Protein AF-A0A1H0ZJT0-F1 (afdb_monomer)

Solvent-accessible surface area (backbone atoms only — not comparable to full-atom values): 44057 Å² total; per-residue (Å²): 131,85,58,68,65,57,56,58,67,65,26,48,79,51,50,25,25,49,69,49,36,31,26,34,44,51,33,70,74,4,26,44,43,38,44,50,39,47,42,41,76,61,59,42,46,64,43,80,76,43,78,49,68,46,90,67,46,36,38,41,36,31,32,44,36,44,49,90,90,50,42,33,25,39,40,36,43,32,38,57,81,60,65,65,43,35,45,71,48,72,53,36,80,45,59,27,29,41,34,41,34,28,63,33,82,70,51,71,67,50,52,54,46,38,69,67,18,58,86,51,45,88,81,17,56,44,41,91,54,20,43,34,41,36,33,27,35,66,26,78,85,40,38,64,59,44,22,54,25,16,21,71,49,42,80,49,54,28,50,58,46,47,71,71,22,28,40,31,28,51,50,46,77,44,34,50,6,41,45,41,16,44,19,59,92,50,45,51,91,87,45,96,52,42,40,65,58,28,57,55,40,53,53,49,52,49,48,36,53,47,38,52,55,50,38,40,51,48,11,33,62,76,25,74,91,42,37,40,77,78,53,69,82,53,51,30,34,42,10,24,30,39,62,50,30,47,54,42,40,41,46,48,63,70,34,30,53,62,43,15,49,57,46,49,50,53,51,50,38,35,47,49,49,31,65,44,96,60,57,71,84,42,68,62,57,59,51,45,51,52,52,47,52,41,39,30,51,20,29,56,73,53,82,66,60,46,75,94,51,86,36,32,58,60,37,22,52,34,42,51,52,47,52,50,36,47,54,33,21,47,74,59,74,49,86,65,61,93,92,53,30,41,57,38,39,22,48,62,65,43,59,91,74,45,53,63,46,34,52,32,44,48,38,36,54,40,31,66,73,45,54,65,62,42,52,49,51,46,70,70,52,39,56,75,81,76,82,65,59,68,71,31,61,44,32,26,48,59,52,49,50,26,31,47,72,51,45,46,68,40,76,74,48,84,76,70,57,84,92,78,50,47,31,40,39,30,37,23,23,38,52,62,39,45,30,46,43,54,39,86,82,45,77,89,54,50,66,67,49,77,60,59,51,63,45,49,52,55,44,51,57,55,42,73,72,47,61,52,74,42,27,38,8,49,56,26,30,76,40,44,48,42,39,48,51,55,18,48,19,54,53,34,48,91,34,72,46,22,61,63,68,68,60,80,38,42,73,85,50,64,50,28,26,46,31,34,23,47,42,14,27,48,47,28,26,45,72,63,29,53,40,90,56,22,20,39,35,30,27,39,57,53,37,42,76,54,71,93,37,34,87,77,54,59,80,82,63,34,62,64,55,68,74,84,54,74,70,68,95,80,85,88,84,80,91,82,83,88,63,82,83,76,74,58,62,64,59,55,49,67,53,78,92,56,57,90,86,38,68,39,63,42,17,59,49,46,53,44,54,34,36,36,28,32,28,44,22,43,47,39,48,69,40,25,25,64,45,16,21,53,37,43,53,42,10,36,59,58,35,49,68,18,44,51,28,48,20,53,46,48,66,70,47,37,47,99,88,34,51,45,58,89,58,70,78,52,49,73,48,80,53,98,86,25,42,38,33,40,30,84,63,36,46,34,51,73,44,40,38,43,49,43,23,37,50,50,37,63,39,50,100,52,75,29,45,35,34,57,36,56,62,34,52,45,61,26,59,55,12,51,44,45,58,28,16,48,75,24,29,42,69,44,77,43,87,96,42,91,52,32,32,39,32,24,60,38,96,52,33,66,68,37,20,46,57,43,52,52,39,51,53,43,28,38,61,77,29,47,71,35,47,38,43,39,53,35,43,34,44,18,42,10,41,38,33,30,32,76,77,42,80,68,56,54,54,22,35,43,60,85,76,84,77,86,55,93,93,51,80,73,48,101,86,49,60,61,70,59,62,73,72,53,82,62,92,56,55,63,63,51,40,65,75,80,87,79,90,83,79,91,69,92,129

Secondary structure (DSSP, 8-state):
---HHHHHHT-HHHHSSHHHHHHPPP-TTSHHHHHHHHHHHTT-EEEEEEEEE-TTS-EEEEEEEEETTEEEEEEEEE-----TT--SSTT----SEEEEEEESS--HHHHHHHHHHGGGGGG--PPTTEEEEEEEEE-TTTHHHHHHHHHTT----HHHHHHH-EEEEEEEEEESSGGGPPPGGGSPTT-TT-STTHHHHHHHHHHHHHHHHHHHHHHHHH-TTT--PPPHHHHTT-EEEEEE-THHHHHHHH-HHHHHHHHHHHHHHHHHHHHS---TT-HHHHHHHHHHHHHHHHHHH-----SSSPPHHHHHHHHHHHHHHHHHHHHT-S---TT--HHHHHHHHHTTTS-HHHHHHHHHHHHTTSHHHHHHHHHHHSS--------TTSBHHHHHHHHHHHHHHHHHSPPPPTTT--EEEEEBTBTT-EEEEEGGGSTTPPP-S--HHHHHHHHHHHHHTS-TTSBHHHHHHH-GGGHHHHHHHHHTTT-TTSS-SS-TT-TT--THHHHHIIIIIII--EEEEEETTTEEEEEESTTPPPTTTTTT--TTTSSS-----PPP-PPPPPPPP-PPPP-PPBPPSSPPP--TT-EEEE-HHHHHHHHHHHHHHTTPPTTTHHHHHHHHHHHHHH-TTHHHHHHHHHHHH--TTSPPPPP-PPEEEEETTEEEEE-TT-BHHHHHHHHHHHHHHH--SS-EEEEEES-B-TT-HHHHHHHHHHTTEEEEEPTT-TTEEEEEE-SSHHHHHHHHHHHHHHHHHT-EEEEHHHHHHHHHHHGGGSBP--HHHHHTSSS--S-PPTT----TT--HHHHHH---TTGGGSSPPPS--------

Foldseek 3Di:
DDDVVLCVCLPLQNCLALQLLLLFFAFCLALLLLLLQLCLVQVKFKAWPDDDADLQGFDKTKIWIDGPVAIKIKIKTADRDDQAQDALELLRLTFRMKMWIFGHDDDPVQVVLCVVFLSVFQRGARDPRTAWIWTKHFDLQPLVQQLVQQLQLHAGQLVSCLVVQAGIATNDIDGQQGRHHFHLLQQDQVRSQNFPCSSVSVVQQVVLVVSQVSSQVSSCNNHVPRGDHHDQLSSLSHFHKYKDFLVLVLVLQLQLLQQLLLSVLLSVLLVCLQLPQDALPRCLLVQLLVLLVQLLVLLCPDDQDADPFDHSNLLSVLSVVLNVLSNCLSVVVFDDDVSGHSSNSSLVVSVVVGGSSSSSSSSSSSSVSCVVVSSVSSSVRRNDDRDLDDQQQDFLLVLLVLLCLQVVLLQVDDDDDPVPFFKAWAFFLLSRATFIAGCVLFPLGAHSGDQQSVLSVVSNVLSVVDDRNQGNLQSCLVPVLSQLNSSCSVRCSVRSSRHRSDGPGGLPDQSSSSQSSCQGHHNNWPSWHDDPSTMTMTGRSNQHDRSVCSNPDDSPARPSGDSDRDDDDDDDDDDDDDDDDNDRDRQFLDFDDDDQPAKDFGFPVRLLVLQLLLLLLQQQDNNNSNLLSVLLVLLCLLPVQLLQLSLVLLVVAQDPLSHGPHADRWDWDQDPQAIETERPLDECSNHLSSVLSNLSSVADQDKHKYAYHNYDDSSSVSSSQLSNLLSQKHWAADPPDPRIIIIYGHPCSPVSNVSSVVSNSCSSRPGGMHRPRSVSSRRSSSCSSHGYDDPLRCLSHSDDDPDDDPPDDNGPSDDSVVVVPDDDPRPSVSHDDDPDDDDDDDD

Mean predicted aligned error: 6.95 Å

pLDDT: mean 89.2, std 14.64, range [26.78, 98.75]

Nearest PDB structures (foldseek):
  1x0a-assembly1_A  TM=6.944E-01  e=2.827E-01  Thermus thermophilus HB8
  1v9n-assembly1_A-2  TM=6.026E-01  e=3.858E-01  Pyrococcus horikoshii OT3
  3uoe-assembly1_B  TM=5.741E-01  e=6.013E-01  Sinorhizobium meliloti 1021
  5h6i-assembly2_B  TM=2.343E-01  e=2.084E+00  Streptococcus agalactiae

Organism: NCBI:txid1079994

Radius of gyration: 28.24 Å; Cα contacts (8 Å, |Δi|>4): 1659; chains: 1; bounding box: 82×60×87 Å

Sequence (843 aa):
MRNPYLDEAFSPERVMDPRSLGALQPTRLSASRSFLARMLREGWRIRRDLLELDARGNGAARYTIETPSGSITYAAWLSEPRGVNRTGRIIGSSWDMIGTLIDGVASDDQIAASAAELPKLYEGRAPEGTLIWMRSNQSLRLFKHVRDSLAAGQQPDAAEVKRVGYLMRNTGLDGNGTFGSVSFPAIPAGHPLALSYHAQMLSAYLMRELSVDVVEELARLDAPGTAVGLAPEVRRHIGVGNGSALGLVMFVYNRPALIHTYMSLTVEAARHALELPIEAGDPRFARLEALLDRTIQYRALEDTQYRVFTNGKQLAADLRRIRAAVRAARRGDIERASGETPLAAAHRFVNGRVSPEALSTFHTLLIELDPDFADALVQDRLNFDETLDLDPQLPASEVREALLDTFGWAFRMPLNDAEHRDRVWYQSRAAEEPRSGPAEEVPGAHEVIPNYPTRARELLAALDAVDPLTPIGSVIAARPALEHMARSAVALREMPYAVPHADPHDIDFVPVWLVRLMNSCIHGLDRTEDFLNRSVLGLIYDGAPFRDELATAHADEWWWNYRPAVTEDPAAATPGSAAPALSPKVSAIVAPRHDPAERITMKFRELRLAGGRAMQALEVPEGSWHGARDFFVTALIADPAAITGFAGALARELDEAGRAREWRAPAAELADGALVIDCHGASLHTVGHVLVHRIAAAVADSARDVRLVDLRPDGAEPGLALALARIGVDWEPVRAEEGRYRARRSADPEAARARFDDGFAALLREGIEVPAQQWWDVYYPGNAGLYPDTPLSRQHTGTVKDVYVPGQQLTRLFDPAEVANSSDPNRDTDHYIPLTTAHHASV

Structure (mmCIF, N/CA/C/O backbone):
data_AF-A0A1H0ZJT0-F1
#
_entry.id   AF-A0A1H0ZJT0-F1
#
loop_
_atom_site.group_PDB
_atom_site.id
_atom_site.type_symbol
_atom_site.label_atom_id
_atom_site.label_alt_id
_atom_site.label_comp_id
_atom_site.label_asym_id
_atom_site.label_entity_id
_atom_site.label_seq_id
_atom_site.pdbx_PDB_ins_code
_atom_site.Cartn_x
_atom_site.Cartn_y
_atom_site.Cartn_z
_atom_site.occupancy
_atom_site.B_iso_or_equiv
_atom_site.auth_seq_id
_atom_site.auth_comp_id
_atom_site.auth_asym_id
_atom_site.auth_atom_id
_atom_site.pdbx_PDB_model_num
ATOM 1 N N . MET A 1 1 ? 23.551 19.153 19.457 1.00 49.53 1 MET A N 1
ATOM 2 C CA . MET A 1 1 ? 24.468 18.039 19.120 1.00 49.53 1 MET A CA 1
ATOM 3 C C . MET A 1 1 ? 23.603 16.809 18.912 1.00 49.53 1 MET A C 1
ATOM 5 O O . MET A 1 1 ? 22.698 16.630 19.716 1.00 49.53 1 MET A O 1
ATOM 9 N N . ARG A 1 2 ? 23.798 16.033 17.834 1.00 68.69 2 ARG A N 1
ATOM 10 C CA . ARG A 1 2 ? 23.022 14.797 17.611 1.00 68.69 2 ARG A CA 1
ATOM 11 C C . ARG A 1 2 ? 23.320 13.798 18.732 1.00 68.69 2 ARG A C 1
ATOM 13 O O . ARG A 1 2 ? 24.473 13.685 19.143 1.00 68.69 2 ARG A O 1
ATOM 20 N N . ASN A 1 3 ? 22.289 13.135 19.251 1.00 85.00 3 ASN A N 1
ATOM 21 C CA . ASN A 1 3 ? 22.439 12.116 20.284 1.00 85.00 3 ASN A CA 1
ATOM 22 C C . ASN A 1 3 ? 22.929 10.798 19.638 1.00 85.00 3 ASN A C 1
ATOM 24 O O . ASN A 1 3 ? 22.138 10.161 18.939 1.00 85.00 3 ASN A O 1
ATOM 28 N N . PRO A 1 4 ? 24.186 10.363 19.873 1.00 90.19 4 PRO A N 1
ATOM 29 C CA . PRO A 1 4 ? 24.766 9.203 19.188 1.00 90.19 4 PRO A CA 1
ATOM 30 C C . PRO A 1 4 ? 24.040 7.895 19.519 1.00 90.19 4 PRO A C 1
ATOM 32 O O . PRO A 1 4 ? 23.979 6.995 18.687 1.00 90.19 4 PRO A O 1
ATOM 35 N N . TYR A 1 5 ? 23.438 7.797 20.709 1.00 93.44 5 TYR A N 1
ATOM 36 C CA . TYR A 1 5 ? 22.612 6.649 21.061 1.00 93.44 5 TYR A CA 1
ATOM 37 C C . TYR A 1 5 ? 21.357 6.570 20.181 1.00 93.44 5 TYR A C 1
ATOM 39 O O . TYR A 1 5 ? 21.004 5.486 19.726 1.00 93.44 5 TYR A O 1
ATOM 47 N N . LEU A 1 6 ? 20.691 7.701 19.921 1.00 94.62 6 LEU A N 1
ATOM 48 C CA . LEU A 1 6 ? 19.495 7.722 19.073 1.00 94.62 6 LEU A CA 1
ATOM 49 C C . LEU A 1 6 ? 19.842 7.466 17.603 1.00 94.62 6 LEU A C 1
ATOM 51 O O . LEU A 1 6 ? 19.068 6.805 16.919 1.00 94.62 6 LEU A O 1
ATOM 55 N N . ASP A 1 7 ? 21.010 7.920 17.140 1.00 94.25 7 ASP A N 1
ATOM 56 C CA . ASP A 1 7 ? 21.520 7.587 15.802 1.00 94.25 7 ASP A CA 1
ATOM 57 C C . ASP A 1 7 ? 21.692 6.065 15.636 1.00 94.25 7 ASP A C 1
ATOM 59 O O . ASP A 1 7 ? 21.301 5.502 14.618 1.00 94.25 7 ASP A O 1
ATOM 63 N N . GLU A 1 8 ? 22.202 5.377 16.661 1.00 94.81 8 GLU A N 1
ATOM 64 C CA . GLU A 1 8 ? 22.341 3.917 16.661 1.00 94.81 8 GLU A CA 1
ATOM 65 C C . GLU A 1 8 ? 21.000 3.192 16.876 1.00 94.81 8 GLU A C 1
ATOM 67 O O . GLU A 1 8 ? 20.746 2.149 16.280 1.00 94.81 8 GLU A O 1
ATOM 72 N N . ALA A 1 9 ? 20.133 3.690 17.762 1.00 95.00 9 ALA A N 1
ATOM 73 C CA . ALA A 1 9 ? 18.851 3.063 18.092 1.00 95.00 9 ALA A CA 1
ATOM 74 C C . ALA A 1 9 ? 17.859 3.107 16.925 1.00 95.00 9 ALA A C 1
ATOM 76 O O . ALA A 1 9 ? 17.075 2.173 16.762 1.00 95.00 9 ALA A O 1
ATOM 77 N N . PHE A 1 10 ? 17.922 4.168 16.123 1.00 97.19 10 PHE A N 1
ATOM 78 C CA . PHE A 1 10 ? 17.108 4.352 14.930 1.00 97.19 10 PHE A CA 1
ATOM 79 C C . PHE A 1 10 ? 17.891 4.104 13.638 1.00 97.19 10 PHE A C 1
ATOM 81 O O . PHE A 1 10 ? 17.457 4.546 12.582 1.00 97.19 10 PHE A O 1
ATOM 88 N N . SER A 1 11 ? 19.032 3.409 13.685 1.00 96.81 11 SER A N 1
ATOM 89 C CA . SER A 1 11 ? 19.758 3.096 12.455 1.00 96.81 11 SER A CA 1
ATOM 90 C C . SER A 1 11 ? 18.899 2.217 11.528 1.00 96.81 11 SER A C 1
ATOM 92 O O . SER A 1 11 ? 18.115 1.389 12.019 1.00 96.81 11 SER A O 1
ATOM 94 N N . PRO A 1 12 ? 19.046 2.339 10.197 1.00 96.44 12 PRO A N 1
ATOM 95 C CA . PRO A 1 12 ? 18.331 1.500 9.237 1.00 96.44 12 PRO A CA 1
ATOM 96 C C . PRO A 1 12 ? 18.471 0.005 9.519 1.00 96.44 12 PRO A C 1
ATOM 98 O O . PRO A 1 12 ? 17.492 -0.730 9.455 1.00 96.44 12 PRO A O 1
ATOM 101 N N . GLU A 1 13 ? 19.659 -0.446 9.927 1.00 94.12 13 GLU A N 1
ATOM 102 C CA . GLU A 1 13 ? 19.920 -1.843 10.284 1.00 94.12 13 GLU A CA 1
ATOM 103 C C . GLU A 1 13 ? 19.038 -2.353 11.420 1.00 94.12 13 GLU A C 1
ATOM 105 O O . GLU A 1 13 ? 18.660 -3.521 11.409 1.00 94.12 13 GLU A O 1
ATOM 110 N N . ARG A 1 14 ? 18.712 -1.502 12.398 1.00 94.94 14 ARG A N 1
ATOM 111 C CA . ARG A 1 14 ? 17.843 -1.883 13.515 1.00 94.94 14 ARG A CA 1
ATOM 112 C C . ARG A 1 14 ? 16.372 -1.756 13.176 1.00 94.94 14 ARG A C 1
ATOM 114 O O . ARG A 1 14 ? 15.595 -2.634 13.548 1.00 94.94 14 ARG A O 1
ATOM 121 N N . VAL A 1 15 ? 15.993 -0.662 12.518 1.00 98.00 15 VAL A N 1
ATOM 122 C CA . VAL A 1 15 ? 14.591 -0.362 12.200 1.00 98.00 15 VAL A CA 1
ATOM 123 C C . VAL A 1 15 ? 14.055 -1.346 11.166 1.00 98.00 15 VAL A C 1
ATOM 125 O O . VAL A 1 15 ? 12.954 -1.857 11.344 1.00 98.00 15 VAL A O 1
ATOM 128 N N . MET A 1 16 ? 14.845 -1.652 10.133 1.00 97.81 16 MET A N 1
ATOM 129 C CA . MET A 1 16 ? 14.423 -2.483 9.003 1.00 97.81 16 MET A CA 1
ATOM 130 C C . MET A 1 16 ? 14.624 -3.985 9.222 1.00 97.81 16 MET A C 1
ATOM 132 O O . MET A 1 16 ? 14.300 -4.767 8.327 1.00 97.81 16 MET A O 1
ATOM 136 N N . ASP A 1 17 ? 15.102 -4.422 10.394 1.00 95.75 17 ASP A N 1
ATOM 137 C CA . ASP A 1 17 ? 15.014 -5.835 10.781 1.00 95.75 17 ASP A CA 1
ATOM 138 C C . ASP A 1 17 ? 13.525 -6.242 10.843 1.00 95.75 17 ASP A C 1
ATOM 140 O O . ASP A 1 17 ? 12.736 -5.581 11.528 1.00 95.75 17 ASP A O 1
ATOM 144 N N . PRO A 1 18 ? 13.095 -7.321 10.159 1.00 95.19 18 PRO A N 1
ATOM 145 C CA . PRO A 1 18 ? 11.691 -7.720 10.149 1.00 95.19 18 PRO A CA 1
ATOM 146 C C . PRO A 1 18 ? 11.078 -7.911 11.539 1.00 95.19 18 PRO A C 1
ATOM 148 O O . PRO A 1 18 ? 9.907 -7.594 11.730 1.00 95.19 18 PRO A O 1
ATOM 151 N N . ARG A 1 19 ? 11.837 -8.381 12.536 1.00 94.94 19 ARG A N 1
ATOM 152 C CA . ARG A 1 19 ? 11.335 -8.567 13.906 1.00 94.94 19 ARG A CA 1
ATOM 153 C C . ARG A 1 19 ? 11.062 -7.221 14.571 1.00 94.94 19 ARG A C 1
ATOM 155 O O . ARG A 1 19 ? 10.058 -7.095 15.270 1.00 94.94 19 ARG A O 1
ATOM 162 N N . SER A 1 20 ? 11.905 -6.217 14.319 1.00 96.88 20 SER A N 1
ATOM 163 C CA . SER A 1 20 ? 11.657 -4.830 14.734 1.00 96.88 20 SER A CA 1
ATOM 164 C C . SER A 1 20 ? 10.405 -4.270 14.058 1.00 96.88 20 SER A C 1
ATOM 166 O O . SER A 1 20 ? 9.522 -3.758 14.746 1.00 96.88 20 SER A O 1
ATOM 168 N N . LEU A 1 21 ? 10.280 -4.434 12.736 1.00 98.25 21 LEU A N 1
ATOM 169 C CA . LEU A 1 21 ? 9.115 -3.990 11.959 1.00 98.25 21 LEU A CA 1
ATOM 170 C C . LEU A 1 21 ? 7.809 -4.642 12.445 1.00 98.25 21 LEU A C 1
ATOM 172 O O . LEU A 1 21 ? 6.804 -3.961 12.644 1.00 98.25 21 LEU A O 1
ATOM 176 N N . GLY A 1 22 ? 7.821 -5.955 12.687 1.00 96.56 22 GLY A N 1
ATOM 177 C CA . GLY A 1 22 ? 6.664 -6.711 13.173 1.00 96.56 22 GLY A CA 1
ATOM 178 C C . GLY A 1 22 ? 6.288 -6.432 14.630 1.00 96.56 22 GLY A C 1
ATOM 179 O O . GLY A 1 22 ? 5.179 -6.773 15.054 1.00 96.56 22 GLY A O 1
ATOM 180 N N . ALA A 1 23 ? 7.181 -5.805 15.398 1.00 97.00 23 ALA A N 1
ATOM 181 C CA . ALA A 1 23 ? 6.912 -5.364 16.760 1.00 97.00 23 ALA A CA 1
ATOM 182 C C . ALA A 1 23 ? 6.230 -3.988 16.828 1.00 97.00 23 ALA A C 1
ATOM 184 O O . ALA A 1 23 ? 5.713 -3.622 17.893 1.00 97.00 23 ALA A O 1
ATOM 185 N N . LEU A 1 24 ? 6.209 -3.239 15.716 1.00 97.88 24 LEU A N 1
ATOM 186 C CA . LEU A 1 24 ? 5.649 -1.894 15.675 1.00 97.88 24 LEU A CA 1
ATOM 187 C C . LEU A 1 24 ? 4.152 -1.883 16.012 1.00 97.88 24 LEU A C 1
ATOM 189 O O . LEU A 1 24 ? 3.348 -2.624 15.446 1.00 97.88 24 LEU A O 1
ATOM 193 N N . GLN A 1 25 ? 3.787 -1.019 16.955 1.00 96.38 25 GLN A N 1
ATOM 194 C CA . GLN A 1 25 ? 2.419 -0.843 17.436 1.00 96.38 25 GLN A CA 1
ATOM 195 C C . GLN A 1 25 ? 1.682 0.276 16.675 1.00 96.38 25 GLN A C 1
ATOM 197 O O . GLN A 1 25 ? 2.333 1.130 16.070 1.00 96.38 25 GLN A O 1
ATOM 202 N N . PRO A 1 26 ? 0.335 0.311 16.711 1.00 96.00 26 PRO A N 1
ATOM 203 C CA . PRO A 1 26 ? -0.435 1.453 16.217 1.00 96.00 26 PRO A CA 1
ATOM 204 C C . PRO A 1 26 ? -0.025 2.768 16.888 1.00 96.00 26 PRO A C 1
ATOM 206 O O . PRO A 1 26 ? -0.028 2.866 18.114 1.00 96.00 26 PRO A O 1
ATOM 209 N N . THR A 1 27 ? 0.245 3.808 16.100 1.00 96.12 27 THR A N 1
ATOM 210 C CA . THR A 1 27 ? 0.631 5.147 16.581 1.00 96.12 27 THR A CA 1
ATOM 211 C C . THR A 1 27 ? -0.329 6.216 16.064 1.00 96.12 27 THR A C 1
ATOM 213 O O . THR A 1 27 ? -1.191 5.939 15.230 1.00 96.12 27 THR A O 1
ATOM 216 N N . ARG A 1 28 ? -0.184 7.465 16.523 1.00 95.12 28 ARG A N 1
ATOM 217 C CA . ARG A 1 28 ? -0.944 8.607 15.987 1.00 95.12 28 ARG A CA 1
ATOM 218 C C . ARG A 1 28 ? -0.781 8.779 14.466 1.00 95.12 28 ARG A C 1
ATOM 220 O O . ARG A 1 28 ? -1.679 9.302 13.817 1.00 95.12 28 ARG A O 1
ATOM 227 N N . LEU A 1 29 ? 0.322 8.275 13.910 1.00 96.94 29 LEU A N 1
ATOM 228 C CA . LEU A 1 29 ? 0.664 8.319 12.487 1.00 96.94 29 LEU A CA 1
ATOM 229 C C . LEU A 1 29 ? -0.052 7.237 11.662 1.00 96.94 29 LEU A C 1
ATOM 231 O O . LEU A 1 29 ? -0.144 7.354 10.441 1.00 96.94 29 LEU A O 1
ATOM 235 N N . SER A 1 30 ? -0.559 6.179 12.308 1.00 97.69 30 SER A N 1
ATOM 236 C CA . SER A 1 30 ? -1.295 5.108 11.632 1.00 97.69 30 SER A CA 1
ATOM 237 C C . SER A 1 30 ? -2.529 5.661 10.920 1.00 97.69 30 SER A C 1
ATOM 239 O O . SER A 1 30 ? -3.176 6.591 11.407 1.00 97.69 30 SER A O 1
ATOM 241 N N . ALA A 1 31 ? -2.905 5.071 9.788 1.00 97.62 31 ALA A N 1
ATOM 242 C CA . ALA A 1 31 ? -4.007 5.540 8.954 1.00 97.62 31 ALA A CA 1
ATOM 243 C C . ALA A 1 31 ? -5.321 5.682 9.739 1.00 97.62 31 ALA A C 1
ATOM 245 O O . ALA A 1 31 ? -5.951 6.735 9.682 1.00 97.62 31 ALA A O 1
ATOM 246 N N . SER A 1 32 ? -5.717 4.669 10.522 1.00 96.75 32 SER A N 1
ATOM 247 C CA . SER A 1 32 ? -6.958 4.720 11.307 1.00 96.75 32 SER A CA 1
ATOM 248 C C . SER A 1 32 ? -6.941 5.841 12.353 1.00 96.75 32 SER A C 1
ATOM 250 O O . SER A 1 32 ? -7.927 6.568 12.501 1.00 96.75 32 SER A O 1
ATOM 252 N N . ARG A 1 33 ? -5.812 6.011 13.057 1.00 95.38 33 ARG A N 1
ATOM 253 C CA . ARG A 1 33 ? -5.646 6.992 14.138 1.00 95.38 33 ARG A CA 1
ATOM 254 C C . ARG A 1 33 ? -5.549 8.417 13.601 1.00 95.38 33 ARG A C 1
ATOM 256 O O . ARG A 1 33 ? -6.273 9.280 14.091 1.00 95.38 33 ARG A O 1
ATOM 263 N N . SER A 1 34 ? -4.728 8.644 12.578 1.00 95.81 34 SER A N 1
ATOM 264 C CA . SER A 1 34 ? -4.582 9.954 11.938 1.00 95.81 34 SER A CA 1
ATOM 265 C C . SER A 1 34 ? -5.869 10.410 11.249 1.00 95.81 34 SER A C 1
ATOM 267 O O . SER A 1 34 ? -6.247 11.576 11.364 1.00 95.81 34 SER A O 1
ATOM 269 N N . PHE A 1 35 ? -6.590 9.497 10.588 1.00 96.75 35 PHE A N 1
ATOM 270 C CA . PHE A 1 35 ? -7.860 9.821 9.947 1.00 96.75 35 PHE A CA 1
ATOM 271 C C . PHE A 1 35 ? -8.942 10.199 10.968 1.00 96.75 35 PHE A C 1
ATOM 273 O O . PHE A 1 35 ? -9.602 11.226 10.825 1.00 96.75 35 PHE A O 1
ATOM 280 N N . LEU A 1 36 ? -9.092 9.427 12.049 1.00 95.81 36 LEU A N 1
ATOM 281 C CA . LEU A 1 36 ? -10.068 9.762 13.086 1.00 95.81 36 LEU A CA 1
ATOM 282 C C . LEU A 1 36 ? -9.704 11.061 13.823 1.00 95.81 36 LEU A C 1
ATOM 284 O O . LEU A 1 36 ? -10.586 11.873 14.095 1.00 95.81 36 LEU A O 1
ATOM 288 N N . ALA A 1 37 ? -8.419 11.293 14.114 1.00 93.94 37 ALA A N 1
ATOM 289 C CA . ALA A 1 37 ? -7.963 12.559 14.689 1.00 93.94 37 ALA A CA 1
ATOM 290 C C . ALA A 1 37 ? -8.328 13.749 13.787 1.00 93.94 37 ALA A C 1
ATOM 292 O O . ALA A 1 37 ? -8.789 14.777 14.285 1.00 93.94 37 ALA A O 1
ATOM 293 N N . ARG A 1 38 ? -8.202 13.586 12.462 1.00 93.94 38 ARG A N 1
ATOM 294 C CA . ARG A 1 38 ? -8.653 14.576 11.479 1.00 93.94 38 ARG A CA 1
ATOM 295 C C . ARG A 1 38 ? -10.156 14.830 11.572 1.00 93.94 38 ARG A C 1
ATOM 297 O O . ARG A 1 38 ? -10.537 15.983 11.742 1.00 93.94 38 ARG A O 1
ATOM 304 N N . MET A 1 39 ? -10.988 13.787 11.500 1.00 95.88 39 MET A N 1
ATOM 305 C CA . MET A 1 39 ? -12.451 13.928 11.567 1.00 95.88 39 MET A CA 1
ATOM 306 C C . MET A 1 39 ? -12.906 14.697 12.813 1.00 95.88 39 MET A C 1
ATOM 308 O O . MET A 1 39 ? -13.768 15.569 12.718 1.00 95.88 39 MET A O 1
ATOM 312 N N . LEU A 1 40 ? -12.309 14.391 13.971 1.00 94.69 40 LEU A N 1
ATOM 313 C CA . LEU A 1 40 ? -12.614 15.052 15.242 1.00 94.69 40 LEU A CA 1
ATOM 314 C C . LEU A 1 40 ? -12.168 16.519 15.241 1.00 94.69 40 LEU A C 1
ATOM 316 O O . LEU A 1 40 ? -12.955 17.400 15.577 1.00 94.69 40 LEU A O 1
ATOM 320 N N . ARG A 1 41 ? -10.925 16.798 14.822 1.00 92.75 41 ARG A N 1
ATOM 321 C CA . ARG A 1 41 ? -10.372 18.163 14.760 1.00 92.75 41 ARG A CA 1
ATOM 322 C C . ARG A 1 41 ? -11.164 19.066 13.816 1.00 92.75 41 ARG A C 1
ATOM 324 O O . ARG A 1 41 ? -11.356 20.242 14.101 1.00 92.75 41 ARG A O 1
ATOM 331 N N . GLU A 1 42 ? -11.598 18.518 12.689 1.00 94.44 42 GLU A N 1
ATOM 332 C CA . GLU A 1 42 ? -12.334 19.240 11.652 1.00 94.44 42 GLU A CA 1
ATOM 333 C C . GLU A 1 42 ? -13.857 19.244 11.880 1.00 94.44 42 GLU A C 1
ATOM 335 O O . GLU A 1 42 ? -14.582 19.872 11.111 1.00 94.44 42 GLU A O 1
ATOM 340 N N . GLY A 1 43 ? -14.354 18.569 12.922 1.00 94.75 43 GLY A N 1
ATOM 341 C CA . GLY A 1 43 ? -15.771 18.575 13.293 1.00 94.75 43 GLY A CA 1
ATOM 342 C C . GLY A 1 43 ? -16.696 17.965 12.236 1.00 94.75 43 GLY A C 1
ATOM 343 O O . GLY A 1 43 ? -17.777 18.504 11.986 1.00 94.75 43 GLY A O 1
ATOM 344 N N . TRP A 1 44 ? -16.271 16.869 11.600 1.00 97.19 44 TRP A N 1
ATOM 345 C CA . TRP A 1 44 ? -17.041 16.211 10.540 1.00 97.19 44 TRP A CA 1
ATOM 346 C C . TRP A 1 44 ? -18.386 15.695 11.052 1.00 97.19 44 TRP A C 1
ATOM 348 O O . TRP A 1 44 ? -18.521 15.295 12.212 1.00 97.19 44 TRP A O 1
ATOM 358 N N . ARG A 1 45 ? -19.383 15.654 10.165 1.00 97.44 45 ARG A N 1
ATOM 359 C CA . ARG A 1 45 ? -20.723 15.139 10.478 1.00 97.44 45 ARG A CA 1
ATOM 360 C C . ARG A 1 45 ? -21.104 14.034 9.516 1.00 97.44 45 ARG A C 1
ATOM 362 O O . ARG A 1 45 ? -20.873 14.141 8.319 1.00 97.44 45 ARG A O 1
ATOM 369 N N . ILE A 1 46 ? -21.714 12.977 10.038 1.00 98.25 46 ILE A N 1
ATOM 370 C CA . ILE A 1 46 ? -22.185 11.847 9.237 1.00 98.25 46 ILE A CA 1
ATOM 371 C C . ILE A 1 46 ? -23.689 11.726 9.441 1.00 98.25 46 ILE A C 1
ATOM 373 O O . ILE A 1 46 ? -24.159 11.498 10.558 1.00 98.25 46 ILE A O 1
ATOM 377 N N . ARG A 1 47 ? -24.443 11.877 8.355 1.00 97.00 47 ARG A N 1
ATOM 378 C CA . ARG A 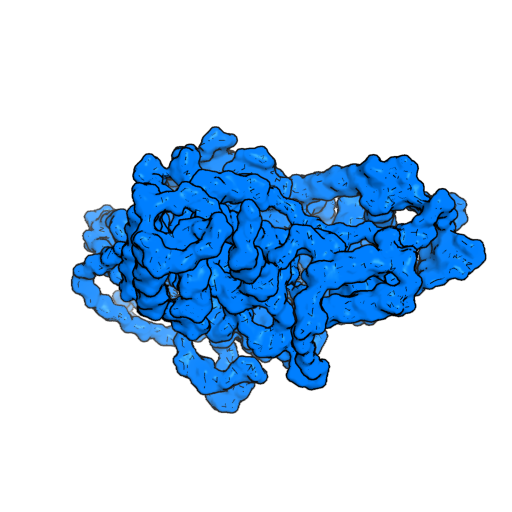1 47 ? -25.902 11.786 8.334 1.00 97.00 47 ARG A CA 1
ATOM 379 C C . ARG A 1 47 ? -26.315 10.514 7.609 1.00 97.00 47 ARG A C 1
ATOM 381 O O . ARG A 1 47 ? -25.887 10.280 6.485 1.00 97.00 47 ARG A O 1
ATOM 388 N N . ARG A 1 48 ? -27.157 9.699 8.249 1.00 97.38 48 ARG A N 1
ATOM 389 C CA . ARG A 1 48 ? -27.806 8.545 7.615 1.00 97.38 48 ARG A CA 1
ATOM 390 C C . ARG A 1 48 ? -29.005 9.047 6.813 1.00 97.38 48 ARG A C 1
ATOM 392 O O . ARG A 1 48 ? -29.990 9.488 7.399 1.00 97.38 48 ARG A O 1
ATOM 399 N N . ASP A 1 49 ? -28.894 9.009 5.493 1.00 96.88 49 ASP A N 1
ATOM 400 C CA . ASP A 1 49 ? -29.913 9.498 4.557 1.00 96.88 49 ASP A CA 1
ATOM 401 C C . ASP A 1 49 ? -30.993 8.458 4.293 1.00 96.88 49 ASP A C 1
ATOM 403 O O . ASP A 1 49 ? -32.160 8.802 4.126 1.00 96.88 49 ASP A O 1
ATOM 407 N N . LEU A 1 50 ? -30.579 7.194 4.222 1.00 97.69 50 LEU A N 1
ATOM 408 C CA . LEU A 1 50 ? -31.418 6.062 3.865 1.00 97.69 50 LEU A CA 1
ATOM 409 C C . LEU A 1 50 ? -30.954 4.827 4.632 1.00 97.69 50 LEU A C 1
ATOM 411 O O . LEU A 1 50 ? -29.753 4.565 4.721 1.00 97.69 50 LEU A O 1
ATOM 415 N N . LEU A 1 51 ? -31.916 4.061 5.130 1.00 98.12 51 LEU A N 1
ATOM 416 C CA . LEU A 1 51 ? -31.739 2.675 5.538 1.00 98.12 51 LEU A CA 1
ATOM 417 C C . LEU A 1 51 ? -33.063 1.959 5.282 1.00 98.12 51 LEU A C 1
ATOM 419 O O . LEU A 1 51 ? -34.033 2.181 6.002 1.00 98.12 51 LEU A O 1
ATOM 423 N N . GLU A 1 52 ? -33.100 1.137 4.242 1.00 97.31 52 GLU A N 1
ATOM 424 C CA . GLU A 1 52 ? -34.269 0.344 3.868 1.00 97.31 52 GLU A CA 1
ATOM 425 C C . GLU A 1 52 ? -33.855 -1.117 3.797 1.00 97.31 52 GLU A C 1
ATOM 427 O O . GLU A 1 52 ? -32.972 -1.463 3.014 1.00 97.31 52 GLU A O 1
ATOM 432 N N . LEU A 1 53 ? -34.477 -1.965 4.616 1.00 97.62 53 LEU A N 1
ATOM 433 C CA . LEU A 1 53 ? -34.197 -3.397 4.692 1.00 97.62 53 LEU A CA 1
ATOM 434 C C . LEU A 1 53 ? -35.507 -4.193 4.711 1.00 97.62 53 LEU A C 1
ATOM 436 O O . LEU A 1 53 ? -36.482 -3.787 5.344 1.00 97.62 53 LEU A O 1
ATOM 440 N N . ASP A 1 54 ? -35.521 -5.350 4.048 1.00 96.88 54 ASP A N 1
ATOM 441 C CA . ASP A 1 54 ? -36.530 -6.385 4.284 1.00 96.88 54 ASP A CA 1
ATOM 442 C C . ASP A 1 54 ? -36.177 -7.228 5.529 1.00 96.88 54 ASP A C 1
ATOM 444 O O . ASP A 1 54 ? -35.072 -7.153 6.070 1.00 96.88 54 ASP A O 1
ATOM 448 N N . ALA A 1 55 ? -37.103 -8.076 5.990 1.00 90.44 55 ALA A N 1
ATOM 449 C CA . ALA A 1 55 ? -36.890 -8.927 7.172 1.00 90.44 55 ALA A CA 1
ATOM 450 C C . ALA A 1 55 ? -35.722 -9.934 7.024 1.00 90.44 55 ALA A C 1
ATOM 452 O O . ALA A 1 55 ? -35.221 -10.473 8.017 1.00 90.44 55 ALA A O 1
ATOM 453 N N . ARG A 1 56 ? -35.272 -10.189 5.788 1.00 88.44 56 ARG A N 1
ATOM 454 C CA . ARG A 1 56 ? -34.120 -11.048 5.474 1.00 88.44 56 ARG A CA 1
ATOM 455 C C . ARG A 1 56 ? -32.806 -10.261 5.408 1.00 88.44 56 ARG A C 1
ATOM 457 O O . ARG A 1 56 ? -31.747 -10.875 5.311 1.00 88.44 56 ARG A O 1
ATOM 464 N N . GLY A 1 57 ? -32.855 -8.932 5.492 1.00 91.75 57 GLY A N 1
ATOM 465 C CA . GLY A 1 57 ? -31.696 -8.045 5.404 1.00 91.75 57 GLY A CA 1
ATOM 466 C C . GLY A 1 57 ? -31.282 -7.670 3.988 1.00 91.75 57 GLY A C 1
ATOM 467 O O . GLY A 1 57 ? -30.180 -7.159 3.811 1.00 91.75 57 GLY A O 1
ATOM 468 N N . ASN A 1 58 ? -32.141 -7.888 2.989 1.00 96.56 58 ASN A N 1
ATOM 469 C CA . ASN A 1 58 ? -31.918 -7.338 1.655 1.00 96.56 58 ASN A CA 1
ATOM 470 C C . ASN A 1 58 ? -32.327 -5.867 1.631 1.00 96.56 58 ASN A C 1
ATOM 472 O O . ASN A 1 58 ? -33.410 -5.527 2.110 1.00 96.56 58 ASN A O 1
ATOM 476 N N . GLY A 1 59 ? -31.511 -5.010 1.025 1.00 97.19 59 GLY A N 1
ATOM 477 C CA . GLY A 1 59 ? -31.865 -3.604 0.877 1.00 97.19 59 GLY A CA 1
ATOM 478 C C . GLY A 1 59 ? -30.674 -2.690 0.645 1.00 97.19 59 GLY A C 1
ATOM 479 O O . GLY A 1 59 ? -29.655 -3.119 0.102 1.00 97.19 59 GLY A O 1
ATOM 480 N N . ALA A 1 60 ? -30.809 -1.424 1.029 1.00 97.94 60 ALA A N 1
ATOM 481 C CA . ALA A 1 60 ? -29.805 -0.403 0.767 1.00 97.94 60 ALA A CA 1
ATOM 482 C C . ALA A 1 60 ? -29.675 0.609 1.910 1.00 97.94 60 ALA A C 1
ATOM 484 O O . ALA A 1 60 ? -30.615 0.872 2.662 1.00 97.94 60 ALA A O 1
ATOM 485 N N . ALA A 1 61 ? -28.493 1.212 2.004 1.00 98.38 61 ALA A N 1
ATOM 486 C CA . ALA A 1 61 ? -28.198 2.298 2.923 1.00 98.38 61 ALA A CA 1
ATOM 487 C C . ALA A 1 61 ? -27.442 3.420 2.207 1.00 98.38 61 ALA A C 1
ATOM 489 O O . ALA A 1 61 ? -26.638 3.162 1.309 1.00 98.38 61 ALA A O 1
ATOM 490 N N . ARG A 1 62 ? -27.674 4.668 2.625 1.00 98.44 62 ARG A N 1
ATOM 491 C CA . ARG A 1 62 ? -26.964 5.849 2.118 1.00 98.44 62 ARG A CA 1
ATOM 492 C C . ARG A 1 62 ? -26.625 6.800 3.257 1.00 98.44 62 ARG A C 1
ATOM 494 O O . ARG A 1 62 ? -27.468 7.056 4.117 1.00 98.44 62 ARG A O 1
ATOM 501 N N . TYR A 1 63 ? -25.409 7.334 3.235 1.00 98.62 63 TYR A N 1
ATOM 502 C CA . TYR A 1 63 ? -24.923 8.330 4.180 1.00 98.62 63 TYR A CA 1
ATOM 503 C C . TYR A 1 63 ? -24.275 9.495 3.436 1.00 98.62 63 TYR A C 1
ATOM 505 O O . TYR A 1 63 ? -23.542 9.291 2.466 1.00 98.62 63 TYR A O 1
ATOM 513 N N . THR A 1 64 ? -24.484 10.698 3.962 1.00 98.50 64 THR A N 1
ATOM 514 C CA . THR A 1 64 ? -23.756 11.906 3.579 1.00 98.50 64 THR A CA 1
ATOM 515 C C . THR A 1 64 ? -22.751 12.234 4.676 1.00 98.50 64 THR A C 1
ATOM 517 O O . THR A 1 64 ? -23.110 12.320 5.854 1.00 98.50 64 THR A O 1
ATOM 520 N N . ILE A 1 65 ? -21.496 12.433 4.290 1.00 98.44 65 ILE A N 1
ATOM 521 C CA . ILE A 1 65 ? -20.402 12.833 5.169 1.00 98.44 65 ILE A CA 1
ATOM 522 C C . ILE A 1 65 ? -20.063 14.284 4.848 1.00 98.44 65 ILE A C 1
ATOM 524 O O . ILE A 1 65 ? -19.589 14.589 3.758 1.00 98.44 65 ILE A O 1
ATOM 528 N N . GLU A 1 66 ? -20.330 15.181 5.788 1.00 98.00 66 GLU A N 1
ATOM 529 C CA . GLU A 1 66 ? -20.042 16.609 5.685 1.00 98.00 66 GLU A CA 1
ATOM 530 C C . GLU A 1 66 ? -18.651 16.891 6.263 1.00 98.00 66 GLU A C 1
ATOM 532 O O . GLU A 1 66 ? -18.370 16.600 7.431 1.00 98.00 66 GLU A O 1
ATOM 537 N N . THR A 1 67 ? -17.791 17.474 5.432 1.00 96.50 67 THR A N 1
ATOM 538 C CA . THR A 1 67 ? -16.421 17.890 5.760 1.00 96.50 67 THR A CA 1
ATOM 539 C C . THR A 1 67 ? -16.301 19.416 5.621 1.00 96.50 67 THR A C 1
ATOM 541 O O . THR A 1 67 ? -17.178 20.042 5.019 1.00 96.50 67 THR A O 1
ATOM 544 N N . PRO A 1 68 ? -15.214 20.052 6.098 1.00 93.75 68 PRO A N 1
ATOM 545 C CA . PRO A 1 68 ? -15.021 21.492 5.912 1.00 93.75 68 PRO A CA 1
ATOM 546 C C . PRO A 1 68 ? -14.938 21.950 4.450 1.00 93.75 68 PRO A C 1
ATOM 548 O O . PRO A 1 68 ? -15.219 23.111 4.163 1.00 93.75 68 PRO A O 1
ATOM 551 N N . SER A 1 69 ? -14.525 21.071 3.533 1.00 91.19 69 SER A N 1
ATOM 552 C CA . SER A 1 69 ? -14.250 21.408 2.130 1.00 91.19 69 SER A CA 1
ATOM 553 C C . SER A 1 69 ? -15.239 20.798 1.135 1.00 91.19 69 SER A C 1
ATOM 555 O O . SER A 1 69 ? -15.104 21.027 -0.065 1.00 91.19 69 SER A O 1
ATOM 557 N N . GLY A 1 70 ? -16.252 20.066 1.603 1.00 93.31 70 GLY A N 1
ATOM 558 C CA . GLY A 1 70 ? -17.239 19.431 0.734 1.00 93.31 70 GLY A CA 1
ATOM 559 C C . GLY A 1 70 ? -17.992 18.286 1.400 1.00 93.31 70 GLY A C 1
ATOM 560 O O . GLY A 1 70 ? -17.916 18.079 2.614 1.00 93.31 70 GLY A O 1
ATOM 561 N N . SER A 1 71 ? -18.732 17.535 0.593 1.00 96.75 71 SER A N 1
ATOM 562 C CA . SER A 1 71 ? -19.478 16.354 1.031 1.00 96.75 71 SER A CA 1
ATOM 563 C C . SER A 1 71 ? -18.963 15.108 0.333 1.00 96.75 71 SER A C 1
ATOM 565 O O . SER A 1 71 ? -18.437 15.199 -0.766 1.00 96.75 71 SER A O 1
ATOM 567 N N . ILE A 1 72 ? -19.136 13.955 0.967 1.00 98.31 72 ILE A N 1
ATOM 568 C CA . ILE A 1 72 ? -18.793 12.644 0.413 1.00 98.31 72 ILE A CA 1
ATOM 569 C C . ILE A 1 72 ? -20.009 11.744 0.607 1.00 98.31 72 ILE A C 1
ATOM 571 O O . ILE A 1 72 ? -20.649 11.787 1.661 1.00 98.31 72 ILE A O 1
ATOM 575 N N . THR A 1 73 ? -20.332 10.928 -0.391 1.00 98.69 73 THR A N 1
ATOM 576 C CA . THR A 1 73 ? -21.454 9.990 -0.329 1.00 98.69 73 THR A CA 1
ATOM 577 C C . THR A 1 73 ? -20.956 8.575 -0.105 1.00 98.69 73 THR A C 1
ATOM 579 O O . THR A 1 73 ? -20.059 8.095 -0.795 1.00 98.69 73 THR A O 1
ATOM 582 N N . TYR A 1 74 ? -21.590 7.881 0.831 1.00 98.69 74 TYR A N 1
ATOM 583 C CA . TYR A 1 74 ? -21.434 6.448 1.021 1.00 98.69 74 TYR A CA 1
ATOM 584 C C . TYR A 1 74 ? -22.750 5.754 0.715 1.00 98.69 74 TYR A C 1
ATOM 586 O O . TYR A 1 74 ? -23.782 6.115 1.282 1.00 98.69 74 TYR A O 1
ATOM 594 N N . ALA A 1 75 ? -22.717 4.742 -0.143 1.00 98.50 75 ALA A N 1
ATOM 595 C CA . ALA A 1 75 ? -23.878 3.917 -0.441 1.00 98.50 75 ALA A CA 1
ATOM 596 C C . ALA A 1 75 ? -23.522 2.439 -0.336 1.00 98.50 75 ALA A C 1
ATOM 598 O O . ALA A 1 75 ? -22.431 2.030 -0.730 1.00 98.50 75 ALA A O 1
ATOM 599 N N . ALA A 1 76 ? -24.445 1.644 0.195 1.00 98.25 76 ALA A N 1
ATOM 600 C CA . ALA A 1 76 ? -24.262 0.212 0.353 1.00 98.25 76 ALA A CA 1
ATOM 601 C C . ALA A 1 76 ? -25.530 -0.547 -0.025 1.00 98.25 76 ALA A C 1
ATOM 603 O O . ALA A 1 76 ? -26.641 -0.077 0.221 1.00 98.25 76 ALA A O 1
ATOM 604 N N . TRP A 1 77 ? -25.341 -1.749 -0.556 1.00 98.12 77 TRP A N 1
ATOM 605 C CA . TRP A 1 77 ? -26.392 -2.711 -0.849 1.00 98.12 77 TRP A CA 1
ATOM 606 C C . TRP A 1 77 ? -26.136 -3.969 -0.042 1.00 98.12 77 TRP A C 1
ATOM 608 O O . TRP A 1 77 ? -25.025 -4.506 -0.027 1.00 98.12 77 TRP A O 1
ATOM 618 N N . LEU A 1 78 ? -27.178 -4.414 0.645 1.00 96.38 78 LEU A N 1
ATOM 619 C CA . LEU A 1 78 ? -27.147 -5.555 1.537 1.00 96.38 78 LEU A CA 1
ATOM 620 C C . LEU A 1 78 ? -27.928 -6.701 0.920 1.00 96.38 78 LEU A C 1
ATOM 622 O O . LEU A 1 78 ? -28.960 -6.503 0.276 1.00 96.38 78 LEU A O 1
ATOM 626 N N . SER A 1 79 ? -27.403 -7.902 1.107 1.00 92.12 79 SER A N 1
ATOM 627 C CA . SER A 1 79 ? -28.007 -9.142 0.647 1.00 92.12 79 SER A CA 1
ATOM 628 C C . SER A 1 79 ? -28.119 -10.120 1.803 1.00 92.12 79 SER A C 1
ATOM 630 O O . SER A 1 79 ? -27.276 -10.150 2.701 1.00 92.12 79 SER A O 1
ATOM 632 N N . GLU A 1 80 ? -29.153 -10.953 1.750 1.00 87.12 80 GLU A N 1
ATOM 633 C CA . GLU A 1 80 ? -29.334 -12.060 2.679 1.00 87.12 80 GLU A CA 1
ATOM 634 C C . GLU A 1 80 ? -28.053 -12.918 2.747 1.00 87.12 80 GLU A C 1
ATOM 636 O O . GLU A 1 80 ? -27.574 -13.382 1.703 1.00 87.12 80 GLU A O 1
ATOM 641 N N . PRO A 1 81 ? -27.501 -13.162 3.950 1.00 81.25 81 PRO A N 1
ATOM 642 C CA . PRO A 1 81 ? -26.271 -13.923 4.108 1.00 81.25 81 PRO A CA 1
ATOM 643 C C . PRO A 1 81 ? -26.362 -15.358 3.573 1.00 81.25 81 PRO A C 1
ATOM 645 O O . PRO A 1 81 ? -27.094 -16.198 4.105 1.00 81.25 81 PRO A O 1
ATOM 648 N N . ARG A 1 82 ? -25.548 -15.686 2.560 1.00 72.25 82 ARG A N 1
ATOM 649 C CA . ARG A 1 82 ? -25.456 -17.041 1.978 1.00 72.25 82 ARG A CA 1
ATOM 650 C C . ARG A 1 82 ? -24.181 -17.758 2.423 1.00 72.25 82 ARG A C 1
ATOM 652 O O . ARG A 1 82 ? -23.127 -17.146 2.578 1.00 72.25 82 ARG A O 1
ATOM 659 N N . GLY A 1 83 ? -24.273 -19.077 2.605 1.00 61.19 83 GLY A N 1
ATOM 660 C CA . GLY A 1 83 ? -23.144 -19.923 3.017 1.00 61.19 83 GLY A CA 1
ATOM 661 C C . GLY A 1 83 ? -22.229 -20.409 1.897 1.00 61.19 83 GLY A C 1
ATOM 662 O O . GLY A 1 83 ? -21.152 -20.931 2.166 1.00 61.19 83 GLY A O 1
ATOM 663 N N . VAL A 1 84 ? -22.646 -20.265 0.640 1.00 58.00 84 VAL A N 1
ATOM 664 C CA . VAL A 1 84 ? -21.902 -20.771 -0.522 1.00 58.00 84 VAL A CA 1
ATOM 665 C C . VAL A 1 84 ? -20.768 -19.807 -0.867 1.00 58.00 84 VAL A C 1
ATOM 667 O O . VAL A 1 84 ? -21.015 -18.621 -1.045 1.00 58.00 84 VAL A O 1
ATOM 670 N N . ASN A 1 85 ? -19.531 -20.307 -0.988 1.00 53.97 85 ASN A N 1
ATOM 671 C CA . ASN A 1 85 ? -18.338 -19.513 -1.335 1.00 53.97 85 ASN A CA 1
ATOM 672 C C . ASN A 1 85 ? -18.118 -18.260 -0.461 1.00 53.97 85 ASN A C 1
ATOM 674 O O . ASN A 1 85 ? -17.583 -17.246 -0.923 1.00 53.97 85 ASN A O 1
ATOM 678 N N . ARG A 1 86 ? -18.523 -18.336 0.810 1.00 64.06 86 ARG A N 1
ATOM 679 C CA . ARG A 1 86 ? -18.298 -17.303 1.821 1.00 64.06 86 ARG A CA 1
ATOM 680 C C . ARG A 1 86 ? -16.983 -17.569 2.544 1.00 64.06 86 ARG A C 1
ATOM 682 O O . ARG A 1 86 ? -16.796 -18.634 3.120 1.00 64.06 86 ARG A O 1
ATOM 689 N N . THR A 1 87 ? -16.091 -16.588 2.545 1.00 62.25 87 THR A N 1
ATOM 690 C CA . THR A 1 87 ? -14.850 -16.632 3.323 1.00 62.25 87 THR A CA 1
ATOM 691 C C . THR A 1 87 ? -14.347 -15.217 3.595 1.00 62.25 87 THR A C 1
ATOM 693 O O . THR A 1 87 ? -14.703 -14.274 2.890 1.00 62.25 87 THR A O 1
ATOM 696 N N . GLY A 1 88 ? -13.504 -15.057 4.618 1.00 56.44 88 GLY A N 1
ATOM 697 C CA . GLY A 1 88 ? -12.759 -13.817 4.859 1.00 56.44 88 GLY A CA 1
ATOM 698 C C . GLY A 1 88 ? -11.609 -13.561 3.871 1.00 56.44 88 GLY A C 1
ATOM 699 O O . GLY A 1 88 ? -10.850 -12.619 4.081 1.00 56.44 88 GLY A O 1
ATOM 700 N N . ARG A 1 89 ? -11.436 -14.409 2.848 1.00 66.75 89 ARG A N 1
ATOM 701 C CA . ARG A 1 89 ? -10.372 -14.336 1.832 1.00 66.75 89 ARG A CA 1
ATOM 702 C C . ARG A 1 89 ? -10.860 -13.715 0.524 1.00 66.75 89 ARG A C 1
ATOM 704 O O . ARG A 1 89 ? -12.047 -13.740 0.213 1.00 66.75 89 ARG A O 1
ATOM 711 N N . ILE A 1 90 ? -9.903 -13.273 -0.292 1.00 62.69 90 ILE A N 1
ATOM 712 C CA . ILE A 1 90 ? -10.158 -12.663 -1.606 1.00 62.69 90 ILE A CA 1
ATOM 713 C C . ILE A 1 90 ? -10.860 -13.605 -2.605 1.00 62.69 90 ILE A C 1
ATOM 715 O O . ILE A 1 90 ? -11.529 -13.138 -3.518 1.00 62.69 90 ILE A O 1
ATOM 719 N N . ILE A 1 91 ? -10.768 -14.925 -2.400 1.00 56.25 91 ILE A N 1
ATOM 720 C CA . ILE A 1 91 ? -11.430 -15.947 -3.231 1.00 56.25 91 ILE A CA 1
ATOM 721 C C . ILE A 1 91 ? -12.949 -16.052 -2.995 1.00 56.25 91 ILE A C 1
ATOM 723 O O . ILE A 1 91 ? -13.637 -16.761 -3.733 1.00 56.25 91 ILE A O 1
ATOM 727 N N . GLY A 1 92 ? -13.474 -15.403 -1.950 1.00 62.88 92 GLY A N 1
ATOM 728 C CA . GLY A 1 92 ? -14.903 -15.389 -1.657 1.00 62.88 92 GLY A CA 1
ATOM 729 C C . GLY A 1 92 ? -15.689 -14.650 -2.739 1.00 62.88 92 GLY A C 1
ATOM 730 O O . GLY A 1 92 ? -15.270 -13.595 -3.204 1.00 62.88 92 GLY A O 1
ATOM 731 N N . SER A 1 93 ? -16.839 -15.202 -3.127 1.00 67.88 93 SER A N 1
ATOM 732 C CA . SER A 1 93 ? -17.744 -14.605 -4.131 1.00 67.88 93 SER A CA 1
ATOM 733 C C . SER A 1 93 ? -19.146 -14.317 -3.593 1.00 67.88 93 SER A C 1
ATOM 735 O O . SER A 1 93 ? -19.992 -13.809 -4.323 1.00 67.88 93 SER A O 1
ATOM 737 N N . SER A 1 94 ? -19.392 -14.622 -2.317 1.00 77.44 94 SER A N 1
ATOM 738 C CA . SER A 1 94 ? -20.612 -14.242 -1.609 1.00 77.44 94 SER A CA 1
ATOM 739 C C . SER A 1 94 ? -20.272 -13.181 -0.566 1.00 77.44 94 SER A C 1
ATOM 741 O O . SER A 1 94 ? -19.530 -13.461 0.382 1.00 77.44 94 SER A O 1
ATOM 743 N N . TRP A 1 95 ? -20.808 -11.975 -0.764 1.00 87.50 95 TRP A N 1
ATOM 744 C CA . TRP A 1 95 ? -20.675 -10.837 0.146 1.00 87.50 95 TRP A CA 1
ATOM 745 C C . TRP A 1 95 ? -22.053 -10.437 0.670 1.00 87.50 95 TRP A C 1
ATOM 747 O O . TRP A 1 95 ? -22.985 -10.276 -0.115 1.00 87.50 95 TRP A O 1
ATOM 757 N N . ASP A 1 96 ? -22.177 -10.271 1.985 1.00 90.88 96 ASP A N 1
ATOM 758 C CA . ASP A 1 96 ? -23.428 -9.823 2.614 1.00 90.88 96 ASP A CA 1
ATOM 759 C C . ASP A 1 96 ? -23.671 -8.323 2.393 1.00 90.88 96 ASP A C 1
ATOM 761 O O . ASP A 1 96 ? -24.809 -7.856 2.446 1.00 90.88 96 ASP A O 1
ATOM 765 N N . MET A 1 97 ? -22.600 -7.560 2.161 1.00 94.44 97 MET A N 1
ATOM 766 C CA . MET A 1 97 ? -22.665 -6.147 1.817 1.00 94.44 97 MET A CA 1
ATOM 767 C C . MET A 1 97 ? -21.619 -5.794 0.761 1.00 94.44 97 MET A C 1
ATOM 769 O O . MET A 1 97 ? -20.454 -6.201 0.833 1.00 94.44 97 MET A O 1
ATOM 773 N N . ILE A 1 98 ? -22.058 -4.987 -0.196 1.00 96.50 98 ILE A N 1
ATOM 774 C CA . ILE A 1 98 ? -21.211 -4.266 -1.139 1.00 96.50 98 ILE A CA 1
ATOM 775 C C . ILE A 1 98 ? -21.482 -2.768 -1.014 1.00 96.50 98 ILE A C 1
ATOM 777 O O . ILE A 1 98 ? -22.603 -2.371 -0.701 1.00 96.50 98 ILE A O 1
ATOM 781 N N . GLY A 1 99 ? -20.491 -1.920 -1.266 1.00 97.50 99 GLY A N 1
ATOM 782 C CA . GLY A 1 99 ? -20.681 -0.478 -1.157 1.00 97.50 99 GLY A CA 1
ATOM 783 C C . GLY A 1 99 ? -19.677 0.358 -1.931 1.00 97.50 99 GLY A C 1
ATOM 784 O O . GLY A 1 99 ? -18.651 -0.130 -2.398 1.00 97.50 99 GLY A O 1
ATOM 785 N N . THR A 1 100 ? -19.982 1.641 -2.051 1.00 98.50 100 THR A N 1
ATOM 786 C CA . THR A 1 100 ? -19.176 2.628 -2.763 1.00 98.50 100 THR A CA 1
ATOM 787 C C . THR A 1 100 ? -19.014 3.897 -1.930 1.00 98.50 100 THR A C 1
ATOM 789 O O . THR A 1 100 ? -19.928 4.299 -1.205 1.00 98.50 100 THR A O 1
ATOM 792 N N . LEU A 1 101 ? -17.841 4.516 -2.034 1.00 98.56 101 LEU A N 1
ATOM 793 C CA . LEU A 1 101 ? -17.536 5.850 -1.533 1.00 98.56 101 LEU A CA 1
ATOM 794 C C . LEU A 1 101 ? -17.316 6.763 -2.741 1.00 98.56 101 LEU A C 1
ATOM 796 O O . LEU A 1 101 ? -16.393 6.525 -3.520 1.00 98.56 101 LEU A O 1
ATOM 800 N N . ILE A 1 102 ? -18.142 7.792 -2.888 1.00 98.25 102 ILE A N 1
ATOM 801 C CA . ILE A 1 102 ? -18.142 8.718 -4.027 1.00 98.25 102 ILE A CA 1
ATOM 802 C C . ILE A 1 102 ? -17.845 10.124 -3.508 1.00 98.25 102 ILE A C 1
ATOM 804 O O . ILE A 1 102 ? -18.450 10.560 -2.527 1.00 98.25 102 ILE A O 1
ATOM 808 N N . ASP A 1 103 ? -16.911 10.817 -4.154 1.00 97.06 103 ASP A N 1
ATOM 809 C CA . ASP A 1 103 ? -16.622 12.221 -3.867 1.00 97.06 103 ASP A CA 1
ATOM 810 C C . ASP A 1 103 ? -17.809 13.112 -4.273 1.00 97.06 103 ASP A C 1
ATOM 812 O O . ASP A 1 103 ? -18.370 12.969 -5.361 1.00 97.06 103 ASP A O 1
ATOM 816 N N . GLY A 1 104 ? -18.219 14.019 -3.389 1.00 96.31 104 GLY A N 1
ATOM 817 C CA . GLY A 1 104 ? -19.412 14.843 -3.563 1.00 96.31 104 GLY A CA 1
ATOM 818 C C . GLY A 1 104 ? -20.722 14.201 -3.088 1.00 96.31 104 GLY A C 1
ATOM 819 O O . GLY A 1 104 ? -20.776 13.142 -2.454 1.00 96.31 104 GLY A O 1
ATOM 820 N N . VAL A 1 105 ? -21.825 14.889 -3.398 1.00 96.19 105 VAL A N 1
ATOM 821 C CA . VAL A 1 105 ? -23.190 14.360 -3.257 1.00 96.19 105 VAL A CA 1
ATOM 822 C C . VAL A 1 105 ? -23.515 13.564 -4.520 1.00 96.19 105 VAL A C 1
ATOM 824 O O . VAL A 1 105 ? -23.636 14.153 -5.592 1.00 96.19 105 VAL A O 1
ATOM 827 N N . ALA A 1 106 ? -23.642 12.242 -4.403 1.00 96.69 106 ALA A N 1
ATOM 828 C CA . ALA A 1 106 ? -23.853 11.374 -5.557 1.00 96.69 106 ALA A CA 1
ATOM 829 C C . ALA A 1 106 ? -25.257 11.550 -6.154 1.00 96.69 106 ALA A C 1
ATOM 831 O O . ALA A 1 106 ? -26.250 11.625 -5.423 1.00 96.69 106 ALA A O 1
ATOM 832 N N . SER A 1 107 ? -25.342 11.561 -7.485 1.00 96.31 107 SER A N 1
ATOM 833 C CA . SER A 1 107 ? -26.613 11.517 -8.208 1.00 96.31 107 SER A CA 1
ATOM 834 C C . SER A 1 107 ? -27.255 10.129 -8.128 1.00 96.31 107 SER A C 1
ATOM 836 O O . SER A 1 107 ? -26.573 9.120 -7.933 1.00 96.31 107 SER A O 1
ATOM 838 N N . ASP A 1 108 ? -28.571 10.054 -8.336 1.00 95.25 108 ASP A N 1
ATOM 839 C CA . ASP A 1 108 ? -29.276 8.767 -8.375 1.00 95.25 108 ASP A CA 1
ATOM 840 C C . ASP A 1 108 ? -28.738 7.852 -9.494 1.00 95.25 108 ASP A C 1
ATOM 842 O O . ASP A 1 108 ? -28.651 6.639 -9.300 1.00 95.25 108 ASP A O 1
ATOM 846 N N . ASP A 1 109 ? -28.272 8.425 -10.611 1.00 96.38 109 ASP A N 1
ATOM 847 C CA . ASP A 1 109 ? -27.626 7.684 -11.701 1.00 96.38 109 ASP A CA 1
ATOM 848 C C . ASP A 1 109 ? -26.290 7.063 -11.263 1.00 96.38 109 ASP A C 1
ATOM 850 O O . ASP A 1 109 ? -26.030 5.895 -11.556 1.00 96.38 109 ASP A O 1
ATOM 854 N N . GLN A 1 110 ? -25.453 7.794 -10.512 1.00 97.00 110 GLN A N 1
ATOM 855 C CA . GLN A 1 110 ? -24.196 7.253 -9.971 1.00 97.00 110 GLN A CA 1
ATOM 856 C C . GLN A 1 110 ? -24.455 6.106 -8.984 1.00 97.00 110 GLN A C 1
ATOM 858 O O . GLN A 1 110 ? -23.728 5.107 -8.982 1.00 97.00 110 GLN A O 1
ATOM 863 N N . ILE A 1 111 ? -25.499 6.227 -8.158 1.00 97.06 111 ILE A N 1
ATOM 864 C CA . ILE A 1 111 ? -25.919 5.177 -7.223 1.00 97.06 111 ILE A CA 1
ATOM 865 C C . ILE A 1 111 ? -26.418 3.945 -7.988 1.00 97.06 111 ILE A C 1
ATOM 867 O O . ILE A 1 111 ? -25.950 2.836 -7.726 1.00 97.06 111 ILE A O 1
ATOM 871 N N . ALA A 1 112 ? -27.314 4.123 -8.961 1.00 96.38 112 ALA A N 1
ATOM 872 C CA . ALA A 1 112 ? -27.848 3.029 -9.769 1.00 96.38 112 ALA A CA 1
ATOM 873 C C . ALA A 1 112 ? -26.750 2.310 -10.571 1.00 96.38 112 ALA A C 1
ATOM 875 O O . ALA A 1 112 ? -26.702 1.079 -10.588 1.00 96.38 112 ALA A O 1
ATOM 876 N N . ALA A 1 113 ? -25.828 3.065 -11.176 1.00 96.75 113 ALA A N 1
ATOM 877 C CA . ALA A 1 113 ? -24.686 2.508 -11.891 1.00 96.75 113 ALA A CA 1
ATOM 878 C C . ALA A 1 113 ? -23.760 1.725 -10.950 1.00 96.75 113 ALA A C 1
ATOM 880 O O . ALA A 1 113 ? -23.388 0.595 -11.252 1.00 96.75 113 ALA A O 1
ATOM 881 N N . SER A 1 114 ? -23.457 2.261 -9.764 1.00 96.94 114 SER A N 1
ATOM 882 C CA . SER A 1 114 ? -22.639 1.554 -8.768 1.00 96.94 114 SER A CA 1
ATOM 883 C C . SER A 1 114 ? -23.264 0.218 -8.346 1.00 96.94 114 SER A C 1
ATOM 885 O O . SER A 1 114 ? -22.554 -0.782 -8.256 1.00 96.94 114 SER A O 1
ATOM 887 N N . ALA A 1 115 ? -24.587 0.174 -8.149 1.00 95.75 115 ALA A N 1
ATOM 888 C CA . ALA A 1 115 ? -25.308 -1.052 -7.805 1.00 95.75 115 ALA A CA 1
ATOM 889 C C . ALA A 1 115 ? -25.188 -2.135 -8.892 1.00 95.75 115 ALA A C 1
ATOM 891 O O . ALA A 1 115 ? -25.099 -3.324 -8.584 1.00 95.75 115 ALA A O 1
ATOM 892 N N . ALA A 1 116 ? -25.199 -1.723 -10.163 1.00 96.06 116 ALA A N 1
ATOM 893 C CA . ALA A 1 116 ? -25.118 -2.621 -11.310 1.00 96.06 116 ALA A CA 1
ATOM 894 C C . ALA A 1 116 ? -23.682 -3.088 -11.601 1.00 96.06 116 ALA A C 1
ATOM 896 O O . ALA A 1 116 ? -23.477 -4.236 -12.000 1.00 96.06 116 ALA A O 1
ATOM 897 N N . GLU A 1 117 ? -22.696 -2.210 -11.415 1.00 96.12 117 GLU A N 1
ATOM 898 C CA . GLU A 1 117 ? -21.308 -2.444 -11.822 1.00 96.12 117 GLU A CA 1
ATOM 899 C C . GLU A 1 117 ? -20.470 -3.148 -10.752 1.00 96.12 117 GLU A C 1
ATOM 901 O O . GLU A 1 117 ? -19.706 -4.056 -11.076 1.00 96.12 117 GLU A O 1
ATOM 906 N N . LEU A 1 118 ? -20.639 -2.801 -9.472 1.00 94.00 118 LEU A N 1
ATOM 907 C CA . LEU A 1 118 ? -19.815 -3.342 -8.385 1.00 94.00 118 LEU A CA 1
ATOM 908 C C . LEU A 1 118 ? -19.829 -4.886 -8.317 1.00 94.00 118 LEU A C 1
ATOM 910 O O . LEU A 1 118 ? -18.747 -5.478 -8.239 1.00 94.00 118 LEU A O 1
ATOM 914 N N . PRO A 1 119 ? -20.982 -5.585 -8.430 1.00 90.88 119 PRO A N 1
ATOM 915 C CA . PRO A 1 119 ? -21.013 -7.051 -8.392 1.00 90.88 119 PRO A CA 1
ATOM 916 C C . PRO A 1 119 ? -20.177 -7.744 -9.481 1.00 90.88 119 PRO A C 1
ATOM 918 O O . PRO A 1 119 ? -19.815 -8.910 -9.317 1.00 90.88 119 PRO A O 1
ATOM 921 N N . LYS A 1 120 ? -19.870 -7.054 -10.588 1.00 90.56 120 LYS A N 1
ATOM 922 C CA . LYS A 1 120 ? -19.094 -7.594 -11.716 1.00 90.56 120 LYS A CA 1
ATOM 923 C C . LYS A 1 120 ? -17.579 -7.616 -11.443 1.00 90.56 120 LYS A C 1
ATOM 925 O O . LYS A 1 120 ? -16.841 -8.296 -12.157 1.00 90.56 120 LYS A O 1
ATOM 930 N N . LEU A 1 121 ? -17.103 -6.916 -10.403 1.00 87.75 121 LEU A N 1
ATOM 931 C CA . LEU A 1 121 ? -15.685 -6.778 -10.036 1.00 87.75 121 LEU A CA 1
ATOM 932 C C . LEU A 1 121 ? -14.803 -6.334 -11.211 1.00 87.75 121 LEU A C 1
ATOM 934 O O . LEU A 1 121 ? -14.959 -5.225 -11.703 1.00 87.75 121 LEU A O 1
ATOM 938 N N . TYR A 1 122 ? -13.881 -7.191 -11.664 1.00 86.62 122 TYR A N 1
ATOM 939 C CA . TYR A 1 122 ? -12.925 -6.883 -12.722 1.00 86.62 122 TYR A CA 1
ATOM 940 C C . TYR A 1 122 ? -13.614 -6.477 -14.026 1.00 86.62 122 TYR A C 1
ATOM 942 O O . TYR A 1 122 ? -13.077 -5.631 -14.736 1.00 86.62 122 TYR A O 1
ATOM 950 N N . GLU A 1 123 ? -14.796 -7.030 -14.316 1.00 89.38 123 GLU A N 1
ATOM 951 C CA . GLU A 1 123 ? -15.624 -6.679 -15.479 1.00 89.38 123 GLU A CA 1
ATOM 952 C C . GLU A 1 123 ? -16.478 -5.419 -15.253 1.00 89.38 123 GLU A C 1
ATOM 954 O O . GLU A 1 123 ? -16.984 -4.848 -16.213 1.00 89.38 123 GLU A O 1
ATOM 959 N N . GLY A 1 124 ? -16.631 -4.971 -14.005 1.00 93.44 124 GLY A N 1
ATOM 960 C CA . GLY A 1 124 ? -17.416 -3.792 -13.643 1.00 93.44 124 GLY A CA 1
ATOM 961 C C . GLY A 1 124 ? -16.621 -2.498 -13.723 1.00 93.44 124 GLY A C 1
ATOM 962 O O . GLY A 1 124 ? -15.396 -2.499 -13.578 1.00 93.44 124 GLY A O 1
ATOM 963 N N . ARG A 1 125 ? -17.307 -1.372 -13.931 1.00 94.56 125 ARG A N 1
ATOM 964 C CA . ARG A 1 125 ? -16.670 -0.047 -13.940 1.00 94.56 125 ARG A CA 1
ATOM 965 C C . ARG A 1 125 ? -17.292 0.917 -12.937 1.00 94.56 125 ARG A C 1
ATOM 967 O O . ARG A 1 125 ? -18.491 1.171 -12.940 1.00 94.56 125 ARG A O 1
ATOM 974 N N . ALA A 1 126 ? -16.445 1.457 -12.070 1.00 95.75 126 ALA A N 1
ATOM 975 C CA . ALA A 1 126 ? -16.801 2.452 -11.081 1.00 95.75 126 ALA A CA 1
ATOM 976 C C . ALA A 1 126 ? -17.258 3.744 -11.771 1.00 95.75 126 ALA A C 1
ATOM 978 O O . ALA A 1 126 ? -16.532 4.259 -12.626 1.00 95.75 126 ALA A O 1
ATOM 979 N N . PRO A 1 127 ? -18.434 4.287 -11.408 1.00 94.00 127 PRO A N 1
ATOM 980 C CA . PRO A 1 127 ? -18.867 5.584 -11.908 1.00 94.00 127 PRO A CA 1
ATOM 981 C C . PRO A 1 127 ? -17.872 6.693 -11.559 1.00 94.00 127 PRO A C 1
ATOM 983 O O . PRO A 1 127 ? -17.126 6.596 -10.578 1.00 94.00 127 PRO A O 1
ATOM 986 N N . GLU A 1 128 ? -17.895 7.774 -12.337 1.00 91.94 128 GLU A N 1
ATOM 987 C CA . GLU A 1 128 ? -17.058 8.953 -12.106 1.00 91.94 128 GLU A CA 1
ATOM 988 C C . GLU A 1 128 ? -17.169 9.459 -10.657 1.00 91.94 128 GLU A C 1
ATOM 990 O O . GLU A 1 128 ? -18.243 9.424 -10.049 1.00 91.94 128 GLU A O 1
ATOM 995 N N . GLY A 1 129 ? -16.041 9.898 -10.091 1.00 94.06 129 GLY A N 1
ATOM 996 C CA . GLY A 1 129 ? -15.951 10.367 -8.704 1.00 94.06 129 GLY A CA 1
ATOM 997 C C . GLY A 1 129 ? -15.881 9.254 -7.652 1.00 94.06 129 GLY A C 1
ATOM 998 O O . GLY A 1 129 ? -15.710 9.546 -6.470 1.00 94.06 129 GLY A O 1
ATOM 999 N N . THR A 1 130 ? -15.968 7.976 -8.037 1.00 97.50 130 THR A N 1
ATOM 1000 C CA . THR A 1 130 ? -15.831 6.863 -7.084 1.00 97.50 130 THR A CA 1
ATOM 1001 C C . THR A 1 130 ? -14.404 6.767 -6.543 1.00 97.50 130 THR A C 1
ATOM 1003 O O . THR A 1 130 ? -13.452 6.518 -7.286 1.00 97.50 130 THR A O 1
ATOM 1006 N N . LEU A 1 131 ? -14.259 6.897 -5.227 1.00 97.75 131 LEU A N 1
ATOM 1007 C CA . LEU A 1 131 ? -12.997 6.774 -4.504 1.00 97.75 131 LEU A CA 1
ATOM 1008 C C . LEU A 1 131 ? -12.701 5.322 -4.117 1.00 97.75 131 LEU A C 1
ATOM 1010 O O . LEU A 1 131 ? -11.570 4.867 -4.291 1.00 97.75 131 LEU A O 1
ATOM 1014 N N . ILE A 1 132 ? -13.702 4.612 -3.579 1.00 98.12 132 ILE A N 1
ATOM 1015 C CA . ILE A 1 132 ? -13.554 3.254 -3.036 1.00 98.12 132 ILE A CA 1
ATOM 1016 C C . ILE A 1 132 ? -14.769 2.399 -3.392 1.00 98.12 132 ILE A C 1
ATOM 1018 O O . ILE A 1 132 ? -15.901 2.814 -3.160 1.00 98.12 132 ILE A O 1
ATOM 1022 N N . TRP A 1 133 ? -14.537 1.173 -3.852 1.00 97.62 133 TRP A N 1
ATOM 1023 C CA . TRP A 1 133 ? -15.497 0.074 -3.757 1.00 97.62 133 TRP A CA 1
ATOM 1024 C C . TRP A 1 133 ? -15.144 -0.814 -2.571 1.00 97.62 133 TRP A C 1
ATOM 1026 O O . TRP A 1 133 ? -13.975 -1.065 -2.285 1.00 97.62 133 TRP A O 1
ATOM 1036 N N . MET A 1 134 ? -16.151 -1.299 -1.859 1.00 95.81 134 MET A N 1
ATOM 1037 C CA . MET A 1 134 ? -15.943 -2.085 -0.651 1.00 95.81 134 MET A CA 1
ATOM 1038 C C . MET A 1 134 ? -16.877 -3.273 -0.554 1.00 95.81 134 MET A C 1
ATOM 1040 O O . MET A 1 134 ? -17.977 -3.276 -1.106 1.00 95.81 134 MET A O 1
ATOM 1044 N N . ARG A 1 135 ? -16.409 -4.294 0.161 1.00 94.50 135 ARG A N 1
ATOM 1045 C CA . ARG A 1 135 ? -17.104 -5.568 0.332 1.00 94.50 135 ARG A CA 1
ATOM 1046 C C . ARG A 1 135 ? -16.928 -6.065 1.754 1.00 94.50 135 ARG A C 1
ATOM 1048 O O . ARG A 1 135 ? -15.808 -6.067 2.281 1.00 94.50 135 ARG A O 1
ATOM 1055 N N . SER A 1 136 ? -17.998 -6.545 2.372 1.00 92.75 136 SER A N 1
ATOM 1056 C CA . SER A 1 136 ? -17.940 -7.089 3.726 1.00 92.75 136 SER A CA 1
ATOM 1057 C C . SER A 1 136 ? -18.919 -8.233 3.950 1.00 92.75 136 SER A C 1
ATOM 1059 O O . SER A 1 136 ? -19.833 -8.487 3.166 1.00 92.75 136 SER A O 1
ATOM 1061 N N . ASN A 1 137 ? -18.685 -8.952 5.045 1.00 90.94 137 ASN A N 1
ATOM 1062 C CA . ASN A 1 137 ? -19.518 -10.057 5.492 1.00 90.94 137 ASN A CA 1
ATOM 1063 C C . ASN A 1 137 ? -19.903 -9.871 6.956 1.00 90.94 137 ASN A C 1
ATOM 1065 O O . ASN A 1 137 ? -19.085 -9.439 7.772 1.00 90.94 137 ASN A O 1
ATOM 1069 N N . GLN A 1 138 ? -21.131 -10.242 7.306 1.00 89.88 138 GLN A N 1
ATOM 1070 C CA . GLN A 1 138 ? -21.594 -10.271 8.687 1.00 89.88 138 GLN A CA 1
ATOM 1071 C C . GLN A 1 138 ? -20.774 -11.268 9.520 1.00 89.88 138 GLN A C 1
ATOM 1073 O O . GLN A 1 138 ? -20.256 -12.283 9.037 1.00 89.88 138 GLN A O 1
ATOM 1078 N N . SER A 1 139 ? -20.654 -10.982 10.811 1.00 86.62 139 SER A N 1
ATOM 1079 C CA . SER A 1 139 ? -20.002 -11.862 11.770 1.00 86.62 139 SER A CA 1
ATOM 1080 C C . SER A 1 139 ? -20.886 -13.068 12.060 1.00 86.62 139 SER A C 1
ATOM 1082 O O . SER A 1 139 ? -21.882 -12.955 12.773 1.00 86.62 139 SER A O 1
ATOM 1084 N N . LEU A 1 140 ? -20.474 -14.248 11.594 1.00 80.69 140 LEU A N 1
ATOM 1085 C CA . LEU A 1 140 ? -21.146 -15.510 11.934 1.00 80.69 140 LEU A CA 1
ATOM 1086 C C . LEU A 1 140 ? -21.090 -15.828 13.439 1.00 80.69 140 LEU A C 1
ATOM 1088 O O . LEU A 1 140 ? -21.884 -16.621 13.929 1.00 80.69 140 LEU A O 1
ATOM 1092 N N . ARG A 1 141 ? -20.165 -15.195 14.172 1.00 78.94 141 ARG A N 1
ATOM 1093 C CA . ARG A 1 141 ? -19.925 -15.438 15.600 1.00 78.94 141 ARG A CA 1
ATOM 1094 C C . ARG A 1 141 ? -20.762 -14.559 16.527 1.00 78.94 141 ARG A C 1
ATOM 1096 O O . ARG A 1 141 ? -20.887 -14.897 17.691 1.00 78.94 141 ARG A O 1
ATOM 1103 N N . LEU A 1 142 ? -21.253 -13.413 16.045 1.00 87.25 142 LEU A N 1
ATOM 1104 C CA . LEU A 1 142 ? -21.830 -12.380 16.919 1.00 87.25 142 LEU A CA 1
ATOM 1105 C C . LEU A 1 142 ? -23.124 -11.761 16.384 1.00 87.25 142 LEU A C 1
ATOM 1107 O O . LEU A 1 142 ? -23.976 -11.371 17.175 1.00 87.25 142 LEU A O 1
ATOM 1111 N N . PHE A 1 143 ? -23.304 -11.674 15.062 1.00 91.62 143 PHE A N 1
ATOM 1112 C CA . PHE A 1 143 ? -24.387 -10.878 14.479 1.00 91.62 143 PHE A CA 1
ATOM 1113 C C . PHE A 1 143 ? -25.777 -11.362 14.914 1.00 91.62 143 PHE A C 1
ATOM 1115 O O . PHE A 1 143 ? -26.612 -10.559 15.325 1.00 91.62 143 PHE A O 1
ATOM 1122 N N . LYS A 1 144 ? -25.999 -12.683 14.890 1.00 89.88 144 LYS A N 1
ATOM 1123 C CA . LYS A 1 144 ? -27.268 -13.289 15.315 1.00 89.88 144 LYS A CA 1
ATOM 1124 C C . LYS A 1 144 ? -27.566 -13.021 16.794 1.00 89.88 144 LYS A C 1
ATOM 1126 O O . LYS A 1 144 ? -28.670 -12.606 17.111 1.00 89.88 144 LYS A O 1
ATOM 1131 N N . HIS A 1 145 ? -26.581 -13.219 17.671 1.00 90.19 145 HIS A N 1
ATOM 1132 C CA . HIS A 1 145 ? -26.726 -12.995 19.116 1.00 90.19 145 HIS A CA 1
ATOM 1133 C C . HIS A 1 145 ? -27.173 -11.566 19.432 1.00 90.19 145 HIS A C 1
ATOM 1135 O O . HIS A 1 145 ? -28.107 -11.354 20.204 1.00 90.19 145 HIS A O 1
ATOM 1141 N N . VAL A 1 146 ? -26.545 -10.584 18.781 1.00 96.06 146 VAL A N 1
ATOM 1142 C CA . VAL A 1 146 ? -26.905 -9.174 18.950 1.00 96.06 146 VAL A CA 1
ATOM 1143 C C . VAL A 1 146 ? -28.312 -8.899 18.419 1.00 96.06 146 VAL A C 1
ATOM 1145 O O . VAL A 1 146 ? -29.112 -8.317 19.145 1.00 96.06 146 VAL A O 1
ATOM 1148 N N . ARG A 1 147 ? -28.655 -9.371 17.211 1.00 96.19 147 ARG A N 1
ATOM 1149 C CA . ARG A 1 147 ? -30.008 -9.226 16.640 1.00 96.19 147 ARG A CA 1
ATOM 1150 C C . ARG A 1 147 ? -31.087 -9.808 17.560 1.00 96.19 147 ARG A C 1
ATOM 1152 O O . ARG A 1 147 ? -32.048 -9.111 17.872 1.00 96.19 147 ARG A O 1
ATOM 1159 N N . ASP A 1 148 ? -30.909 -11.051 18.012 1.00 96.06 148 ASP A N 1
ATOM 1160 C CA . ASP A 1 148 ? -31.879 -11.756 18.858 1.00 96.06 148 ASP A CA 1
ATOM 1161 C C . ASP A 1 148 ? -32.078 -11.038 20.204 1.00 96.06 148 ASP A C 1
ATOM 1163 O O . ASP A 1 148 ? -33.211 -10.859 20.654 1.00 96.06 148 ASP A O 1
ATOM 1167 N N . SER A 1 149 ? -30.979 -10.605 20.834 1.00 96.81 149 SER A N 1
ATOM 1168 C CA . SER A 1 149 ? -31.002 -9.924 22.135 1.00 96.81 149 SER A CA 1
ATOM 1169 C C . SER A 1 149 ? -31.749 -8.592 22.042 1.00 96.81 149 SER A C 1
ATOM 1171 O O . SER A 1 149 ? -32.667 -8.338 22.825 1.00 96.81 149 SER A O 1
ATOM 1173 N N . LEU A 1 150 ? -31.418 -7.776 21.034 1.00 98.12 150 LEU A N 1
ATOM 1174 C CA . LEU A 1 150 ? -32.070 -6.488 20.805 1.00 98.12 150 LEU A CA 1
ATOM 1175 C C . LEU A 1 150 ? -33.558 -6.660 20.488 1.00 98.12 150 LEU A C 1
ATOM 1177 O O . LEU A 1 150 ? -34.368 -5.925 21.046 1.00 98.12 150 LEU A O 1
ATOM 1181 N N . ALA A 1 151 ? -33.938 -7.649 19.668 1.00 97.38 151 ALA A N 1
ATOM 1182 C CA . ALA A 1 151 ? -35.339 -7.942 19.346 1.00 97.38 151 ALA A CA 1
ATOM 1183 C C . ALA A 1 151 ? -36.146 -8.356 20.591 1.00 97.38 151 ALA A C 1
ATOM 1185 O O . ALA A 1 151 ? -37.307 -7.969 20.742 1.00 97.38 151 ALA A O 1
ATOM 1186 N N . ALA A 1 152 ? -35.520 -9.078 21.525 1.00 97.19 152 ALA A N 1
ATOM 1187 C CA . ALA A 1 152 ? -36.108 -9.446 22.813 1.00 97.19 152 ALA A CA 1
ATOM 1188 C C . ALA A 1 152 ? -36.222 -8.271 23.810 1.00 97.19 152 ALA A C 1
ATOM 1190 O O . ALA A 1 152 ? -36.743 -8.455 24.911 1.00 97.19 152 ALA A O 1
ATOM 1191 N N . GLY A 1 153 ? -35.757 -7.071 23.448 1.00 96.88 153 GLY A N 1
ATOM 1192 C CA . GLY A 1 153 ? -35.737 -5.901 24.327 1.00 96.88 153 GLY A CA 1
ATOM 1193 C C . GLY A 1 153 ? -34.602 -5.917 25.353 1.00 96.88 153 GLY A C 1
ATOM 1194 O O . GLY A 1 153 ? -34.683 -5.226 26.368 1.00 96.88 153 GLY A O 1
ATOM 1195 N N . GLN A 1 154 ? -33.556 -6.712 25.111 1.00 96.25 154 GLN A N 1
ATOM 1196 C CA . GLN A 1 154 ? -32.406 -6.898 25.997 1.00 96.25 154 GLN A CA 1
ATOM 1197 C C . GLN A 1 154 ? -31.109 -6.413 25.333 1.00 96.25 154 GLN A C 1
ATOM 1199 O O . GLN A 1 154 ? -31.018 -6.292 24.113 1.00 96.25 154 GLN A O 1
ATOM 1204 N N . GLN A 1 155 ? -30.079 -6.140 26.134 1.00 95.69 155 GLN A N 1
ATOM 1205 C CA . GLN A 1 155 ? -28.729 -5.911 25.610 1.00 95.69 155 GLN A CA 1
ATOM 1206 C C . GLN A 1 155 ? -28.005 -7.253 25.423 1.00 95.69 155 GLN A C 1
ATOM 1208 O O . GLN A 1 155 ? -28.197 -8.155 26.240 1.00 95.69 155 GLN A O 1
ATOM 1213 N N . PRO A 1 156 ? -27.175 -7.414 24.376 1.00 93.56 156 PRO A N 1
ATOM 1214 C CA . PRO A 1 156 ? -26.359 -8.614 24.224 1.00 93.56 156 PRO A CA 1
ATOM 1215 C C . PRO A 1 156 ? -25.267 -8.674 25.296 1.00 93.56 156 PRO A C 1
ATOM 1217 O O . PRO A 1 156 ? -24.835 -7.643 25.814 1.00 93.56 156 PRO A O 1
ATOM 1220 N N . ASP A 1 157 ? -24.761 -9.879 25.571 1.00 90.38 157 ASP A N 1
ATOM 1221 C CA . ASP A 1 157 ? -23.612 -10.067 26.464 1.00 90.38 157 ASP A CA 1
ATOM 1222 C C . ASP A 1 157 ? -22.400 -9.239 25.991 1.00 90.38 157 ASP A C 1
ATOM 1224 O O . ASP A 1 157 ? -21.751 -9.539 24.982 1.00 90.38 157 ASP A O 1
ATOM 1228 N N . ALA A 1 158 ? -22.077 -8.194 26.757 1.00 90.06 158 ALA A N 1
ATOM 1229 C CA . ALA A 1 158 ? -20.977 -7.286 26.476 1.00 90.06 158 ALA A CA 1
ATOM 1230 C C . ALA A 1 158 ? -19.615 -8.001 26.449 1.00 90.06 158 ALA A C 1
ATOM 1232 O O . ALA A 1 158 ? -18.713 -7.571 25.725 1.00 90.06 158 ALA A O 1
ATOM 1233 N N . ALA A 1 159 ? -19.444 -9.086 27.212 1.00 88.25 159 ALA A N 1
ATOM 1234 C CA . ALA A 1 159 ? -18.198 -9.845 27.237 1.00 88.25 159 ALA A CA 1
ATOM 1235 C C . ALA A 1 159 ? -18.003 -10.595 25.919 1.00 88.25 159 ALA A C 1
ATOM 1237 O O . ALA A 1 159 ? -16.902 -10.591 25.363 1.00 88.25 159 ALA A O 1
ATOM 1238 N N . GLU A 1 160 ? -19.074 -11.160 25.366 1.00 88.50 160 GLU A N 1
ATOM 1239 C CA . GLU A 1 160 ? -19.047 -11.788 24.051 1.00 88.50 160 GLU A CA 1
ATOM 1240 C C . GLU A 1 160 ? -18.849 -10.770 22.919 1.00 88.50 160 GLU A C 1
ATOM 1242 O O . GLU A 1 160 ? -18.000 -10.989 22.045 1.00 88.50 160 GLU A O 1
ATOM 1247 N N . VAL A 1 161 ? -19.552 -9.630 22.964 1.00 91.50 161 VAL A N 1
ATOM 1248 C CA . VAL A 1 161 ? -19.360 -8.533 21.998 1.00 91.50 161 VAL A CA 1
ATOM 1249 C C . VAL A 1 161 ? -17.905 -8.073 22.005 1.00 91.50 161 VAL A C 1
ATOM 1251 O O . VAL A 1 161 ? -17.295 -7.972 20.943 1.00 91.50 161 VAL A O 1
ATOM 1254 N N . LYS A 1 162 ? -17.313 -7.867 23.186 1.00 89.88 162 LYS A N 1
ATOM 1255 C CA . LYS A 1 162 ? -15.900 -7.505 23.332 1.00 89.88 162 LYS A CA 1
ATOM 1256 C C . LYS A 1 162 ? -14.969 -8.595 22.814 1.00 89.88 162 LYS A C 1
ATOM 1258 O O . LYS A 1 162 ? -14.025 -8.286 22.089 1.00 89.88 162 LYS A O 1
ATOM 1263 N N . ARG A 1 163 ? -15.213 -9.861 23.156 1.00 87.38 163 ARG A N 1
ATOM 1264 C CA . ARG A 1 163 ? -14.383 -10.992 22.722 1.00 87.38 163 ARG A CA 1
ATOM 1265 C C . ARG A 1 163 ? -14.314 -11.076 21.196 1.00 87.38 163 ARG A C 1
ATOM 1267 O O . ARG A 1 163 ? -13.215 -11.168 20.657 1.00 87.38 163 ARG A O 1
ATOM 1274 N N . VAL A 1 164 ? -15.450 -10.992 20.497 1.00 88.31 164 VAL A N 1
ATOM 1275 C CA . VAL A 1 164 ? -15.496 -11.066 19.022 1.00 88.31 164 VAL A CA 1
ATOM 1276 C C . VAL A 1 164 ? -15.099 -9.744 18.355 1.00 88.31 164 VAL A C 1
ATOM 1278 O O . VAL A 1 164 ? -14.360 -9.761 17.370 1.00 88.31 164 VAL A O 1
ATOM 1281 N N . GLY A 1 165 ? -15.582 -8.615 18.871 1.00 91.81 165 GLY A N 1
ATOM 1282 C CA . GLY A 1 165 ? -15.149 -7.263 18.515 1.00 91.81 165 GLY A CA 1
ATOM 1283 C C . GLY A 1 165 ? -15.650 -6.706 17.181 1.00 91.81 165 GLY A C 1
ATOM 1284 O O . GLY A 1 165 ? -15.261 -5.602 16.818 1.00 91.81 165 GLY A O 1
ATOM 1285 N N . TYR A 1 166 ? -16.486 -7.421 16.419 1.00 94.56 166 TYR A N 1
ATOM 1286 C CA . TYR A 1 166 ? -17.063 -6.896 15.174 1.00 94.56 166 TYR A CA 1
ATOM 1287 C C . TYR A 1 166 ? -18.397 -7.548 14.792 1.00 94.56 166 TYR A C 1
ATOM 1289 O O . TYR A 1 166 ? -18.613 -8.745 15.008 1.00 94.56 166 TYR A O 1
ATOM 1297 N N . LEU A 1 167 ? -19.257 -6.762 14.136 1.00 95.19 167 LEU A N 1
ATOM 1298 C CA . LEU A 1 167 ? -20.488 -7.223 13.481 1.00 95.19 167 LEU A CA 1
ATOM 1299 C C . LEU A 1 167 ? -20.317 -7.417 11.973 1.00 95.19 167 LEU A C 1
ATOM 1301 O O . LEU A 1 167 ? -20.959 -8.293 11.402 1.00 95.19 167 LEU A O 1
ATOM 1305 N N . MET A 1 168 ? -19.418 -6.661 11.342 1.00 93.50 168 MET A N 1
ATOM 1306 C CA . MET A 1 168 ? -19.003 -6.855 9.954 1.00 93.50 168 MET A CA 1
ATOM 1307 C C . MET A 1 168 ? -17.488 -7.015 9.859 1.00 93.50 168 MET A C 1
ATOM 1309 O O . MET A 1 168 ? -16.719 -6.373 10.578 1.00 93.50 168 MET A O 1
ATOM 1313 N N . ARG A 1 169 ? -17.063 -7.892 8.954 1.00 91.69 169 ARG A N 1
ATOM 1314 C CA . ARG A 1 169 ? -15.669 -8.110 8.590 1.00 91.69 169 ARG A CA 1
ATOM 1315 C C . ARG A 1 169 ? -15.437 -7.585 7.184 1.00 91.69 169 ARG A C 1
ATOM 1317 O O . ARG A 1 169 ? -16.103 -8.022 6.246 1.00 91.69 169 ARG A O 1
ATOM 1324 N N . ASN A 1 170 ? -14.468 -6.692 7.049 1.00 92.94 170 ASN A N 1
ATOM 1325 C CA . ASN A 1 170 ? -13.992 -6.229 5.757 1.00 92.94 170 ASN A CA 1
ATOM 1326 C C . ASN A 1 170 ? -13.393 -7.397 4.955 1.00 92.94 170 ASN A C 1
ATOM 1328 O O . ASN A 1 170 ? -12.633 -8.205 5.494 1.00 92.94 170 ASN A O 1
ATOM 1332 N N . THR A 1 171 ? -13.715 -7.451 3.664 1.00 87.75 171 THR A N 1
ATOM 1333 C CA . THR A 1 171 ? -13.162 -8.425 2.707 1.00 87.75 171 THR A CA 1
ATOM 1334 C C . THR A 1 171 ? -12.514 -7.772 1.484 1.00 87.75 171 THR A C 1
ATOM 1336 O O . THR A 1 171 ? -11.845 -8.459 0.718 1.00 87.75 171 THR A O 1
ATOM 1339 N N . GLY A 1 172 ? -12.657 -6.454 1.317 1.00 89.50 172 GLY A N 1
ATOM 1340 C CA . GLY A 1 172 ? -12.036 -5.698 0.234 1.00 89.50 172 GLY A CA 1
ATOM 1341 C C . GLY A 1 172 ? -12.344 -4.207 0.345 1.00 89.50 172 GLY A C 1
ATOM 1342 O O . GLY A 1 172 ? -13.493 -3.834 0.571 1.00 89.50 172 GLY A O 1
ATOM 1343 N N . LEU A 1 173 ? -11.307 -3.380 0.183 1.00 94.50 173 LEU A N 1
ATOM 1344 C CA . LEU A 1 173 ? -11.372 -1.918 0.077 1.00 94.50 173 LEU A CA 1
ATOM 1345 C C . LEU A 1 173 ? -10.575 -1.517 -1.168 1.00 94.50 173 LEU A C 1
ATOM 1347 O O . LEU A 1 173 ? -9.376 -1.239 -1.098 1.00 94.50 173 LEU A O 1
ATOM 1351 N N . ASP A 1 174 ? -11.234 -1.573 -2.315 1.00 94.56 174 ASP A N 1
ATOM 1352 C CA . ASP A 1 174 ? -10.627 -1.407 -3.627 1.00 94.56 174 ASP A CA 1
ATOM 1353 C C . ASP A 1 174 ? -10.681 0.065 -4.047 1.00 94.56 174 ASP A C 1
ATOM 1355 O O . ASP A 1 174 ? -11.738 0.689 -4.039 1.00 94.56 174 ASP A O 1
ATOM 1359 N N . GLY A 1 175 ? -9.533 0.634 -4.406 1.00 94.38 175 GLY A N 1
ATOM 1360 C CA . GLY A 1 175 ? -9.411 2.033 -4.817 1.00 94.38 175 GLY A CA 1
ATOM 1361 C C . GLY A 1 175 ? -8.125 2.283 -5.595 1.00 94.38 175 GLY A C 1
ATOM 1362 O O . GLY A 1 175 ? -7.503 1.337 -6.087 1.00 94.38 175 GLY A O 1
ATOM 1363 N N . ASN A 1 176 ? -7.690 3.545 -5.662 1.00 94.56 176 ASN A N 1
ATOM 1364 C CA . ASN A 1 176 ? -6.447 3.950 -6.331 1.00 94.56 176 ASN A CA 1
ATOM 1365 C C . ASN A 1 176 ? -6.366 3.451 -7.790 1.00 94.56 176 ASN A C 1
ATOM 1367 O O . ASN A 1 176 ? -5.418 2.767 -8.179 1.00 94.56 176 ASN A O 1
ATOM 1371 N N . GLY A 1 177 ? -7.390 3.752 -8.587 1.00 93.81 177 GLY A N 1
ATOM 1372 C CA . GLY A 1 177 ? -7.461 3.337 -9.986 1.00 93.81 177 GLY A CA 1
ATOM 1373 C C . GLY A 1 177 ? -7.876 1.883 -10.204 1.00 93.81 177 GLY A C 1
ATOM 1374 O O . GLY A 1 177 ? -7.635 1.364 -11.284 1.00 93.81 177 GLY A O 1
ATOM 1375 N N . THR A 1 178 ? -8.432 1.190 -9.207 1.00 93.69 178 THR A N 1
ATOM 1376 C CA . THR A 1 178 ? -8.969 -0.170 -9.411 1.00 93.69 178 THR A CA 1
ATOM 1377 C C . THR A 1 178 ? -10.406 -0.066 -9.927 1.00 93.69 178 THR A C 1
ATOM 1379 O O . THR A 1 178 ? -11.167 0.754 -9.417 1.00 93.69 178 THR A O 1
ATOM 1382 N N . PHE A 1 179 ? -10.786 -0.879 -10.916 1.00 93.38 179 PHE A N 1
ATOM 1383 C CA . PHE A 1 179 ? -12.127 -0.898 -11.523 1.00 93.38 179 PHE A CA 1
ATOM 1384 C C . PHE A 1 179 ? -12.581 0.455 -12.094 1.00 93.38 179 PHE A C 1
ATOM 1386 O O . PHE A 1 179 ? -13.774 0.734 -12.142 1.00 93.38 179 PHE A O 1
ATOM 1393 N N . GLY A 1 180 ? -11.660 1.333 -12.496 1.00 93.12 180 GLY A N 1
ATOM 1394 C CA . GLY A 1 180 ? -12.000 2.696 -12.920 1.00 93.12 180 GLY A CA 1
ATOM 1395 C C . GLY A 1 180 ? -12.121 3.744 -11.804 1.00 93.12 180 GLY A C 1
ATOM 1396 O O . GLY A 1 180 ? -12.396 4.903 -12.116 1.00 93.12 180 GLY A O 1
ATOM 1397 N N . SER A 1 181 ? -11.881 3.394 -10.531 1.00 96.12 181 SER A N 1
ATOM 1398 C CA . SER A 1 181 ? -11.917 4.358 -9.419 1.00 96.12 181 SER A CA 1
ATOM 1399 C C . SER A 1 181 ? -10.915 5.507 -9.614 1.00 96.12 181 SER A C 1
ATOM 1401 O O . SER A 1 181 ? -9.970 5.419 -10.402 1.00 96.12 181 SER A O 1
ATOM 1403 N N . VAL A 1 182 ? -11.057 6.586 -8.846 1.00 96.00 182 VAL A N 1
ATOM 1404 C CA . VAL A 1 182 ? -10.074 7.679 -8.834 1.00 96.00 182 VAL A CA 1
ATOM 1405 C C . VAL A 1 182 ? -8.695 7.137 -8.419 1.00 96.00 182 VAL A C 1
ATOM 1407 O O . VAL A 1 182 ? -8.571 6.363 -7.460 1.00 96.00 182 VAL A O 1
ATOM 1410 N N . SER A 1 183 ? -7.652 7.506 -9.170 1.00 94.69 183 SER A N 1
ATOM 1411 C CA . SER A 1 183 ? -6.257 7.208 -8.819 1.00 94.69 183 SER A CA 1
ATOM 1412 C C . SER A 1 183 ? -5.846 8.053 -7.616 1.00 94.69 183 SER A C 1
ATOM 1414 O O . SER A 1 183 ? -6.174 9.233 -7.563 1.00 94.69 183 SER A O 1
ATOM 1416 N N . PHE A 1 184 ? -5.088 7.499 -6.670 1.00 93.44 184 PHE A N 1
ATOM 1417 C CA . PHE A 1 184 ? -4.688 8.225 -5.460 1.00 93.44 184 PHE A CA 1
ATOM 1418 C C . PHE A 1 184 ? -3.963 9.554 -5.763 1.00 93.44 184 PHE A C 1
ATOM 1420 O O . PHE A 1 184 ? -4.400 10.571 -5.229 1.00 93.44 184 PHE A O 1
ATOM 1427 N N . PRO A 1 185 ? -2.979 9.618 -6.688 1.00 91.81 185 PRO A N 1
ATOM 1428 C CA . PRO A 1 185 ? -2.328 10.887 -7.036 1.00 91.81 185 PRO A CA 1
ATOM 1429 C C . PRO A 1 185 ? -3.239 11.890 -7.764 1.00 91.81 185 PRO A C 1
ATOM 1431 O O . PRO A 1 185 ? -2.868 13.047 -7.929 1.00 91.81 185 PRO A O 1
ATOM 1434 N N . ALA A 1 186 ? -4.411 11.453 -8.242 1.00 93.31 186 ALA A N 1
ATOM 1435 C CA . ALA A 1 186 ? -5.395 12.319 -8.888 1.00 93.31 186 ALA A CA 1
ATOM 1436 C C . ALA A 1 186 ? -6.390 12.938 -7.893 1.00 93.31 186 ALA A C 1
ATOM 1438 O O . ALA A 1 186 ? -7.159 13.815 -8.284 1.00 93.31 186 ALA A O 1
ATOM 1439 N N . ILE A 1 187 ? -6.382 12.513 -6.623 1.00 93.44 187 ILE A N 1
ATOM 1440 C CA . ILE A 1 187 ? -7.158 13.171 -5.571 1.00 93.44 187 ILE A CA 1
ATOM 1441 C C . ILE A 1 187 ? -6.533 14.558 -5.332 1.00 93.44 187 ILE A C 1
ATOM 1443 O O . ILE A 1 187 ? -5.344 14.630 -5.011 1.00 93.44 187 ILE A O 1
ATOM 1447 N N . PRO A 1 188 ? -7.286 15.667 -5.483 1.00 91.00 188 PRO A N 1
ATOM 1448 C CA . PRO A 1 188 ? -6.715 17.007 -5.403 1.00 91.00 188 PRO A CA 1
ATOM 1449 C C . PRO A 1 188 ? -6.016 17.284 -4.070 1.00 91.00 188 PRO A C 1
ATOM 1451 O O . PRO A 1 188 ? -6.501 16.906 -3.001 1.00 91.00 188 PRO A O 1
ATOM 1454 N N . ALA A 1 189 ? -4.910 18.029 -4.119 1.00 87.44 189 ALA A N 1
ATOM 1455 C CA . ALA A 1 189 ? -4.283 18.549 -2.911 1.00 87.44 189 ALA A CA 1
ATOM 1456 C C . ALA A 1 189 ? -5.302 19.379 -2.102 1.00 87.44 189 ALA A C 1
ATOM 1458 O O . ALA A 1 189 ? -6.016 20.214 -2.653 1.00 87.44 189 ALA A O 1
ATOM 1459 N N . GLY A 1 190 ? -5.389 19.129 -0.794 1.00 87.94 190 GLY A N 1
ATOM 1460 C CA . GLY A 1 190 ? -6.380 19.759 0.089 1.00 87.94 190 GLY A CA 1
ATOM 1461 C C . GLY A 1 190 ? -7.735 19.043 0.163 1.00 87.94 190 GLY A C 1
ATOM 1462 O O . GLY A 1 190 ? -8.524 19.355 1.056 1.00 87.94 190 GLY A O 1
ATOM 1463 N N . HIS A 1 191 ? -8.000 18.049 -0.695 1.00 94.38 191 HIS A N 1
ATOM 1464 C CA . HIS A 1 191 ? -9.143 17.157 -0.509 1.00 94.38 191 HIS A CA 1
ATOM 1465 C C . HIS A 1 191 ? -9.003 16.411 0.839 1.00 94.38 191 HIS A C 1
ATOM 1467 O O . HIS A 1 191 ? -7.903 15.964 1.185 1.00 94.38 191 HIS A O 1
ATOM 1473 N N . PRO A 1 192 ? -10.090 16.232 1.615 1.00 93.75 192 PRO A N 1
ATOM 1474 C CA . PRO A 1 192 ? -10.027 15.675 2.969 1.00 93.75 192 PRO A CA 1
ATOM 1475 C C . PRO A 1 192 ? -9.481 14.239 3.034 1.00 93.75 192 PRO A C 1
ATOM 1477 O O . PRO A 1 192 ? -9.012 13.804 4.084 1.00 93.75 192 PRO A O 1
ATOM 1480 N N . LEU A 1 193 ? -9.518 13.517 1.909 1.00 95.94 193 LEU A N 1
ATOM 1481 C CA . LEU A 1 193 ? -9.014 12.148 1.750 1.00 95.94 193 LEU A CA 1
ATOM 1482 C C . LEU A 1 193 ? -7.747 12.040 0.879 1.00 95.94 193 LEU A C 1
ATOM 1484 O O . LEU A 1 193 ? -7.437 10.952 0.404 1.00 95.94 193 LEU A O 1
ATOM 1488 N N . ALA A 1 194 ? -7.023 13.141 0.643 1.00 94.44 194 ALA A N 1
ATOM 1489 C CA . ALA A 1 194 ? -5.812 13.154 -0.194 1.00 94.44 194 ALA A CA 1
ATOM 1490 C C . ALA A 1 194 ? -4.591 12.447 0.429 1.00 94.44 194 ALA A C 1
ATOM 1492 O O . ALA A 1 194 ? -3.541 12.365 -0.202 1.00 94.44 194 ALA A O 1
ATOM 1493 N N . LEU A 1 195 ? -4.695 11.963 1.670 1.00 95.75 195 LEU A N 1
ATOM 1494 C CA . LEU A 1 195 ? -3.604 11.274 2.359 1.00 95.75 195 LEU A CA 1
ATOM 1495 C C . LEU A 1 195 ? -3.738 9.758 2.244 1.00 95.75 195 LEU A C 1
ATOM 1497 O O . LEU A 1 195 ? -4.845 9.209 2.237 1.00 95.75 195 LEU A O 1
ATOM 1501 N N . SER A 1 196 ? -2.590 9.081 2.191 1.00 95.25 196 SER A N 1
ATOM 1502 C CA . SER A 1 196 ? -2.496 7.625 2.081 1.00 95.25 196 SER A CA 1
ATOM 1503 C C . SER A 1 196 ? -3.435 6.916 3.071 1.00 95.25 196 SER A C 1
ATOM 1505 O O . SER A 1 196 ? -3.435 7.189 4.273 1.00 95.25 196 SER A O 1
ATOM 1507 N N . TYR A 1 197 ? -4.246 5.997 2.540 1.00 96.56 197 TYR A N 1
ATOM 1508 C CA . TYR A 1 197 ? -5.270 5.199 3.229 1.00 96.56 197 TYR A CA 1
ATOM 1509 C C . TYR A 1 197 ? -6.479 5.942 3.832 1.00 96.56 197 TYR A C 1
ATOM 1511 O O . TYR A 1 197 ? -7.377 5.271 4.341 1.00 96.56 197 TYR A O 1
ATOM 1519 N N . HIS A 1 198 ? -6.587 7.277 3.777 1.00 97.19 198 HIS A N 1
ATOM 1520 C CA . HIS A 1 198 ? -7.712 7.992 4.417 1.00 97.19 198 HIS A CA 1
ATOM 1521 C C . HIS A 1 198 ? -9.078 7.612 3.821 1.00 97.19 198 HIS A C 1
ATOM 1523 O O . HIS A 1 198 ? -10.032 7.405 4.568 1.00 97.19 198 HIS A O 1
ATOM 1529 N N . ALA A 1 199 ? -9.177 7.412 2.503 1.00 97.62 199 ALA A N 1
ATOM 1530 C CA . ALA A 1 199 ? -10.420 6.964 1.864 1.00 97.62 199 ALA A CA 1
ATOM 1531 C C . ALA A 1 199 ? -10.836 5.539 2.288 1.00 97.62 199 ALA A C 1
ATOM 1533 O O . ALA A 1 199 ? -12.010 5.272 2.567 1.00 97.62 199 ALA A O 1
ATOM 1534 N N . GLN A 1 200 ? -9.870 4.622 2.401 1.00 97.88 200 GLN A N 1
ATOM 1535 C CA . GLN A 1 200 ? -10.084 3.266 2.914 1.00 97.88 200 GLN A CA 1
ATOM 1536 C C . GLN A 1 200 ? -10.524 3.300 4.383 1.00 97.88 200 GLN A C 1
ATOM 1538 O O . GLN A 1 200 ? -11.423 2.563 4.784 1.00 97.88 200 GLN A O 1
ATOM 1543 N N . MET A 1 201 ? -9.919 4.179 5.181 1.00 98.12 201 MET A N 1
ATOM 1544 C CA . MET A 1 201 ? -10.242 4.358 6.593 1.00 98.12 201 MET A CA 1
ATOM 1545 C C . MET A 1 201 ? -11.649 4.938 6.803 1.00 98.12 201 MET A C 1
ATOM 1547 O O . MET A 1 201 ? -12.389 4.412 7.633 1.00 98.12 201 MET A O 1
ATOM 1551 N N . LEU A 1 202 ? -12.087 5.909 5.990 1.00 98.50 202 LEU A N 1
ATOM 1552 C CA . LEU A 1 202 ? -13.484 6.366 5.993 1.00 98.50 202 LEU A CA 1
ATOM 1553 C C . LEU A 1 202 ? -14.454 5.231 5.649 1.00 98.50 202 LEU A C 1
ATOM 1555 O O . LEU A 1 202 ? -15.469 5.049 6.318 1.00 98.50 202 LEU A O 1
ATOM 1559 N N . SER A 1 203 ? -14.113 4.430 4.640 1.00 98.44 203 SER A N 1
ATOM 1560 C CA . SER A 1 203 ? -14.928 3.285 4.219 1.00 98.44 203 SER A CA 1
ATOM 1561 C C . SER A 1 203 ? -15.077 2.247 5.338 1.00 98.44 203 SER A C 1
ATOM 1563 O O . SER A 1 203 ? -16.181 1.773 5.603 1.00 98.44 203 SER A O 1
ATOM 1565 N N . ALA A 1 204 ? -13.989 1.935 6.052 1.00 98.19 204 ALA A N 1
ATOM 1566 C CA . ALA A 1 204 ? -14.022 1.047 7.213 1.00 98.19 204 ALA A CA 1
ATOM 1567 C C . ALA A 1 204 ? -14.817 1.651 8.385 1.00 98.19 204 ALA A C 1
ATOM 1569 O O . ALA A 1 204 ? -15.594 0.948 9.027 1.00 98.19 204 ALA A O 1
ATOM 1570 N N . TYR A 1 205 ? -14.681 2.953 8.649 1.00 98.38 205 TYR A N 1
ATOM 1571 C CA . TYR A 1 205 ? -15.467 3.627 9.684 1.00 98.38 205 TYR A CA 1
ATOM 1572 C C . TYR A 1 205 ? -16.973 3.549 9.388 1.00 98.38 205 TYR A C 1
ATOM 1574 O O . TYR A 1 205 ? -17.759 3.180 10.252 1.00 98.38 205 TYR A O 1
ATOM 1582 N N . LEU A 1 206 ? -17.388 3.808 8.148 1.00 98.50 206 LEU A N 1
ATOM 1583 C CA . LEU A 1 206 ? -18.799 3.751 7.752 1.00 98.50 206 LEU A CA 1
ATOM 1584 C C . LEU A 1 206 ? -19.341 2.318 7.684 1.00 98.50 206 LEU A C 1
ATOM 1586 O O . LEU A 1 206 ? -20.503 2.087 7.999 1.00 98.50 206 LEU A O 1
ATOM 1590 N N . MET A 1 207 ? -18.497 1.333 7.368 1.00 98.12 207 MET A N 1
ATOM 1591 C CA . MET A 1 207 ? -18.854 -0.083 7.490 1.00 98.12 207 MET A CA 1
ATOM 1592 C C . MET A 1 207 ? -19.178 -0.461 8.943 1.00 98.12 207 MET A C 1
ATOM 1594 O O . MET A 1 207 ? -20.117 -1.217 9.193 1.00 98.12 207 MET A O 1
ATOM 1598 N N . ARG A 1 208 ? -18.429 0.080 9.910 1.00 97.44 208 ARG A N 1
ATOM 1599 C CA . ARG A 1 208 ? -18.705 -0.088 11.343 1.00 97.44 208 ARG A CA 1
ATOM 1600 C C . ARG A 1 208 ? -20.050 0.526 11.727 1.00 97.44 208 ARG A C 1
ATOM 1602 O O . ARG A 1 208 ? -20.849 -0.150 12.369 1.00 97.44 208 ARG A O 1
ATOM 1609 N N . GLU A 1 209 ? -20.295 1.768 11.311 1.00 98.12 209 GLU A N 1
ATOM 1610 C CA . GLU A 1 209 ? -21.563 2.480 11.522 1.00 98.12 209 GLU A CA 1
ATOM 1611 C C . GLU A 1 209 ? -22.748 1.679 10.971 1.00 98.12 209 GLU A C 1
ATOM 1613 O O . GLU A 1 209 ? -23.688 1.362 11.702 1.00 98.12 209 GLU A O 1
ATOM 1618 N N . LEU A 1 210 ? -22.651 1.267 9.704 1.00 98.25 210 LEU A N 1
ATOM 1619 C CA . LEU A 1 210 ? -23.686 0.493 9.033 1.00 98.25 210 LEU A CA 1
ATOM 1620 C C . LEU A 1 210 ? -23.926 -0.856 9.716 1.00 98.25 210 LEU A C 1
ATOM 1622 O O . LEU A 1 210 ? -25.066 -1.297 9.812 1.00 98.25 210 LEU A O 1
ATOM 1626 N N . SER A 1 211 ? -22.884 -1.515 10.227 1.00 97.62 211 SER A N 1
ATOM 1627 C CA . SER A 1 211 ? -23.045 -2.812 10.893 1.00 97.62 211 SER A CA 1
ATOM 1628 C C . SER A 1 211 ? -23.969 -2.757 12.116 1.00 97.62 211 SER A C 1
ATOM 1630 O O . SER A 1 211 ? -24.719 -3.706 12.349 1.00 97.62 211 SER A O 1
ATOM 1632 N N . VAL A 1 212 ? -23.949 -1.642 12.857 1.00 98.06 212 VAL A N 1
ATOM 1633 C CA . VAL A 1 212 ? -24.836 -1.407 14.005 1.00 98.06 212 VAL A CA 1
ATOM 1634 C C . VAL A 1 212 ? -26.231 -1.008 13.531 1.00 98.06 212 VAL A C 1
ATOM 1636 O O . VAL A 1 212 ? -27.216 -1.586 13.979 1.00 98.06 212 VAL A O 1
ATOM 1639 N N . ASP A 1 213 ? -26.319 -0.090 12.566 1.00 98.19 213 ASP A N 1
ATOM 1640 C CA . ASP A 1 213 ? -27.602 0.329 11.992 1.00 98.19 213 ASP A CA 1
ATOM 1641 C C . ASP A 1 213 ? -28.415 -0.858 11.451 1.00 98.19 213 ASP A C 1
ATOM 1643 O O . ASP A 1 213 ? -29.623 -0.945 11.660 1.00 98.19 213 ASP A O 1
ATOM 1647 N N . VAL A 1 214 ? -27.745 -1.795 10.777 1.00 97.94 214 VAL A N 1
ATOM 1648 C CA . VAL A 1 214 ? -28.380 -2.977 10.184 1.00 97.94 214 VAL A CA 1
ATOM 1649 C C . VAL A 1 214 ? -28.855 -3.950 11.258 1.00 97.94 214 VAL A C 1
ATOM 1651 O O . VAL A 1 214 ? -29.958 -4.474 11.138 1.00 97.94 214 VAL A O 1
ATOM 1654 N N . VAL A 1 215 ? -28.058 -4.218 12.301 1.00 97.75 215 VAL A N 1
ATOM 1655 C CA . VAL A 1 215 ? -28.473 -5.180 13.338 1.00 97.75 215 VAL A CA 1
ATOM 1656 C C . VAL A 1 215 ? -29.655 -4.653 14.157 1.00 97.75 215 VAL A C 1
ATOM 1658 O O . VAL A 1 215 ? -30.563 -5.423 14.467 1.00 97.75 215 VAL A O 1
ATOM 1661 N N . GLU A 1 216 ? -29.685 -3.348 14.444 1.00 98.12 216 GLU A N 1
ATOM 1662 C CA . GLU A 1 216 ? -30.800 -2.693 15.138 1.00 98.12 216 GLU A CA 1
ATOM 1663 C C . GLU A 1 216 ? -32.071 -2.676 14.285 1.00 98.12 216 GLU A C 1
ATOM 1665 O O . GLU A 1 216 ? -33.150 -3.006 14.776 1.00 98.12 216 GLU A O 1
ATOM 1670 N N . GLU A 1 217 ? -31.960 -2.341 12.996 1.00 98.12 217 GLU A N 1
ATOM 1671 C CA . GLU A 1 217 ? -33.118 -2.310 12.101 1.00 98.12 217 GLU A CA 1
ATOM 1672 C C . GLU A 1 217 ? -33.701 -3.709 11.879 1.00 98.12 217 GLU A C 1
ATOM 1674 O O . GLU A 1 217 ? -34.918 -3.884 11.901 1.00 98.12 217 GLU A O 1
ATOM 1679 N N . LEU A 1 218 ? -32.855 -4.731 11.748 1.00 97.44 218 LEU A N 1
ATOM 1680 C CA . LEU A 1 218 ? -33.310 -6.117 11.663 1.00 97.44 218 LEU A CA 1
ATOM 1681 C C . LEU A 1 218 ? -34.002 -6.584 12.948 1.00 97.44 218 LEU A C 1
ATOM 1683 O O . LEU A 1 218 ? -35.047 -7.225 12.867 1.00 97.44 218 LEU A O 1
ATOM 1687 N N . ALA A 1 219 ? -33.478 -6.222 14.122 1.00 97.81 219 ALA A N 1
ATOM 1688 C CA . ALA A 1 219 ? -34.143 -6.495 15.394 1.00 97.81 219 ALA A CA 1
ATOM 1689 C C . ALA A 1 219 ? -35.511 -5.793 15.488 1.00 97.81 219 ALA A C 1
ATOM 1691 O O . ALA A 1 219 ? -36.496 -6.390 15.930 1.00 97.81 219 ALA A O 1
ATOM 1692 N N . ARG A 1 220 ? -35.602 -4.542 15.014 1.00 98.19 220 ARG A N 1
ATOM 1693 C CA . ARG A 1 220 ? -36.857 -3.783 14.929 1.00 98.19 220 ARG A CA 1
ATOM 1694 C C . ARG A 1 220 ? -37.857 -4.420 13.966 1.00 98.19 220 ARG A C 1
ATOM 1696 O O . ARG A 1 220 ? -39.048 -4.414 14.264 1.00 98.19 220 ARG A O 1
ATOM 1703 N N . LEU A 1 221 ? -37.406 -4.948 12.829 1.00 97.44 221 LEU A N 1
ATOM 1704 C CA . LEU A 1 221 ? -38.257 -5.659 11.869 1.00 97.44 221 LEU A CA 1
ATOM 1705 C C . LEU A 1 221 ? -38.757 -6.999 12.425 1.00 97.44 221 LEU A C 1
ATOM 1707 O O . LEU A 1 221 ? -39.909 -7.353 12.173 1.00 97.44 221 LEU A O 1
ATOM 1711 N N . ASP A 1 222 ? -37.938 -7.702 13.211 1.00 96.50 222 ASP A N 1
ATOM 1712 C CA . ASP A 1 222 ? -38.332 -8.951 13.874 1.00 96.50 222 ASP A CA 1
ATOM 1713 C C . ASP A 1 222 ? -39.381 -8.721 14.964 1.00 96.50 222 ASP A C 1
ATOM 1715 O O . ASP A 1 222 ? -40.352 -9.475 15.066 1.00 96.50 222 ASP A O 1
ATOM 1719 N N . ALA A 1 223 ? -39.197 -7.683 15.786 1.00 97.06 223 ALA A N 1
ATOM 1720 C CA . ALA A 1 223 ? -40.058 -7.419 16.932 1.00 97.06 223 ALA A CA 1
ATOM 1721 C C . ALA A 1 223 ? -40.289 -5.911 17.175 1.00 97.06 223 ALA A C 1
ATOM 1723 O O . ALA A 1 223 ? -39.782 -5.349 18.150 1.00 97.06 223 ALA A O 1
ATOM 1724 N N . PRO A 1 224 ? -41.128 -5.237 16.359 1.00 96.56 224 PRO A N 1
ATOM 1725 C CA . PRO A 1 224 ? -41.327 -3.784 16.439 1.00 96.56 224 PRO A CA 1
ATOM 1726 C C . PRO A 1 224 ? -41.823 -3.269 17.798 1.00 96.56 224 PRO A C 1
ATOM 1728 O O . PRO A 1 224 ? -41.666 -2.091 18.102 1.00 96.56 224 PRO A O 1
ATOM 1731 N N . GLY A 1 225 ? -42.470 -4.132 18.589 1.00 96.94 225 GLY A N 1
ATOM 1732 C CA . GLY A 1 225 ? -43.028 -3.782 19.897 1.00 96.94 225 GLY A CA 1
ATOM 1733 C C . GLY A 1 225 ? -42.054 -3.901 21.072 1.00 96.94 225 GLY A C 1
ATOM 1734 O O . GLY A 1 225 ? -42.355 -3.363 22.134 1.00 96.94 225 GLY A O 1
ATOM 1735 N N . THR A 1 226 ? -40.927 -4.601 20.911 1.00 96.69 226 THR A N 1
ATOM 1736 C CA . THR A 1 226 ? -39.967 -4.879 22.000 1.00 96.69 226 THR A CA 1
ATOM 1737 C C . THR A 1 226 ? -38.539 -4.480 21.671 1.00 96.69 226 THR A C 1
ATOM 1739 O O . THR A 1 226 ? -37.759 -4.291 22.598 1.00 96.69 226 THR A O 1
ATOM 1742 N N . ALA A 1 227 ? -38.192 -4.343 20.389 1.00 97.56 227 ALA A N 1
ATOM 1743 C CA . ALA A 1 227 ? -36.824 -4.090 19.974 1.00 97.56 227 ALA A CA 1
ATOM 1744 C C . ALA A 1 227 ? -36.227 -2.821 20.605 1.00 97.56 227 ALA A C 1
ATOM 1746 O O . ALA A 1 227 ? -36.864 -1.765 20.631 1.00 97.56 227 ALA A O 1
ATOM 1747 N N . VAL A 1 228 ? -34.981 -2.924 21.070 1.00 98.06 228 VAL A N 1
ATOM 1748 C CA . VAL A 1 228 ? -34.200 -1.811 21.636 1.00 98.06 228 VAL A CA 1
ATOM 1749 C C . VAL A 1 228 ? -32.950 -1.530 20.802 1.00 98.06 228 VAL A C 1
ATOM 1751 O O . VAL A 1 228 ? -32.467 -2.398 20.080 1.00 98.06 228 VAL A O 1
ATOM 1754 N N . GLY A 1 229 ? -32.418 -0.309 20.904 1.00 96.19 229 GLY A N 1
ATOM 1755 C CA . GLY A 1 229 ? -31.107 0.035 20.348 1.00 96.19 229 GLY A CA 1
ATOM 1756 C C . GLY A 1 229 ? -29.964 -0.512 21.205 1.00 96.19 229 GLY A C 1
ATOM 1757 O O . GLY A 1 229 ? -30.138 -0.797 22.395 1.00 96.19 229 GLY A O 1
ATOM 1758 N N . LEU A 1 230 ? -28.784 -0.644 20.609 1.00 96.00 230 LEU A N 1
ATOM 1759 C CA . LEU A 1 230 ? -27.583 -1.082 21.299 1.00 96.00 230 LEU A CA 1
ATOM 1760 C C . LEU A 1 230 ? -27.075 0.034 22.219 1.00 96.00 230 LEU A C 1
ATOM 1762 O O . LEU A 1 230 ? -26.883 1.177 21.801 1.00 96.00 230 LEU A O 1
ATOM 1766 N N . ALA A 1 231 ? -26.826 -0.301 23.482 1.00 94.31 231 ALA A N 1
ATOM 1767 C CA . ALA A 1 231 ? -26.337 0.657 24.459 1.00 94.31 231 ALA A CA 1
ATOM 1768 C C . ALA A 1 231 ? -24.937 1.173 24.058 1.00 94.31 231 ALA A C 1
ATOM 1770 O O . ALA A 1 231 ? -24.094 0.367 23.634 1.00 94.31 231 ALA A O 1
ATOM 1771 N N . PRO A 1 232 ? -24.647 2.486 24.178 1.00 91.19 232 PRO A N 1
ATOM 1772 C CA . PRO A 1 232 ? -23.381 3.069 23.727 1.00 91.19 232 PRO A CA 1
ATOM 1773 C C . PRO A 1 232 ? -22.134 2.361 24.276 1.00 91.19 232 PRO A C 1
ATOM 1775 O O . PRO A 1 232 ? -21.172 2.137 23.539 1.00 91.19 232 PRO A O 1
ATOM 1778 N N . GLU A 1 233 ? -22.152 1.949 25.542 1.00 88.06 233 GLU A N 1
ATOM 1779 C CA . GLU A 1 233 ? -21.061 1.234 26.206 1.00 88.06 233 GLU A CA 1
ATOM 1780 C C . GLU A 1 233 ? -20.770 -0.138 25.584 1.00 88.06 233 GLU A C 1
ATOM 1782 O O . GLU A 1 233 ? -19.603 -0.517 25.471 1.00 88.06 233 GLU A O 1
ATOM 1787 N N . VAL A 1 234 ? -21.799 -0.845 25.105 1.00 91.94 234 VAL A N 1
ATOM 1788 C CA . VAL A 1 234 ? -21.652 -2.120 24.388 1.00 91.94 234 VAL A CA 1
ATOM 1789 C C . VAL A 1 234 ? -21.214 -1.859 22.951 1.00 91.94 234 VAL A C 1
ATOM 1791 O O . VAL A 1 234 ? -20.277 -2.482 22.450 1.00 91.94 234 VAL A O 1
ATOM 1794 N N . ARG A 1 235 ? -21.839 -0.871 22.302 1.00 93.88 235 ARG A N 1
ATOM 1795 C CA . ARG A 1 235 ? -21.562 -0.466 20.920 1.00 93.88 235 ARG A CA 1
ATOM 1796 C C . ARG A 1 235 ? -20.088 -0.104 20.710 1.00 93.88 235 ARG A C 1
ATOM 1798 O O . ARG A 1 235 ? -19.500 -0.472 19.696 1.00 93.88 235 ARG A O 1
ATOM 1805 N N . ARG A 1 236 ? -19.442 0.543 21.690 1.00 92.38 236 ARG A N 1
ATOM 1806 C CA . ARG A 1 236 ? -18.011 0.911 21.650 1.00 92.38 236 ARG A CA 1
ATOM 1807 C C . ARG A 1 236 ? -17.041 -0.272 21.552 1.00 92.38 236 ARG A C 1
ATOM 1809 O O . ARG A 1 236 ? -15.899 -0.045 21.158 1.00 92.38 236 ARG A O 1
ATOM 1816 N N . HIS A 1 237 ? -17.466 -1.496 21.862 1.00 92.44 237 HIS A N 1
ATOM 1817 C CA . HIS A 1 237 ? -16.662 -2.712 21.677 1.00 92.44 237 HIS A CA 1
ATOM 1818 C C . HIS A 1 237 ? -16.652 -3.241 20.237 1.00 92.44 237 HIS A C 1
ATOM 1820 O O . HIS A 1 237 ? -15.902 -4.163 19.925 1.00 92.44 237 HIS A O 1
ATOM 1826 N N . ILE A 1 238 ? -17.491 -2.688 19.362 1.00 95.38 238 ILE A N 1
ATOM 1827 C CA . ILE A 1 238 ? -17.573 -3.087 17.961 1.00 95.38 238 ILE A CA 1
ATOM 1828 C C . ILE A 1 238 ? -16.583 -2.234 17.176 1.00 95.38 238 ILE A C 1
ATOM 1830 O O . ILE A 1 238 ? -16.665 -1.009 17.207 1.00 95.38 238 ILE A O 1
ATOM 1834 N N . GLY A 1 239 ? -15.661 -2.871 16.466 1.00 96.12 239 GLY A N 1
ATOM 1835 C CA . GLY A 1 239 ? -14.874 -2.311 15.372 1.00 96.12 239 GLY A CA 1
ATOM 1836 C C . GLY A 1 239 ? -15.246 -2.984 14.047 1.00 96.12 239 GLY A C 1
ATOM 1837 O O . GLY A 1 239 ? -16.337 -3.538 13.894 1.00 96.12 239 GLY A O 1
ATOM 1838 N N . VAL A 1 240 ? -14.318 -2.975 13.092 1.00 96.38 240 VAL A N 1
ATOM 1839 C CA . VAL A 1 240 ? -14.409 -3.774 11.860 1.00 96.38 240 VAL A CA 1
ATOM 1840 C C . VAL A 1 240 ? -13.381 -4.887 11.908 1.00 96.38 240 VAL A C 1
ATOM 1842 O O . VAL A 1 240 ? -12.191 -4.632 12.098 1.00 96.38 240 VAL A O 1
ATOM 1845 N N . GLY A 1 241 ? -13.833 -6.123 11.708 1.00 94.19 241 GLY A N 1
ATOM 1846 C CA . GLY A 1 241 ? -12.930 -7.260 11.593 1.00 94.19 241 GLY A CA 1
ATOM 1847 C C . GLY A 1 241 ? -12.106 -7.161 10.312 1.00 94.19 241 GLY A C 1
ATOM 1848 O O . GLY A 1 241 ? -12.646 -6.860 9.248 1.00 94.19 241 GLY A O 1
ATOM 1849 N N . ASN A 1 242 ? -10.815 -7.462 10.387 1.00 92.81 242 ASN A N 1
ATOM 1850 C CA . ASN A 1 242 ? -9.942 -7.526 9.221 1.00 92.81 242 ASN A CA 1
ATOM 1851 C C . ASN A 1 242 ? -9.004 -8.731 9.328 1.00 92.81 242 ASN A C 1
ATOM 1853 O O . ASN A 1 242 ? -8.510 -9.042 10.410 1.00 92.81 242 ASN A O 1
ATOM 1857 N N . GLY A 1 243 ? -8.747 -9.401 8.205 1.00 88.19 243 GLY A N 1
ATOM 1858 C CA . GLY A 1 243 ? -7.742 -10.456 8.129 1.00 88.19 243 GLY A CA 1
ATOM 1859 C C . GLY A 1 243 ? -6.824 -10.247 6.942 1.00 88.19 243 GLY A C 1
ATOM 1860 O O . GLY A 1 243 ? -7.294 -9.976 5.841 1.00 88.19 243 GLY A O 1
ATOM 1861 N N . SER A 1 244 ? -5.528 -10.401 7.178 1.00 91.00 244 SER A N 1
ATOM 1862 C CA . SER A 1 244 ? -4.496 -10.207 6.166 1.00 91.00 244 SER A CA 1
ATOM 1863 C C . SER A 1 244 ? -3.507 -11.366 6.182 1.00 91.00 244 SER A C 1
ATOM 1865 O O . SER A 1 244 ? -3.297 -12.004 7.213 1.00 91.00 244 SER A O 1
ATOM 1867 N N . ALA A 1 245 ? -2.883 -11.631 5.038 1.00 89.38 245 ALA A N 1
ATOM 1868 C CA . ALA A 1 245 ? -1.931 -12.724 4.868 1.00 89.38 245 ALA A CA 1
ATOM 1869 C C . ALA A 1 245 ? -0.780 -12.310 3.932 1.00 89.38 245 ALA A C 1
ATOM 1871 O O . ALA A 1 245 ? -0.430 -11.132 3.853 1.00 89.38 245 ALA A O 1
ATOM 1872 N N . LEU A 1 246 ? -0.221 -13.276 3.198 1.00 91.31 246 LEU A N 1
ATOM 1873 C CA . LEU A 1 246 ? 0.980 -13.158 2.362 1.00 91.31 246 LEU A CA 1
ATOM 1874 C C . LEU A 1 246 ? 0.963 -11.996 1.354 1.00 91.31 246 LEU A C 1
ATOM 1876 O O . LEU A 1 246 ? 2.023 -11.467 1.032 1.00 91.31 246 LEU A O 1
ATOM 1880 N N . GLY A 1 247 ? -0.213 -11.543 0.906 1.00 92.81 247 GLY A N 1
ATOM 1881 C CA . GLY A 1 247 ? -0.326 -10.379 0.020 1.00 92.81 247 GLY A CA 1
ATOM 1882 C C . GLY A 1 247 ? 0.288 -9.100 0.596 1.00 92.81 247 GLY A C 1
ATOM 1883 O O . GLY A 1 247 ? 0.815 -8.290 -0.159 1.00 92.81 247 GLY A O 1
ATOM 1884 N N . LEU A 1 248 ? 0.298 -8.931 1.925 1.00 95.25 248 LEU A N 1
ATOM 1885 C CA . LEU A 1 248 ? 0.947 -7.776 2.555 1.00 95.25 248 LEU A CA 1
ATOM 1886 C C . LEU A 1 248 ? 2.476 -7.871 2.540 1.00 95.25 248 LEU A C 1
ATOM 1888 O O . LEU A 1 248 ? 3.130 -6.837 2.505 1.00 95.25 248 LEU A O 1
ATOM 1892 N N . VAL A 1 249 ? 3.053 -9.076 2.489 1.00 95.44 249 VAL A N 1
ATOM 1893 C CA . VAL A 1 249 ? 4.500 -9.229 2.262 1.00 95.44 249 VAL A CA 1
ATOM 1894 C C . VAL A 1 249 ? 4.855 -8.783 0.850 1.00 95.44 249 VAL A C 1
ATOM 1896 O O . VAL A 1 249 ? 5.758 -7.968 0.675 1.00 95.44 249 VAL A O 1
ATOM 1899 N N . MET A 1 250 ? 4.091 -9.250 -0.143 1.00 94.31 250 MET A N 1
ATOM 1900 C CA . MET A 1 250 ? 4.268 -8.825 -1.534 1.00 94.31 250 MET A CA 1
ATOM 1901 C C . MET A 1 250 ? 4.117 -7.312 -1.678 1.00 94.31 250 MET A C 1
ATOM 1903 O O . MET A 1 250 ? 4.895 -6.678 -2.384 1.00 94.31 250 MET A O 1
ATOM 1907 N N . PHE A 1 251 ? 3.148 -6.722 -0.976 1.00 94.94 251 PHE A N 1
ATOM 1908 C CA . PHE A 1 251 ? 2.938 -5.281 -0.973 1.00 94.94 251 PHE A CA 1
ATOM 1909 C C . PHE A 1 251 ? 4.146 -4.515 -0.418 1.00 94.94 251 PHE A C 1
ATOM 1911 O O . PHE A 1 251 ? 4.592 -3.570 -1.059 1.00 94.94 251 PHE A O 1
ATOM 1918 N N . VAL A 1 252 ? 4.700 -4.936 0.727 1.00 97.38 252 VAL A N 1
ATOM 1919 C CA . VAL A 1 252 ? 5.854 -4.277 1.367 1.00 97.38 252 VAL A CA 1
ATOM 1920 C C . VAL A 1 252 ? 7.061 -4.230 0.428 1.00 97.38 252 VAL A C 1
ATOM 1922 O O . VAL A 1 252 ? 7.626 -3.160 0.225 1.00 97.38 252 VAL A O 1
ATOM 1925 N N . TYR A 1 253 ? 7.420 -5.352 -0.203 1.00 95.38 253 TYR A N 1
ATOM 1926 C CA . TYR A 1 253 ? 8.580 -5.400 -1.103 1.00 95.38 253 TYR A CA 1
ATOM 1927 C C . TYR A 1 253 ? 8.361 -4.675 -2.440 1.00 95.38 253 TYR A C 1
ATOM 1929 O O . TYR A 1 253 ? 9.324 -4.235 -3.055 1.00 95.38 253 TYR A O 1
ATOM 1937 N N . ASN A 1 254 ? 7.113 -4.507 -2.887 1.00 94.06 254 ASN A N 1
ATOM 1938 C CA . ASN A 1 254 ? 6.797 -3.796 -4.130 1.00 94.06 254 ASN A CA 1
ATOM 1939 C C . ASN A 1 254 ? 6.517 -2.294 -3.938 1.00 94.06 254 ASN A C 1
ATOM 1941 O O . ASN A 1 254 ? 6.280 -1.596 -4.927 1.00 94.06 254 ASN A O 1
ATOM 1945 N N . ARG A 1 255 ? 6.492 -1.785 -2.696 1.00 95.50 255 ARG A N 1
ATOM 1946 C CA . ARG A 1 255 ? 6.137 -0.385 -2.377 1.00 95.50 255 ARG A CA 1
ATOM 1947 C C . ARG A 1 255 ? 7.173 0.298 -1.471 1.00 95.50 255 ARG A C 1
ATOM 1949 O O . ARG A 1 255 ? 6.807 0.835 -0.425 1.00 95.50 255 ARG A O 1
ATOM 1956 N N . PRO A 1 256 ? 8.461 0.313 -1.862 1.00 96.69 256 PRO A N 1
ATOM 1957 C CA . PRO A 1 256 ? 9.547 0.797 -1.012 1.00 96.69 256 PRO A CA 1
ATOM 1958 C C . PRO A 1 256 ? 9.394 2.259 -0.565 1.00 96.69 256 PRO A C 1
ATOM 1960 O O . PRO A 1 256 ? 9.669 2.574 0.589 1.00 96.69 256 PRO A O 1
ATOM 1963 N N . ALA A 1 257 ? 8.896 3.147 -1.434 1.00 96.62 257 ALA A N 1
ATOM 1964 C CA . ALA A 1 257 ? 8.664 4.553 -1.091 1.00 96.62 257 ALA A CA 1
ATOM 1965 C C . ALA A 1 257 ? 7.600 4.715 0.011 1.00 96.62 257 ALA A C 1
ATOM 1967 O O . ALA A 1 257 ? 7.815 5.442 0.978 1.00 96.62 257 ALA A O 1
ATOM 1968 N N . LEU A 1 258 ? 6.487 3.972 -0.074 1.00 97.31 258 LEU A N 1
ATOM 1969 C CA . LEU A 1 258 ? 5.464 3.948 0.976 1.00 97.31 258 LEU A CA 1
ATOM 1970 C C . LEU A 1 258 ? 6.043 3.462 2.308 1.00 97.31 258 LEU A C 1
ATOM 1972 O O . LEU A 1 258 ? 5.802 4.081 3.346 1.00 97.31 258 LEU A O 1
ATOM 1976 N N . ILE A 1 259 ? 6.804 2.366 2.286 1.00 98.31 259 ILE A N 1
ATOM 1977 C CA . ILE A 1 259 ? 7.411 1.804 3.498 1.00 98.31 259 ILE A CA 1
ATOM 1978 C C . ILE A 1 259 ? 8.394 2.798 4.109 1.00 98.31 259 ILE A C 1
ATOM 1980 O O . ILE A 1 259 ? 8.287 3.088 5.303 1.00 98.31 259 ILE A O 1
ATOM 1984 N N . HIS A 1 260 ? 9.261 3.398 3.291 1.00 98.31 260 HIS A N 1
ATOM 1985 C CA . HIS A 1 260 ? 10.162 4.450 3.738 1.00 98.31 260 HIS A CA 1
ATOM 1986 C C . HIS A 1 260 ? 9.404 5.592 4.409 1.00 98.31 260 HIS A C 1
ATOM 1988 O O . HIS A 1 260 ? 9.747 5.934 5.536 1.00 98.31 260 HIS A O 1
ATOM 1994 N N . THR A 1 261 ? 8.363 6.135 3.771 1.00 97.94 261 THR A N 1
ATOM 1995 C CA . THR A 1 261 ? 7.605 7.270 4.308 1.00 97.94 261 THR A CA 1
ATOM 1996 C C . THR A 1 261 ? 7.002 6.946 5.678 1.00 97.94 261 THR A C 1
ATOM 1998 O O . THR A 1 261 ? 7.177 7.713 6.624 1.00 97.94 261 THR A O 1
ATOM 2001 N N . TYR A 1 262 ? 6.336 5.799 5.853 1.00 98.31 262 TYR A N 1
ATOM 2002 C CA . TYR A 1 262 ? 5.759 5.449 7.162 1.00 98.31 262 TYR A CA 1
ATOM 2003 C C . TYR A 1 262 ? 6.829 5.195 8.235 1.00 98.31 262 TYR A C 1
ATOM 2005 O O . TYR A 1 262 ? 6.655 5.595 9.393 1.00 98.31 262 TYR A O 1
ATOM 2013 N N . MET A 1 263 ? 7.942 4.550 7.875 1.00 98.44 263 MET A N 1
ATOM 2014 C CA . MET A 1 263 ? 9.034 4.280 8.814 1.00 98.44 263 MET A CA 1
ATOM 2015 C C . MET A 1 263 ? 9.787 5.555 9.191 1.00 98.44 263 MET A C 1
ATOM 2017 O O . MET A 1 263 ? 10.037 5.776 10.376 1.00 98.44 263 MET A O 1
ATOM 2021 N N . SER A 1 264 ? 10.068 6.438 8.230 1.00 98.25 264 SER A N 1
ATOM 2022 C CA . SER A 1 264 ? 10.720 7.720 8.490 1.00 98.25 264 SER A CA 1
ATOM 2023 C C . SER A 1 264 ? 9.876 8.584 9.417 1.00 98.25 264 SER A C 1
ATOM 2025 O O . SER A 1 264 ? 10.412 9.112 10.383 1.00 98.25 264 SER A O 1
ATOM 2027 N N . LEU A 1 265 ? 8.556 8.658 9.194 1.00 97.31 265 LEU A N 1
ATOM 2028 C CA . LEU A 1 265 ? 7.645 9.402 10.069 1.00 97.31 265 LEU A CA 1
ATOM 2029 C C . LEU A 1 265 ? 7.631 8.839 11.493 1.00 97.31 265 LEU A C 1
ATOM 2031 O O . LEU A 1 265 ? 7.671 9.592 12.465 1.00 97.31 265 LEU A O 1
ATOM 2035 N N . THR A 1 266 ? 7.599 7.510 11.622 1.00 97.88 266 THR A N 1
ATOM 2036 C CA . THR A 1 266 ? 7.597 6.831 12.926 1.00 97.88 266 THR A CA 1
ATOM 2037 C C . THR A 1 266 ? 8.886 7.106 13.697 1.00 97.88 266 THR A C 1
ATOM 2039 O O . THR A 1 266 ? 8.838 7.444 14.882 1.00 97.88 266 THR A O 1
ATOM 2042 N N . VAL A 1 267 ? 10.032 7.002 13.021 1.00 98.12 267 VAL A N 1
ATOM 2043 C CA . VAL A 1 267 ? 11.349 7.299 13.596 1.00 98.12 267 VAL A CA 1
ATOM 2044 C C . VAL A 1 267 ? 11.462 8.774 13.973 1.00 98.12 267 VAL A C 1
ATOM 2046 O O . VAL A 1 267 ? 11.879 9.081 15.087 1.00 98.12 267 VAL A O 1
ATOM 2049 N N . GLU A 1 268 ? 11.068 9.683 13.083 1.00 98.25 268 GLU A N 1
ATOM 2050 C CA . GLU A 1 268 ? 11.159 11.129 13.289 1.00 98.25 268 GLU A CA 1
ATOM 2051 C C . GLU A 1 268 ? 10.299 11.585 14.473 1.00 98.25 268 GLU A C 1
ATOM 2053 O O . GLU A 1 268 ? 10.802 12.271 15.362 1.00 98.25 268 GLU A O 1
ATOM 2058 N N . ALA A 1 269 ? 9.048 11.126 14.564 1.00 98.25 269 ALA A N 1
ATOM 2059 C CA . ALA A 1 269 ? 8.160 11.453 15.677 1.00 98.25 269 ALA A CA 1
ATOM 2060 C C . ALA A 1 269 ? 8.657 10.887 17.018 1.00 98.25 269 ALA A C 1
ATOM 2062 O O . ALA A 1 269 ? 8.654 11.587 18.034 1.00 98.25 269 ALA A O 1
ATOM 2063 N N . ALA A 1 270 ? 9.125 9.634 17.036 1.00 98.00 270 ALA A N 1
ATOM 2064 C CA . ALA A 1 270 ? 9.677 9.030 18.247 1.00 98.00 270 ALA A CA 1
ATOM 2065 C C . ALA A 1 270 ? 10.965 9.736 18.695 1.00 98.00 270 ALA A C 1
ATOM 2067 O O . ALA A 1 270 ? 11.159 9.982 19.887 1.00 98.00 270 ALA A O 1
ATOM 2068 N N . ARG A 1 271 ? 11.838 10.085 17.745 1.00 97.31 271 ARG A N 1
ATOM 2069 C CA . ARG A 1 271 ? 13.083 10.804 18.013 1.00 97.31 271 ARG A CA 1
ATOM 2070 C C . ARG A 1 271 ? 12.819 12.215 18.524 1.00 97.31 271 ARG A C 1
ATOM 2072 O O . ARG A 1 271 ? 13.407 12.583 19.537 1.00 97.31 271 ARG A O 1
ATOM 2079 N N . HIS A 1 272 ? 11.910 12.952 17.887 1.00 97.25 272 HIS A N 1
ATOM 2080 C CA . HIS A 1 272 ? 11.474 14.276 18.336 1.00 97.25 272 HIS A CA 1
ATOM 2081 C C . HIS A 1 272 ? 11.045 14.236 19.801 1.00 97.25 272 HIS A C 1
ATOM 2083 O O . HIS A 1 272 ? 11.602 14.956 20.626 1.00 97.25 272 HIS A O 1
ATOM 2089 N N . ALA A 1 273 ? 10.156 13.305 20.159 1.00 96.94 273 ALA A N 1
ATOM 2090 C CA . ALA A 1 273 ? 9.685 13.149 21.533 1.00 96.94 273 ALA A CA 1
ATOM 2091 C C . ALA A 1 273 ? 10.810 12.831 22.540 1.00 96.94 273 ALA A C 1
ATOM 2093 O O . ALA A 1 273 ? 10.771 13.288 23.684 1.00 96.94 273 ALA A O 1
ATOM 2094 N N . LEU A 1 274 ? 11.827 12.066 22.127 1.00 96.69 274 LEU A N 1
ATOM 2095 C CA . LEU A 1 274 ? 13.003 11.754 22.947 1.00 96.69 274 LEU A CA 1
ATOM 2096 C C . LEU A 1 274 ? 13.983 12.928 23.059 1.00 96.69 274 LEU A C 1
ATOM 2098 O O . LEU A 1 274 ? 14.732 12.989 24.030 1.00 96.69 274 LEU A O 1
ATOM 2102 N N . GLU A 1 275 ? 13.996 13.854 22.107 1.00 94.94 275 GLU A N 1
ATOM 2103 C CA . GLU A 1 275 ? 14.877 15.029 22.094 1.00 94.94 275 GLU A CA 1
ATOM 2104 C C . GLU A 1 275 ? 14.194 16.295 22.653 1.00 94.94 275 GLU A C 1
ATOM 2106 O O . GLU A 1 275 ? 14.858 17.319 22.830 1.00 94.94 275 GLU A O 1
ATOM 2111 N N . LEU A 1 276 ? 12.906 16.220 23.020 1.00 92.88 276 LEU A N 1
ATOM 2112 C CA . LEU A 1 276 ? 12.179 17.317 23.662 1.00 92.88 276 LEU A CA 1
ATOM 2113 C C . LEU A 1 276 ? 12.921 17.830 24.916 1.00 92.88 276 LEU A C 1
ATOM 2115 O O . LEU A 1 276 ? 13.296 17.032 25.785 1.00 92.88 276 LEU A O 1
ATOM 2119 N N . PRO A 1 277 ? 13.073 19.160 25.080 1.00 89.38 277 PRO A N 1
ATOM 2120 C CA . PRO A 1 277 ? 13.713 19.756 26.250 1.00 89.38 277 PRO A CA 1
ATOM 2121 C C . PRO A 1 277 ? 12.762 19.703 27.456 1.00 89.38 277 PRO A C 1
ATOM 2123 O O . PRO A 1 277 ? 12.086 20.675 27.789 1.00 89.38 277 PRO A O 1
ATOM 2126 N N . ILE A 1 278 ? 12.657 18.523 28.068 1.00 86.12 278 ILE A N 1
ATOM 2127 C CA . ILE A 1 278 ? 11.787 18.228 29.210 1.00 86.12 278 ILE A CA 1
ATOM 2128 C C . ILE A 1 278 ? 12.634 18.184 30.481 1.00 86.12 278 ILE A C 1
ATOM 2130 O O . ILE A 1 278 ? 13.511 17.330 30.633 1.00 86.12 278 ILE A O 1
ATOM 2134 N N . GLU A 1 279 ? 12.319 19.068 31.424 1.00 83.88 279 GLU A N 1
ATOM 2135 C CA . GLU A 1 279 ? 12.906 19.082 32.767 1.00 83.88 279 GLU A CA 1
ATOM 2136 C C . GLU A 1 279 ? 12.088 18.226 33.753 1.00 83.88 279 GLU A C 1
ATOM 2138 O O . GLU A 1 279 ? 10.928 17.895 33.515 1.00 83.88 279 GLU A O 1
ATOM 2143 N N . ALA A 1 280 ? 12.663 17.880 34.909 1.00 76.94 280 ALA A N 1
ATOM 2144 C CA . ALA A 1 280 ? 12.050 16.969 35.892 1.00 76.94 280 ALA A CA 1
ATOM 2145 C C . ALA A 1 280 ? 10.639 17.382 36.391 1.00 76.94 280 ALA A C 1
ATOM 2147 O O . ALA A 1 280 ? 9.841 16.530 36.806 1.00 76.94 280 ALA A O 1
ATOM 2148 N N . GLY A 1 281 ? 10.336 18.686 36.368 1.00 82.56 281 GLY A N 1
ATOM 2149 C CA . GLY A 1 281 ? 9.054 19.269 36.782 1.00 82.56 281 GLY A CA 1
ATOM 2150 C C . GLY A 1 281 ? 8.014 19.421 35.666 1.00 82.56 281 GLY A C 1
ATOM 2151 O O . GLY A 1 281 ? 6.916 19.900 35.937 1.00 82.56 281 GLY A O 1
ATOM 2152 N N . ASP A 1 282 ? 8.339 19.041 34.431 1.00 93.00 282 ASP A N 1
ATOM 2153 C CA . ASP A 1 282 ? 7.470 19.236 33.271 1.00 93.00 282 ASP A CA 1
ATOM 2154 C C . ASP A 1 282 ? 6.190 18.367 33.355 1.00 93.00 282 ASP A C 1
ATOM 2156 O O . ASP A 1 282 ? 6.271 17.168 33.664 1.00 93.00 282 ASP A O 1
ATOM 2160 N N . PRO A 1 283 ? 4.995 18.926 33.072 1.00 93.75 283 PRO A N 1
ATOM 2161 C CA . PRO A 1 283 ? 3.729 18.191 33.134 1.00 93.75 283 PRO A CA 1
ATOM 2162 C C . PRO A 1 283 ? 3.658 16.996 32.171 1.00 93.75 283 PRO A C 1
ATOM 2164 O O . PRO A 1 283 ? 2.896 16.056 32.423 1.00 93.75 283 PRO A O 1
ATOM 2167 N N . ARG A 1 284 ? 4.475 16.967 31.109 1.00 94.62 284 ARG A N 1
ATOM 2168 C CA . ARG A 1 284 ? 4.539 15.846 30.157 1.00 94.62 284 ARG A CA 1
ATOM 2169 C C . ARG A 1 284 ? 4.963 14.533 30.810 1.00 94.62 284 ARG A C 1
ATOM 2171 O O . ARG A 1 284 ? 4.507 13.479 30.377 1.00 94.62 284 ARG A O 1
ATOM 2178 N N . PHE A 1 285 ? 5.730 14.561 31.904 1.00 95.50 285 PHE A N 1
ATOM 2179 C CA . PHE A 1 285 ? 6.002 13.346 32.681 1.00 95.50 285 PHE A CA 1
ATOM 2180 C C . PHE A 1 285 ? 4.736 12.757 33.302 1.00 95.50 285 PHE A C 1
ATOM 2182 O O . PHE A 1 285 ? 4.517 11.552 33.218 1.00 95.50 285 PHE A O 1
ATOM 2189 N N . ALA A 1 286 ? 3.890 13.597 33.906 1.00 94.44 286 ALA A N 1
ATOM 2190 C CA . ALA A 1 286 ? 2.633 13.142 34.492 1.00 94.44 286 ALA A CA 1
ATOM 2191 C C . ALA A 1 286 ? 1.687 12.599 33.410 1.00 94.44 286 ALA A C 1
ATOM 2193 O O . ALA A 1 286 ? 1.048 11.567 33.613 1.00 94.44 286 ALA A O 1
ATOM 2194 N N . ARG A 1 287 ? 1.659 13.242 32.233 1.00 95.44 287 ARG A N 1
ATOM 2195 C CA . ARG A 1 287 ? 0.932 12.745 31.058 1.00 95.44 287 ARG A CA 1
ATOM 2196 C C . ARG A 1 287 ? 1.444 11.374 30.610 1.00 95.44 287 ARG A C 1
ATOM 2198 O O . ARG A 1 287 ? 0.637 10.461 30.465 1.00 95.44 287 ARG A O 1
ATOM 2205 N N . LEU A 1 288 ? 2.756 11.209 30.437 1.00 97.19 288 LEU A N 1
ATOM 2206 C CA . LEU A 1 288 ? 3.372 9.939 30.044 1.00 97.19 288 LEU A CA 1
ATOM 2207 C C . LEU A 1 288 ? 3.087 8.824 31.059 1.00 97.19 288 LEU A C 1
ATOM 2209 O O . LEU A 1 288 ? 2.757 7.706 30.670 1.00 97.19 288 LEU A O 1
ATOM 2213 N N . GLU A 1 289 ? 3.180 9.119 32.358 1.00 96.56 289 GLU A N 1
ATOM 2214 C CA . GLU A 1 289 ? 2.841 8.161 33.415 1.00 96.56 289 GLU A CA 1
ATOM 2215 C C . GLU A 1 289 ? 1.363 7.745 33.357 1.00 96.56 289 GLU A C 1
ATOM 2217 O O . GLU A 1 289 ? 1.074 6.553 33.436 1.00 96.56 289 GLU A O 1
ATOM 2222 N N . ALA A 1 290 ? 0.433 8.682 33.140 1.00 96.38 290 ALA A N 1
ATOM 2223 C CA . ALA A 1 290 ? -0.989 8.366 32.986 1.00 96.38 290 ALA A CA 1
ATOM 2224 C C . ALA A 1 290 ? -1.265 7.495 31.744 1.00 96.38 290 ALA A C 1
ATOM 2226 O O . ALA A 1 290 ? -2.038 6.537 31.808 1.00 96.38 290 ALA A O 1
ATOM 2227 N N . LEU A 1 291 ? -0.598 7.791 30.623 1.00 97.00 291 LEU A N 1
ATOM 2228 C CA . LEU A 1 291 ? -0.666 6.986 29.401 1.00 97.00 291 LEU A CA 1
ATOM 2229 C C . LEU A 1 291 ? -0.119 5.566 29.623 1.00 97.00 291 LEU A C 1
ATOM 2231 O O . LEU A 1 291 ? -0.727 4.590 29.173 1.00 97.00 291 LEU A O 1
ATOM 2235 N N . LEU A 1 292 ? 0.998 5.439 30.346 1.00 98.06 292 LEU A N 1
ATOM 2236 C CA . LEU A 1 292 ? 1.577 4.151 30.732 1.00 98.06 292 LEU A CA 1
ATOM 2237 C C . LEU A 1 292 ? 0.623 3.361 31.627 1.00 98.06 292 LEU A C 1
ATOM 2239 O O . LEU A 1 292 ? 0.396 2.186 31.363 1.00 98.06 292 LEU A O 1
ATOM 2243 N N . ASP A 1 293 ? 0.038 3.985 32.648 1.00 97.44 293 ASP A N 1
ATOM 2244 C CA . ASP A 1 293 ? -0.878 3.323 33.581 1.00 97.44 293 ASP A CA 1
ATOM 2245 C C . ASP A 1 293 ? -2.116 2.776 32.864 1.00 97.44 293 ASP A C 1
ATOM 2247 O O . ASP A 1 293 ? -2.459 1.600 33.030 1.00 97.44 293 ASP A O 1
ATOM 2251 N N . ARG A 1 294 ? -2.716 3.591 31.989 1.00 96.06 294 ARG A N 1
ATOM 2252 C CA . ARG A 1 294 ? -3.837 3.188 31.133 1.00 96.06 294 ARG A CA 1
ATOM 2253 C C . ARG A 1 294 ? -3.467 2.005 30.233 1.00 96.06 294 ARG A C 1
ATOM 2255 O O . ARG A 1 294 ? -4.190 1.012 30.179 1.00 96.06 294 ARG A O 1
ATOM 2262 N N . THR A 1 295 ? -2.309 2.074 29.577 1.00 96.81 295 THR A N 1
ATOM 2263 C CA . THR A 1 295 ? -1.854 1.029 28.645 1.00 96.81 295 THR A CA 1
ATOM 2264 C C . THR A 1 295 ? -1.478 -0.265 29.372 1.00 96.81 295 THR A C 1
ATOM 2266 O O . THR A 1 295 ? -1.783 -1.355 28.891 1.00 96.81 295 THR A O 1
ATOM 2269 N N . ILE A 1 296 ? -0.868 -0.173 30.560 1.00 97.94 296 ILE A N 1
ATOM 2270 C CA . ILE A 1 296 ? -0.586 -1.325 31.430 1.00 97.94 296 ILE A CA 1
ATOM 2271 C C . ILE A 1 296 ? -1.892 -2.021 31.809 1.00 97.94 296 ILE A C 1
ATOM 2273 O O . ILE A 1 296 ? -1.953 -3.249 31.757 1.00 97.94 296 ILE A O 1
ATOM 2277 N N . GLN A 1 297 ? -2.925 -1.262 32.190 1.00 96.50 297 GLN A N 1
ATOM 2278 C CA . GLN A 1 297 ? -4.233 -1.824 32.522 1.00 96.50 297 GLN A CA 1
ATOM 2279 C C . GLN A 1 297 ? -4.860 -2.519 31.312 1.00 96.50 297 GLN A C 1
ATOM 2281 O O . GLN A 1 297 ? -5.297 -3.660 31.440 1.00 96.50 297 GLN A O 1
ATOM 2286 N N . TYR A 1 298 ? -4.854 -1.864 30.148 1.00 94.56 298 TYR A N 1
ATOM 2287 C CA . TYR A 1 298 ? -5.334 -2.448 28.899 1.00 94.56 298 TYR A CA 1
ATOM 2288 C C . TYR A 1 298 ? -4.638 -3.776 28.595 1.00 94.56 298 TYR A C 1
ATOM 2290 O O . TYR A 1 298 ? -5.296 -4.810 28.599 1.00 94.56 298 TYR A O 1
ATOM 2298 N N . ARG A 1 299 ? -3.307 -3.789 28.457 1.00 95.00 299 ARG A N 1
ATOM 2299 C CA . ARG A 1 299 ? -2.551 -5.004 28.100 1.00 95.00 299 ARG A CA 1
ATOM 2300 C C . ARG A 1 299 ? -2.629 -6.114 29.152 1.00 95.00 299 ARG A C 1
ATOM 2302 O O . ARG A 1 299 ? -2.500 -7.282 28.810 1.00 95.00 299 ARG A O 1
ATOM 2309 N N . ALA A 1 300 ? -2.842 -5.779 30.426 1.00 94.94 300 ALA A N 1
ATOM 2310 C CA . ALA A 1 300 ? -2.984 -6.779 31.485 1.00 94.94 300 ALA A CA 1
ATOM 2311 C C . ALA A 1 300 ? -4.336 -7.513 31.468 1.00 94.94 300 ALA A C 1
ATOM 2313 O O . ALA A 1 300 ? -4.416 -8.618 32.006 1.00 94.94 300 ALA A O 1
ATOM 2314 N N . LEU A 1 301 ? -5.380 -6.886 30.921 1.00 90.62 301 LEU A N 1
ATOM 2315 C CA . LEU A 1 301 ? -6.763 -7.376 30.959 1.00 90.62 301 LEU A CA 1
ATOM 2316 C C . LEU A 1 301 ? -7.304 -7.787 29.580 1.00 90.62 301 LEU A C 1
ATOM 2318 O O . LEU A 1 301 ? -8.425 -8.273 29.469 1.00 90.62 301 LEU A O 1
ATOM 2322 N N . GLU A 1 302 ? -6.531 -7.532 28.538 1.00 85.62 302 GLU A N 1
ATOM 2323 C CA . GLU A 1 302 ? -6.781 -7.919 27.158 1.00 85.62 302 GLU A CA 1
ATOM 2324 C C . GLU A 1 302 ? -6.405 -9.405 26.962 1.00 85.62 302 GLU A C 1
ATOM 2326 O O . GLU A 1 302 ? -5.478 -9.907 27.605 1.00 85.62 302 GLU A O 1
ATOM 2331 N N . ASP A 1 303 ? -7.178 -10.133 26.152 1.00 83.69 303 ASP A N 1
ATOM 2332 C CA . ASP A 1 303 ? -7.164 -11.601 26.066 1.00 83.69 303 ASP A CA 1
ATOM 2333 C C . ASP A 1 303 ? -6.852 -12.154 24.662 1.00 83.69 303 ASP A C 1
ATOM 2335 O O . ASP A 1 303 ? -6.953 -13.363 24.439 1.00 83.69 303 ASP A O 1
ATOM 2339 N N . THR A 1 304 ? -6.421 -11.301 23.727 1.00 86.50 304 THR A N 1
ATOM 2340 C CA . THR A 1 304 ? -5.946 -11.708 22.399 1.00 86.50 304 THR A CA 1
ATOM 2341 C C . THR A 1 304 ? -4.758 -12.644 22.536 1.00 86.50 304 THR A C 1
ATOM 2343 O O . THR A 1 304 ? -3.827 -12.440 23.324 1.00 86.50 304 THR A O 1
ATOM 2346 N N . GLN A 1 305 ? -4.790 -13.695 21.727 1.00 84.88 305 GLN A N 1
ATOM 2347 C CA . GLN A 1 305 ? -3.733 -14.684 21.675 1.00 84.88 305 GLN A CA 1
ATOM 2348 C C . GLN A 1 305 ? -2.641 -14.217 20.717 1.00 84.88 305 GLN A C 1
ATOM 2350 O O . GLN A 1 305 ? -2.900 -13.916 19.556 1.00 84.88 305 GLN A O 1
ATOM 2355 N N . TYR A 1 306 ? -1.411 -14.189 21.219 1.00 87.31 306 TYR A N 1
ATOM 2356 C CA . TYR A 1 306 ? -0.215 -13.910 20.437 1.00 87.31 306 TYR A CA 1
ATOM 2357 C C . TYR A 1 306 ? 0.687 -15.140 20.496 1.00 87.31 306 TYR A C 1
ATOM 2359 O O . TYR A 1 306 ? 0.964 -15.636 21.593 1.00 87.31 306 TYR A O 1
ATOM 2367 N N . ARG A 1 307 ? 1.106 -15.653 19.334 1.00 85.88 307 ARG A N 1
ATOM 2368 C CA . ARG A 1 307 ? 1.937 -16.866 19.229 1.00 85.88 307 ARG A CA 1
ATOM 2369 C C . ARG A 1 307 ? 3.392 -16.494 18.959 1.00 85.88 307 ARG A C 1
ATOM 2371 O O . ARG A 1 307 ? 4.267 -16.876 19.730 1.00 85.88 307 ARG A O 1
ATOM 2378 N N . VAL A 1 308 ? 3.641 -15.699 17.917 1.00 88.00 308 VAL A N 1
ATOM 2379 C CA . VAL A 1 308 ? 4.979 -15.177 17.573 1.00 88.00 308 VAL A CA 1
ATOM 2380 C C . VAL A 1 308 ? 5.353 -13.952 18.403 1.00 88.00 308 VAL A C 1
ATOM 2382 O O . VAL A 1 308 ? 6.530 -13.710 18.667 1.00 88.00 308 VAL A O 1
ATOM 2385 N N . PHE A 1 309 ? 4.357 -13.165 18.800 1.00 92.62 309 PHE A N 1
ATOM 2386 C CA . PHE A 1 309 ? 4.556 -11.854 19.410 1.00 92.62 309 PHE A CA 1
ATOM 2387 C C . PHE A 1 309 ? 4.447 -11.888 20.933 1.00 92.62 309 PHE A C 1
ATOM 2389 O O . PHE A 1 309 ? 3.864 -12.799 21.527 1.00 92.62 309 PHE A O 1
ATOM 2396 N N . THR A 1 310 ? 4.979 -10.854 21.584 1.00 93.94 310 THR A N 1
ATOM 2397 C CA . THR A 1 310 ? 4.895 -10.729 23.044 1.00 93.94 310 THR A CA 1
ATOM 2398 C C . THR A 1 310 ? 3.436 -10.639 23.507 1.00 93.94 310 THR A C 1
ATOM 2400 O O . THR A 1 310 ? 2.716 -9.710 23.146 1.00 93.94 310 THR A O 1
ATOM 2403 N N . ASN A 1 311 ? 3.003 -11.578 24.357 1.00 93.38 311 ASN A N 1
ATOM 2404 C CA . ASN A 1 311 ? 1.640 -11.589 24.897 1.00 93.38 311 ASN A CA 1
ATOM 2405 C C . ASN A 1 311 ? 1.353 -10.409 25.849 1.00 93.38 311 ASN A C 1
ATOM 2407 O O . ASN A 1 311 ? 2.261 -9.853 26.474 1.00 93.38 311 ASN A O 1
ATOM 2411 N N . GLY A 1 312 ? 0.067 -10.083 26.032 1.00 92.00 312 GLY A N 1
ATOM 2412 C CA . GLY A 1 312 ? -0.384 -8.927 26.818 1.00 92.00 312 GLY A CA 1
ATOM 2413 C C . GLY A 1 312 ? 0.125 -8.883 28.266 1.00 92.00 312 GLY A C 1
ATOM 2414 O O . GLY A 1 312 ? 0.542 -7.827 28.747 1.00 92.00 312 GLY A O 1
ATOM 2415 N N . LYS A 1 313 ? 0.198 -10.027 28.962 1.00 94.06 313 LYS A N 1
ATOM 2416 C CA . LYS A 1 313 ? 0.681 -10.084 30.357 1.00 94.06 313 LYS A CA 1
ATOM 2417 C C . LYS A 1 313 ? 2.167 -9.746 30.461 1.00 94.06 313 LYS A C 1
ATOM 2419 O O . LYS A 1 313 ? 2.552 -8.972 31.344 1.00 94.06 313 LYS A O 1
ATOM 2424 N N . GLN A 1 314 ? 2.987 -10.301 29.567 1.00 95.94 314 GLN A N 1
ATOM 2425 C CA . GLN A 1 314 ? 4.413 -9.983 29.495 1.00 95.94 314 GLN A CA 1
ATOM 2426 C C . GLN A 1 314 ? 4.624 -8.525 29.070 1.00 95.94 314 GLN A C 1
ATOM 2428 O O . GLN A 1 314 ? 5.401 -7.813 29.706 1.00 95.94 314 GLN A O 1
ATOM 2433 N N . LEU A 1 315 ? 3.864 -8.045 28.083 1.00 96.62 315 LEU A N 1
ATOM 2434 C CA . LEU A 1 315 ? 3.895 -6.651 27.644 1.00 96.62 315 LEU A CA 1
ATOM 2435 C C . LEU A 1 315 ? 3.557 -5.690 28.797 1.00 96.62 315 LEU A C 1
ATOM 2437 O O . LEU A 1 315 ? 4.285 -4.733 29.044 1.00 96.62 315 LEU A O 1
ATOM 2441 N N . ALA A 1 316 ? 2.522 -5.978 29.589 1.00 98.00 316 ALA A N 1
ATOM 2442 C CA . ALA A 1 316 ? 2.183 -5.193 30.775 1.00 98.00 316 ALA A CA 1
ATOM 2443 C C . ALA A 1 316 ? 3.293 -5.218 31.844 1.00 98.00 316 ALA A C 1
ATOM 2445 O O . ALA A 1 316 ? 3.519 -4.219 32.530 1.00 98.00 316 ALA A O 1
ATOM 2446 N N . ALA A 1 317 ? 3.990 -6.345 32.025 1.00 98.38 317 ALA A N 1
ATOM 2447 C CA . ALA A 1 317 ? 5.137 -6.429 32.930 1.00 98.38 317 ALA A CA 1
ATOM 2448 C C . ALA A 1 317 ? 6.310 -5.562 32.449 1.00 98.38 317 ALA A C 1
ATOM 2450 O O . ALA A 1 317 ? 6.880 -4.813 33.245 1.00 98.38 317 ALA A O 1
ATOM 2451 N N . ASP A 1 318 ? 6.619 -5.598 31.156 1.00 98.62 318 ASP A N 1
ATOM 2452 C CA . ASP A 1 318 ? 7.658 -4.768 30.551 1.00 98.62 318 ASP A CA 1
ATOM 2453 C C . ASP A 1 318 ? 7.312 -3.276 30.619 1.00 98.62 318 ASP A C 1
ATOM 2455 O O . ASP A 1 318 ? 8.144 -2.471 31.035 1.00 98.62 318 ASP A O 1
ATOM 2459 N N . LEU A 1 319 ? 6.061 -2.893 30.352 1.00 98.75 319 LEU A N 1
ATOM 2460 C CA . LEU A 1 319 ? 5.597 -1.509 30.500 1.00 98.75 319 LEU A CA 1
ATOM 2461 C C . LEU A 1 319 ? 5.723 -0.995 31.944 1.00 98.75 319 LEU A C 1
ATOM 2463 O O . LEU A 1 319 ? 6.050 0.173 32.158 1.00 98.75 319 LEU A O 1
ATOM 2467 N N . ARG A 1 320 ? 5.548 -1.854 32.961 1.00 98.69 320 ARG A N 1
ATOM 2468 C CA . ARG A 1 320 ? 5.833 -1.477 34.360 1.00 98.69 320 ARG A CA 1
ATOM 2469 C C . ARG A 1 320 ? 7.321 -1.189 34.585 1.00 98.69 320 ARG A C 1
ATOM 2471 O O . ARG A 1 320 ? 7.627 -0.279 35.358 1.00 98.69 320 ARG A O 1
ATOM 2478 N N . ARG A 1 321 ? 8.231 -1.914 33.916 1.00 98.62 321 ARG A N 1
ATOM 2479 C CA . ARG A 1 321 ? 9.681 -1.626 33.946 1.00 98.62 321 ARG A CA 1
ATOM 2480 C C . ARG A 1 321 ? 9.985 -0.294 33.264 1.00 98.62 321 ARG A C 1
ATOM 2482 O O . ARG A 1 321 ? 10.728 0.504 33.826 1.00 98.62 321 ARG A O 1
ATOM 2489 N N . ILE A 1 322 ? 9.349 -0.016 32.125 1.00 98.75 322 ILE A N 1
ATOM 2490 C CA . ILE A 1 322 ? 9.475 1.272 31.426 1.00 98.75 322 ILE A CA 1
ATOM 2491 C C . ILE A 1 322 ? 9.001 2.419 32.316 1.00 98.75 322 ILE A C 1
ATOM 2493 O O . ILE A 1 322 ? 9.736 3.380 32.523 1.00 98.75 322 ILE A O 1
ATOM 2497 N N . ARG A 1 323 ? 7.830 2.290 32.945 1.00 98.62 323 ARG A N 1
ATOM 2498 C CA . ARG A 1 323 ? 7.326 3.275 33.912 1.00 98.62 323 ARG A CA 1
ATOM 2499 C C . ARG A 1 323 ? 8.301 3.510 35.068 1.00 98.62 323 ARG A C 1
ATOM 2501 O O . ARG A 1 323 ? 8.504 4.651 35.475 1.00 98.62 323 ARG A O 1
ATOM 2508 N N . ALA A 1 324 ? 8.924 2.455 35.596 1.00 98.31 324 ALA A N 1
ATOM 2509 C CA . ALA A 1 324 ? 9.941 2.593 36.637 1.00 98.31 324 ALA A CA 1
ATOM 2510 C C . ALA A 1 324 ? 11.181 3.361 36.139 1.00 98.31 324 ALA A C 1
ATOM 2512 O O . ALA A 1 324 ? 11.665 4.239 36.853 1.00 98.31 324 ALA A O 1
ATOM 2513 N N . ALA A 1 325 ? 11.645 3.089 34.915 1.00 97.88 325 ALA A N 1
ATOM 2514 C CA . ALA A 1 325 ? 12.758 3.805 34.289 1.00 97.88 325 ALA A CA 1
ATOM 2515 C C . ALA A 1 325 ? 12.428 5.283 34.023 1.00 97.88 325 ALA A C 1
ATOM 2517 O O . ALA A 1 325 ? 13.235 6.150 34.342 1.00 97.88 325 ALA A O 1
ATOM 2518 N N . VAL A 1 326 ? 11.222 5.595 33.536 1.00 97.00 326 VAL A N 1
ATOM 2519 C CA . VAL A 1 326 ? 10.742 6.979 33.355 1.00 97.00 326 VAL A CA 1
ATOM 2520 C C . VAL A 1 326 ? 10.738 7.730 34.689 1.00 97.00 326 VAL A C 1
ATOM 2522 O O . VAL A 1 326 ? 11.245 8.847 34.774 1.00 97.00 326 VAL A O 1
ATOM 2525 N N . ARG A 1 327 ? 10.240 7.104 35.764 1.00 96.88 327 ARG A N 1
ATOM 2526 C CA . ARG A 1 327 ? 10.263 7.688 37.116 1.00 96.88 327 ARG A CA 1
ATOM 2527 C C . ARG A 1 327 ? 11.683 7.911 37.638 1.00 96.88 327 ARG A C 1
ATOM 2529 O O . ARG A 1 327 ? 11.930 8.920 38.291 1.00 96.88 327 ARG A O 1
ATOM 2536 N N . ALA A 1 328 ? 12.596 6.979 37.378 1.00 96.06 328 ALA A N 1
ATOM 2537 C CA . ALA A 1 328 ? 14.002 7.097 37.753 1.00 96.06 328 ALA A CA 1
ATOM 2538 C C . ALA A 1 328 ? 14.693 8.236 36.986 1.00 96.06 328 ALA A C 1
ATOM 2540 O O . ALA A 1 328 ? 15.320 9.093 37.603 1.00 96.06 328 ALA A O 1
ATOM 2541 N N . ALA A 1 329 ? 14.497 8.322 35.667 1.00 93.69 329 ALA A N 1
ATOM 2542 C CA . ALA A 1 329 ? 15.003 9.424 34.851 1.00 93.69 329 ALA A CA 1
ATOM 2543 C C . ALA A 1 329 ? 14.471 10.784 35.318 1.00 93.69 329 ALA A C 1
ATOM 2545 O O . ALA A 1 329 ? 15.240 11.734 35.442 1.00 93.69 329 ALA A O 1
ATOM 2546 N N . ARG A 1 330 ? 13.175 10.864 35.650 1.00 94.31 330 ARG A N 1
ATOM 2547 C CA . ARG A 1 330 ? 12.549 12.074 36.199 1.00 94.31 330 ARG A CA 1
ATOM 2548 C C . ARG A 1 330 ? 13.194 12.529 37.512 1.00 94.31 330 ARG A C 1
ATOM 2550 O O . ARG A 1 330 ? 13.328 13.726 37.732 1.00 94.31 330 ARG A O 1
ATOM 2557 N N . ARG A 1 331 ? 13.593 11.595 38.383 1.00 94.38 331 ARG A N 1
ATOM 2558 C CA . ARG A 1 331 ? 14.297 11.899 39.644 1.00 94.38 331 ARG A CA 1
ATOM 2559 C C . ARG A 1 331 ? 15.791 12.189 39.467 1.00 94.38 331 ARG A C 1
ATOM 2561 O O . ARG A 1 331 ? 16.413 12.675 40.403 1.00 94.38 331 ARG A O 1
ATOM 2568 N N . GLY A 1 332 ? 16.352 11.919 38.287 1.00 91.69 332 GLY A N 1
ATOM 2569 C CA . GLY A 1 332 ? 17.791 12.013 38.036 1.00 91.69 332 GLY A CA 1
ATOM 2570 C C . GLY A 1 332 ? 18.586 10.784 38.489 1.00 91.69 332 GLY A C 1
ATOM 2571 O O . GLY A 1 332 ? 19.804 10.865 38.588 1.00 91.69 332 GLY A O 1
ATOM 2572 N N . ASP A 1 333 ? 17.922 9.649 38.733 1.00 94.44 333 ASP A N 1
ATOM 2573 C CA . ASP A 1 333 ? 18.562 8.403 39.186 1.00 94.44 333 ASP A CA 1
ATOM 2574 C C . ASP A 1 333 ? 19.272 7.646 38.040 1.00 94.44 333 ASP A C 1
ATOM 2576 O O . ASP A 1 333 ? 19.993 6.680 38.285 1.00 94.44 333 ASP A O 1
ATOM 2580 N N . ILE A 1 334 ? 19.037 8.042 36.782 1.00 92.81 334 ILE A N 1
ATOM 2581 C CA . ILE A 1 334 ? 19.684 7.467 35.594 1.00 92.81 334 ILE A CA 1
ATOM 2582 C C . ILE A 1 334 ? 20.781 8.424 35.127 1.00 92.81 334 ILE A C 1
ATOM 2584 O O . ILE A 1 334 ? 20.508 9.589 34.838 1.00 92.81 334 ILE A O 1
ATOM 2588 N N . GLU A 1 335 ? 22.013 7.919 35.029 1.00 91.50 335 GLU A N 1
ATOM 2589 C CA . GLU A 1 335 ? 23.150 8.664 34.483 1.00 91.50 335 GLU A CA 1
ATOM 2590 C C . GLU A 1 335 ? 22.876 9.092 33.035 1.00 91.50 335 GLU A C 1
ATOM 2592 O O . GLU A 1 335 ? 22.401 8.287 32.227 1.00 91.50 335 GLU A O 1
ATOM 2597 N N . ARG A 1 336 ? 23.189 10.352 32.714 1.00 89.12 336 ARG A N 1
ATOM 2598 C CA . ARG A 1 336 ? 22.934 10.976 31.410 1.00 89.12 336 ARG A CA 1
ATOM 2599 C C . ARG A 1 336 ? 24.235 11.398 30.743 1.00 89.12 336 ARG A C 1
ATOM 2601 O O . ARG A 1 336 ? 25.094 11.992 31.395 1.00 89.12 336 ARG A O 1
ATOM 2608 N N . ALA A 1 337 ? 24.345 11.164 29.439 1.00 85.50 337 ALA A N 1
ATOM 2609 C CA . ALA A 1 337 ? 25.389 11.796 28.638 1.00 85.50 337 ALA A CA 1
ATOM 2610 C C . ALA A 1 337 ? 25.138 13.314 28.501 1.00 85.50 337 ALA A C 1
ATOM 2612 O O . ALA A 1 337 ? 24.020 13.801 28.687 1.00 85.50 337 ALA A O 1
ATOM 2613 N N . SER A 1 338 ? 26.176 14.085 28.160 1.00 81.56 338 SER A N 1
ATOM 2614 C CA . SER A 1 338 ? 26.037 15.533 27.945 1.00 81.56 338 SER A CA 1
ATOM 2615 C C . SER A 1 338 ? 25.040 15.826 26.817 1.00 81.56 338 SER A C 1
ATOM 2617 O O . SER A 1 338 ? 25.206 15.341 25.700 1.00 81.56 338 SER A O 1
ATOM 2619 N N . GLY A 1 339 ? 24.002 16.613 27.113 1.00 80.62 339 GLY A N 1
ATOM 2620 C CA . GLY A 1 339 ? 22.930 16.935 26.165 1.00 80.62 339 GLY A CA 1
ATOM 2621 C C . GLY A 1 339 ? 21.874 15.837 25.971 1.00 80.62 339 GLY A C 1
ATOM 2622 O O . GLY A 1 339 ? 20.968 16.027 25.166 1.00 80.62 339 GLY A O 1
ATOM 2623 N N . GLU A 1 340 ? 21.952 14.713 26.694 1.00 90.88 340 GLU A N 1
ATOM 2624 C CA . GLU A 1 340 ? 20.917 13.671 26.689 1.00 90.88 340 GLU A CA 1
ATOM 2625 C C . GLU A 1 340 ? 19.723 14.093 27.564 1.00 90.88 340 GLU A C 1
ATOM 2627 O O . GLU A 1 340 ? 19.875 14.451 28.738 1.00 90.88 340 GLU A O 1
ATOM 2632 N N . THR A 1 341 ? 18.512 14.035 27.006 1.00 93.00 341 THR A N 1
ATOM 2633 C CA . THR A 1 341 ? 17.286 14.322 27.764 1.00 93.00 341 THR A CA 1
ATOM 2634 C C . THR A 1 341 ? 16.993 13.190 28.764 1.00 93.00 341 THR A C 1
ATOM 2636 O O . THR A 1 341 ? 17.426 12.048 28.571 1.00 93.00 341 THR A O 1
ATOM 2639 N N . PRO A 1 342 ? 16.211 13.441 29.829 1.00 94.06 342 PRO A N 1
ATOM 2640 C CA . PRO A 1 342 ? 15.748 12.373 30.714 1.00 94.06 342 PRO A CA 1
ATOM 2641 C C . PRO A 1 342 ? 15.014 11.233 29.987 1.00 94.06 342 PRO A C 1
ATOM 2643 O O . PRO A 1 342 ? 15.196 10.066 30.333 1.00 94.06 342 PRO A O 1
ATOM 2646 N N . LEU A 1 343 ? 14.195 11.545 28.976 1.00 95.50 343 LEU A N 1
ATOM 2647 C CA . LEU A 1 343 ? 13.447 10.528 28.231 1.00 95.50 343 LEU A CA 1
ATOM 2648 C C . LEU A 1 343 ? 14.363 9.687 27.338 1.00 95.50 343 LEU A C 1
ATOM 2650 O O . LEU A 1 343 ? 14.204 8.467 27.309 1.00 95.50 343 LEU A O 1
ATOM 2654 N N . ALA A 1 344 ? 15.360 10.299 26.690 1.00 95.81 344 ALA A N 1
ATOM 2655 C CA . ALA A 1 344 ? 16.390 9.574 25.947 1.00 95.81 344 ALA A CA 1
ATOM 2656 C C . ALA A 1 344 ? 17.190 8.633 26.863 1.00 95.81 344 ALA A C 1
ATOM 2658 O O . ALA A 1 344 ? 17.398 7.472 26.517 1.00 95.81 344 ALA A O 1
ATOM 2659 N N . ALA A 1 345 ? 17.539 9.077 28.075 1.00 95.38 345 ALA A N 1
ATOM 2660 C CA . ALA A 1 345 ? 18.218 8.231 29.054 1.00 95.38 345 ALA A CA 1
ATOM 2661 C C . ALA A 1 345 ? 17.339 7.064 29.545 1.00 95.38 345 ALA A C 1
ATOM 2663 O O . ALA A 1 345 ? 17.824 5.939 29.683 1.00 95.38 345 ALA A O 1
ATOM 2664 N N . ALA A 1 346 ? 16.038 7.296 29.769 1.00 96.69 346 ALA A N 1
ATOM 2665 C CA . ALA A 1 346 ? 15.088 6.231 30.098 1.00 96.69 346 ALA A CA 1
ATOM 2666 C C . ALA A 1 346 ? 14.959 5.217 28.952 1.00 96.69 346 ALA A C 1
ATOM 2668 O O . ALA A 1 346 ? 14.992 4.012 29.197 1.00 96.69 346 ALA A O 1
ATOM 2669 N N . HIS A 1 347 ? 14.854 5.700 27.710 1.00 97.69 347 HIS A N 1
ATOM 2670 C CA . HIS A 1 347 ? 14.794 4.878 26.500 1.00 97.69 347 HIS A CA 1
ATOM 2671 C C . HIS A 1 347 ? 16.053 4.016 26.341 1.00 97.69 347 HIS A C 1
ATOM 2673 O O . HIS A 1 347 ? 15.944 2.791 26.267 1.00 97.69 347 HIS A O 1
ATOM 2679 N N . ARG A 1 348 ? 17.243 4.618 26.461 1.00 97.00 348 ARG A N 1
ATOM 2680 C CA . ARG A 1 348 ? 18.531 3.908 26.480 1.00 97.00 348 ARG A CA 1
ATOM 2681 C C . ARG A 1 348 ? 18.605 2.848 27.565 1.00 97.00 348 ARG A C 1
ATOM 2683 O O . ARG A 1 348 ? 19.119 1.754 27.331 1.00 97.00 348 ARG A O 1
ATOM 2690 N N . PHE A 1 349 ? 18.100 3.158 28.756 1.00 97.44 349 PHE A N 1
ATOM 2691 C CA . PHE A 1 349 ? 18.093 2.213 29.862 1.00 97.44 349 PHE A CA 1
ATOM 2692 C C . PHE A 1 349 ? 17.201 1.002 29.570 1.00 97.44 349 PHE A C 1
ATOM 2694 O O . PHE A 1 349 ? 17.595 -0.121 29.868 1.00 97.44 349 PHE A O 1
ATOM 2701 N N . VAL A 1 350 ? 16.018 1.182 28.980 1.00 98.12 350 VAL A N 1
ATOM 2702 C CA . VAL A 1 350 ? 15.097 0.058 28.728 1.00 98.12 350 VAL A CA 1
ATOM 2703 C C . VAL A 1 350 ? 15.414 -0.710 27.448 1.00 98.12 350 VAL A C 1
ATOM 2705 O O . VAL A 1 350 ? 15.056 -1.882 27.352 1.00 98.12 350 VAL A O 1
ATOM 2708 N N . ASN A 1 351 ? 16.106 -0.096 26.488 1.00 96.31 351 ASN A N 1
ATOM 2709 C CA . ASN A 1 351 ? 16.479 -0.738 25.233 1.00 96.31 351 ASN A CA 1
ATOM 2710 C C . ASN A 1 351 ? 17.278 -2.033 25.475 1.00 96.31 351 ASN A C 1
ATOM 2712 O O . ASN A 1 351 ? 18.247 -2.049 26.237 1.00 96.31 351 ASN A O 1
ATOM 2716 N N . GLY A 1 352 ? 16.832 -3.135 24.866 1.00 94.38 352 GLY A N 1
ATOM 2717 C CA . GLY A 1 352 ? 17.383 -4.480 25.083 1.00 94.38 352 GLY A CA 1
ATOM 2718 C C . GLY A 1 352 ? 17.048 -5.136 26.436 1.00 94.38 352 GLY A C 1
ATOM 2719 O O . GLY A 1 352 ? 17.512 -6.243 26.694 1.00 94.38 352 GLY A O 1
ATOM 2720 N N . ARG A 1 353 ? 16.257 -4.492 27.311 1.00 97.50 353 ARG A N 1
ATOM 2721 C CA . ARG A 1 353 ? 15.815 -5.032 28.624 1.00 97.50 353 ARG A CA 1
ATOM 2722 C C . ARG A 1 353 ? 14.312 -5.315 28.705 1.00 97.50 353 ARG A C 1
ATOM 2724 O O . ARG A 1 353 ? 13.822 -5.829 29.715 1.00 97.50 353 ARG A O 1
ATOM 2731 N N . VAL A 1 354 ? 13.583 -4.951 27.661 1.00 98.44 354 VAL A N 1
ATOM 2732 C CA . VAL A 1 354 ? 12.149 -5.185 27.481 1.00 98.44 354 VAL A CA 1
ATOM 2733 C C . VAL A 1 354 ? 11.915 -5.775 26.097 1.00 98.44 354 VAL A C 1
ATOM 2735 O O . VAL A 1 354 ? 12.782 -5.667 25.228 1.00 98.44 354 VAL A O 1
ATOM 2738 N N . SER A 1 355 ? 10.757 -6.397 25.891 1.00 97.94 355 SER A N 1
ATOM 2739 C CA . SER A 1 355 ? 10.351 -6.870 24.566 1.00 97.94 355 SER A CA 1
ATOM 2740 C C . SER A 1 355 ? 10.339 -5.743 23.515 1.00 97.94 355 SER A C 1
ATOM 2742 O O . SER A 1 355 ? 10.054 -4.586 23.854 1.00 97.94 355 SER A O 1
ATOM 2744 N N . PRO A 1 356 ? 10.595 -6.059 22.231 1.00 97.12 356 PRO A N 1
ATOM 2745 C CA . PRO A 1 356 ? 10.461 -5.102 21.133 1.00 97.12 356 PRO A CA 1
ATOM 2746 C C . PRO A 1 356 ? 9.083 -4.428 21.086 1.00 97.12 356 PRO A C 1
ATOM 2748 O O . PRO A 1 356 ? 8.997 -3.214 20.900 1.00 97.12 356 PRO A O 1
ATOM 2751 N N . GLU A 1 357 ? 8.000 -5.171 21.343 1.00 97.69 357 GLU A N 1
ATOM 2752 C CA . GLU A 1 357 ? 6.646 -4.608 21.388 1.00 97.69 357 GLU A CA 1
ATOM 2753 C C . GLU A 1 357 ? 6.463 -3.620 22.544 1.00 97.69 357 GLU A C 1
ATOM 2755 O O . GLU A 1 357 ? 5.763 -2.619 22.383 1.00 97.69 357 GLU A O 1
ATOM 2760 N N . ALA A 1 358 ? 7.099 -3.847 23.699 1.00 98.44 358 ALA A N 1
ATOM 2761 C CA . ALA A 1 358 ? 7.070 -2.895 24.808 1.00 98.44 358 ALA A CA 1
ATOM 2762 C C . ALA A 1 358 ? 7.839 -1.613 24.479 1.00 98.44 358 ALA A C 1
ATOM 2764 O O . ALA A 1 358 ? 7.374 -0.523 24.816 1.00 98.44 358 ALA A O 1
ATOM 2765 N N . LEU A 1 359 ? 8.980 -1.728 23.792 1.00 98.44 359 LEU A N 1
ATOM 2766 C CA . LEU A 1 359 ? 9.746 -0.569 23.338 1.00 98.44 359 LEU A CA 1
ATOM 2767 C C . LEU A 1 359 ? 8.969 0.242 22.290 1.00 98.44 359 LEU A C 1
ATOM 2769 O O . LEU A 1 359 ? 8.879 1.461 22.417 1.00 98.44 359 LEU A O 1
ATOM 2773 N N . SER A 1 360 ? 8.330 -0.420 21.321 1.00 97.94 360 SER A N 1
ATOM 2774 C CA . SER A 1 360 ? 7.470 0.252 20.338 1.00 97.94 360 SER A CA 1
ATOM 2775 C C . SER A 1 360 ? 6.206 0.852 20.967 1.00 97.94 360 SER A C 1
ATOM 2777 O O . SER A 1 360 ? 5.790 1.960 20.618 1.00 97.94 360 SER A O 1
ATOM 2779 N N . THR A 1 361 ? 5.614 0.176 21.957 1.00 98.38 361 THR A N 1
ATOM 2780 C CA . THR A 1 361 ? 4.526 0.756 22.756 1.00 98.38 361 THR A CA 1
ATOM 2781 C C . THR A 1 361 ? 5.016 2.030 23.440 1.00 98.38 361 THR A C 1
ATOM 2783 O O . THR A 1 361 ? 4.327 3.042 23.407 1.00 98.38 361 THR A O 1
ATOM 2786 N N . PHE A 1 362 ? 6.228 2.034 24.002 1.00 98.69 362 PHE A N 1
ATOM 2787 C CA . PHE A 1 362 ? 6.799 3.236 24.602 1.00 98.69 362 PHE A CA 1
ATOM 2788 C C . PHE A 1 362 ? 7.002 4.364 23.583 1.00 98.69 362 PHE A C 1
ATOM 2790 O O . PHE A 1 362 ? 6.622 5.493 23.879 1.00 98.69 362 PHE A O 1
ATOM 2797 N N . HIS A 1 363 ? 7.488 4.070 22.370 1.00 98.50 363 HIS A N 1
ATOM 2798 C CA . HIS A 1 363 ? 7.529 5.049 21.271 1.00 98.50 363 HIS A CA 1
ATOM 2799 C C . HIS A 1 363 ? 6.150 5.631 20.966 1.00 98.50 363 HIS A C 1
ATOM 2801 O O . HIS A 1 363 ? 6.019 6.845 20.854 1.00 98.50 363 HIS A O 1
ATOM 2807 N N . THR A 1 364 ? 5.113 4.791 20.917 1.00 97.69 364 THR A N 1
ATOM 2808 C CA . THR A 1 364 ? 3.730 5.250 20.721 1.00 97.69 364 THR A CA 1
ATOM 2809 C C . THR A 1 364 ? 3.329 6.262 21.789 1.00 97.69 364 THR A C 1
ATOM 2811 O O . THR A 1 364 ? 2.828 7.327 21.454 1.00 97.69 364 THR A O 1
ATOM 2814 N N . LEU A 1 365 ? 3.579 5.964 23.069 1.00 98.06 365 LEU A N 1
ATOM 2815 C CA . LEU A 1 365 ? 3.208 6.859 24.171 1.00 98.06 365 LEU A CA 1
ATOM 2816 C C . LEU A 1 365 ? 4.040 8.151 24.196 1.00 98.06 365 LEU A C 1
ATOM 2818 O O . LEU A 1 365 ? 3.544 9.178 24.649 1.00 98.06 365 LEU A O 1
ATOM 2822 N N . LEU A 1 366 ? 5.288 8.102 23.722 1.00 97.88 366 LEU A N 1
ATOM 2823 C CA . LEU A 1 366 ? 6.152 9.274 23.577 1.00 97.88 366 LEU A CA 1
ATOM 2824 C C . LEU A 1 366 ? 5.641 10.224 22.488 1.00 97.88 366 LEU A C 1
ATOM 2826 O O . LEU A 1 366 ? 5.628 11.431 22.708 1.00 97.88 366 LEU A O 1
ATOM 2830 N N . ILE A 1 367 ? 5.168 9.694 21.355 1.00 97.25 367 ILE A N 1
ATOM 2831 C CA . ILE A 1 367 ? 4.592 10.494 20.259 1.00 97.25 367 ILE A CA 1
ATOM 2832 C C . ILE A 1 367 ? 3.387 11.322 20.746 1.00 97.25 367 ILE A C 1
ATOM 2834 O O . ILE A 1 367 ? 3.203 12.459 20.326 1.00 97.25 367 ILE A O 1
ATOM 2838 N N . GLU A 1 368 ? 2.606 10.810 21.701 1.00 95.88 368 GLU A N 1
ATOM 2839 C CA . GLU A 1 368 ? 1.458 11.526 22.289 1.00 95.88 368 GLU A CA 1
ATOM 2840 C C . GLU A 1 368 ? 1.846 12.715 23.190 1.00 95.88 368 GLU A C 1
ATOM 2842 O O . GLU A 1 368 ? 0.966 13.394 23.723 1.00 95.88 368 GLU A O 1
ATOM 2847 N N . LEU A 1 369 ? 3.142 12.961 23.419 1.00 95.94 369 LEU A N 1
ATOM 2848 C CA . LEU A 1 369 ? 3.610 14.134 24.165 1.00 95.94 369 LEU A CA 1
ATOM 2849 C C . LEU A 1 369 ? 3.657 15.406 23.313 1.00 95.94 369 LEU A C 1
ATOM 2851 O O . LEU A 1 369 ? 3.713 16.494 23.887 1.00 95.94 369 LEU A O 1
ATOM 2855 N N . ASP A 1 370 ? 3.630 15.266 21.986 1.00 95.75 370 ASP A N 1
ATOM 2856 C CA . ASP A 1 370 ? 3.557 16.369 21.026 1.00 95.75 370 ASP A CA 1
ATOM 2857 C C . ASP A 1 370 ? 2.680 15.971 19.816 1.00 95.75 370 ASP A C 1
ATOM 2859 O O . ASP A 1 370 ? 3.185 15.650 18.734 1.00 95.75 370 ASP A O 1
ATOM 2863 N N . PRO A 1 371 ? 1.348 15.908 20.007 1.00 93.69 371 PRO A N 1
ATOM 2864 C CA . PRO A 1 371 ? 0.419 15.469 18.969 1.00 93.69 371 PRO A CA 1
ATOM 2865 C C . PRO A 1 371 ? 0.385 16.396 17.748 1.00 93.69 371 PRO A C 1
ATOM 2867 O O . PRO A 1 371 ? 0.127 15.913 16.647 1.00 93.69 371 PRO A O 1
ATOM 2870 N N . ASP A 1 372 ? 0.663 17.691 17.923 1.00 95.00 372 ASP A N 1
ATOM 2871 C CA . ASP A 1 372 ? 0.659 18.673 16.834 1.00 95.00 372 ASP A CA 1
ATOM 2872 C C . ASP A 1 372 ? 1.826 18.424 15.871 1.00 95.00 372 ASP A C 1
ATOM 2874 O O . ASP A 1 372 ? 1.632 18.441 14.654 1.00 95.00 372 ASP A O 1
ATOM 2878 N N . PHE A 1 373 ? 3.017 18.107 16.397 1.00 97.12 373 PHE A N 1
ATOM 2879 C CA . PHE A 1 373 ? 4.160 17.706 15.574 1.00 97.12 373 PHE A CA 1
ATOM 2880 C C . PHE A 1 373 ? 3.857 16.442 14.757 1.00 97.12 373 PHE A C 1
ATOM 2882 O O . PHE A 1 373 ? 4.093 16.396 13.550 1.00 97.12 373 PHE A O 1
ATOM 2889 N N . ALA A 1 374 ? 3.288 15.420 15.401 1.00 96.44 374 ALA A N 1
ATOM 2890 C CA . ALA A 1 374 ? 2.930 14.172 14.733 1.00 96.44 374 ALA A CA 1
ATOM 2891 C C . ALA A 1 374 ? 1.837 14.364 13.662 1.00 96.44 374 ALA A C 1
ATOM 2893 O O . ALA A 1 374 ? 1.918 13.773 12.584 1.00 96.44 374 ALA A O 1
ATOM 2894 N N . ASP A 1 375 ? 0.829 15.198 13.932 1.00 95.50 375 ASP A N 1
ATOM 2895 C CA . ASP A 1 375 ? -0.229 15.510 12.968 1.00 95.50 375 ASP A CA 1
ATOM 2896 C C . ASP A 1 375 ? 0.310 16.290 11.762 1.00 95.50 375 ASP A C 1
ATOM 2898 O O . ASP A 1 375 ? -0.077 15.986 10.631 1.00 95.50 375 ASP A O 1
ATOM 2902 N N . ALA A 1 376 ? 1.213 17.253 11.984 1.00 96.44 376 ALA A N 1
ATOM 2903 C CA . ALA A 1 376 ? 1.867 18.009 10.916 1.00 96.44 376 ALA A CA 1
ATOM 2904 C C . ALA A 1 376 ? 2.682 17.087 9.998 1.00 96.44 376 ALA A C 1
ATOM 2906 O O . ALA A 1 376 ? 2.493 17.107 8.784 1.00 96.44 376 ALA A O 1
ATOM 2907 N N . LEU A 1 377 ? 3.481 16.186 10.579 1.00 96.88 377 LEU A N 1
ATOM 2908 C CA . LEU A 1 377 ? 4.221 15.166 9.833 1.00 96.88 377 LEU A CA 1
ATOM 2909 C C . LEU A 1 377 ? 3.319 14.338 8.906 1.00 96.88 377 LEU A C 1
ATOM 2911 O O . LEU A 1 377 ? 3.657 14.106 7.745 1.00 96.88 377 LEU A O 1
ATOM 2915 N N . VAL A 1 378 ? 2.157 13.905 9.402 1.00 96.12 378 VAL A N 1
ATOM 2916 C CA . VAL A 1 378 ? 1.182 13.161 8.595 1.00 96.12 378 VAL A CA 1
ATOM 2917 C C . VAL A 1 378 ? 0.666 13.995 7.421 1.00 96.12 378 VAL A C 1
ATOM 2919 O O . VAL A 1 378 ? 0.592 13.470 6.308 1.00 96.12 378 VAL A O 1
ATOM 2922 N N . GLN A 1 379 ? 0.307 15.264 7.650 1.00 93.75 379 GLN A N 1
ATOM 2923 C CA . GLN A 1 379 ? -0.189 16.138 6.580 1.00 93.75 379 GLN A CA 1
ATOM 2924 C C . GLN A 1 379 ? 0.870 16.379 5.501 1.00 93.75 379 GLN A C 1
ATOM 2926 O O . GLN A 1 379 ? 0.544 16.344 4.316 1.00 93.75 379 GLN A O 1
ATOM 2931 N N . ASP A 1 380 ? 2.123 16.568 5.907 1.00 93.75 380 ASP A N 1
ATOM 2932 C CA . ASP A 1 380 ? 3.198 16.972 5.003 1.00 93.75 380 ASP A CA 1
ATOM 2933 C C . ASP A 1 380 ? 3.754 15.811 4.169 1.00 93.75 380 ASP A C 1
ATOM 2935 O O . ASP A 1 380 ? 4.307 16.033 3.093 1.00 93.75 380 ASP A O 1
ATOM 2939 N N . ARG A 1 381 ? 3.659 14.567 4.663 1.00 94.00 381 ARG A N 1
ATOM 2940 C CA . ARG A 1 381 ? 4.432 13.440 4.110 1.00 94.00 381 ARG A CA 1
ATOM 2941 C C . ARG A 1 381 ? 3.599 12.271 3.594 1.00 94.00 381 ARG A C 1
ATOM 2943 O O . ARG A 1 381 ? 4.132 11.483 2.822 1.00 94.00 381 ARG A O 1
ATOM 2950 N N . LEU A 1 382 ? 2.317 12.134 3.962 1.00 94.75 382 LEU A N 1
ATOM 2951 C CA . LEU A 1 382 ? 1.463 11.028 3.480 1.00 94.75 382 LEU A CA 1
ATOM 2952 C C . LEU A 1 382 ? 0.783 11.287 2.123 1.00 94.75 382 LEU A C 1
ATOM 2954 O O . LEU A 1 382 ? -0.074 10.500 1.712 1.00 94.75 382 LEU A O 1
ATOM 2958 N N . ASN A 1 383 ? 1.188 12.343 1.420 1.00 92.06 383 ASN A N 1
ATOM 2959 C CA . ASN A 1 383 ? 0.979 12.524 -0.013 1.00 92.06 383 ASN A CA 1
ATOM 2960 C C . ASN A 1 383 ? 2.359 12.516 -0.691 1.00 92.06 383 ASN A C 1
ATOM 2962 O O . ASN A 1 383 ? 3.124 13.467 -0.543 1.00 92.06 383 ASN A O 1
ATOM 2966 N N . PHE A 1 384 ? 2.711 11.411 -1.348 1.00 90.94 384 PHE A N 1
ATOM 2967 C CA . PHE A 1 384 ? 4.058 11.158 -1.861 1.00 90.94 384 PHE A CA 1
ATOM 2968 C C . PHE A 1 384 ? 4.023 10.464 -3.226 1.00 90.94 384 PHE A C 1
ATOM 2970 O O . PHE A 1 384 ? 3.048 9.797 -3.574 1.00 90.94 384 PHE A O 1
ATOM 2977 N N . ASP A 1 385 ? 5.115 10.618 -3.976 1.00 88.44 385 ASP A N 1
ATOM 2978 C CA . ASP A 1 385 ? 5.361 9.922 -5.238 1.00 88.44 385 ASP A CA 1
ATOM 2979 C C . ASP A 1 385 ? 6.077 8.586 -4.984 1.00 88.44 385 ASP A C 1
ATOM 2981 O O . ASP A 1 385 ? 6.910 8.459 -4.086 1.00 88.44 385 ASP A O 1
ATOM 2985 N N . GLU A 1 386 ? 5.739 7.582 -5.784 1.00 90.81 386 GLU A N 1
ATOM 2986 C CA . GLU A 1 386 ? 6.299 6.229 -5.719 1.00 90.81 386 GLU A CA 1
ATOM 2987 C C . GLU A 1 386 ? 7.063 5.840 -6.990 1.00 90.81 386 GLU A C 1
ATOM 2989 O O . GLU A 1 386 ? 7.378 4.666 -7.202 1.00 90.81 386 GLU A O 1
ATOM 2994 N N . THR A 1 387 ? 7.339 6.807 -7.862 1.00 88.12 387 THR A N 1
ATOM 2995 C CA . THR A 1 387 ? 8.065 6.592 -9.112 1.00 88.12 387 THR A CA 1
ATOM 2996 C C . THR A 1 387 ? 9.525 6.197 -8.848 1.00 88.12 387 THR A C 1
ATOM 2998 O O . THR A 1 387 ? 10.226 6.833 -8.066 1.00 88.12 387 THR A O 1
ATOM 3001 N N . LEU A 1 388 ? 9.995 5.136 -9.523 1.00 90.38 388 LEU A N 1
ATOM 3002 C CA . LEU A 1 388 ? 11.373 4.627 -9.445 1.00 90.38 388 LEU A CA 1
ATOM 3003 C C . LEU A 1 388 ? 12.077 4.798 -10.798 1.00 90.38 388 LEU A C 1
ATOM 3005 O O . LEU A 1 388 ? 12.098 3.888 -11.641 1.00 90.38 388 LEU A O 1
ATOM 3009 N N . ASP A 1 389 ? 12.628 5.988 -11.010 1.00 88.12 389 ASP A N 1
ATOM 3010 C CA . ASP A 1 389 ? 13.282 6.360 -12.262 1.00 88.12 389 ASP A CA 1
ATOM 3011 C C . ASP A 1 389 ? 14.793 6.125 -12.246 1.00 88.12 389 ASP A C 1
ATOM 3013 O O . ASP A 1 389 ? 15.449 6.128 -11.207 1.00 88.12 389 ASP A O 1
ATOM 3017 N N . LEU A 1 390 ? 15.331 5.896 -13.442 1.00 93.12 390 LEU A N 1
ATOM 3018 C CA . LEU A 1 390 ? 16.752 5.727 -13.707 1.00 93.12 390 LEU A CA 1
ATOM 3019 C C . LEU A 1 390 ? 17.072 6.451 -15.008 1.00 93.12 390 LEU A C 1
ATOM 3021 O O . LEU A 1 390 ? 16.465 6.138 -16.034 1.00 93.12 390 LEU A O 1
ATOM 3025 N N . ASP A 1 391 ? 18.034 7.368 -14.973 1.00 93.88 391 ASP A N 1
ATOM 3026 C CA . ASP A 1 391 ? 18.624 7.907 -16.194 1.00 93.88 391 ASP A CA 1
ATOM 3027 C C . ASP A 1 391 ? 19.591 6.857 -16.784 1.00 93.88 391 ASP A C 1
ATOM 3029 O O . ASP A 1 391 ? 20.593 6.517 -16.143 1.00 93.88 391 ASP A O 1
ATOM 3033 N N . PRO A 1 392 ? 19.328 6.317 -17.993 1.00 95.19 392 PRO A N 1
ATOM 3034 C CA . PRO A 1 392 ? 20.187 5.305 -18.608 1.00 95.19 392 PRO A CA 1
ATOM 3035 C C . PRO A 1 392 ? 21.600 5.805 -18.939 1.00 95.19 392 PRO A C 1
ATOM 3037 O O . PRO A 1 392 ? 22.472 4.998 -19.275 1.00 95.19 392 PRO A O 1
ATOM 3040 N N . GLN A 1 393 ? 21.831 7.119 -18.882 1.00 93.81 393 GLN A N 1
ATOM 3041 C CA . GLN A 1 393 ? 23.119 7.744 -19.168 1.00 93.81 393 GLN A CA 1
ATOM 3042 C C . GLN A 1 393 ? 24.039 7.833 -17.945 1.00 93.81 393 GLN A C 1
ATOM 3044 O O . GLN A 1 393 ? 25.212 8.168 -18.118 1.00 93.81 393 GLN A O 1
ATOM 3049 N N . LEU A 1 394 ? 23.554 7.508 -16.738 1.00 96.38 394 LEU A N 1
ATOM 3050 C CA . LEU A 1 394 ? 24.393 7.508 -15.538 1.00 96.38 394 LEU A CA 1
ATOM 3051 C C . LEU A 1 394 ? 25.600 6.571 -15.706 1.00 96.38 394 LEU A C 1
ATOM 3053 O O . LEU A 1 394 ? 25.430 5.445 -16.191 1.00 96.38 394 LEU A O 1
ATOM 3057 N N . PRO A 1 395 ? 26.808 6.984 -15.284 1.00 98.00 395 PRO A N 1
ATOM 3058 C CA . PRO A 1 395 ? 27.973 6.109 -15.267 1.00 98.00 395 PRO A CA 1
ATOM 3059 C C . PRO A 1 395 ? 27.759 4.887 -14.367 1.00 98.00 395 PRO A C 1
ATOM 3061 O O . PRO A 1 395 ? 27.185 4.989 -13.279 1.00 98.00 395 PRO A O 1
ATOM 3064 N N . ALA A 1 396 ? 28.294 3.735 -14.772 1.00 98.44 396 ALA A N 1
ATOM 3065 C CA . ALA A 1 396 ? 28.275 2.511 -13.976 1.00 98.44 396 ALA A CA 1
ATOM 3066 C C . ALA A 1 396 ? 28.853 2.720 -12.563 1.00 98.44 396 ALA A C 1
ATOM 3068 O O . ALA A 1 396 ? 28.346 2.133 -11.607 1.00 98.44 396 ALA A O 1
ATOM 3069 N N . SER A 1 397 ? 29.860 3.588 -12.402 1.00 98.50 397 SER A N 1
ATOM 3070 C CA . SER A 1 397 ? 30.418 3.943 -11.091 1.00 98.50 397 SER A CA 1
ATOM 3071 C C . SER A 1 397 ? 29.411 4.604 -10.153 1.00 98.50 397 SER A C 1
ATOM 3073 O O . SER A 1 397 ? 29.393 4.289 -8.969 1.00 98.50 397 SER A O 1
ATOM 3075 N N . GLU A 1 398 ? 28.554 5.488 -10.665 1.00 98.50 398 GLU A N 1
ATOM 3076 C CA . GLU A 1 398 ? 27.562 6.191 -9.847 1.00 98.50 398 GLU A CA 1
ATOM 3077 C C . GLU A 1 398 ? 26.459 5.235 -9.386 1.00 98.50 398 GLU A C 1
ATOM 3079 O O . GLU A 1 398 ? 26.084 5.215 -8.214 1.00 98.50 398 GLU A O 1
ATOM 3084 N N . VAL A 1 399 ? 26.001 4.356 -10.283 1.00 98.50 399 VAL A N 1
ATOM 3085 C CA . VAL A 1 399 ? 25.034 3.306 -9.932 1.00 98.50 399 VAL A CA 1
ATOM 3086 C C . VAL A 1 399 ? 25.642 2.313 -8.942 1.00 98.50 399 VAL A C 1
ATOM 3088 O O . VAL A 1 399 ? 24.954 1.847 -8.035 1.00 98.50 399 VAL A O 1
ATOM 3091 N N . ARG A 1 400 ? 26.940 2.013 -9.067 1.00 98.62 400 ARG A N 1
ATOM 3092 C CA . ARG A 1 400 ? 27.674 1.174 -8.113 1.00 98.62 400 ARG A CA 1
ATOM 3093 C C . ARG A 1 400 ? 27.714 1.799 -6.721 1.00 98.62 400 ARG A C 1
ATOM 3095 O O . ARG A 1 400 ? 27.483 1.090 -5.746 1.00 98.62 400 ARG A O 1
ATOM 3102 N N . GLU A 1 401 ? 27.997 3.094 -6.617 1.00 98.31 401 GLU A N 1
ATOM 3103 C CA . GLU A 1 401 ? 27.958 3.821 -5.342 1.00 98.31 401 GLU A CA 1
ATOM 3104 C C . GLU A 1 401 ? 26.551 3.802 -4.739 1.00 98.31 401 GLU A C 1
ATOM 3106 O O . GLU A 1 401 ? 26.383 3.363 -3.604 1.00 98.31 401 GLU A O 1
ATOM 3111 N N . ALA A 1 402 ? 25.529 4.155 -5.525 1.00 98.12 402 ALA A N 1
ATOM 3112 C CA . ALA A 1 402 ? 24.139 4.137 -5.076 1.00 98.12 402 ALA A CA 1
ATOM 3113 C C . ALA A 1 402 ? 23.687 2.737 -4.611 1.00 98.12 402 ALA A C 1
ATOM 3115 O O . ALA A 1 402 ? 22.979 2.602 -3.611 1.00 98.12 402 ALA A O 1
ATOM 3116 N N . LEU A 1 403 ? 24.137 1.676 -5.288 1.00 98.38 403 LEU A N 1
ATOM 3117 C CA . LEU A 1 403 ? 23.872 0.289 -4.905 1.00 98.38 403 LEU A CA 1
ATOM 3118 C C . LEU A 1 403 ? 24.498 -0.072 -3.553 1.00 98.38 403 LEU A C 1
ATOM 3120 O O . LEU A 1 403 ? 23.851 -0.735 -2.742 1.00 98.38 403 LEU A O 1
ATOM 3124 N N . LEU A 1 404 ? 25.742 0.345 -3.305 1.00 97.44 404 LEU A N 1
ATOM 3125 C CA . LEU A 1 404 ? 26.434 0.082 -2.042 1.00 97.44 404 LEU A CA 1
ATOM 3126 C C . LEU A 1 404 ? 25.847 0.897 -0.884 1.00 97.44 404 LEU A C 1
ATOM 3128 O O . LEU A 1 404 ? 25.725 0.357 0.216 1.00 97.44 404 LEU A O 1
ATOM 3132 N N . ASP A 1 405 ? 25.440 2.140 -1.139 1.00 95.38 405 ASP A N 1
ATOM 3133 C CA . ASP A 1 405 ? 24.781 3.004 -0.155 1.00 95.38 405 ASP A CA 1
ATOM 3134 C C . ASP A 1 405 ? 23.412 2.426 0.246 1.00 95.38 405 ASP A C 1
ATOM 3136 O O . ASP A 1 405 ? 23.116 2.255 1.428 1.00 95.38 405 ASP A O 1
ATOM 3140 N N . THR A 1 406 ? 22.598 2.050 -0.744 1.00 95.75 406 THR A N 1
ATOM 3141 C CA . THR A 1 406 ? 21.201 1.630 -0.538 1.00 95.75 406 THR A CA 1
ATOM 3142 C C . THR A 1 406 ? 21.081 0.179 -0.070 1.00 95.75 406 THR A C 1
ATOM 3144 O O . THR A 1 406 ? 20.309 -0.142 0.834 1.00 95.75 406 THR A O 1
ATOM 3147 N N . PHE A 1 407 ? 21.848 -0.729 -0.681 1.00 96.75 407 PHE A N 1
ATOM 3148 C CA . PHE A 1 407 ? 21.749 -2.178 -0.467 1.00 96.75 407 PHE A CA 1
ATOM 3149 C C . PHE A 1 407 ? 23.003 -2.771 0.180 1.00 96.75 407 PHE A C 1
ATOM 3151 O O . PHE A 1 407 ? 23.185 -3.989 0.194 1.00 96.75 407 PHE A O 1
ATOM 3158 N N . GLY A 1 408 ? 23.846 -1.934 0.796 1.00 95.00 408 GLY A N 1
ATOM 3159 C CA . GLY A 1 408 ? 25.032 -2.345 1.553 1.00 95.00 408 GLY A CA 1
ATOM 3160 C C . GLY A 1 408 ? 24.764 -3.468 2.562 1.00 95.00 408 GLY A C 1
ATOM 3161 O O . GLY A 1 408 ? 25.604 -4.347 2.774 1.00 95.00 408 GLY A O 1
ATOM 3162 N N . TRP A 1 409 ? 23.576 -3.459 3.174 1.00 94.06 409 TRP A N 1
ATOM 3163 C CA . TRP A 1 409 ? 23.106 -4.491 4.100 1.00 94.06 409 TRP A CA 1
ATOM 3164 C C . TRP A 1 409 ? 23.010 -5.873 3.449 1.00 94.06 409 TRP A C 1
ATOM 3166 O O . TRP A 1 409 ? 23.392 -6.867 4.066 1.00 94.06 409 TRP A O 1
ATOM 3176 N N . ALA A 1 410 ? 22.579 -5.939 2.191 1.00 93.94 410 ALA A N 1
ATOM 3177 C CA . ALA A 1 410 ? 22.289 -7.187 1.507 1.00 93.94 410 ALA A CA 1
ATOM 3178 C C . ALA A 1 410 ? 23.562 -7.993 1.213 1.00 93.94 410 ALA A C 1
ATOM 3180 O O . ALA A 1 410 ? 23.536 -9.223 1.258 1.00 93.94 410 ALA A O 1
ATOM 3181 N N . PHE A 1 411 ? 24.696 -7.313 1.002 1.00 93.69 411 PHE A N 1
ATOM 3182 C CA . PHE A 1 411 ? 26.009 -7.943 0.813 1.00 93.69 411 PHE A CA 1
ATOM 3183 C C . PHE A 1 411 ? 26.575 -8.566 2.095 1.00 93.69 411 PHE A C 1
ATOM 318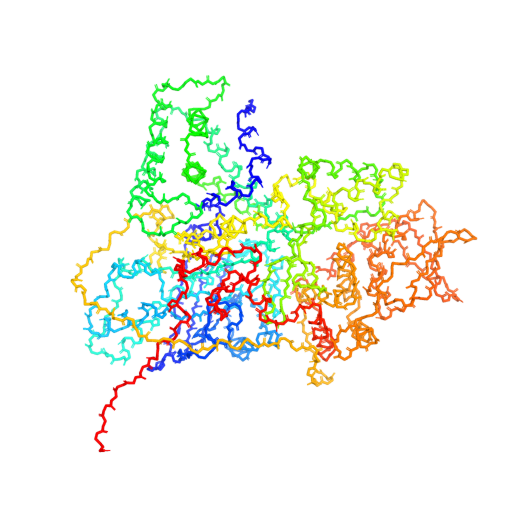5 O O . PHE A 1 411 ? 27.373 -9.499 2.017 1.00 93.69 411 PHE A O 1
ATOM 3192 N N . ARG A 1 412 ? 26.172 -8.066 3.272 1.00 89.88 412 ARG A N 1
ATOM 3193 C CA . ARG A 1 412 ? 26.614 -8.585 4.581 1.00 89.88 412 ARG A CA 1
ATOM 3194 C C . ARG A 1 412 ? 25.821 -9.809 5.030 1.00 89.88 412 ARG A C 1
ATOM 3196 O O . ARG A 1 412 ? 26.268 -10.527 5.921 1.00 89.88 412 ARG A O 1
ATOM 3203 N N . MET A 1 413 ? 24.651 -10.031 4.439 1.00 85.00 413 MET A N 1
ATOM 3204 C CA . MET A 1 413 ? 23.818 -11.189 4.736 1.00 85.00 413 MET A CA 1
ATOM 3205 C C . MET A 1 413 ? 24.364 -12.441 4.046 1.00 85.00 413 MET A C 1
ATOM 3207 O O . MET A 1 413 ? 24.715 -12.364 2.867 1.00 85.00 413 MET A O 1
ATOM 3211 N N . PRO A 1 414 ? 24.426 -13.598 4.724 1.00 81.81 414 PRO A N 1
ATOM 3212 C CA . PRO A 1 414 ? 24.644 -14.856 4.027 1.00 81.81 414 PRO A CA 1
ATOM 3213 C C . PRO A 1 414 ? 23.453 -15.116 3.097 1.00 81.81 414 PRO A C 1
ATOM 3215 O O . PRO A 1 414 ? 22.307 -14.947 3.507 1.00 81.81 414 PRO A O 1
ATOM 3218 N N . LEU A 1 415 ? 23.732 -15.511 1.855 1.00 78.25 415 LEU A N 1
ATOM 3219 C CA . LEU A 1 415 ? 22.721 -16.164 1.032 1.00 78.25 415 LEU A CA 1
ATOM 3220 C C . LEU A 1 415 ? 22.703 -17.643 1.378 1.00 78.25 415 LEU A C 1
ATOM 3222 O O . LEU A 1 415 ? 23.721 -18.221 1.769 1.00 78.25 415 LEU A O 1
ATOM 3226 N N . ASN A 1 416 ? 21.535 -18.238 1.227 1.00 68.44 416 ASN A N 1
ATOM 3227 C CA . ASN A 1 416 ? 21.389 -19.667 1.357 1.00 68.44 416 ASN A CA 1
ATOM 3228 C C . ASN A 1 416 ? 22.076 -20.426 0.213 1.00 68.44 416 ASN A C 1
ATOM 3230 O O . ASN A 1 416 ? 22.386 -19.862 -0.835 1.00 68.44 416 ASN A O 1
ATOM 3234 N N . ASP A 1 417 ? 22.320 -21.719 0.435 1.00 65.56 417 ASP A N 1
ATOM 3235 C CA . ASP A 1 417 ? 22.794 -22.624 -0.610 1.00 65.56 417 ASP A CA 1
ATOM 3236 C C . ASP A 1 417 ? 21.756 -22.718 -1.741 1.00 65.56 417 ASP A C 1
ATOM 3238 O O . ASP A 1 417 ? 20.601 -23.082 -1.495 1.00 65.56 417 ASP A O 1
ATOM 3242 N N . ALA A 1 418 ? 22.200 -22.421 -2.965 1.00 59.94 418 ALA A N 1
ATOM 3243 C CA . ALA A 1 418 ? 21.396 -22.449 -4.183 1.00 59.94 418 ALA A CA 1
ATOM 3244 C C . ALA A 1 418 ? 20.774 -23.831 -4.467 1.00 59.94 418 ALA A C 1
ATOM 3246 O O . ALA A 1 418 ? 19.762 -23.910 -5.156 1.00 59.94 418 ALA A O 1
ATOM 3247 N N . GLU A 1 419 ? 21.345 -24.924 -3.942 1.00 52.94 419 GLU A N 1
ATOM 3248 C CA . GLU A 1 419 ? 20.795 -26.278 -4.117 1.00 52.94 419 GLU A CA 1
ATOM 3249 C C . GLU A 1 419 ? 19.636 -26.611 -3.159 1.00 52.94 419 GLU A C 1
ATOM 3251 O O . GLU A 1 419 ? 18.899 -27.568 -3.402 1.00 52.94 419 GLU A O 1
ATOM 3256 N N . HIS A 1 420 ? 19.460 -25.861 -2.065 1.00 52.44 420 HIS A N 1
ATOM 3257 C CA . HIS A 1 420 ? 18.604 -26.293 -0.952 1.00 52.44 420 HIS A CA 1
ATOM 3258 C C . HIS A 1 420 ? 17.507 -25.315 -0.541 1.00 52.44 420 HIS A C 1
ATOM 3260 O O . HIS A 1 420 ? 16.706 -25.661 0.334 1.00 52.44 420 HIS A O 1
ATOM 3266 N N . ARG A 1 421 ? 17.467 -24.096 -1.078 1.00 62.38 421 ARG A N 1
ATOM 3267 C CA . ARG A 1 421 ? 16.609 -23.051 -0.518 1.00 62.38 421 ARG A CA 1
ATOM 3268 C C . ARG A 1 421 ? 16.313 -21.984 -1.557 1.00 62.38 421 ARG A C 1
ATOM 3270 O O . ARG A 1 421 ? 17.153 -21.130 -1.768 1.00 62.38 421 ARG A O 1
ATOM 3277 N N . ASP A 1 422 ? 15.101 -22.000 -2.098 1.00 73.00 422 ASP A N 1
ATOM 3278 C CA . ASP A 1 422 ? 14.459 -20.782 -2.580 1.00 73.00 422 ASP A CA 1
ATOM 3279 C C . ASP A 1 422 ? 12.947 -20.918 -2.431 1.00 73.00 422 ASP A C 1
ATOM 3281 O O . ASP A 1 422 ? 12.294 -21.813 -2.974 1.00 73.00 422 ASP A O 1
ATOM 3285 N N . ARG A 1 423 ? 12.385 -20.026 -1.627 1.00 85.62 423 ARG A N 1
ATOM 3286 C CA . ARG A 1 423 ? 10.954 -19.780 -1.561 1.00 85.62 423 ARG A CA 1
ATOM 3287 C C . ARG A 1 423 ? 10.597 -18.862 -2.723 1.00 85.62 423 ARG A C 1
ATOM 3289 O O . ARG A 1 423 ? 11.154 -17.779 -2.817 1.00 85.62 423 ARG A O 1
ATOM 3296 N N . VAL A 1 424 ? 9.615 -19.245 -3.528 1.00 89.94 424 VAL A N 1
ATOM 3297 C CA . VAL A 1 424 ? 9.032 -18.367 -4.551 1.00 89.94 424 VAL A CA 1
ATOM 3298 C C . VAL A 1 424 ? 7.762 -17.717 -4.021 1.00 89.94 424 VAL A C 1
ATOM 3300 O O . VAL A 1 424 ? 6.960 -18.359 -3.324 1.00 89.94 424 VAL A O 1
ATOM 3303 N N . TRP A 1 425 ? 7.554 -16.448 -4.355 1.00 93.56 425 TRP A N 1
ATOM 3304 C CA . TRP A 1 425 ? 6.299 -15.746 -4.109 1.00 93.56 425 TRP A CA 1
ATOM 3305 C C . TRP A 1 425 ? 5.560 -15.587 -5.426 1.00 93.56 425 TRP A C 1
ATOM 3307 O O . TRP A 1 425 ? 6.106 -15.122 -6.416 1.00 93.56 425 TRP A O 1
ATOM 3317 N N . TYR A 1 426 ? 4.296 -15.998 -5.458 1.00 93.88 426 TYR A N 1
ATOM 3318 C CA . TYR A 1 426 ? 3.539 -16.046 -6.705 1.00 93.88 426 TYR A CA 1
ATOM 3319 C C . TYR A 1 426 ? 2.047 -15.843 -6.467 1.00 93.88 426 TYR A C 1
ATOM 3321 O O . TYR A 1 426 ? 1.549 -15.954 -5.344 1.00 93.88 426 TYR A O 1
ATOM 3329 N N . GLN A 1 427 ? 1.309 -15.559 -7.535 1.00 93.75 427 GLN A N 1
ATOM 3330 C CA . GLN A 1 427 ? -0.147 -15.442 -7.500 1.00 93.75 427 GLN A CA 1
ATOM 3331 C C . GLN A 1 427 ? -0.803 -16.617 -8.223 1.00 93.75 427 GLN A C 1
ATOM 3333 O O . GLN A 1 427 ? -0.308 -17.093 -9.245 1.00 93.75 427 GLN A O 1
ATOM 3338 N N . SER A 1 428 ? -1.933 -17.087 -7.696 1.00 92.00 428 SER A N 1
ATOM 3339 C CA . SER A 1 428 ? -2.696 -18.179 -8.304 1.00 92.00 428 SER A CA 1
ATOM 3340 C C . SER A 1 428 ? -3.791 -17.703 -9.253 1.00 92.00 428 SER A C 1
ATOM 3342 O O . SER A 1 428 ? -4.405 -16.662 -9.039 1.00 92.00 428 SER A O 1
ATOM 3344 N N . ARG A 1 429 ? -4.157 -18.547 -10.224 1.00 90.06 429 ARG A N 1
ATOM 3345 C CA . ARG A 1 429 ? -5.408 -18.423 -10.991 1.00 90.06 429 ARG A CA 1
ATOM 3346 C C . ARG A 1 429 ? -6.666 -18.549 -10.120 1.00 90.06 429 ARG A C 1
ATOM 3348 O O . ARG A 1 429 ? -7.745 -18.220 -10.592 1.00 90.06 429 ARG A O 1
ATOM 3355 N N . ALA A 1 430 ? -6.578 -18.996 -8.867 1.00 84.62 430 ALA A N 1
ATOM 3356 C CA . ALA A 1 430 ? -7.682 -18.895 -7.912 1.00 84.62 430 ALA A CA 1
ATOM 3357 C C . ALA A 1 430 ? -7.799 -17.453 -7.383 1.00 84.62 430 ALA A C 1
ATOM 3359 O O . ALA A 1 430 ? -7.261 -17.138 -6.326 1.00 84.62 430 ALA A O 1
ATOM 3360 N N . ALA A 1 431 ? -8.479 -16.586 -8.139 1.00 81.19 431 ALA A N 1
ATOM 3361 C CA . ALA A 1 431 ? -8.718 -15.174 -7.808 1.00 81.19 431 ALA A CA 1
ATOM 3362 C C . ALA A 1 431 ? -7.457 -14.390 -7.385 1.00 81.19 431 ALA A C 1
ATOM 3364 O O . ALA A 1 431 ? -7.476 -13.659 -6.396 1.00 81.19 431 ALA A O 1
ATOM 3365 N N . GLU A 1 432 ? -6.357 -14.567 -8.126 1.00 87.00 432 GLU A N 1
ATOM 3366 C CA . GLU A 1 432 ? -5.087 -13.839 -7.932 1.00 87.00 432 GLU A CA 1
ATOM 3367 C C . GLU A 1 432 ? -4.474 -14.018 -6.533 1.00 87.00 432 GLU A C 1
ATOM 3369 O O . GLU A 1 432 ? -3.685 -13.192 -6.062 1.00 87.00 432 GLU A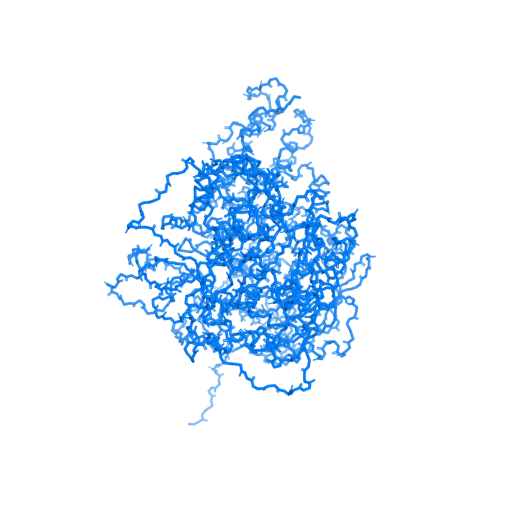 O 1
ATOM 3374 N N . GLU A 1 433 ? -4.839 -15.104 -5.850 1.00 87.56 433 GLU A N 1
ATOM 3375 C CA . GLU A 1 433 ? -4.513 -15.286 -4.448 1.00 87.56 433 GLU A CA 1
ATOM 3376 C C . GLU A 1 433 ? -2.992 -15.366 -4.212 1.00 87.56 433 GLU A C 1
ATOM 3378 O O . GLU A 1 433 ? -2.330 -16.220 -4.815 1.00 87.56 433 GLU A O 1
ATOM 3383 N N . PRO A 1 434 ? -2.444 -14.532 -3.304 1.00 91.56 434 PRO A N 1
ATOM 3384 C CA . PRO A 1 434 ? -1.038 -14.566 -2.911 1.00 91.56 434 PRO A CA 1
ATOM 3385 C C . PRO A 1 434 ? -0.616 -15.896 -2.283 1.00 91.56 434 PRO A C 1
ATOM 3387 O O . PRO A 1 434 ? -1.215 -16.353 -1.302 1.00 91.56 434 PRO A O 1
ATOM 3390 N N . ARG A 1 435 ? 0.464 -16.482 -2.801 1.00 92.00 435 ARG A N 1
ATOM 3391 C CA . ARG A 1 435 ? 1.033 -17.758 -2.359 1.00 92.00 435 ARG A CA 1
ATOM 3392 C C . ARG A 1 435 ? 2.546 -17.672 -2.207 1.00 92.00 435 ARG A C 1
ATOM 3394 O O . ARG A 1 435 ? 3.206 -16.831 -2.810 1.00 92.00 435 ARG A O 1
ATOM 3401 N N . SER A 1 436 ? 3.078 -18.543 -1.357 1.00 91.50 436 SER A N 1
ATOM 3402 C CA . SER A 1 436 ? 4.508 -18.679 -1.116 1.00 91.50 436 SER A CA 1
ATOM 3403 C C . SER A 1 436 ? 4.858 -20.094 -0.663 1.00 91.50 436 SER A C 1
ATOM 3405 O O . SER A 1 436 ? 4.230 -20.635 0.252 1.00 91.50 436 SER A O 1
ATOM 3407 N N . GLY A 1 437 ? 5.857 -20.691 -1.305 1.00 87.88 437 GLY A N 1
ATOM 3408 C CA . GLY A 1 437 ? 6.359 -22.022 -0.969 1.00 87.88 437 GLY A CA 1
ATOM 3409 C C . GLY A 1 437 ? 7.681 -22.330 -1.674 1.00 87.88 437 GLY A C 1
ATOM 3410 O O . GLY A 1 437 ? 8.188 -21.463 -2.383 1.00 87.88 437 GLY A O 1
ATOM 3411 N N . PRO A 1 438 ? 8.244 -23.530 -1.471 1.00 85.81 438 PRO A N 1
ATOM 3412 C CA . PRO A 1 438 ? 9.476 -23.960 -2.131 1.00 85.81 438 PRO A CA 1
ATOM 3413 C C . PRO A 1 438 ? 9.347 -23.904 -3.660 1.00 85.81 438 PRO A C 1
ATOM 3415 O O . PRO A 1 438 ? 8.319 -24.308 -4.211 1.00 85.81 438 PRO A O 1
ATOM 3418 N N . ALA A 1 439 ? 10.368 -23.400 -4.351 1.00 85.19 439 ALA A N 1
ATOM 3419 C CA . ALA A 1 439 ? 10.360 -23.240 -5.804 1.00 85.19 439 ALA A CA 1
ATOM 3420 C C . ALA A 1 439 ? 10.196 -24.580 -6.544 1.00 85.19 439 ALA A C 1
ATOM 3422 O O . ALA A 1 439 ? 9.495 -24.649 -7.555 1.00 85.19 439 ALA A O 1
ATOM 3423 N N . GLU A 1 440 ? 10.761 -25.669 -6.013 1.00 84.88 440 GLU A N 1
ATOM 3424 C CA . GLU A 1 440 ? 10.647 -27.011 -6.590 1.00 84.88 440 GLU A CA 1
ATOM 3425 C C . GLU A 1 440 ? 9.220 -27.580 -6.546 1.00 84.88 440 GLU A C 1
ATOM 3427 O O . GLU A 1 440 ? 8.867 -28.441 -7.352 1.00 84.88 440 GLU A O 1
ATOM 3432 N N . GLU A 1 441 ? 8.387 -27.098 -5.618 1.00 86.56 441 GLU A N 1
ATOM 3433 C CA . GLU A 1 441 ? 6.990 -27.518 -5.473 1.00 86.56 441 GLU A CA 1
ATOM 3434 C C . GLU A 1 441 ? 6.078 -26.831 -6.510 1.00 86.56 441 GLU A C 1
ATOM 3436 O O . GLU A 1 441 ? 4.962 -27.293 -6.766 1.00 86.56 441 GLU A O 1
ATOM 3441 N N . VAL A 1 442 ? 6.544 -25.746 -7.140 1.00 89.38 442 VAL A N 1
ATOM 3442 C CA . VAL A 1 442 ? 5.780 -24.956 -8.119 1.00 89.38 442 VAL A CA 1
ATOM 3443 C C . VAL A 1 442 ? 6.622 -24.540 -9.335 1.00 89.38 442 VAL A C 1
ATOM 3445 O O . VAL A 1 442 ? 6.823 -23.347 -9.584 1.00 89.38 442 VAL A O 1
ATOM 3448 N N . PRO A 1 443 ? 7.109 -25.507 -10.137 1.00 88.25 443 PRO A N 1
ATOM 3449 C CA . PRO A 1 443 ? 7.932 -25.208 -11.304 1.00 88.25 443 PRO A CA 1
ATOM 3450 C C . PRO A 1 443 ? 7.184 -24.304 -12.293 1.00 88.25 443 PRO A C 1
ATOM 3452 O O . PRO A 1 443 ? 6.043 -24.577 -12.663 1.00 88.25 443 PRO A O 1
ATOM 3455 N N . GLY A 1 444 ? 7.841 -23.228 -12.729 1.00 86.50 444 GLY A N 1
ATOM 3456 C CA . GLY A 1 444 ? 7.258 -22.235 -13.637 1.00 86.50 444 GLY A CA 1
ATOM 3457 C C . GLY A 1 444 ? 6.393 -21.167 -12.957 1.00 86.50 444 GLY A C 1
ATOM 3458 O O . GLY A 1 444 ? 5.789 -20.356 -13.652 1.00 86.50 444 GLY A O 1
ATOM 3459 N N . ALA A 1 445 ? 6.311 -21.131 -11.622 1.00 91.06 445 ALA A N 1
ATOM 3460 C CA . ALA A 1 445 ? 5.743 -19.979 -10.928 1.00 91.06 445 ALA A CA 1
ATOM 3461 C C . ALA A 1 445 ? 6.592 -18.725 -11.185 1.00 91.06 445 ALA A C 1
ATOM 3463 O O . ALA A 1 445 ? 7.813 -18.746 -11.036 1.00 91.06 445 ALA A O 1
ATOM 3464 N N . HIS A 1 446 ? 5.934 -17.626 -11.553 1.00 91.25 446 HIS A N 1
ATOM 3465 C CA . HIS A 1 446 ? 6.602 -16.346 -11.745 1.00 91.25 446 HIS A CA 1
ATOM 3466 C C . HIS A 1 446 ? 6.740 -15.616 -10.413 1.00 91.25 446 HIS A C 1
ATOM 3468 O O . HIS A 1 446 ? 5.752 -15.431 -9.699 1.00 91.25 446 HIS A O 1
ATOM 3474 N N . GLU A 1 447 ? 7.961 -15.176 -10.122 1.00 90.56 447 GLU A N 1
ATOM 3475 C CA . GLU A 1 447 ? 8.271 -14.373 -8.946 1.00 90.56 447 GLU A CA 1
ATOM 3476 C C . GLU A 1 447 ? 7.585 -12.995 -9.037 1.00 90.56 447 GLU A C 1
ATOM 3478 O O . GLU A 1 447 ? 7.615 -12.326 -10.080 1.00 90.56 447 GLU A O 1
ATOM 3483 N N . VAL A 1 448 ? 6.926 -12.591 -7.949 1.00 90.94 448 VAL A N 1
ATOM 3484 C CA . VAL A 1 448 ? 6.165 -11.334 -7.840 1.00 90.94 448 VAL A CA 1
ATOM 3485 C C . VAL A 1 448 ? 6.728 -10.375 -6.793 1.00 90.94 448 VAL A C 1
ATOM 3487 O O . VAL A 1 448 ? 6.188 -9.276 -6.637 1.00 90.94 448 VAL A O 1
ATOM 3490 N N . ILE A 1 449 ? 7.790 -10.748 -6.075 1.00 90.50 449 ILE A N 1
ATOM 3491 C CA . ILE A 1 449 ? 8.542 -9.834 -5.210 1.00 90.50 449 ILE A CA 1
ATOM 3492 C C . ILE A 1 449 ? 9.993 -9.675 -5.692 1.00 90.50 449 ILE A C 1
ATOM 3494 O O . ILE A 1 449 ? 10.587 -10.627 -6.181 1.00 90.50 449 ILE A O 1
ATOM 3498 N N . PRO A 1 450 ? 10.608 -8.491 -5.547 1.00 89.88 450 PRO A N 1
ATOM 3499 C CA . PRO A 1 450 ? 12.016 -8.316 -5.898 1.00 89.88 450 PRO A CA 1
ATOM 3500 C C . PRO A 1 450 ? 12.978 -9.136 -5.020 1.00 89.88 450 PRO A C 1
ATOM 3502 O O . PRO A 1 450 ? 12.958 -9.025 -3.791 1.00 89.88 450 PRO A O 1
ATOM 3505 N N . ASN A 1 451 ? 13.905 -9.875 -5.639 1.00 88.62 451 ASN A N 1
ATOM 3506 C CA . ASN A 1 451 ? 15.026 -10.513 -4.939 1.00 88.62 451 ASN A CA 1
ATOM 3507 C C . ASN A 1 451 ? 16.210 -9.548 -4.746 1.00 88.62 451 ASN A C 1
ATOM 3509 O O . ASN A 1 451 ? 17.232 -9.636 -5.430 1.00 88.62 451 ASN A O 1
ATOM 3513 N N . TYR A 1 452 ? 16.075 -8.597 -3.815 1.00 92.50 452 TYR A N 1
ATOM 3514 C CA . TYR A 1 452 ? 17.106 -7.578 -3.584 1.00 92.50 452 TYR A CA 1
ATOM 3515 C C . TYR A 1 452 ? 18.500 -8.156 -3.277 1.00 92.50 452 TYR A C 1
ATOM 3517 O O . TYR A 1 452 ? 19.458 -7.702 -3.907 1.00 92.50 452 TYR A O 1
ATOM 3525 N N . PRO A 1 453 ? 18.680 -9.149 -2.381 1.00 92.31 453 PRO A N 1
ATOM 3526 C CA . PRO A 1 453 ? 20.019 -9.631 -2.048 1.00 92.31 453 PRO A CA 1
ATOM 3527 C C . PRO A 1 453 ? 20.757 -10.305 -3.202 1.00 92.31 453 PRO A C 1
ATOM 3529 O O . PRO A 1 453 ? 21.947 -10.034 -3.405 1.00 92.31 453 PRO A O 1
ATOM 3532 N N . THR A 1 454 ? 20.083 -11.160 -3.968 1.00 91.00 454 THR A N 1
ATOM 3533 C CA . THR A 1 454 ? 20.707 -11.830 -5.114 1.00 91.00 454 THR A CA 1
ATOM 3534 C C . THR A 1 454 ? 20.927 -10.844 -6.256 1.00 91.00 454 THR A C 1
ATOM 3536 O O . THR A 1 454 ? 22.053 -10.712 -6.743 1.00 91.00 454 THR A O 1
ATOM 3539 N N . ARG A 1 455 ? 19.910 -10.049 -6.619 1.00 93.38 455 ARG A N 1
ATOM 3540 C CA . ARG A 1 455 ? 20.016 -9.080 -7.722 1.00 93.38 455 ARG A CA 1
ATOM 3541 C C . ARG A 1 455 ? 21.039 -7.981 -7.448 1.00 93.38 455 ARG A C 1
ATOM 3543 O O . ARG A 1 455 ? 21.726 -7.564 -8.377 1.00 93.38 455 ARG A O 1
ATOM 3550 N N . ALA A 1 456 ? 21.217 -7.547 -6.197 1.00 96.56 456 ALA A N 1
ATOM 3551 C CA . ALA A 1 456 ? 22.261 -6.585 -5.838 1.00 96.56 456 ALA A CA 1
ATOM 3552 C C . ALA A 1 456 ? 23.672 -7.134 -6.111 1.00 96.56 456 ALA A C 1
ATOM 3554 O O . ALA A 1 456 ? 24.522 -6.415 -6.635 1.00 96.56 456 ALA A O 1
ATOM 3555 N N . ARG A 1 457 ? 23.930 -8.417 -5.821 1.00 96.00 457 ARG A N 1
ATOM 3556 C CA . ARG A 1 457 ? 25.219 -9.068 -6.127 1.00 96.00 457 ARG A CA 1
ATOM 3557 C C . ARG A 1 457 ? 25.438 -9.225 -7.624 1.00 96.00 457 ARG A C 1
ATOM 3559 O O . ARG A 1 457 ? 26.528 -8.933 -8.113 1.00 96.00 457 ARG A O 1
ATOM 3566 N N . GLU A 1 458 ? 24.408 -9.642 -8.353 1.00 96.56 458 GLU A N 1
ATOM 3567 C CA . GLU A 1 458 ? 24.476 -9.768 -9.810 1.00 96.56 458 GLU A CA 1
ATOM 3568 C C . GLU A 1 458 ? 24.695 -8.418 -10.498 1.00 96.56 458 GLU A C 1
ATOM 3570 O O . GLU A 1 458 ? 25.459 -8.340 -11.464 1.00 96.56 458 GLU A O 1
ATOM 3575 N N . LEU A 1 459 ? 24.052 -7.355 -10.006 1.00 98.44 459 LEU A N 1
ATOM 3576 C CA . LEU A 1 459 ? 24.258 -6.002 -10.507 1.00 98.44 459 LEU A CA 1
ATOM 3577 C C . LEU A 1 459 ? 25.669 -5.515 -10.190 1.00 98.44 459 LEU A C 1
ATOM 3579 O O . LEU A 1 459 ? 26.351 -5.071 -11.106 1.00 98.44 459 LEU A O 1
ATOM 3583 N N . LEU A 1 460 ? 26.146 -5.669 -8.952 1.00 98.50 460 LEU A N 1
ATOM 3584 C CA . LEU A 1 460 ? 27.515 -5.294 -8.588 1.00 98.50 460 LEU A CA 1
ATOM 3585 C C . LEU A 1 460 ? 28.546 -5.997 -9.484 1.00 98.50 460 LEU A C 1
ATOM 3587 O O . LEU A 1 460 ? 29.421 -5.341 -10.040 1.00 98.50 460 LEU A O 1
ATOM 3591 N N . ALA A 1 461 ? 28.385 -7.303 -9.717 1.00 98.25 461 ALA A N 1
ATOM 3592 C CA . ALA A 1 461 ? 29.246 -8.056 -10.627 1.00 98.25 461 ALA A CA 1
ATOM 3593 C C . ALA A 1 461 ? 29.142 -7.582 -12.090 1.00 98.25 461 ALA A C 1
ATOM 3595 O O . ALA A 1 461 ? 30.118 -7.666 -12.829 1.00 98.25 461 ALA A O 1
ATOM 3596 N N . ALA A 1 462 ? 27.972 -7.100 -12.532 1.00 98.44 462 ALA A N 1
ATOM 3597 C CA . ALA A 1 462 ? 27.806 -6.495 -13.860 1.00 98.44 462 ALA A CA 1
ATOM 3598 C C . ALA A 1 462 ? 28.604 -5.196 -13.983 1.00 98.44 462 ALA A C 1
ATOM 3600 O O . ALA A 1 462 ? 29.268 -4.971 -14.990 1.00 98.44 462 ALA A O 1
ATOM 3601 N N . LEU A 1 463 ? 28.508 -4.355 -12.951 1.00 98.56 463 LEU A N 1
ATOM 3602 C CA . LEU A 1 463 ? 29.135 -3.039 -12.895 1.00 98.56 463 LEU A CA 1
ATOM 3603 C C . LEU A 1 463 ? 30.659 -3.158 -12.792 1.00 98.56 463 LEU A C 1
ATOM 3605 O O . LEU A 1 463 ? 31.368 -2.433 -13.478 1.00 98.56 463 LEU A O 1
ATOM 3609 N N . ASP A 1 464 ? 31.164 -4.112 -12.006 1.00 98.06 464 ASP A N 1
ATOM 3610 C CA . ASP A 1 464 ? 32.605 -4.362 -11.853 1.00 98.06 464 ASP A CA 1
ATOM 3611 C C . ASP A 1 464 ? 33.251 -4.973 -13.118 1.00 98.06 464 ASP A C 1
ATOM 3613 O O . ASP A 1 464 ? 34.472 -4.946 -13.266 1.00 98.06 464 ASP A O 1
ATOM 3617 N N . ALA A 1 465 ? 32.451 -5.526 -14.038 1.00 98.12 465 ALA A N 1
ATOM 3618 C CA . ALA A 1 465 ? 32.927 -6.140 -15.280 1.00 98.12 465 ALA A CA 1
ATOM 3619 C C . ALA A 1 465 ? 33.044 -5.160 -16.465 1.00 98.12 465 ALA A C 1
ATOM 3621 O O . ALA A 1 465 ? 33.478 -5.566 -17.546 1.00 98.12 465 ALA A O 1
ATOM 3622 N N . VAL A 1 466 ? 32.649 -3.895 -16.293 1.00 98.06 466 VAL A N 1
ATOM 3623 C CA . VAL A 1 466 ? 32.664 -2.865 -17.346 1.00 98.06 466 VAL A CA 1
ATOM 3624 C C . VAL A 1 466 ? 33.515 -1.660 -16.941 1.00 98.06 466 VAL A C 1
ATOM 3626 O O . VAL A 1 466 ? 33.902 -1.515 -15.785 1.00 98.06 466 VAL A O 1
ATOM 3629 N N . ASP A 1 467 ? 33.828 -0.780 -17.899 1.00 98.06 467 ASP A N 1
ATOM 3630 C CA . ASP A 1 467 ? 34.507 0.482 -17.585 1.00 98.06 467 ASP A CA 1
ATOM 3631 C C . ASP A 1 467 ? 33.613 1.355 -16.673 1.00 98.06 467 ASP A C 1
ATOM 3633 O O . ASP A 1 467 ? 32.412 1.451 -16.952 1.00 98.06 467 ASP A O 1
ATOM 3637 N N . PRO A 1 468 ? 34.153 2.016 -15.628 1.00 98.00 468 PRO A N 1
ATOM 3638 C CA . PRO A 1 468 ? 33.377 2.843 -14.697 1.00 98.00 468 PRO A CA 1
ATOM 3639 C C . PRO A 1 468 ? 32.516 3.933 -15.354 1.00 98.00 468 PRO A C 1
ATOM 3641 O O . PRO A 1 468 ? 31.471 4.294 -14.812 1.00 98.00 468 PRO A O 1
ATOM 3644 N N . LEU A 1 469 ? 32.930 4.443 -16.519 1.00 97.38 469 LEU A N 1
ATOM 3645 C CA . LEU A 1 469 ? 32.216 5.470 -17.280 1.00 97.38 469 LEU A CA 1
ATOM 3646 C C . LEU A 1 469 ? 31.208 4.890 -18.280 1.00 97.38 469 LEU A C 1
ATOM 3648 O O . LEU A 1 469 ? 30.536 5.648 -18.980 1.00 97.38 469 LEU A O 1
ATOM 3652 N N . THR A 1 470 ? 31.079 3.562 -18.359 1.00 97.19 470 THR A N 1
ATOM 3653 C CA . THR A 1 470 ? 30.061 2.905 -19.186 1.00 97.19 470 THR A CA 1
ATOM 3654 C C . THR A 1 470 ? 28.675 3.358 -18.725 1.00 97.19 470 THR A C 1
ATOM 3656 O O . THR A 1 470 ? 28.357 3.180 -17.548 1.00 97.19 470 THR A O 1
ATOM 3659 N N . PRO A 1 471 ? 27.818 3.892 -19.612 1.00 97.00 471 PRO A N 1
ATOM 3660 C CA . PRO A 1 471 ? 26.455 4.244 -19.237 1.00 97.00 471 PRO A CA 1
ATOM 3661 C C . PRO A 1 471 ? 25.658 3.010 -18.807 1.00 97.00 471 PRO A C 1
ATOM 3663 O O . PRO A 1 471 ? 25.680 1.978 -19.493 1.00 97.00 471 PRO A O 1
ATOM 3666 N N . ILE A 1 472 ? 24.913 3.120 -17.708 1.00 97.88 472 ILE A N 1
ATOM 3667 C CA . ILE A 1 472 ? 24.152 2.014 -17.116 1.00 97.88 472 ILE A CA 1
ATOM 3668 C C . ILE A 1 472 ? 23.168 1.377 -18.103 1.00 97.88 472 ILE A C 1
ATOM 3670 O O . ILE A 1 472 ? 22.990 0.158 -18.092 1.00 97.88 472 ILE A O 1
ATOM 3674 N N . GLY A 1 473 ? 22.596 2.156 -19.025 1.00 96.69 473 GLY A N 1
ATOM 3675 C CA . GLY A 1 473 ? 21.696 1.651 -20.060 1.00 96.69 473 GLY A CA 1
ATOM 3676 C C . GLY A 1 473 ? 22.342 0.599 -20.971 1.00 96.69 473 GLY A C 1
ATOM 3677 O O . GLY A 1 473 ? 21.658 -0.313 -21.428 1.00 96.69 473 GLY A O 1
ATOM 3678 N N . SER A 1 474 ? 23.666 0.640 -21.177 1.00 96.25 474 SER A N 1
ATOM 3679 C CA . SER A 1 474 ? 24.379 -0.419 -21.913 1.00 96.25 474 SER A CA 1
ATOM 3680 C C . SER A 1 474 ? 24.466 -1.721 -21.117 1.00 96.25 474 SER A C 1
ATOM 3682 O O . SER A 1 474 ? 24.313 -2.797 -21.692 1.00 96.25 474 SER A O 1
ATOM 3684 N N . VAL A 1 475 ? 24.679 -1.629 -19.801 1.00 97.69 475 VAL A N 1
ATOM 3685 C CA . VAL A 1 475 ? 24.726 -2.792 -18.900 1.00 97.69 475 VAL A CA 1
ATOM 3686 C C . VAL A 1 475 ? 23.343 -3.431 -18.793 1.00 97.69 475 VAL A C 1
ATOM 3688 O O . VAL A 1 475 ? 23.219 -4.646 -18.930 1.00 97.69 475 VAL A O 1
ATOM 3691 N N . ILE A 1 476 ? 22.298 -2.617 -18.615 1.00 96.75 476 ILE A N 1
ATOM 3692 C CA . ILE A 1 476 ? 20.906 -3.080 -18.556 1.00 96.75 476 ILE A CA 1
ATOM 3693 C C . ILE A 1 476 ? 20.487 -3.701 -19.884 1.00 96.75 476 ILE A C 1
ATOM 3695 O O . ILE A 1 476 ? 19.893 -4.770 -19.880 1.00 96.75 476 ILE A O 1
ATOM 3699 N N . ALA A 1 477 ? 20.830 -3.095 -21.021 1.00 95.88 477 ALA A N 1
ATOM 3700 C CA . ALA A 1 477 ? 20.481 -3.672 -22.313 1.00 95.88 477 ALA A CA 1
ATOM 3701 C C . ALA A 1 477 ? 21.127 -5.047 -22.543 1.00 95.88 477 ALA A C 1
ATOM 3703 O O . ALA A 1 477 ? 20.490 -5.938 -23.097 1.00 95.88 477 ALA A O 1
ATOM 3704 N N . ALA A 1 478 ? 22.364 -5.238 -22.073 1.00 95.50 478 ALA A N 1
ATOM 3705 C CA . ALA A 1 478 ? 23.039 -6.532 -22.121 1.00 95.50 478 ALA A CA 1
ATOM 3706 C C . ALA A 1 478 ? 22.485 -7.537 -21.093 1.00 95.50 478 ALA A C 1
ATOM 3708 O O . ALA A 1 478 ? 22.501 -8.741 -21.345 1.00 95.50 478 ALA A O 1
ATOM 3709 N N . ARG A 1 479 ? 22.002 -7.063 -19.934 1.00 96.56 479 ARG A N 1
ATOM 3710 C CA . ARG A 1 479 ? 21.415 -7.886 -18.861 1.00 96.56 479 ARG A CA 1
ATOM 3711 C C . ARG A 1 479 ? 20.081 -7.308 -18.353 1.00 96.56 479 ARG A C 1
ATOM 3713 O O . ARG A 1 479 ? 20.033 -6.796 -17.231 1.00 96.56 479 ARG A O 1
ATOM 3720 N N . PRO A 1 480 ? 18.976 -7.437 -19.115 1.00 96.19 480 PRO A N 1
ATOM 3721 C CA . PRO A 1 480 ? 17.713 -6.751 -18.804 1.00 96.19 480 PRO A CA 1
ATOM 3722 C C . PRO A 1 480 ? 17.062 -7.141 -17.473 1.00 96.19 480 PRO A C 1
ATOM 3724 O O . PRO A 1 480 ? 16.310 -6.352 -16.907 1.00 96.19 480 PRO A O 1
ATOM 3727 N N . ALA A 1 481 ? 17.373 -8.325 -16.939 1.00 95.44 481 ALA A N 1
ATOM 3728 C CA . ALA A 1 481 ? 16.923 -8.763 -15.615 1.00 95.44 481 ALA A CA 1
ATOM 3729 C C . ALA A 1 481 ? 17.445 -7.875 -14.464 1.00 95.44 481 ALA A C 1
ATOM 3731 O O . ALA A 1 481 ? 16.890 -7.882 -13.369 1.00 95.44 481 ALA A O 1
ATOM 3732 N N . LEU A 1 482 ? 18.494 -7.078 -14.696 1.00 97.31 482 LEU A N 1
ATOM 3733 C CA . LEU A 1 482 ? 19.073 -6.191 -13.684 1.00 97.31 482 LEU A CA 1
ATOM 3734 C C . LEU A 1 482 ? 18.416 -4.807 -13.623 1.00 97.31 482 LEU A C 1
ATOM 3736 O O . LEU A 1 482 ? 18.741 -4.025 -12.728 1.00 97.31 482 LEU A O 1
ATOM 3740 N N . GLU A 1 483 ? 17.490 -4.491 -14.535 1.00 96.81 483 GLU A N 1
ATOM 3741 C CA . GLU A 1 483 ? 16.887 -3.158 -14.625 1.00 96.81 483 GLU A CA 1
ATOM 3742 C C . GLU A 1 483 ? 16.210 -2.730 -13.321 1.00 96.81 483 GLU A C 1
ATOM 3744 O O . GLU A 1 483 ? 16.489 -1.644 -12.811 1.00 96.81 483 GLU A O 1
ATOM 3749 N N . HIS A 1 484 ? 15.333 -3.572 -12.764 1.00 95.94 484 HIS A N 1
ATOM 3750 C CA . HIS A 1 484 ? 14.615 -3.237 -11.535 1.00 95.94 484 HIS A CA 1
ATOM 3751 C C . HIS A 1 484 ? 15.568 -2.949 -10.365 1.00 95.94 484 HIS A C 1
ATOM 3753 O O . HIS A 1 484 ? 15.336 -2.017 -9.592 1.00 95.94 484 HIS A O 1
ATOM 3759 N N . MET A 1 485 ? 16.663 -3.707 -10.257 1.00 97.19 485 MET A N 1
ATOM 3760 C CA . MET A 1 485 ? 17.672 -3.508 -9.218 1.00 97.19 485 MET A CA 1
ATOM 3761 C C . MET A 1 485 ? 18.438 -2.197 -9.417 1.00 97.19 485 MET A C 1
ATOM 3763 O O . MET A 1 485 ? 18.633 -1.461 -8.455 1.00 97.19 485 MET A O 1
ATOM 3767 N N . ALA A 1 486 ? 18.824 -1.874 -10.656 1.00 97.88 486 ALA A N 1
ATOM 3768 C CA . ALA A 1 486 ? 19.520 -0.627 -10.974 1.00 97.88 486 ALA A CA 1
ATOM 3769 C C . ALA A 1 486 ? 18.635 0.602 -10.715 1.00 97.88 486 ALA A C 1
ATOM 3771 O O . ALA A 1 486 ? 19.081 1.556 -10.080 1.00 97.88 486 ALA A O 1
ATOM 3772 N N . ARG A 1 487 ? 17.356 0.544 -11.119 1.00 96.88 487 ARG A N 1
ATOM 3773 C CA . ARG A 1 487 ? 16.352 1.566 -10.777 1.00 96.88 487 ARG A CA 1
ATOM 3774 C C . ARG A 1 487 ? 16.214 1.728 -9.269 1.00 96.88 487 ARG A C 1
ATOM 3776 O O . ARG A 1 487 ? 16.279 2.844 -8.770 1.00 96.88 487 ARG A O 1
ATOM 3783 N N . SER A 1 488 ? 16.067 0.619 -8.544 1.00 97.19 488 SER A N 1
ATOM 3784 C CA . SER A 1 488 ? 15.907 0.639 -7.086 1.00 97.19 488 SER A CA 1
ATOM 3785 C C . SER A 1 488 ? 17.134 1.215 -6.378 1.00 97.19 488 SER A C 1
ATOM 3787 O O . SER A 1 488 ? 16.978 2.001 -5.453 1.00 97.19 488 SER A O 1
ATOM 3789 N N . ALA A 1 489 ? 18.348 0.865 -6.815 1.00 97.25 489 ALA A N 1
ATOM 3790 C CA . ALA A 1 489 ? 19.594 1.370 -6.238 1.00 97.25 489 ALA A CA 1
ATOM 3791 C C . ALA A 1 489 ? 19.705 2.897 -6.321 1.00 97.25 489 ALA A C 1
ATOM 3793 O O . ALA A 1 489 ? 20.126 3.528 -5.359 1.00 97.25 489 ALA A O 1
ATOM 3794 N N . VAL A 1 490 ? 19.311 3.487 -7.451 1.00 97.44 490 VAL A N 1
ATOM 3795 C CA . VAL A 1 490 ? 19.380 4.941 -7.652 1.00 97.44 490 VAL A CA 1
ATOM 3796 C C . VAL A 1 490 ? 18.203 5.649 -6.984 1.00 97.44 490 VAL A C 1
ATOM 3798 O O . VAL A 1 490 ? 18.409 6.568 -6.195 1.00 97.44 490 VAL A O 1
ATOM 3801 N N . ALA A 1 491 ? 16.972 5.208 -7.252 1.00 96.00 491 ALA A N 1
ATOM 3802 C CA . ALA A 1 491 ? 15.767 5.895 -6.788 1.00 96.00 491 ALA A CA 1
ATOM 3803 C C . ALA A 1 491 ? 15.588 5.857 -5.259 1.00 96.00 491 ALA A C 1
ATOM 3805 O O . ALA A 1 491 ? 14.970 6.756 -4.693 1.00 96.00 491 ALA A O 1
ATOM 3806 N N . LEU A 1 492 ? 16.124 4.835 -4.582 1.00 96.75 492 LEU A N 1
ATOM 3807 C CA . LEU A 1 492 ? 15.970 4.654 -3.135 1.00 96.75 492 LEU A CA 1
ATOM 3808 C C . LEU A 1 492 ? 17.179 5.137 -2.318 1.00 96.75 492 LEU A C 1
ATOM 3810 O O . LEU A 1 492 ? 17.182 4.946 -1.103 1.00 96.75 492 LEU A O 1
ATOM 3814 N N . ARG A 1 493 ? 18.179 5.782 -2.938 1.00 95.38 493 ARG A N 1
ATOM 3815 C CA . ARG A 1 493 ? 19.423 6.207 -2.265 1.00 95.38 493 ARG A CA 1
ATOM 3816 C C . ARG A 1 493 ? 19.185 7.053 -1.011 1.00 95.38 493 ARG A C 1
ATOM 3818 O O . ARG A 1 493 ? 19.828 6.842 0.011 1.00 95.38 493 ARG A O 1
ATOM 3825 N N . GLU A 1 494 ? 18.200 7.948 -1.066 1.00 94.81 494 GLU A N 1
ATOM 3826 C CA . GLU A 1 494 ? 17.816 8.832 0.046 1.00 94.81 494 GLU A CA 1
ATOM 3827 C C . GLU A 1 494 ? 16.660 8.269 0.896 1.00 94.81 494 GLU A C 1
ATOM 3829 O O . GLU A 1 494 ? 16.076 8.972 1.721 1.00 94.81 494 GLU A O 1
ATOM 3834 N N . MET A 1 495 ? 16.311 6.992 0.708 1.00 97.31 495 MET A N 1
ATOM 3835 C CA . MET A 1 495 ? 15.206 6.311 1.384 1.00 97.31 495 MET A CA 1
ATOM 3836 C C . MET A 1 495 ? 15.716 5.145 2.248 1.00 97.31 495 MET A C 1
ATOM 3838 O O . MET A 1 495 ? 15.407 3.982 1.981 1.00 97.31 495 MET A O 1
ATOM 3842 N N . PRO A 1 496 ? 16.458 5.410 3.339 1.00 96.06 496 PRO A N 1
ATOM 3843 C CA . PRO A 1 496 ? 17.158 4.370 4.101 1.00 96.06 496 PRO A CA 1
ATOM 3844 C C . PRO A 1 496 ? 16.236 3.351 4.797 1.00 96.06 496 PRO A C 1
ATOM 3846 O O . PRO A 1 496 ? 16.700 2.323 5.271 1.00 96.06 496 PRO A O 1
ATOM 3849 N N . TYR A 1 497 ? 14.928 3.618 4.856 1.00 98.12 497 TYR A N 1
ATOM 3850 C CA . TYR A 1 497 ? 13.921 2.726 5.447 1.00 98.12 497 TYR A CA 1
ATOM 3851 C C . TYR A 1 497 ? 13.000 2.082 4.397 1.00 98.12 497 TYR A C 1
ATOM 3853 O O . TYR A 1 497 ? 11.868 1.721 4.704 1.00 98.12 497 TYR A O 1
ATOM 3861 N N . ALA A 1 498 ? 13.443 1.998 3.142 1.00 96.81 498 ALA A N 1
ATOM 3862 C CA . ALA A 1 498 ? 12.612 1.562 2.021 1.00 96.81 498 ALA A CA 1
ATOM 3863 C C . ALA A 1 498 ? 12.326 0.056 1.987 1.00 96.81 498 ALA A C 1
ATOM 3865 O O . ALA A 1 498 ? 11.236 -0.357 1.597 1.00 96.81 498 ALA A O 1
ATOM 3866 N N . VAL A 1 499 ? 13.297 -0.775 2.370 1.00 96.25 499 VAL A N 1
ATOM 3867 C CA . VAL A 1 499 ? 13.227 -2.231 2.187 1.00 96.25 499 VAL A CA 1
ATOM 3868 C C . VAL A 1 499 ? 13.577 -2.933 3.500 1.00 96.25 499 VAL A C 1
ATOM 3870 O O . VAL A 1 499 ? 14.570 -2.564 4.127 1.00 96.25 499 VAL A O 1
ATOM 3873 N N . PRO A 1 500 ? 12.801 -3.941 3.941 1.00 96.62 500 PRO A N 1
ATOM 3874 C CA . PRO A 1 500 ? 13.197 -4.788 5.062 1.00 96.62 500 PRO A CA 1
ATOM 3875 C C . PRO A 1 500 ? 14.564 -5.439 4.818 1.00 96.62 500 PRO A C 1
ATOM 3877 O O . PRO A 1 500 ? 14.812 -5.991 3.748 1.00 96.62 500 PRO A O 1
ATOM 3880 N N . HIS A 1 501 ? 15.443 -5.423 5.818 1.00 95.25 501 HIS A N 1
ATOM 3881 C CA . HIS A 1 501 ? 16.777 -6.016 5.729 1.00 95.25 501 HIS A CA 1
ATOM 3882 C C . HIS A 1 501 ? 16.713 -7.528 5.968 1.00 95.25 501 HIS A C 1
ATOM 3884 O O . HIS A 1 501 ? 17.146 -8.042 7.000 1.00 95.25 501 HIS A O 1
ATOM 3890 N N . ALA A 1 502 ? 16.110 -8.235 5.018 1.00 91.31 502 ALA A N 1
ATOM 3891 C CA . ALA A 1 502 ? 16.015 -9.682 4.998 1.00 91.31 502 ALA A CA 1
ATOM 3892 C C . ALA A 1 502 ? 15.995 -10.208 3.564 1.00 91.31 502 ALA A C 1
ATOM 3894 O O . ALA A 1 502 ? 15.677 -9.478 2.628 1.00 91.31 502 ALA A O 1
ATOM 3895 N N . ASP A 1 503 ? 16.305 -11.492 3.411 1.00 89.75 503 ASP A N 1
ATOM 3896 C CA . ASP A 1 503 ? 15.998 -12.208 2.183 1.00 89.75 503 ASP A CA 1
ATOM 3897 C C . ASP A 1 503 ? 14.599 -12.830 2.308 1.00 89.75 503 ASP A C 1
ATOM 3899 O O . ASP A 1 503 ? 14.410 -13.749 3.113 1.00 89.75 503 ASP A O 1
ATOM 3903 N N . PRO A 1 504 ? 13.591 -12.340 1.565 1.00 89.25 504 PRO A N 1
ATOM 3904 C CA . PRO A 1 504 ? 12.267 -12.937 1.608 1.00 89.25 504 PRO A CA 1
ATOM 3905 C C . PRO A 1 504 ? 12.191 -14.290 0.893 1.00 89.25 504 PRO A C 1
ATOM 3907 O O . PRO A 1 504 ? 11.169 -14.956 1.040 1.00 89.25 504 PRO A O 1
ATOM 3910 N N . HIS A 1 505 ? 13.220 -14.706 0.146 1.00 88.50 505 HIS A N 1
ATOM 3911 C CA . HIS A 1 505 ? 13.300 -16.017 -0.512 1.00 88.50 505 HIS A CA 1
ATOM 3912 C C . HIS A 1 505 ? 13.906 -17.084 0.409 1.00 88.50 505 HIS A C 1
ATOM 3914 O O . HIS A 1 505 ? 13.875 -18.274 0.093 1.00 88.50 505 HIS A O 1
ATOM 3920 N N . ASP A 1 506 ? 14.363 -16.696 1.604 1.00 84.62 506 ASP A N 1
ATOM 3921 C CA . ASP A 1 506 ? 14.727 -17.655 2.636 1.00 84.62 506 ASP A CA 1
ATOM 3922 C C . ASP A 1 506 ? 13.493 -18.468 3.067 1.00 84.62 506 ASP A C 1
ATOM 3924 O O . ASP A 1 506 ? 12.420 -17.938 3.390 1.00 84.62 506 ASP A O 1
ATOM 3928 N N . ILE A 1 507 ? 13.636 -19.791 3.105 1.00 78.94 507 ILE A N 1
ATOM 3929 C CA . ILE A 1 507 ? 12.591 -20.681 3.599 1.00 78.94 507 ILE A CA 1
ATOM 3930 C C . ILE A 1 507 ? 12.289 -20.424 5.085 1.00 78.94 507 ILE A C 1
ATOM 3932 O O . ILE A 1 507 ? 11.132 -20.541 5.490 1.00 78.94 507 ILE A O 1
ATOM 3936 N N . ASP A 1 508 ? 13.282 -19.959 5.846 1.00 80.12 508 ASP A N 1
ATOM 3937 C CA . ASP A 1 508 ? 13.200 -19.609 7.265 1.00 80.12 508 ASP A CA 1
ATOM 3938 C C . ASP A 1 508 ? 12.650 -18.182 7.494 1.00 80.12 508 ASP A C 1
ATOM 3940 O O . ASP A 1 508 ? 12.417 -17.772 8.636 1.00 80.12 508 ASP A O 1
ATOM 3944 N N . PHE A 1 509 ? 12.396 -17.407 6.428 1.00 86.56 509 PHE A N 1
ATOM 3945 C CA . PHE A 1 509 ? 11.727 -16.112 6.542 1.00 86.56 509 PHE A CA 1
ATOM 3946 C C . PHE A 1 509 ? 10.316 -16.284 7.125 1.00 86.56 509 PHE A C 1
ATOM 3948 O O . PHE A 1 509 ? 9.542 -17.134 6.673 1.00 86.56 509 PHE A O 1
ATOM 3955 N N . VAL A 1 510 ? 9.957 -15.445 8.104 1.00 89.69 510 VAL A N 1
ATOM 3956 C CA . VAL A 1 510 ? 8.670 -15.474 8.820 1.00 89.69 510 VAL A CA 1
ATOM 3957 C C . VAL A 1 510 ? 7.762 -14.341 8.306 1.00 89.69 510 VAL A C 1
ATOM 3959 O O . VAL A 1 510 ? 7.930 -13.184 8.700 1.00 89.69 510 VAL A O 1
ATOM 3962 N N . PRO A 1 511 ? 6.768 -14.641 7.440 1.00 92.25 511 PRO A N 1
ATOM 3963 C CA . PRO A 1 511 ? 5.946 -13.623 6.777 1.00 92.25 511 PRO A CA 1
ATOM 3964 C C . PRO A 1 511 ? 5.172 -12.706 7.727 1.00 92.25 511 PRO A C 1
ATOM 3966 O O . PRO A 1 511 ? 4.988 -11.523 7.433 1.00 92.25 511 PRO A O 1
ATOM 3969 N N . VAL A 1 512 ? 4.711 -13.234 8.868 1.00 92.94 512 VAL A N 1
ATOM 3970 C CA . VAL A 1 512 ? 3.816 -12.505 9.779 1.00 92.94 512 VAL A CA 1
ATOM 3971 C C . VAL A 1 512 ? 4.415 -11.210 10.322 1.00 92.94 512 VAL A C 1
ATOM 3973 O O . VAL A 1 512 ? 3.668 -10.286 10.634 1.00 92.94 512 VAL A O 1
ATOM 3976 N N . TRP A 1 513 ? 5.742 -11.094 10.378 1.00 95.56 513 TRP A N 1
ATOM 3977 C CA . TRP A 1 513 ? 6.410 -9.861 10.777 1.00 95.56 513 TRP A CA 1
ATOM 3978 C C . TRP A 1 513 ? 6.018 -8.676 9.883 1.00 95.56 513 TRP A C 1
ATOM 3980 O O . TRP A 1 513 ? 5.595 -7.635 10.383 1.00 95.56 513 TRP A O 1
ATOM 3990 N N . LEU A 1 514 ? 6.046 -8.853 8.560 1.00 97.25 514 LEU A N 1
ATOM 3991 C CA . LEU A 1 514 ? 5.666 -7.794 7.618 1.00 97.25 514 LEU A CA 1
ATOM 3992 C C . LEU A 1 514 ? 4.143 -7.662 7.461 1.00 97.25 514 LEU A C 1
ATOM 3994 O O . LEU A 1 514 ? 3.636 -6.564 7.233 1.00 97.25 514 LEU A O 1
ATOM 3998 N N . VAL A 1 515 ? 3.387 -8.749 7.657 1.00 96.44 515 VAL A N 1
ATOM 3999 C CA . VAL A 1 515 ? 1.914 -8.674 7.716 1.00 96.44 515 VAL A CA 1
ATOM 4000 C C . VAL A 1 515 ? 1.471 -7.809 8.903 1.00 96.44 515 VAL A C 1
ATOM 4002 O O . VAL A 1 515 ? 0.589 -6.959 8.754 1.00 96.44 515 VAL A O 1
ATOM 4005 N N . ARG A 1 516 ? 2.095 -7.982 10.078 1.00 96.44 516 ARG A N 1
ATOM 4006 C CA . ARG A 1 516 ? 1.790 -7.189 11.275 1.00 96.44 516 ARG A CA 1
ATOM 4007 C C . ARG A 1 516 ? 2.298 -5.754 11.172 1.00 96.44 516 ARG A C 1
ATOM 4009 O O . ARG A 1 516 ? 1.575 -4.876 11.623 1.00 96.44 516 ARG A O 1
ATOM 4016 N N . LEU A 1 517 ? 3.439 -5.494 10.526 1.00 97.81 517 LEU A N 1
ATOM 4017 C CA . LEU A 1 517 ? 3.880 -4.129 10.196 1.00 97.81 517 LEU A CA 1
ATOM 4018 C C . LEU A 1 517 ? 2.754 -3.336 9.514 1.00 97.81 517 LEU A C 1
ATOM 4020 O O . LEU A 1 517 ? 2.343 -2.280 9.996 1.00 97.81 517 LEU A O 1
ATOM 4024 N N . MET A 1 518 ? 2.221 -3.874 8.414 1.00 97.94 518 MET A N 1
ATOM 4025 C CA . MET A 1 518 ? 1.151 -3.228 7.655 1.00 97.94 518 MET A CA 1
ATOM 4026 C C . MET A 1 518 ? -0.129 -3.092 8.488 1.00 97.94 518 MET A C 1
ATOM 4028 O O . MET A 1 518 ? -0.702 -2.009 8.574 1.00 97.94 518 MET A O 1
ATOM 4032 N N . ASN A 1 519 ? -0.575 -4.175 9.133 1.00 96.62 519 ASN A N 1
ATOM 4033 C CA . ASN A 1 519 ? -1.816 -4.165 9.906 1.00 96.62 519 ASN A CA 1
ATOM 4034 C C . ASN A 1 519 ? -1.735 -3.235 11.126 1.00 96.62 519 ASN A C 1
ATOM 4036 O O . ASN A 1 519 ? -2.591 -2.375 11.300 1.00 96.62 519 ASN A O 1
ATOM 4040 N N . SER A 1 520 ? -0.728 -3.387 11.978 1.00 96.25 520 SER A N 1
ATOM 4041 C CA . SER A 1 520 ? -0.631 -2.638 13.230 1.00 96.25 520 SER A CA 1
ATOM 4042 C C . SER A 1 520 ? -0.061 -1.240 13.033 1.00 96.25 520 SER A C 1
ATOM 4044 O O . SER A 1 520 ? -0.728 -0.273 13.382 1.00 96.25 520 SER A O 1
ATOM 4046 N N . CYS A 1 521 ? 1.130 -1.096 12.456 1.00 97.50 521 CYS A N 1
ATOM 4047 C CA . CYS A 1 521 ? 1.788 0.209 12.379 1.00 97.50 521 CYS A CA 1
ATOM 4048 C C . CYS A 1 521 ? 1.169 1.118 11.310 1.00 97.50 521 CYS A C 1
ATOM 4050 O O . CYS A 1 521 ? 0.850 2.270 11.596 1.00 97.50 521 CYS A O 1
ATOM 4052 N N . ILE A 1 522 ? 0.955 0.611 10.092 1.00 98.06 522 ILE A N 1
ATOM 4053 C CA . ILE A 1 522 ? 0.515 1.451 8.966 1.00 98.06 522 ILE A CA 1
ATOM 4054 C C . ILE A 1 522 ? -0.998 1.662 8.991 1.00 98.06 522 ILE A C 1
ATOM 4056 O O . ILE A 1 522 ? -1.459 2.800 9.037 1.00 98.06 522 ILE A O 1
ATOM 4060 N N . HIS A 1 523 ? -1.793 0.593 9.010 1.00 97.88 523 HIS A N 1
ATOM 4061 C CA . HIS A 1 523 ? -3.253 0.708 9.023 1.00 97.88 523 HIS A CA 1
ATOM 4062 C C . HIS A 1 523 ? -3.803 1.103 10.402 1.00 97.88 523 HIS A C 1
ATOM 4064 O O . HIS A 1 523 ? -4.818 1.794 10.475 1.00 97.88 523 HIS A O 1
ATOM 4070 N N . GLY A 1 524 ? -3.136 0.718 11.496 1.00 96.38 524 GLY A N 1
ATOM 4071 C CA . GLY A 1 524 ? -3.561 1.046 12.859 1.00 96.38 524 GLY A CA 1
ATOM 4072 C C . GLY A 1 524 ? -4.554 0.053 13.463 1.00 96.38 524 GLY A C 1
ATOM 4073 O O . GLY A 1 524 ? -5.487 0.477 14.146 1.00 96.38 524 GLY A O 1
ATOM 4074 N N . LEU A 1 525 ? -4.398 -1.244 13.177 1.00 95.50 525 LEU A N 1
ATOM 4075 C CA . LEU A 1 525 ? -5.175 -2.327 13.789 1.00 95.50 525 LEU A CA 1
ATOM 4076 C C . LEU A 1 525 ? -4.577 -2.731 15.139 1.00 95.50 525 LEU A C 1
ATOM 4078 O O . LEU A 1 525 ? -3.361 -2.896 15.275 1.00 95.50 525 LEU A O 1
ATOM 4082 N N . ASP A 1 526 ? -5.449 -3.013 16.102 1.00 91.56 526 ASP A N 1
ATOM 4083 C CA . ASP A 1 526 ? -5.081 -3.639 17.376 1.00 91.56 526 ASP A CA 1
ATOM 4084 C C . ASP A 1 526 ? -5.705 -5.038 17.498 1.00 91.56 526 ASP A C 1
ATOM 4086 O O . ASP A 1 526 ? -6.417 -5.493 16.594 1.00 91.56 526 ASP A O 1
ATOM 4090 N N . ARG A 1 527 ? -5.395 -5.735 18.600 1.00 91.62 527 ARG A N 1
ATOM 4091 C CA . ARG A 1 527 ? -5.824 -7.119 18.865 1.00 91.62 527 ARG A CA 1
ATOM 4092 C C . ARG A 1 527 ? -5.437 -8.044 17.712 1.00 91.62 527 ARG A C 1
ATOM 4094 O O . ARG A 1 527 ? -6.240 -8.813 17.189 1.00 91.62 527 ARG A O 1
ATOM 4101 N N . THR A 1 528 ? -4.177 -7.892 17.293 1.00 92.75 528 THR A N 1
ATOM 4102 C CA . THR A 1 528 ? -3.610 -8.547 16.119 1.00 92.75 528 THR A CA 1
ATOM 4103 C C . THR A 1 528 ? -3.211 -10.001 16.371 1.00 92.75 528 THR A C 1
ATOM 4105 O O . THR A 1 528 ? -2.029 -10.298 16.521 1.00 92.75 528 THR A O 1
ATOM 4108 N N . GLU A 1 529 ? -4.193 -10.902 16.426 1.00 90.75 529 GLU A N 1
ATOM 4109 C CA . GLU A 1 529 ? -3.956 -12.341 16.569 1.00 90.75 529 GLU A CA 1
ATOM 4110 C C . GLU A 1 529 ? -3.257 -12.917 15.330 1.00 90.75 529 GLU A C 1
ATOM 4112 O O . GLU A 1 529 ? -3.744 -12.790 14.203 1.00 90.75 529 GLU A O 1
ATOM 4117 N N . ASP A 1 530 ? -2.121 -13.579 15.543 1.00 88.25 530 ASP A N 1
ATOM 4118 C CA . ASP A 1 530 ? -1.326 -14.213 14.498 1.00 88.25 530 ASP A CA 1
ATOM 4119 C C . ASP A 1 530 ? -1.581 -15.717 14.362 1.00 88.25 530 ASP A C 1
ATOM 4121 O O . ASP A 1 530 ? -1.838 -16.420 15.341 1.00 88.25 530 ASP A O 1
ATOM 4125 N N . PHE A 1 531 ? -1.475 -16.222 13.130 1.00 79.75 531 PHE A N 1
ATOM 4126 C CA . PHE A 1 531 ? -1.702 -17.629 12.810 1.00 79.75 531 PHE A CA 1
ATOM 4127 C C . PHE A 1 531 ? -0.689 -18.178 11.794 1.00 79.75 531 PHE A C 1
ATOM 4129 O O . PHE A 1 531 ? -0.442 -17.572 10.742 1.00 79.75 531 PHE A O 1
ATOM 4136 N N . LEU A 1 532 ? -0.118 -19.347 12.129 1.00 75.81 532 LEU A N 1
ATOM 4137 C CA . LEU A 1 532 ? 0.851 -20.126 11.338 1.00 75.81 532 LEU A CA 1
ATOM 4138 C C . LEU A 1 532 ? 1.981 -19.291 10.724 1.00 75.81 532 LEU A C 1
ATOM 4140 O O . LEU A 1 532 ? 2.398 -19.550 9.598 1.00 75.81 532 LEU A O 1
ATOM 4144 N N . ASN A 1 533 ? 2.446 -18.250 11.419 1.00 83.00 533 ASN A N 1
ATOM 4145 C CA . ASN A 1 533 ? 3.510 -17.365 10.939 1.00 83.00 533 ASN A CA 1
ATOM 4146 C C . ASN A 1 533 ? 3.204 -16.669 9.595 1.00 83.00 533 ASN A C 1
ATOM 4148 O O . ASN A 1 533 ? 4.109 -16.098 8.987 1.00 83.00 533 ASN A O 1
ATOM 4152 N N . ARG A 1 534 ? 1.946 -16.665 9.123 1.00 81.81 534 ARG A N 1
ATOM 4153 C CA . ARG A 1 534 ? 1.582 -16.203 7.768 1.00 81.81 534 ARG A CA 1
ATOM 4154 C C . ARG A 1 534 ? 0.405 -15.244 7.693 1.00 81.81 534 ARG A C 1
ATOM 4156 O O . ARG A 1 534 ? 0.287 -14.530 6.696 1.00 81.81 534 ARG A O 1
ATOM 4163 N N . SER A 1 535 ? -0.474 -15.237 8.689 1.00 86.19 535 SER A N 1
ATOM 4164 C CA . SER A 1 535 ? -1.660 -14.381 8.686 1.00 86.19 535 SER A CA 1
ATOM 4165 C C . SER A 1 535 ? -1.878 -13.697 10.027 1.00 86.19 535 SER A C 1
ATOM 4167 O O . SER A 1 535 ? -1.406 -14.164 11.063 1.00 86.19 535 SER A O 1
ATOM 4169 N N . VAL A 1 536 ? -2.568 -12.560 9.974 1.00 89.94 536 VAL A N 1
ATOM 4170 C CA . VAL A 1 536 ? -2.935 -11.743 11.131 1.00 89.94 536 VAL A CA 1
ATOM 4171 C C . VAL A 1 536 ? -4.396 -11.348 10.996 1.00 89.94 536 VAL A C 1
ATOM 4173 O O . VAL A 1 536 ? -4.797 -10.804 9.962 1.00 89.94 536 VAL A O 1
ATOM 4176 N N . LEU A 1 537 ? -5.173 -11.576 12.048 1.00 90.06 537 LEU A N 1
ATOM 4177 C CA . LEU A 1 537 ? -6.496 -10.986 12.230 1.00 90.06 537 LEU A CA 1
ATOM 4178 C C . LEU A 1 537 ? -6.395 -9.807 13.178 1.00 90.06 537 LEU A C 1
ATOM 4180 O O . LEU A 1 537 ? -5.562 -9.828 14.065 1.00 90.06 537 LEU A O 1
ATOM 4184 N N . GLY A 1 538 ? -7.236 -8.795 13.019 1.00 93.25 538 GLY A N 1
ATOM 4185 C CA . GLY A 1 538 ? -7.290 -7.676 13.952 1.00 93.25 538 GLY A CA 1
ATOM 4186 C C . GLY A 1 538 ? -8.552 -6.849 13.785 1.00 93.25 538 GLY A C 1
ATOM 4187 O O . GLY A 1 538 ? -9.388 -7.130 12.919 1.00 93.25 538 GLY A O 1
ATOM 4188 N N . LEU A 1 539 ? -8.673 -5.820 14.618 1.00 95.06 539 LEU A N 1
ATOM 4189 C CA . LEU A 1 539 ? -9.807 -4.903 14.607 1.00 95.06 539 LEU A CA 1
ATOM 4190 C C . LEU A 1 539 ? -9.368 -3.507 14.175 1.00 95.06 539 LEU A C 1
ATOM 4192 O O . LEU A 1 539 ? -8.397 -2.952 14.694 1.00 95.06 539 LEU A O 1
ATOM 4196 N N . ILE A 1 540 ? -10.123 -2.927 13.246 1.00 96.50 540 ILE A N 1
ATOM 4197 C CA . ILE A 1 540 ? -10.049 -1.506 12.897 1.00 96.50 540 ILE A CA 1
ATOM 4198 C C . ILE A 1 540 ? -11.064 -0.761 13.773 1.00 96.50 540 ILE A C 1
ATOM 4200 O O . ILE A 1 540 ? -12.196 -1.223 13.920 1.00 96.50 540 ILE A O 1
ATOM 4204 N N . TYR A 1 541 ? -10.684 0.394 14.329 1.00 95.94 541 TYR A N 1
ATOM 4205 C CA . TYR A 1 541 ? -11.566 1.265 15.127 1.00 95.94 541 TYR A CA 1
ATOM 4206 C C . TYR A 1 541 ? -12.141 0.651 16.415 1.00 95.94 541 TYR A C 1
ATOM 4208 O O . TYR A 1 541 ? -13.174 1.110 16.904 1.00 95.94 541 TYR A O 1
ATOM 4216 N N . ASP A 1 542 ? -11.468 -0.341 17.005 1.00 90.38 542 ASP A N 1
ATOM 4217 C CA . ASP A 1 542 ? -11.846 -0.854 18.330 1.00 90.38 542 ASP A CA 1
ATOM 4218 C C . ASP A 1 542 ? -11.820 0.284 19.370 1.00 90.38 542 ASP A C 1
ATOM 4220 O O . ASP A 1 542 ? -10.802 0.952 19.566 1.00 90.38 542 ASP A O 1
ATOM 4224 N N . GLY A 1 543 ? -12.964 0.557 20.002 1.00 91.31 543 GLY A N 1
ATOM 4225 C CA . GLY A 1 543 ? -13.126 1.640 20.971 1.00 91.31 543 GLY A CA 1
ATOM 4226 C C . GLY A 1 543 ? -13.408 3.034 20.402 1.00 91.31 543 GLY A C 1
ATOM 4227 O O . GLY A 1 543 ? -13.726 3.942 21.180 1.00 91.31 543 GLY A O 1
ATOM 4228 N N . ALA A 1 544 ? -13.321 3.235 19.084 1.00 94.44 544 ALA A N 1
ATOM 4229 C CA . ALA A 1 544 ? -13.502 4.544 18.449 1.00 94.44 544 ALA A CA 1
ATOM 4230 C C . ALA A 1 544 ? -14.910 5.133 18.696 1.00 94.44 544 ALA A C 1
ATOM 4232 O O . ALA A 1 544 ? -15.865 4.373 18.894 1.00 94.44 544 ALA A O 1
ATOM 4233 N N . PRO A 1 545 ? -15.081 6.468 18.695 1.00 95.38 545 PRO A N 1
ATOM 4234 C CA . PRO A 1 545 ? -16.401 7.099 18.741 1.00 95.38 545 PRO A CA 1
ATOM 4235 C C . PRO A 1 545 ? -17.240 6.759 17.519 1.00 95.38 545 PRO A C 1
ATOM 4237 O O . PRO A 1 545 ? -16.698 6.634 16.422 1.00 95.38 545 PRO A O 1
ATOM 4240 N N . PHE A 1 546 ? -18.544 6.583 17.721 1.00 96.06 546 PHE A N 1
ATOM 4241 C CA . PHE A 1 546 ? -19.516 6.540 16.630 1.00 96.06 546 PHE A CA 1
ATOM 4242 C C . PHE A 1 546 ? -19.899 7.957 16.196 1.00 96.06 546 PHE A C 1
ATOM 4244 O O . PHE A 1 546 ? -19.538 8.942 16.850 1.00 96.06 546 PHE A O 1
ATOM 4251 N N . ARG A 1 547 ? -20.613 8.068 15.075 1.00 95.94 547 ARG A N 1
ATOM 4252 C CA . ARG A 1 547 ? -20.978 9.349 14.449 1.00 95.94 547 ARG A CA 1
ATOM 4253 C C . ARG A 1 547 ? -21.664 10.350 15.385 1.00 95.94 547 ARG A C 1
ATOM 4255 O O . ARG A 1 547 ? -21.447 11.550 15.253 1.00 95.94 547 ARG A O 1
ATOM 4262 N N . ASP A 1 548 ? -22.474 9.869 16.323 1.00 94.88 548 ASP A N 1
ATOM 4263 C CA . ASP A 1 548 ? -23.205 10.656 17.325 1.00 94.88 548 ASP A CA 1
ATOM 4264 C C . ASP A 1 548 ? -22.302 11.187 18.451 1.00 94.88 548 ASP A C 1
ATOM 4266 O O . ASP A 1 548 ? -22.687 12.095 19.184 1.00 94.88 548 ASP A O 1
ATOM 4270 N N . GLU A 1 549 ? -21.080 10.668 18.555 1.00 94.56 549 GLU A N 1
ATOM 4271 C CA . GLU A 1 549 ? -20.094 11.019 19.577 1.00 94.56 549 GLU A CA 1
ATOM 4272 C C . GLU A 1 549 ? -18.958 11.894 19.017 1.00 94.56 549 GLU A C 1
ATOM 4274 O O . GLU A 1 549 ? -18.180 12.453 19.787 1.00 94.56 549 GLU A O 1
ATOM 4279 N N . LEU A 1 550 ? -18.852 12.056 17.690 1.00 94.00 550 LEU A N 1
ATOM 4280 C CA . LEU A 1 550 ? -17.758 12.801 17.045 1.00 94.00 550 LEU A CA 1
ATOM 4281 C C . LEU A 1 550 ? -17.644 14.255 17.524 1.00 94.00 550 LEU A C 1
ATOM 4283 O O . LEU A 1 550 ? -16.539 14.772 17.645 1.00 94.00 550 LEU A O 1
ATOM 4287 N N . ALA A 1 551 ? -18.768 14.908 17.826 1.00 89.81 551 ALA A N 1
ATOM 4288 C CA . ALA A 1 551 ? -18.783 16.309 18.249 1.00 89.81 551 ALA A CA 1
ATOM 4289 C C . ALA A 1 551 ? -18.201 16.542 19.656 1.00 89.81 551 ALA A C 1
ATOM 4291 O O . ALA A 1 551 ? -17.848 17.672 19.988 1.00 89.81 551 ALA A O 1
ATOM 4292 N N . THR A 1 552 ? -18.137 15.503 20.495 1.00 89.56 552 THR A N 1
ATOM 4293 C CA . THR A 1 552 ? -17.722 15.606 21.905 1.00 89.56 552 THR A CA 1
ATOM 4294 C C . THR A 1 552 ? -16.545 14.701 22.261 1.00 89.56 552 THR A C 1
ATOM 4296 O O . THR A 1 552 ? -15.960 14.866 23.329 1.00 89.56 552 THR A O 1
ATOM 4299 N N . ALA A 1 553 ? -16.177 13.754 21.397 1.00 90.19 553 ALA A N 1
ATOM 4300 C CA . ALA A 1 553 ? -15.093 12.818 21.653 1.00 90.19 553 ALA A CA 1
ATOM 4301 C C . ALA A 1 553 ? -13.707 13.467 21.528 1.00 90.19 553 ALA A C 1
ATOM 4303 O O . ALA A 1 553 ? -13.418 14.209 20.590 1.00 90.19 553 ALA A O 1
ATOM 4304 N N . HIS A 1 554 ? -12.800 13.092 22.430 1.00 84.56 554 HIS A N 1
ATOM 4305 C CA . HIS A 1 554 ? -11.393 13.466 22.344 1.00 84.56 554 HIS A CA 1
ATOM 4306 C C . HIS A 1 554 ? -10.574 12.386 21.618 1.00 84.56 554 HIS A C 1
ATOM 4308 O O . HIS A 1 554 ? -10.684 11.189 21.907 1.00 84.56 554 HIS A O 1
ATOM 4314 N N . ALA A 1 555 ? -9.695 12.808 20.702 1.00 79.38 555 ALA A N 1
ATOM 4315 C CA . ALA A 1 555 ? -8.864 11.905 19.894 1.00 79.38 555 ALA A CA 1
ATOM 4316 C C . ALA A 1 555 ? -7.952 10.987 20.736 1.00 79.38 555 ALA A C 1
ATOM 4318 O O . ALA A 1 555 ? -7.608 9.883 20.310 1.00 79.38 555 ALA A O 1
ATOM 4319 N N . ASP A 1 556 ? -7.613 11.406 21.956 1.00 76.81 556 ASP A N 1
ATOM 4320 C CA . ASP A 1 556 ? -6.664 10.710 22.826 1.00 76.81 556 ASP A CA 1
ATOM 4321 C C . ASP A 1 556 ? -7.304 9.640 23.728 1.00 76.81 556 ASP A C 1
ATOM 4323 O O . ASP A 1 556 ? -6.594 8.925 24.442 1.00 76.81 556 ASP A O 1
ATOM 4327 N N . GLU A 1 557 ? -8.634 9.535 23.752 1.00 78.81 557 GLU A N 1
ATOM 4328 C CA . GLU A 1 557 ? -9.358 8.760 24.772 1.00 78.81 557 GLU A CA 1
ATOM 4329 C C . GLU A 1 557 ? -9.789 7.365 24.320 1.00 78.81 557 GLU A C 1
ATOM 4331 O O . GLU A 1 557 ? -10.076 6.497 25.152 1.00 78.81 557 GLU A O 1
ATOM 4336 N N . TRP A 1 558 ? -9.852 7.132 23.009 1.00 86.00 558 TRP A N 1
ATOM 4337 C CA . TRP A 1 558 ? -10.515 5.944 22.482 1.00 86.00 558 TRP A CA 1
ATOM 4338 C C . TRP A 1 558 ? -9.613 4.703 22.391 1.00 86.00 558 TRP A C 1
ATOM 4340 O O . TRP A 1 558 ? -10.129 3.585 22.476 1.00 86.00 558 TRP A O 1
ATOM 4350 N N . TRP A 1 559 ? -8.296 4.887 22.273 1.00 89.62 559 TRP A N 1
ATOM 4351 C CA . TRP A 1 559 ? -7.300 3.832 22.055 1.00 89.62 559 TRP A CA 1
ATOM 4352 C C . TRP A 1 559 ? -6.671 3.330 23.368 1.00 89.62 559 TRP A C 1
ATOM 4354 O O . TRP A 1 559 ? -6.530 4.086 24.330 1.00 89.62 559 TRP A O 1
ATOM 4364 N N . TRP A 1 560 ? -6.308 2.040 23.404 1.00 90.62 560 TRP A N 1
ATOM 4365 C CA . TRP A 1 560 ? -5.734 1.318 24.562 1.00 90.62 560 TRP A CA 1
ATOM 4366 C C . TRP A 1 560 ? -6.364 1.671 25.907 1.00 90.62 560 TRP A C 1
ATOM 4368 O O . TRP A 1 560 ? -5.683 1.814 26.922 1.00 90.62 560 TRP A O 1
ATOM 4378 N N . ASN A 1 561 ? -7.685 1.812 25.907 1.00 86.94 561 ASN A N 1
ATOM 4379 C CA . ASN A 1 561 ? -8.468 2.047 27.101 1.00 86.94 561 ASN A CA 1
ATOM 4380 C C . ASN A 1 561 ? -9.248 0.774 27.426 1.00 86.94 561 ASN A C 1
ATOM 4382 O O . ASN A 1 561 ? -10.057 0.310 26.616 1.00 86.94 561 ASN A O 1
ATOM 4386 N N . TYR A 1 562 ? -8.987 0.183 28.594 1.00 85.75 562 TYR A N 1
ATOM 4387 C CA . TYR A 1 562 ? -9.719 -1.006 29.008 1.00 85.75 562 TYR A CA 1
ATOM 4388 C C . TYR A 1 562 ? -11.163 -0.639 29.334 1.00 85.75 562 TYR A C 1
ATOM 4390 O O . TYR A 1 562 ? -11.440 0.058 30.307 1.00 85.75 562 TYR A O 1
ATOM 4398 N N . ARG A 1 563 ? -12.089 -1.176 28.544 1.00 83.75 563 ARG A N 1
ATOM 4399 C CA . ARG A 1 563 ? -13.523 -1.079 28.802 1.00 83.75 563 ARG A CA 1
ATOM 4400 C C . ARG A 1 563 ? -13.981 -2.378 29.475 1.00 83.75 563 ARG A C 1
ATOM 4402 O O . ARG A 1 563 ? -13.818 -3.447 28.864 1.00 83.75 563 ARG A O 1
ATOM 4409 N N . PRO A 1 564 ? -14.444 -2.341 30.739 1.00 79.88 564 PRO A N 1
ATOM 4410 C CA . PRO A 1 564 ? -15.001 -3.522 31.379 1.00 79.88 564 PRO A CA 1
ATOM 4411 C C . PRO A 1 564 ? -16.285 -3.913 30.651 1.00 79.88 564 PRO A C 1
ATOM 4413 O O . PRO A 1 564 ? -17.138 -3.068 30.406 1.00 79.88 564 PRO A O 1
ATOM 4416 N N . ALA A 1 565 ? -16.414 -5.192 30.324 1.00 76.25 565 ALA A N 1
ATOM 4417 C CA . ALA A 1 565 ? -17.701 -5.754 29.961 1.00 76.25 565 ALA A CA 1
ATOM 4418 C C . ALA A 1 565 ? -18.383 -6.177 31.267 1.00 76.25 565 ALA A C 1
ATOM 4420 O O . ALA A 1 565 ? -17.856 -7.038 31.972 1.00 76.25 565 ALA A O 1
ATOM 4421 N N . VAL A 1 566 ? -19.485 -5.523 31.635 1.00 64.06 566 VAL A N 1
ATOM 4422 C CA . VAL A 1 566 ? -20.317 -5.957 32.765 1.00 64.06 566 VAL A CA 1
ATOM 4423 C C . VAL A 1 566 ? -21.335 -6.947 32.211 1.00 64.06 566 VAL A C 1
ATOM 4425 O O . VAL A 1 566 ? -22.093 -6.610 31.309 1.00 64.06 566 VAL A O 1
ATOM 4428 N N . THR A 1 567 ? -21.298 -8.175 32.714 1.00 55.19 567 THR A N 1
ATOM 4429 C CA . THR A 1 567 ? -22.200 -9.264 32.327 1.00 55.19 567 THR A CA 1
ATOM 4430 C C . THR A 1 567 ? -23.513 -9.183 33.100 1.00 55.19 567 THR A C 1
ATOM 4432 O O . THR A 1 567 ? -23.487 -9.070 34.327 1.00 55.19 567 THR A O 1
ATOM 4435 N N . GLU A 1 568 ? -24.636 -9.362 32.411 1.00 49.38 568 GLU A N 1
ATOM 4436 C CA . GLU A 1 568 ? -25.779 -10.095 32.967 1.00 49.38 568 GLU A CA 1
ATOM 4437 C C . GLU A 1 568 ? -25.651 -11.564 32.514 1.00 49.38 568 GLU A C 1
ATOM 4439 O O . GLU A 1 568 ? -25.149 -11.823 31.421 1.00 49.38 568 GLU A O 1
ATOM 4444 N N . ASP A 1 569 ? -25.988 -12.516 33.391 1.00 38.59 569 ASP A N 1
ATOM 4445 C CA . ASP A 1 569 ? -25.665 -13.955 33.282 1.00 38.59 569 ASP A CA 1
ATOM 4446 C C . ASP A 1 569 ? -25.923 -14.558 31.873 1.00 38.59 569 ASP A C 1
ATOM 4448 O O . ASP A 1 569 ? -27.067 -14.542 31.408 1.00 38.59 569 ASP A O 1
ATOM 4452 N N . PRO A 1 570 ? -24.910 -15.135 31.190 1.00 40.16 570 PRO A N 1
ATOM 4453 C CA . PRO A 1 570 ? -25.065 -15.635 29.825 1.00 40.16 570 PRO A CA 1
ATOM 4454 C C . PRO A 1 570 ? -25.449 -17.127 29.754 1.00 40.16 570 PRO A C 1
ATOM 4456 O O . PRO A 1 570 ? -24.912 -17.976 30.469 1.00 40.16 570 PRO A O 1
ATOM 4459 N N . ALA A 1 571 ? -26.338 -17.471 28.815 1.00 33.25 571 ALA A N 1
ATOM 4460 C CA . ALA A 1 571 ? -26.625 -18.849 28.410 1.00 33.25 571 ALA A CA 1
ATOM 4461 C C . ALA A 1 571 ? -25.666 -19.295 27.289 1.00 33.25 571 ALA A C 1
ATOM 4463 O O . ALA A 1 571 ? -25.543 -18.637 26.259 1.00 33.25 571 ALA A O 1
ATOM 4464 N N . ALA A 1 572 ? -24.988 -20.429 27.484 1.00 31.66 572 ALA A N 1
ATOM 4465 C CA . ALA A 1 572 ? -23.978 -20.949 26.562 1.00 31.66 572 ALA A CA 1
ATOM 4466 C C . ALA A 1 572 ? -24.579 -21.505 25.254 1.00 31.66 572 ALA A C 1
ATOM 4468 O O . ALA A 1 572 ? -25.457 -22.369 25.279 1.00 31.66 572 ALA A O 1
ATOM 4469 N N . ALA A 1 573 ? -24.037 -21.082 24.108 1.00 31.34 573 ALA A N 1
ATOM 4470 C CA . ALA A 1 573 ? -24.322 -21.669 22.799 1.00 31.34 573 ALA A CA 1
ATOM 4471 C C . ALA A 1 573 ? -23.314 -22.783 22.449 1.00 31.34 573 ALA A C 1
ATOM 4473 O O . ALA A 1 573 ? -22.120 -22.685 22.728 1.00 31.34 573 ALA A O 1
ATOM 4474 N N . THR A 1 574 ? -23.807 -23.859 21.826 1.00 26.78 574 THR A N 1
ATOM 4475 C CA . THR A 1 574 ? -23.022 -25.047 21.438 1.00 26.78 574 THR A CA 1
ATOM 4476 C C . THR A 1 574 ? -22.648 -24.978 19.947 1.00 26.78 574 THR A C 1
ATOM 4478 O O . THR A 1 574 ? -23.522 -24.644 19.147 1.00 26.78 574 THR A O 1
ATOM 4481 N N . PRO A 1 575 ? -21.415 -25.323 19.520 1.00 30.27 575 PRO A N 1
ATOM 4482 C CA . PRO A 1 575 ? -21.050 -25.303 18.101 1.00 30.27 575 PRO A CA 1
ATOM 4483 C C . PRO A 1 575 ? -21.640 -26.501 17.334 1.00 30.27 575 PRO A C 1
ATOM 4485 O O . PRO A 1 575 ? -21.490 -27.649 17.754 1.00 30.27 575 PRO A O 1
ATOM 4488 N N . GLY A 1 576 ? -22.283 -26.229 16.193 1.00 27.94 576 GLY A N 1
ATOM 4489 C CA . GLY A 1 576 ? -22.779 -27.214 15.221 1.00 27.94 576 GLY A CA 1
ATOM 4490 C C . GLY A 1 576 ? -21.816 -27.463 14.045 1.00 27.94 576 GLY A C 1
ATOM 4491 O O . GLY A 1 576 ? -20.887 -26.698 13.815 1.00 27.94 576 GLY A O 1
ATOM 4492 N N . SER A 1 577 ? -22.038 -28.571 13.331 1.00 28.91 577 SER A N 1
ATOM 4493 C CA . SER A 1 577 ? -21.081 -29.338 12.511 1.00 28.91 577 SER A CA 1
ATOM 4494 C C . SER A 1 577 ? -20.631 -28.772 11.149 1.00 28.91 577 SER A C 1
ATOM 4496 O O . SER A 1 577 ? -21.391 -28.094 10.473 1.00 28.91 577 SER A O 1
ATOM 4498 N N . ALA A 1 578 ? -19.427 -29.221 10.753 1.00 34.62 578 ALA A N 1
ATOM 4499 C CA . ALA A 1 578 ? -18.766 -29.350 9.436 1.00 34.62 578 ALA A CA 1
ATOM 4500 C C . ALA A 1 578 ? -19.301 -28.584 8.199 1.00 34.62 578 ALA A C 1
ATOM 4502 O O . ALA A 1 578 ? -20.442 -28.747 7.776 1.00 34.62 578 ALA A O 1
ATOM 4503 N N . ALA A 1 579 ? -18.387 -27.853 7.544 1.00 41.56 579 ALA A N 1
ATOM 4504 C CA . ALA A 1 579 ? -18.641 -27.011 6.372 1.00 41.56 579 ALA A CA 1
ATOM 4505 C C . ALA A 1 579 ? -18.480 -27.712 5.004 1.00 41.56 579 ALA A C 1
ATOM 4507 O O . ALA A 1 579 ? -17.696 -28.656 4.878 1.00 41.56 579 ALA A O 1
ATOM 4508 N N . PRO A 1 580 ? -19.156 -27.193 3.959 1.00 40.72 580 PRO A N 1
ATOM 4509 C CA . PRO A 1 580 ? -18.862 -27.501 2.560 1.00 40.72 580 PRO A CA 1
ATOM 4510 C C . PRO A 1 580 ? -17.524 -26.889 2.100 1.00 40.72 580 PRO A C 1
ATOM 4512 O O . PRO A 1 580 ? -17.058 -25.888 2.642 1.00 40.72 580 PRO A O 1
ATOM 4515 N N . ALA A 1 581 ? -16.913 -27.483 1.072 1.00 47.62 581 ALA A N 1
ATOM 4516 C CA . ALA A 1 581 ? -15.658 -27.009 0.488 1.00 47.62 581 ALA A CA 1
ATOM 4517 C C . ALA A 1 581 ? -15.848 -25.705 -0.316 1.00 47.62 581 ALA A C 1
ATOM 4519 O O . ALA A 1 581 ? -16.773 -25.601 -1.125 1.00 47.62 581 ALA A O 1
ATOM 4520 N N . LEU A 1 582 ? -14.945 -24.733 -0.136 1.00 54.00 582 LEU A N 1
ATOM 4521 C CA . LEU A 1 582 ? -14.842 -23.554 -1.003 1.00 54.00 582 LEU A CA 1
ATOM 4522 C C . LEU A 1 582 ? -14.423 -24.002 -2.410 1.00 54.00 582 LEU A C 1
ATOM 4524 O O . LEU A 1 582 ? -13.433 -24.712 -2.564 1.00 54.00 582 LEU A O 1
ATOM 4528 N N . SER A 1 583 ? -15.153 -23.575 -3.440 1.00 56.31 583 SER A N 1
ATOM 4529 C CA . SER A 1 583 ? -14.752 -23.781 -4.838 1.00 56.31 583 SER A CA 1
ATOM 4530 C C . SER A 1 583 ? -14.377 -22.425 -5.441 1.00 56.31 583 SER A C 1
ATOM 4532 O O . SER A 1 583 ? -15.278 -21.676 -5.826 1.00 56.31 583 SER A O 1
ATOM 4534 N N . PRO A 1 584 ? -13.081 -22.055 -5.479 1.00 61.03 584 PRO A N 1
ATOM 4535 C CA . PRO A 1 584 ? -12.667 -20.754 -5.991 1.00 61.03 584 PRO A CA 1
ATOM 4536 C C . PRO A 1 584 ? -12.999 -20.628 -7.484 1.00 61.03 584 PRO A C 1
ATOM 4538 O O . PRO A 1 584 ? -12.829 -21.575 -8.254 1.00 61.03 584 PRO A O 1
ATOM 4541 N N . LYS A 1 585 ? -13.448 -19.441 -7.910 1.00 73.69 585 LYS A N 1
ATOM 4542 C CA . LYS A 1 585 ? -13.596 -19.126 -9.337 1.00 73.69 585 LYS A CA 1
ATOM 4543 C C . LYS A 1 585 ? -12.193 -19.020 -9.942 1.00 73.69 585 LYS A C 1
ATOM 4545 O O . LYS A 1 585 ? -11.404 -18.174 -9.525 1.00 73.69 585 LYS A O 1
ATOM 4550 N N . VAL A 1 586 ? -11.880 -19.890 -10.899 1.00 79.94 586 VAL A N 1
ATOM 4551 C CA . VAL A 1 586 ? -10.603 -19.855 -11.623 1.00 79.94 586 VAL A CA 1
ATOM 4552 C C . VAL A 1 586 ? -10.638 -18.707 -12.632 1.00 79.94 586 VAL A C 1
ATOM 4554 O O . VAL A 1 586 ? -11.584 -18.601 -13.415 1.00 79.94 586 VAL A O 1
ATOM 4557 N N . SER A 1 587 ? -9.616 -17.853 -12.615 1.00 82.69 587 SER A N 1
ATOM 4558 C CA . SER A 1 587 ? -9.419 -16.782 -13.588 1.00 82.69 587 SER A CA 1
ATOM 4559 C C . SER A 1 587 ? -9.264 -17.383 -14.981 1.00 82.69 587 SER A C 1
ATOM 4561 O O . SER A 1 587 ? -8.362 -18.188 -15.227 1.00 82.69 587 SER A O 1
ATOM 4563 N N . ALA A 1 588 ? -10.166 -17.012 -15.888 1.00 86.19 588 ALA A N 1
ATOM 4564 C CA . ALA A 1 588 ? -10.127 -17.487 -17.261 1.00 86.19 588 ALA A CA 1
ATOM 4565 C C . ALA A 1 588 ? -8.899 -16.923 -17.992 1.00 86.19 588 ALA A C 1
ATOM 4567 O O . ALA A 1 588 ? -8.455 -15.810 -17.711 1.00 86.19 588 ALA A O 1
ATOM 4568 N N . ILE A 1 589 ? -8.370 -17.699 -18.937 1.00 88.38 589 ILE A N 1
ATOM 4569 C CA . ILE A 1 589 ? -7.276 -17.272 -19.826 1.00 88.38 589 ILE A CA 1
ATOM 4570 C C . ILE A 1 589 ? -7.762 -16.925 -21.238 1.00 88.38 589 ILE A C 1
ATOM 4572 O O . ILE A 1 589 ? -7.005 -16.424 -22.058 1.00 88.38 589 ILE A O 1
ATOM 4576 N N . VAL A 1 590 ? -9.040 -17.186 -21.516 1.00 87.81 590 VAL A N 1
ATOM 4577 C CA . VAL A 1 590 ? -9.695 -16.884 -22.788 1.00 87.81 590 VAL A CA 1
ATOM 4578 C C . VAL A 1 590 ? -10.673 -15.746 -22.556 1.00 87.81 590 VAL A C 1
ATOM 4580 O O . VAL A 1 590 ? -11.490 -15.816 -21.635 1.00 87.81 590 VAL A O 1
ATOM 4583 N N . ALA A 1 591 ? -10.581 -14.716 -23.392 1.00 88.81 591 ALA A N 1
ATOM 4584 C CA . ALA A 1 591 ? -11.464 -13.568 -23.317 1.00 88.81 591 ALA A CA 1
ATOM 4585 C C . ALA A 1 591 ? -12.897 -13.934 -23.754 1.00 88.81 591 ALA A C 1
ATOM 4587 O O . ALA A 1 591 ? -13.080 -14.64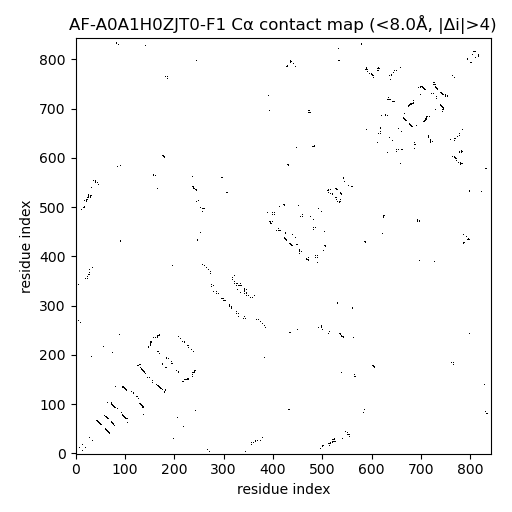8 -24.749 1.00 88.81 591 ALA A O 1
ATOM 4588 N N . PRO A 1 592 ? -13.931 -13.448 -23.046 1.00 89.00 592 PRO A N 1
ATOM 4589 C CA . PRO A 1 592 ? -15.288 -13.450 -23.565 1.00 89.00 592 PRO A CA 1
ATOM 4590 C C . PRO A 1 592 ? -15.398 -12.512 -24.779 1.00 89.00 592 PRO A C 1
ATOM 4592 O O . PRO A 1 592 ? -14.547 -11.652 -25.016 1.00 89.00 592 PRO A O 1
ATOM 4595 N N . ARG A 1 593 ? -16.460 -12.694 -25.572 1.00 92.69 593 ARG A N 1
ATOM 4596 C CA . ARG A 1 593 ? -16.761 -11.802 -26.698 1.00 92.69 593 ARG A CA 1
ATOM 4597 C C . ARG A 1 593 ? -17.523 -10.574 -26.213 1.00 92.69 593 ARG A C 1
ATOM 4599 O O . ARG A 1 593 ? -18.549 -10.724 -25.555 1.00 92.69 593 ARG A O 1
ATOM 4606 N N . HIS A 1 594 ? -17.054 -9.409 -26.628 1.00 91.81 594 HIS A N 1
ATOM 4607 C CA . HIS A 1 594 ? -17.659 -8.103 -26.402 1.00 91.81 594 HIS A CA 1
ATOM 4608 C C . HIS A 1 594 ? -18.145 -7.493 -27.719 1.00 91.81 594 HIS A C 1
ATOM 4610 O O . HIS A 1 594 ? -17.732 -7.912 -28.805 1.00 91.81 594 HIS A O 1
ATOM 4616 N N . ASP A 1 595 ? -19.049 -6.517 -27.630 1.00 91.88 595 ASP A N 1
ATOM 4617 C CA . ASP A 1 595 ? -19.480 -5.764 -28.808 1.00 91.88 595 ASP A CA 1
ATOM 4618 C C . ASP A 1 595 ? -18.268 -4.996 -29.380 1.00 91.88 595 ASP A C 1
ATOM 4620 O O . ASP A 1 595 ? -17.584 -4.301 -28.627 1.00 91.88 595 ASP A O 1
ATOM 4624 N N . PRO A 1 596 ? -17.965 -5.090 -30.690 1.00 89.50 596 PRO A N 1
ATOM 4625 C CA . PRO A 1 596 ? -16.870 -4.338 -31.304 1.00 89.50 596 PRO A CA 1
ATOM 4626 C C . PRO A 1 596 ? -16.949 -2.814 -31.118 1.00 89.50 596 PRO A C 1
ATOM 4628 O O . PRO A 1 596 ? -15.928 -2.140 -31.245 1.00 89.50 596 PRO A O 1
ATOM 4631 N N . ALA A 1 597 ? -18.141 -2.267 -30.858 1.00 93.38 597 ALA A N 1
ATOM 4632 C CA . ALA A 1 597 ? -18.345 -0.851 -30.570 1.00 93.38 597 ALA A CA 1
ATOM 4633 C C . ALA A 1 597 ? -18.185 -0.498 -29.079 1.00 93.38 597 ALA A C 1
ATOM 4635 O O . ALA A 1 597 ? -18.133 0.685 -28.744 1.00 93.38 597 ALA A O 1
ATOM 4636 N N . GLU A 1 598 ? -18.114 -1.488 -28.183 1.00 95.31 598 GLU A N 1
ATOM 4637 C CA . GLU A 1 598 ? -17.961 -1.267 -26.746 1.00 95.31 598 GLU A CA 1
ATOM 4638 C C . GLU A 1 598 ? -16.572 -0.696 -26.434 1.00 95.31 598 GLU A C 1
ATOM 4640 O O . GLU A 1 598 ? -15.536 -1.159 -26.926 1.00 95.31 598 GLU A O 1
ATOM 4645 N N . ARG A 1 599 ? -16.550 0.338 -25.595 1.00 95.00 599 ARG A N 1
ATOM 4646 C CA . ARG A 1 599 ? -15.348 1.059 -25.175 1.00 95.00 599 ARG A CA 1
ATOM 4647 C C . ARG A 1 599 ? -15.248 1.002 -23.661 1.00 95.00 599 ARG A C 1
ATOM 4649 O O . ARG A 1 599 ? -16.264 0.990 -22.971 1.00 95.00 599 ARG A O 1
ATOM 4656 N N . ILE A 1 600 ? -14.024 0.959 -23.151 1.00 94.81 600 ILE A N 1
ATOM 4657 C CA . ILE A 1 600 ? -13.760 0.839 -21.724 1.00 94.81 600 ILE A CA 1
ATOM 4658 C C . ILE A 1 600 ? -12.616 1.755 -21.312 1.00 94.81 600 ILE A C 1
ATOM 4660 O O . ILE A 1 600 ? -11.573 1.804 -21.964 1.00 94.81 600 ILE A O 1
ATOM 4664 N N . THR A 1 601 ? -12.816 2.482 -20.217 1.00 95.25 601 THR A N 1
ATOM 4665 C CA . THR A 1 601 ? -11.791 3.357 -19.647 1.00 95.25 601 THR A CA 1
ATOM 4666 C C . THR A 1 601 ? -10.958 2.583 -18.642 1.00 95.25 601 THR A C 1
ATOM 4668 O O . THR A 1 601 ? -11.491 2.007 -17.692 1.00 95.25 601 THR A O 1
ATOM 4671 N N . MET A 1 602 ? -9.643 2.592 -18.841 1.00 95.81 602 MET A N 1
ATOM 4672 C CA . MET A 1 602 ? -8.680 1.901 -17.995 1.00 95.81 602 MET A CA 1
ATOM 4673 C C . MET A 1 602 ? -7.813 2.892 -17.228 1.00 95.81 602 MET A C 1
ATOM 4675 O O . MET A 1 602 ? -7.300 3.863 -17.787 1.00 95.81 602 MET A O 1
ATOM 4679 N N . LYS A 1 603 ? -7.617 2.633 -15.934 1.00 95.81 603 LYS A N 1
ATOM 4680 C CA . LYS A 1 603 ? -6.748 3.440 -15.071 1.00 95.81 603 LYS A CA 1
ATOM 4681 C C . LYS A 1 603 ? -5.347 2.841 -14.982 1.00 95.81 603 LYS A C 1
ATOM 4683 O O . LYS A 1 603 ? -5.131 1.652 -15.223 1.00 95.81 603 LYS A O 1
ATOM 4688 N N . PHE A 1 604 ? -4.387 3.668 -14.568 1.00 95.62 604 PHE A N 1
ATOM 4689 C CA . PHE A 1 604 ? -2.968 3.305 -14.475 1.00 95.62 604 PHE A CA 1
ATOM 4690 C C . PHE A 1 604 ? -2.709 1.988 -13.729 1.00 95.62 604 PHE A C 1
ATOM 4692 O O . PHE A 1 604 ? -1.932 1.149 -14.188 1.00 95.62 604 PHE A O 1
ATOM 4699 N N . ARG A 1 605 ? -3.379 1.786 -12.587 1.00 92.94 605 ARG A N 1
ATOM 4700 C CA . ARG A 1 605 ? -3.218 0.584 -11.762 1.00 92.94 605 ARG A CA 1
ATOM 4701 C C . ARG A 1 605 ? -3.631 -0.686 -12.505 1.00 92.94 605 ARG A C 1
ATOM 4703 O O . ARG A 1 605 ? -2.901 -1.673 -12.451 1.00 92.94 605 ARG A O 1
ATOM 4710 N N . GLU A 1 606 ? -4.763 -0.660 -13.201 1.00 93.69 606 GLU A N 1
ATOM 4711 C CA . GLU A 1 606 ? -5.264 -1.810 -13.961 1.00 93.69 606 GLU A CA 1
ATOM 4712 C C . GLU A 1 606 ? -4.384 -2.112 -15.172 1.00 93.69 606 GLU A C 1
ATOM 4714 O O . GLU A 1 606 ? -4.024 -3.272 -15.382 1.00 93.69 606 GLU A O 1
ATOM 4719 N N . LEU A 1 607 ? -3.964 -1.076 -15.909 1.00 96.50 607 LEU A N 1
ATOM 4720 C CA . LEU A 1 607 ? -3.023 -1.223 -17.023 1.00 96.50 607 LEU A CA 1
ATOM 4721 C C . LEU A 1 607 ? -1.715 -1.878 -16.559 1.00 96.50 607 LEU A C 1
ATOM 4723 O O . LEU A 1 607 ? -1.227 -2.806 -17.201 1.00 96.50 607 LEU A O 1
ATOM 4727 N N . ARG A 1 608 ? -1.176 -1.457 -15.406 1.00 95.12 608 ARG A N 1
ATOM 4728 C CA . ARG A 1 608 ? 0.021 -2.077 -14.818 1.00 95.12 608 ARG A CA 1
ATOM 4729 C C . ARG A 1 608 ? -0.214 -3.518 -14.386 1.00 95.12 608 ARG A C 1
ATOM 4731 O O . ARG A 1 608 ? 0.638 -4.361 -14.648 1.00 95.12 608 ARG A O 1
ATOM 4738 N N . LEU A 1 609 ? -1.334 -3.813 -13.730 1.00 92.81 609 LEU A N 1
ATOM 4739 C CA . LEU A 1 609 ? -1.641 -5.170 -13.271 1.00 92.81 609 LEU A CA 1
ATOM 4740 C C . LEU A 1 609 ? -1.768 -6.146 -14.451 1.00 92.81 609 LEU A C 1
ATOM 4742 O O . LEU A 1 609 ? -1.143 -7.205 -14.450 1.00 92.81 609 LEU A O 1
ATOM 4746 N N . ALA A 1 610 ? -2.566 -5.800 -15.464 1.00 94.56 610 ALA A N 1
ATOM 4747 C CA . ALA A 1 610 ? -2.745 -6.644 -16.644 1.00 94.56 610 ALA A CA 1
ATOM 4748 C C . ALA A 1 610 ? -1.463 -6.728 -17.481 1.00 94.56 610 ALA A C 1
ATOM 4750 O O . ALA A 1 610 ? -1.057 -7.827 -17.845 1.00 94.56 610 ALA A O 1
ATOM 4751 N N . GLY A 1 611 ? -0.786 -5.597 -17.706 1.00 96.81 611 GLY A N 1
ATOM 4752 C CA . GLY A 1 611 ? 0.478 -5.555 -18.437 1.00 96.81 611 GLY A CA 1
ATOM 4753 C C . GLY A 1 611 ? 1.563 -6.403 -17.773 1.00 96.81 611 GLY A C 1
ATOM 4754 O O . GLY A 1 611 ? 2.210 -7.188 -18.449 1.00 96.81 611 GLY A O 1
ATOM 4755 N N . GLY A 1 612 ? 1.724 -6.323 -16.447 1.00 95.62 612 GLY A N 1
ATOM 4756 C CA . GLY A 1 612 ? 2.706 -7.130 -15.714 1.00 95.62 612 GLY A CA 1
ATOM 4757 C C . GLY A 1 612 ? 2.461 -8.632 -15.862 1.00 95.62 612 GLY A C 1
ATOM 4758 O O . GLY A 1 612 ? 3.377 -9.366 -16.223 1.00 95.62 612 GLY A O 1
ATOM 4759 N N . ARG A 1 613 ? 1.207 -9.070 -15.684 1.00 95.19 613 ARG A N 1
ATOM 4760 C CA . ARG A 1 613 ? 0.812 -10.473 -15.891 1.00 95.19 613 ARG A CA 1
ATOM 4761 C C . ARG A 1 613 ? 1.029 -10.934 -17.331 1.00 95.19 613 ARG A C 1
ATOM 4763 O O . ARG A 1 613 ? 1.525 -12.031 -17.549 1.00 95.19 613 ARG A O 1
ATOM 4770 N N . ALA A 1 614 ? 0.705 -10.088 -18.308 1.00 96.94 614 ALA A N 1
ATOM 4771 C CA . ALA A 1 614 ? 0.950 -10.374 -19.718 1.00 96.94 614 ALA A CA 1
ATOM 4772 C C . ALA A 1 614 ? 2.450 -10.516 -20.027 1.00 96.94 614 ALA A C 1
ATOM 4774 O O . ALA A 1 614 ? 2.832 -11.432 -20.745 1.00 96.94 614 ALA A O 1
ATOM 4775 N N . MET A 1 615 ? 3.315 -9.680 -19.442 1.00 97.19 615 MET A N 1
ATOM 4776 C CA . MET A 1 615 ? 4.769 -9.823 -19.597 1.00 97.19 615 MET A CA 1
ATOM 4777 C C . MET A 1 615 ? 5.295 -11.112 -18.955 1.00 97.19 615 MET A C 1
ATOM 4779 O O . MET A 1 615 ? 6.151 -11.770 -19.537 1.00 97.19 615 MET A O 1
ATOM 4783 N N . GLN A 1 616 ? 4.758 -11.509 -17.797 1.00 94.88 616 GLN A N 1
ATOM 4784 C CA . GLN A 1 616 ? 5.080 -12.801 -17.181 1.00 94.88 616 GLN A CA 1
ATOM 4785 C C . GLN A 1 616 ? 4.623 -13.973 -18.062 1.00 94.88 616 GLN A C 1
ATOM 4787 O O . GLN A 1 616 ? 5.408 -14.882 -18.310 1.00 94.88 616 GLN A O 1
ATOM 4792 N N . ALA A 1 617 ? 3.400 -13.915 -18.602 1.00 95.38 617 ALA A N 1
ATOM 4793 C CA . ALA A 1 617 ? 2.880 -14.910 -19.542 1.00 95.38 617 ALA A CA 1
ATOM 4794 C C . ALA A 1 617 ? 3.755 -15.049 -20.800 1.00 95.38 617 ALA A C 1
ATOM 4796 O O . ALA A 1 617 ? 3.907 -16.147 -21.321 1.00 95.38 617 ALA A O 1
ATOM 4797 N N . LEU A 1 618 ? 4.343 -13.943 -21.265 1.00 96.31 618 LEU A N 1
ATOM 4798 C CA . LEU A 1 618 ? 5.274 -13.882 -22.396 1.00 96.31 618 LEU A CA 1
ATOM 4799 C C . LEU A 1 618 ? 6.727 -14.232 -22.022 1.00 96.31 618 LEU A C 1
ATOM 4801 O O . LEU A 1 618 ? 7.636 -13.951 -22.798 1.00 96.31 618 LEU A O 1
ATOM 4805 N N . GLU A 1 619 ? 6.954 -14.805 -20.838 1.00 94.31 619 GLU A N 1
ATOM 4806 C CA . GLU A 1 619 ? 8.271 -15.215 -20.333 1.00 94.31 619 GLU A CA 1
ATOM 4807 C C . GLU A 1 619 ? 9.311 -14.079 -20.278 1.00 94.31 619 GLU A C 1
ATOM 4809 O O . GLU A 1 619 ? 10.519 -14.326 -20.286 1.00 94.31 619 GLU A O 1
ATOM 4814 N N . VAL A 1 620 ? 8.870 -12.817 -20.163 1.00 95.75 620 VAL A N 1
ATOM 4815 C CA . VAL A 1 620 ? 9.791 -11.697 -19.931 1.00 95.75 620 VAL A CA 1
ATOM 4816 C C . VAL A 1 620 ? 10.440 -11.880 -18.546 1.00 95.75 620 VAL A C 1
ATOM 4818 O O . VAL A 1 620 ? 9.716 -11.990 -17.550 1.00 95.75 620 VAL A O 1
ATOM 4821 N N . PRO A 1 621 ? 11.784 -11.893 -18.435 1.00 92.19 621 PRO A N 1
ATOM 4822 C CA . PRO A 1 621 ? 12.466 -12.265 -17.199 1.00 92.19 621 PRO A CA 1
ATOM 4823 C C . PRO A 1 621 ? 12.116 -11.396 -15.985 1.00 92.19 621 PRO A C 1
ATOM 4825 O O . PRO A 1 621 ? 11.832 -10.195 -16.100 1.00 92.19 621 PRO A O 1
ATOM 4828 N N . GLU A 1 622 ? 12.227 -11.992 -14.793 1.00 89.81 622 GLU A N 1
ATOM 4829 C CA . GLU A 1 622 ? 12.206 -11.274 -13.514 1.00 89.81 622 GLU A CA 1
ATOM 4830 C C . GLU A 1 622 ? 13.186 -10.088 -13.545 1.00 89.81 622 GLU A C 1
ATOM 4832 O O . GLU A 1 622 ? 14.267 -10.159 -14.130 1.00 89.81 622 GLU A O 1
ATOM 4837 N N . GLY A 1 623 ? 12.769 -8.957 -12.974 1.00 90.19 623 GLY A N 1
ATOM 4838 C CA . GLY A 1 623 ? 13.524 -7.704 -12.997 1.00 90.19 623 GLY A CA 1
ATOM 4839 C C . GLY A 1 623 ? 13.444 -6.925 -14.318 1.00 90.19 623 GLY A C 1
ATOM 4840 O O . GLY A 1 623 ? 13.603 -5.706 -14.289 1.00 90.19 623 GLY A O 1
ATOM 4841 N N . SER A 1 624 ? 13.084 -7.576 -15.433 1.00 94.62 624 SER A N 1
ATOM 4842 C CA . SER A 1 624 ? 12.893 -6.938 -16.744 1.00 94.62 624 SER A CA 1
ATOM 4843 C C . SER A 1 624 ? 11.426 -6.631 -17.059 1.00 94.62 624 SER A C 1
ATOM 4845 O O . SER A 1 624 ? 11.109 -5.559 -17.579 1.00 94.62 624 SER A O 1
ATOM 4847 N N . TRP A 1 625 ? 10.500 -7.519 -16.677 1.00 95.00 625 TRP A N 1
ATOM 4848 C CA . TRP A 1 625 ? 9.069 -7.359 -16.975 1.00 95.00 625 TRP A CA 1
ATOM 4849 C C . TRP A 1 625 ? 8.459 -6.070 -16.398 1.00 95.00 625 TRP A C 1
ATOM 4851 O O . TRP A 1 625 ? 7.493 -5.544 -16.947 1.00 95.00 625 TRP A O 1
ATOM 4861 N N . HIS A 1 626 ? 9.043 -5.515 -15.329 1.00 93.75 626 HIS A N 1
ATOM 4862 C CA . HIS A 1 626 ? 8.652 -4.221 -14.762 1.00 93.75 626 HIS A CA 1
ATOM 4863 C C . HIS A 1 626 ? 8.848 -3.073 -15.759 1.00 93.75 626 HIS A C 1
ATOM 4865 O O . HIS A 1 626 ? 7.953 -2.241 -15.909 1.00 93.75 626 HIS A O 1
ATOM 4871 N N . GLY A 1 627 ? 9.998 -3.041 -16.440 1.00 95.50 627 GLY A N 1
ATOM 4872 C CA . GLY A 1 627 ? 10.297 -2.046 -17.466 1.00 95.50 627 GLY A CA 1
ATOM 4873 C C . GLY A 1 627 ? 9.421 -2.246 -18.700 1.00 95.50 627 GLY A C 1
ATOM 4874 O O . GLY A 1 627 ? 8.842 -1.280 -19.190 1.00 95.50 627 GLY A O 1
ATOM 4875 N N . ALA A 1 628 ? 9.231 -3.495 -19.142 1.00 97.69 628 ALA A N 1
ATOM 4876 C CA . ALA A 1 628 ? 8.348 -3.816 -20.267 1.00 97.69 628 ALA A CA 1
ATOM 4877 C C . ALA A 1 628 ? 6.886 -3.407 -19.997 1.00 97.69 628 ALA A C 1
ATOM 4879 O O . ALA A 1 628 ? 6.245 -2.777 -20.836 1.00 97.69 628 ALA A O 1
ATOM 4880 N N . ARG A 1 629 ? 6.360 -3.675 -18.794 1.00 97.19 629 ARG A N 1
ATOM 4881 C CA . ARG A 1 629 ? 5.031 -3.210 -18.356 1.00 97.19 629 ARG A CA 1
ATOM 4882 C C . ARG A 1 629 ? 4.922 -1.686 -18.402 1.00 97.19 629 ARG A C 1
ATOM 4884 O O . ARG A 1 629 ? 3.911 -1.156 -18.856 1.00 97.19 629 ARG A O 1
ATOM 4891 N N . ASP A 1 630 ? 5.931 -0.977 -17.906 1.00 96.50 630 ASP A N 1
ATOM 4892 C CA . ASP A 1 630 ? 5.915 0.488 -17.862 1.00 96.50 630 ASP A CA 1
ATOM 4893 C C . ASP A 1 630 ? 6.035 1.082 -19.276 1.00 96.50 630 ASP A C 1
ATOM 4895 O O . ASP A 1 630 ? 5.404 2.098 -19.582 1.00 96.50 630 ASP A O 1
ATOM 4899 N N . PHE A 1 631 ? 6.751 0.399 -20.173 1.00 98.19 631 PHE A N 1
ATOM 4900 C CA . PHE A 1 631 ? 6.774 0.704 -21.600 1.00 98.19 631 PHE A CA 1
ATOM 4901 C C . PHE A 1 631 ? 5.407 0.481 -22.262 1.00 98.19 631 PHE A C 1
ATOM 4903 O O . PHE A 1 631 ? 4.941 1.368 -22.969 1.00 98.19 631 PHE A O 1
ATOM 4910 N N . PHE A 1 632 ? 4.721 -0.634 -21.988 1.00 98.44 632 PHE A N 1
ATOM 4911 C CA . PHE A 1 632 ? 3.354 -0.882 -22.472 1.00 98.44 632 PHE A CA 1
ATOM 4912 C C . PHE A 1 632 ? 2.392 0.249 -22.071 1.00 98.44 632 PHE A C 1
ATOM 4914 O O . PHE A 1 632 ? 1.651 0.765 -22.906 1.00 98.44 632 PHE A O 1
ATOM 4921 N N . VAL A 1 633 ? 2.450 0.704 -20.815 1.00 98.00 633 VAL A N 1
ATOM 4922 C CA . VAL A 1 633 ? 1.657 1.862 -20.367 1.00 98.00 633 VAL A CA 1
ATOM 4923 C C . VAL A 1 633 ? 2.059 3.131 -21.124 1.00 98.00 633 VAL A C 1
ATOM 4925 O O . VAL A 1 633 ? 1.192 3.883 -21.558 1.00 98.00 633 VAL A O 1
ATOM 4928 N N . THR A 1 634 ? 3.358 3.357 -21.326 1.00 98.06 634 THR A N 1
ATOM 4929 C CA . THR A 1 634 ? 3.866 4.507 -22.093 1.00 98.06 634 THR A CA 1
ATOM 4930 C C . THR A 1 634 ? 3.382 4.483 -23.546 1.00 98.06 634 THR A C 1
ATOM 4932 O O . THR A 1 634 ? 3.017 5.527 -24.083 1.00 98.06 634 THR A O 1
ATOM 4935 N N . ALA A 1 635 ? 3.311 3.305 -24.170 1.00 98.44 635 ALA A N 1
ATOM 4936 C CA . ALA A 1 635 ? 2.764 3.137 -25.511 1.00 98.44 635 ALA A CA 1
ATOM 4937 C C . ALA A 1 635 ? 1.286 3.530 -25.580 1.00 98.44 635 ALA A C 1
ATOM 4939 O O . ALA A 1 635 ? 0.905 4.234 -26.507 1.00 98.44 635 ALA A O 1
ATOM 4940 N N . LEU A 1 636 ? 0.484 3.171 -24.574 1.00 98.31 636 LEU A N 1
ATOM 4941 C CA . LEU A 1 636 ? -0.922 3.579 -24.503 1.00 98.31 636 LEU A CA 1
ATOM 4942 C C . LEU A 1 636 ? -1.106 5.078 -24.248 1.00 98.31 636 LEU A C 1
ATOM 4944 O O . LEU A 1 636 ? -2.041 5.664 -24.785 1.00 98.31 636 LEU A O 1
ATOM 4948 N N . ILE A 1 637 ? -0.235 5.700 -23.444 1.00 97.94 637 ILE A N 1
ATOM 4949 C CA . ILE A 1 637 ? -0.240 7.160 -23.245 1.00 97.94 637 ILE A CA 1
ATOM 4950 C C . ILE A 1 637 ? 0.049 7.873 -24.571 1.00 97.94 637 ILE A C 1
ATOM 4952 O O . ILE A 1 637 ? -0.579 8.884 -24.874 1.00 97.94 637 ILE A O 1
ATOM 4956 N N . ALA A 1 638 ? 0.996 7.352 -25.355 1.00 97.56 638 ALA A N 1
ATOM 4957 C CA . ALA A 1 638 ? 1.353 7.922 -26.648 1.00 97.56 638 ALA A CA 1
ATOM 4958 C C . ALA A 1 638 ? 0.259 7.709 -27.707 1.00 97.56 638 ALA A C 1
ATOM 4960 O O . ALA A 1 638 ? -0.048 8.632 -28.459 1.00 97.56 638 ALA A O 1
ATOM 4961 N N . ASP A 1 639 ? -0.309 6.502 -27.774 1.00 97.62 639 ASP A N 1
ATOM 4962 C CA . ASP A 1 639 ? -1.407 6.147 -28.670 1.00 97.62 639 ASP A CA 1
ATOM 4963 C C . ASP A 1 639 ? -2.237 4.975 -28.093 1.00 97.62 639 ASP A C 1
ATOM 4965 O O . ASP A 1 639 ? -1.767 3.830 -28.060 1.00 97.62 639 ASP A O 1
ATOM 4969 N N . PRO A 1 640 ? -3.503 5.203 -27.690 1.00 97.19 640 PRO A N 1
ATOM 4970 C CA . PRO A 1 640 ? -4.382 4.146 -27.193 1.00 97.19 640 PRO A CA 1
ATOM 4971 C C . PRO A 1 640 ? -4.602 2.990 -28.181 1.00 97.19 640 PRO A C 1
ATOM 4973 O O . PRO A 1 640 ? -4.958 1.890 -27.755 1.00 97.19 640 PRO A O 1
ATOM 4976 N N . ALA A 1 641 ? -4.381 3.192 -29.488 1.00 96.19 641 ALA A N 1
ATOM 4977 C CA . ALA A 1 641 ? -4.486 2.133 -30.492 1.00 96.19 641 ALA A CA 1
ATOM 4978 C C . ALA A 1 641 ? -3.455 1.006 -30.290 1.00 96.19 641 ALA A C 1
ATOM 4980 O O . ALA A 1 641 ? -3.703 -0.126 -30.724 1.00 96.19 641 ALA A O 1
ATOM 4981 N N . ALA A 1 642 ? -2.358 1.274 -29.567 1.00 97.94 642 ALA A N 1
ATOM 4982 C CA . ALA A 1 642 ? -1.306 0.305 -29.258 1.00 97.94 642 ALA A CA 1
ATOM 4983 C C . ALA A 1 642 ? -1.829 -0.947 -28.522 1.00 97.94 642 ALA A C 1
ATOM 4985 O O . ALA A 1 642 ? -1.238 -2.024 -28.640 1.00 97.94 642 ALA A O 1
ATOM 4986 N N . ILE A 1 643 ? -2.976 -0.851 -27.832 1.00 98.06 643 ILE A N 1
ATOM 4987 C CA . ILE A 1 643 ? -3.645 -1.999 -27.196 1.00 98.06 643 ILE A CA 1
ATOM 4988 C C . ILE A 1 643 ? -3.961 -3.116 -28.199 1.00 98.06 643 ILE A C 1
ATOM 4990 O O . ILE A 1 643 ? -3.818 -4.295 -27.885 1.00 98.06 643 ILE A O 1
ATOM 4994 N N . THR A 1 644 ? -4.343 -2.749 -29.426 1.00 97.38 644 THR A N 1
ATOM 4995 C CA . THR A 1 644 ? -4.724 -3.701 -30.477 1.00 97.38 644 THR A CA 1
ATOM 4996 C C . THR A 1 644 ? -3.517 -4.512 -30.924 1.00 97.38 644 THR A C 1
ATOM 4998 O O . THR A 1 644 ? -3.608 -5.726 -31.105 1.00 97.38 644 THR A O 1
ATOM 5001 N N . GLY A 1 645 ? -2.370 -3.848 -31.079 1.00 97.62 645 GLY A N 1
ATOM 5002 C CA . GLY A 1 645 ? -1.131 -4.518 -31.444 1.00 97.62 645 GLY A CA 1
ATOM 5003 C C . GLY A 1 645 ? -0.615 -5.425 -30.330 1.00 97.62 645 GLY A C 1
ATOM 5004 O O . GLY A 1 645 ? -0.189 -6.540 -30.622 1.00 97.62 645 GLY A O 1
ATOM 5005 N N . PHE A 1 646 ? -0.740 -5.019 -29.059 1.00 98.19 646 PHE A N 1
ATOM 5006 C CA . PHE A 1 646 ? -0.352 -5.878 -27.937 1.00 98.19 646 PHE A CA 1
ATOM 5007 C C . PHE A 1 646 ? -1.256 -7.109 -27.786 1.00 98.19 646 PHE A C 1
ATOM 5009 O O . PHE A 1 646 ? -0.750 -8.218 -27.625 1.00 98.19 646 PHE A O 1
ATOM 5016 N N . ALA A 1 647 ? -2.577 -6.947 -27.926 1.00 97.62 647 ALA A N 1
ATOM 5017 C CA . ALA A 1 647 ? -3.515 -8.070 -27.989 1.00 97.62 647 ALA A CA 1
ATOM 5018 C C . ALA A 1 647 ? -3.148 -9.042 -29.126 1.00 97.62 647 ALA A C 1
ATOM 5020 O O . ALA A 1 647 ? -3.084 -10.257 -28.933 1.00 97.62 647 ALA A O 1
ATOM 5021 N N . GLY A 1 648 ? -2.818 -8.503 -30.306 1.00 97.00 648 GLY A N 1
ATOM 5022 C CA . GLY A 1 648 ? -2.328 -9.290 -31.436 1.00 97.00 648 GLY A CA 1
ATOM 5023 C C . GLY A 1 648 ? -1.003 -10.004 -31.155 1.00 97.00 648 GLY A C 1
ATOM 5024 O O . GLY A 1 648 ? -0.813 -11.126 -31.620 1.00 97.00 648 GLY A O 1
ATOM 5025 N N . ALA A 1 649 ? -0.094 -9.395 -30.390 1.00 96.44 649 ALA A N 1
ATOM 5026 C CA . ALA A 1 649 ? 1.150 -10.030 -29.968 1.00 96.44 649 ALA A CA 1
ATOM 5027 C C . ALA A 1 649 ? 0.886 -11.211 -29.025 1.00 96.44 649 ALA A C 1
ATOM 5029 O O . ALA A 1 649 ? 1.379 -12.305 -29.287 1.00 96.44 649 ALA A O 1
ATOM 5030 N N . LEU A 1 650 ? 0.044 -11.033 -28.001 1.00 96.81 650 LEU A N 1
ATOM 5031 C CA . LEU A 1 650 ? -0.344 -12.113 -27.086 1.00 96.81 650 LEU A CA 1
ATOM 5032 C C . LEU A 1 650 ? -0.979 -13.289 -27.831 1.00 96.81 650 LEU A C 1
ATOM 5034 O O . LEU A 1 650 ? -0.572 -14.428 -27.628 1.00 96.81 650 LEU A O 1
ATOM 5038 N N . ALA A 1 651 ? -1.911 -13.017 -28.747 1.00 95.56 651 ALA A N 1
ATOM 5039 C CA . ALA A 1 651 ? -2.575 -14.053 -29.536 1.00 95.56 651 ALA A CA 1
ATOM 5040 C C . ALA A 1 651 ? -1.626 -14.831 -30.469 1.00 95.56 651 ALA A C 1
ATOM 5042 O O . ALA A 1 651 ? -1.928 -15.961 -30.846 1.00 95.56 651 ALA A O 1
ATOM 5043 N N . ARG A 1 652 ? -0.500 -14.231 -30.881 1.00 94.88 652 ARG A N 1
ATOM 5044 C CA . ARG A 1 652 ? 0.510 -14.899 -31.718 1.00 94.88 652 ARG A CA 1
ATOM 5045 C C . ARG A 1 652 ? 1.515 -15.708 -30.909 1.00 94.88 652 ARG A C 1
ATOM 5047 O O . ARG A 1 652 ? 1.985 -16.728 -31.405 1.00 94.88 652 ARG A O 1
ATOM 5054 N N . GLU A 1 653 ? 1.894 -15.214 -29.734 1.00 94.50 653 GLU A N 1
ATOM 5055 C CA . GLU A 1 653 ? 2.984 -15.791 -28.944 1.00 94.50 653 GLU A CA 1
ATOM 5056 C C . GLU A 1 653 ? 2.499 -16.831 -27.925 1.00 94.50 653 GLU A C 1
ATOM 5058 O O . GLU A 1 653 ? 3.251 -17.755 -27.623 1.00 94.50 653 GLU A O 1
ATOM 5063 N N . LEU A 1 654 ? 1.259 -16.724 -27.432 1.00 94.81 654 LEU A N 1
ATOM 5064 C CA . LEU A 1 654 ? 0.674 -17.682 -26.491 1.00 94.81 654 LEU A CA 1
ATOM 5065 C C . LEU A 1 654 ? -0.070 -18.806 -27.218 1.00 94.81 654 LEU A C 1
ATOM 5067 O O . LEU A 1 654 ? -0.911 -18.559 -28.083 1.00 94.81 654 LEU A O 1
ATOM 5071 N N . ASP A 1 655 ? 0.197 -20.053 -26.826 1.00 91.75 655 ASP A N 1
ATOM 5072 C CA . ASP A 1 655 ? -0.609 -21.200 -27.250 1.00 91.75 655 ASP A CA 1
ATOM 5073 C C . ASP A 1 655 ? -1.937 -21.314 -26.468 1.00 91.75 655 ASP A C 1
ATOM 5075 O O . ASP A 1 655 ? -2.206 -20.561 -25.532 1.00 91.75 655 ASP A O 1
ATOM 5079 N N . GLU A 1 656 ? -2.787 -22.285 -26.822 1.00 85.19 656 GLU A N 1
ATOM 5080 C CA . GLU A 1 656 ? -4.093 -22.498 -26.167 1.00 85.19 656 GLU A CA 1
ATOM 5081 C C . GLU A 1 656 ? -3.996 -22.806 -24.659 1.00 85.19 656 GLU A C 1
ATOM 5083 O O . GLU A 1 656 ? -4.973 -22.647 -23.926 1.00 85.19 656 GLU A O 1
ATOM 5088 N N . ALA A 1 657 ? -2.831 -23.253 -24.178 1.00 84.81 657 ALA A N 1
ATOM 5089 C CA . ALA A 1 657 ? -2.572 -23.492 -22.761 1.00 84.81 657 ALA A CA 1
ATOM 5090 C C . ALA A 1 657 ? -1.943 -22.274 -22.055 1.00 84.81 657 ALA A C 1
ATOM 5092 O O . ALA A 1 657 ? -1.715 -22.328 -20.841 1.00 84.81 657 ALA A O 1
ATOM 5093 N N . GLY A 1 658 ? -1.682 -21.192 -22.794 1.00 86.75 658 GLY A N 1
ATOM 5094 C CA . GLY A 1 658 ? -1.041 -19.977 -22.310 1.00 86.75 658 GLY A CA 1
ATOM 5095 C C . GLY A 1 658 ? 0.478 -20.089 -22.178 1.00 86.75 658 GLY A C 1
ATOM 5096 O O . GLY A 1 658 ? 1.049 -19.382 -21.356 1.00 86.75 658 GLY A O 1
ATOM 5097 N N . ARG A 1 659 ? 1.138 -20.988 -22.920 1.00 89.94 659 ARG A N 1
ATOM 5098 C CA . ARG A 1 659 ? 2.609 -21.062 -22.951 1.00 89.94 659 ARG A CA 1
ATOM 5099 C C . ARG A 1 659 ? 3.158 -20.168 -24.055 1.00 89.94 659 ARG A C 1
ATOM 5101 O O . ARG A 1 659 ? 2.632 -20.204 -25.168 1.00 89.94 659 ARG A O 1
ATOM 5108 N N . ALA A 1 660 ? 4.218 -19.425 -23.754 1.00 91.81 660 ALA A N 1
ATOM 5109 C CA . ALA A 1 660 ? 4.942 -18.613 -24.724 1.00 91.81 660 ALA A CA 1
ATOM 5110 C C . ALA A 1 660 ? 6.205 -19.319 -25.237 1.00 91.81 660 ALA A C 1
ATOM 5112 O O . ALA A 1 660 ? 6.591 -20.393 -24.772 1.00 91.81 660 ALA A O 1
ATOM 5113 N N . ARG A 1 661 ? 6.845 -18.703 -26.232 1.00 87.25 661 ARG A N 1
ATOM 5114 C CA . ARG A 1 661 ? 8.236 -18.995 -26.587 1.00 87.25 661 ARG A CA 1
ATOM 5115 C C . ARG A 1 661 ? 9.166 -18.246 -25.637 1.00 87.25 661 ARG A C 1
ATOM 5117 O O . ARG A 1 661 ? 8.829 -17.150 -25.200 1.00 87.25 661 ARG A O 1
ATOM 5124 N N . GLU A 1 662 ? 10.366 -18.790 -25.452 1.00 89.75 662 GLU A N 1
ATOM 5125 C CA . GLU A 1 662 ? 11.421 -18.143 -24.672 1.00 89.75 662 GLU A CA 1
ATOM 5126 C C . GLU A 1 662 ? 11.696 -16.723 -25.189 1.00 89.75 662 GLU A C 1
ATOM 5128 O O . GLU A 1 662 ? 12.045 -16.521 -26.361 1.00 89.75 662 GLU A O 1
ATOM 5133 N N . TRP A 1 663 ? 11.558 -15.742 -24.299 1.00 95.00 663 TRP A N 1
ATOM 5134 C CA . TRP A 1 663 ? 11.883 -14.353 -24.588 1.00 95.00 663 TRP A CA 1
ATOM 5135 C C . TRP A 1 663 ? 13.396 -14.160 -24.752 1.00 95.00 663 TRP A C 1
ATOM 5137 O O . TRP A 1 663 ? 14.201 -14.704 -23.995 1.00 95.00 663 TRP A O 1
ATOM 5147 N N . ARG A 1 664 ? 13.801 -13.329 -25.720 1.00 94.75 664 ARG A N 1
ATOM 5148 C CA . ARG A 1 664 ? 15.211 -13.006 -25.980 1.00 94.75 664 ARG A CA 1
ATOM 5149 C C . ARG A 1 664 ? 15.446 -11.506 -25.914 1.00 94.75 664 ARG A C 1
ATOM 5151 O O . ARG A 1 664 ? 14.723 -10.730 -26.534 1.00 94.75 664 ARG A O 1
ATOM 5158 N N . ALA A 1 665 ? 16.494 -11.114 -25.197 1.00 94.44 665 ALA A N 1
ATOM 5159 C CA . ALA A 1 665 ? 16.931 -9.727 -25.153 1.00 94.44 665 ALA A CA 1
ATOM 5160 C C . ALA A 1 665 ? 17.439 -9.273 -26.535 1.00 94.44 665 ALA A C 1
ATOM 5162 O O . ALA A 1 665 ? 18.133 -10.052 -27.192 1.00 94.44 665 ALA A O 1
ATOM 5163 N N . PRO A 1 666 ? 17.156 -8.027 -26.958 1.00 96.94 666 PRO A N 1
ATOM 5164 C CA . PRO A 1 666 ? 17.741 -7.468 -28.170 1.00 96.94 666 PRO A CA 1
ATOM 5165 C C . PRO A 1 666 ? 19.274 -7.479 -28.148 1.00 96.94 666 PRO A C 1
ATOM 5167 O O . PRO A 1 666 ? 19.894 -7.055 -27.169 1.00 96.94 666 PRO A O 1
ATOM 5170 N N . ALA A 1 667 ? 19.890 -7.902 -29.249 1.00 95.19 667 ALA A N 1
ATOM 5171 C CA . ALA A 1 667 ? 21.338 -7.875 -29.425 1.00 95.19 667 ALA A CA 1
ATOM 5172 C C . ALA A 1 667 ? 21.755 -6.590 -30.147 1.00 95.19 667 ALA A C 1
ATOM 5174 O O . ALA A 1 667 ? 21.182 -6.238 -31.175 1.00 95.19 667 ALA A O 1
ATOM 5175 N N . ALA A 1 668 ? 22.759 -5.884 -29.627 1.00 93.88 668 ALA A N 1
ATOM 5176 C CA . ALA A 1 668 ? 23.200 -4.614 -30.194 1.00 93.88 668 ALA A CA 1
ATOM 5177 C C . ALA A 1 668 ? 24.688 -4.620 -30.546 1.00 93.88 668 ALA A C 1
ATOM 5179 O O . ALA A 1 668 ? 25.529 -4.971 -29.719 1.00 93.88 668 ALA A O 1
ATOM 5180 N N . GLU A 1 669 ? 25.019 -4.117 -31.730 1.00 93.94 669 GLU A N 1
ATOM 5181 C CA . GLU A 1 669 ? 26.390 -3.945 -32.205 1.00 93.94 669 GLU A CA 1
ATOM 5182 C C . GLU A 1 669 ? 26.580 -2.592 -32.901 1.00 93.94 669 GLU A C 1
ATOM 5184 O O . GLU A 1 669 ? 25.624 -1.926 -33.302 1.00 93.94 669 GLU A O 1
ATOM 5189 N N . LEU A 1 670 ? 27.835 -2.159 -33.020 1.00 90.44 670 LEU A N 1
ATOM 5190 C CA . LEU A 1 670 ? 28.197 -1.000 -33.832 1.00 90.44 670 LEU A CA 1
ATOM 5191 C C . LEU A 1 670 ? 28.704 -1.499 -35.186 1.00 90.44 670 LEU A C 1
ATOM 5193 O O . LEU A 1 670 ? 29.757 -2.131 -35.247 1.00 90.44 670 LEU A O 1
ATOM 5197 N N . ALA A 1 671 ? 27.980 -1.179 -36.259 1.00 90.31 671 ALA A N 1
ATOM 5198 C CA . ALA A 1 671 ? 28.338 -1.534 -37.630 1.00 90.31 671 ALA A CA 1
ATOM 5199 C C . ALA A 1 671 ? 28.257 -0.288 -38.521 1.00 90.31 671 ALA A C 1
ATOM 5201 O O . ALA A 1 671 ? 27.269 0.444 -38.488 1.00 90.31 671 ALA A O 1
ATOM 5202 N N . ASP A 1 672 ? 29.323 -0.011 -39.278 1.00 86.19 672 ASP A N 1
ATOM 5203 C CA . ASP A 1 672 ? 29.436 1.150 -40.178 1.00 86.19 672 ASP A CA 1
ATOM 5204 C C . ASP A 1 672 ? 29.101 2.507 -39.517 1.00 86.19 672 ASP A C 1
ATOM 5206 O O . ASP A 1 672 ? 28.568 3.423 -40.140 1.00 86.19 672 ASP A O 1
ATOM 5210 N N . GLY A 1 673 ? 29.407 2.647 -38.222 1.00 83.56 673 GLY A N 1
ATOM 5211 C CA . GLY A 1 673 ? 29.134 3.857 -37.434 1.00 83.56 673 GLY A CA 1
ATOM 5212 C C . GLY A 1 673 ? 27.689 4.001 -36.933 1.00 83.56 673 GLY A C 1
ATOM 5213 O O . GLY A 1 673 ? 27.418 4.906 -36.136 1.00 83.56 673 GLY A O 1
ATOM 5214 N N . ALA A 1 674 ? 26.790 3.097 -37.333 1.00 90.69 674 ALA A N 1
ATOM 5215 C CA . ALA A 1 674 ? 25.422 2.999 -36.839 1.00 90.69 674 ALA A CA 1
ATOM 5216 C C . ALA A 1 674 ? 25.305 1.972 -35.701 1.00 90.69 674 ALA A C 1
ATOM 5218 O O . ALA A 1 674 ? 26.028 0.976 -35.647 1.00 90.69 674 ALA A O 1
ATOM 5219 N N . LEU A 1 675 ? 24.365 2.212 -34.790 1.00 94.88 675 LEU A N 1
ATOM 5220 C CA . LEU A 1 675 ? 23.948 1.243 -33.783 1.00 94.88 675 LEU A CA 1
ATOM 5221 C C . LEU A 1 675 ? 22.909 0.306 -34.404 1.00 94.88 675 LEU A C 1
ATOM 5223 O O . LEU A 1 675 ? 21.782 0.724 -34.660 1.00 94.88 675 LEU A O 1
ATOM 5227 N N . VAL A 1 676 ? 23.277 -0.948 -34.645 1.00 96.50 676 VAL A N 1
ATOM 5228 C CA . VAL A 1 676 ? 22.365 -1.975 -35.159 1.00 96.50 676 VAL A CA 1
ATOM 5229 C C . VAL A 1 676 ? 21.840 -2.785 -33.981 1.00 96.50 676 VAL A C 1
ATOM 5231 O O . VAL A 1 676 ? 22.634 -3.271 -33.178 1.00 96.50 676 VAL A O 1
ATOM 5234 N N . ILE A 1 677 ? 20.518 -2.910 -33.865 1.00 97.25 677 ILE A N 1
ATOM 5235 C CA . ILE A 1 677 ? 19.856 -3.669 -32.802 1.00 97.25 677 ILE A CA 1
ATOM 5236 C C . ILE A 1 677 ? 18.942 -4.721 -33.434 1.00 97.25 677 ILE A C 1
ATOM 5238 O O . ILE A 1 677 ? 17.948 -4.369 -34.069 1.00 97.25 677 ILE A O 1
ATOM 5242 N N . ASP A 1 678 ? 19.278 -5.995 -33.259 1.00 97.19 678 ASP A N 1
ATOM 5243 C CA . ASP A 1 678 ? 18.444 -7.137 -33.638 1.00 97.19 678 ASP A CA 1
ATOM 5244 C C . ASP A 1 678 ? 17.459 -7.446 -32.506 1.00 97.19 678 ASP A C 1
ATOM 5246 O O . ASP A 1 678 ? 17.856 -7.698 -31.368 1.00 97.19 678 ASP A O 1
ATOM 5250 N N . CYS A 1 679 ? 16.167 -7.377 -32.818 1.00 96.56 679 CYS A N 1
ATOM 5251 C CA . CYS A 1 679 ? 15.074 -7.590 -31.875 1.00 96.56 679 CYS A CA 1
ATOM 5252 C C . CYS A 1 679 ? 14.521 -9.022 -31.923 1.00 96.56 679 CYS A C 1
ATOM 5254 O O . CYS A 1 679 ? 13.578 -9.321 -31.193 1.00 96.56 679 CYS A O 1
ATOM 5256 N N . HIS A 1 680 ? 15.089 -9.905 -32.751 1.00 95.62 680 HIS A N 1
ATOM 5257 C CA . HIS A 1 680 ? 14.775 -11.337 -32.808 1.00 95.62 680 HIS A CA 1
ATOM 5258 C C . HIS A 1 680 ? 13.287 -11.663 -33.027 1.00 95.62 680 HIS A C 1
ATOM 5260 O O . HIS A 1 680 ? 12.753 -12.629 -32.475 1.00 95.62 680 HIS A O 1
ATOM 5266 N N . GLY A 1 681 ? 12.591 -10.834 -33.799 1.00 94.88 681 GLY A N 1
ATOM 5267 C CA . GLY A 1 681 ? 11.176 -10.980 -34.123 1.00 94.88 681 GLY A CA 1
ATOM 5268 C C . GLY A 1 681 ? 10.243 -10.582 -32.981 1.00 94.88 681 GLY A C 1
ATOM 5269 O O . GLY A 1 681 ? 9.036 -10.824 -33.078 1.00 94.88 681 GLY A O 1
ATOM 5270 N N . ALA A 1 682 ? 10.773 -10.003 -31.898 1.00 95.69 682 ALA A N 1
ATOM 5271 C CA . ALA A 1 682 ? 10.005 -9.661 -30.712 1.00 95.69 682 ALA A CA 1
ATOM 5272 C C . ALA A 1 682 ? 9.056 -8.482 -30.958 1.00 95.69 682 ALA A C 1
ATOM 5274 O O . ALA A 1 682 ? 9.329 -7.568 -31.743 1.00 95.69 682 ALA A O 1
ATOM 5275 N N . SER A 1 683 ? 7.935 -8.496 -30.236 1.00 97.38 683 SER A N 1
ATOM 5276 C CA . SER A 1 683 ? 7.029 -7.352 -30.157 1.00 97.38 683 SER A CA 1
ATOM 5277 C C . SER A 1 683 ? 7.704 -6.196 -29.431 1.00 97.38 683 SER A C 1
ATOM 5279 O O . SER A 1 683 ? 8.252 -6.391 -28.340 1.00 97.38 683 SER A O 1
ATOM 5281 N N . LEU A 1 684 ? 7.592 -4.983 -29.973 1.00 98.06 684 LEU A N 1
ATOM 5282 C CA . LEU A 1 684 ? 8.111 -3.764 -29.356 1.00 98.06 684 LEU A CA 1
ATOM 5283 C C . LEU A 1 684 ? 7.576 -3.562 -27.929 1.00 98.06 684 LEU A C 1
ATOM 5285 O O . LEU A 1 684 ? 8.311 -3.076 -27.077 1.00 98.06 684 LEU A O 1
ATOM 5289 N N . HIS A 1 685 ? 6.361 -4.024 -27.617 1.00 98.00 685 HIS A N 1
ATOM 5290 C CA . HIS A 1 685 ? 5.817 -4.004 -26.249 1.00 98.00 685 HIS A CA 1
ATOM 5291 C C . HIS A 1 685 ? 6.686 -4.757 -25.230 1.00 98.00 685 HIS A C 1
ATOM 5293 O O . HIS A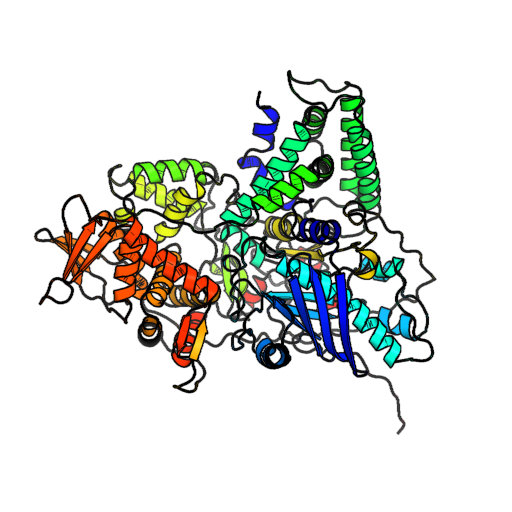 1 685 ? 6.753 -4.362 -24.070 1.00 98.00 685 HIS A O 1
ATOM 5299 N N . THR A 1 686 ? 7.368 -5.824 -25.656 1.00 97.56 686 THR A N 1
ATOM 5300 C CA . THR A 1 686 ? 8.155 -6.713 -24.778 1.00 97.56 686 THR A CA 1
ATOM 5301 C C . THR A 1 686 ? 9.634 -6.346 -24.682 1.00 97.56 686 THR A C 1
ATOM 5303 O O . THR A 1 686 ? 10.319 -6.819 -23.779 1.00 97.56 686 THR A O 1
ATOM 5306 N N . VAL A 1 687 ? 10.143 -5.530 -25.613 1.00 97.88 687 VAL A N 1
ATOM 5307 C CA . VAL A 1 687 ? 11.570 -5.163 -25.693 1.00 97.88 687 VAL A CA 1
ATOM 5308 C C . VAL A 1 687 ? 11.819 -3.654 -25.693 1.00 97.88 687 VAL A C 1
ATOM 5310 O O . VAL A 1 687 ? 12.968 -3.224 -25.618 1.00 97.88 687 VAL A O 1
ATOM 5313 N N . GLY A 1 688 ? 10.771 -2.831 -25.767 1.00 97.94 688 GLY A N 1
ATOM 5314 C CA . GLY A 1 688 ? 10.883 -1.379 -25.900 1.00 97.94 688 GLY A CA 1
ATOM 5315 C C . GLY A 1 688 ? 11.646 -0.717 -24.756 1.00 97.94 688 GLY A C 1
ATOM 5316 O O . GLY A 1 688 ? 12.434 0.191 -25.001 1.00 97.94 688 GLY A O 1
ATOM 5317 N N . HIS A 1 689 ? 11.512 -1.220 -23.527 1.00 97.50 689 HIS A N 1
ATOM 5318 C CA . HIS A 1 689 ? 12.305 -0.762 -22.380 1.00 97.50 689 HIS A CA 1
ATOM 5319 C C . HIS A 1 689 ? 13.810 -0.995 -22.578 1.00 97.50 689 HIS A C 1
ATOM 5321 O O . HIS A 1 689 ? 14.604 -0.093 -22.322 1.00 97.50 689 HIS A O 1
ATOM 5327 N N . VAL A 1 690 ? 14.210 -2.154 -23.114 1.00 98.00 690 VAL A N 1
ATOM 5328 C CA . VAL A 1 690 ? 15.614 -2.455 -23.448 1.00 98.00 690 VAL A CA 1
ATOM 5329 C C . VAL A 1 690 ? 16.124 -1.532 -24.551 1.00 98.00 690 VAL A C 1
ATOM 5331 O O . VAL A 1 690 ? 17.240 -1.016 -24.452 1.00 98.00 690 VAL A O 1
ATOM 5334 N N . LEU A 1 691 ? 15.306 -1.277 -25.578 1.00 98.00 691 LEU A N 1
ATOM 5335 C CA . LEU A 1 691 ? 15.662 -0.352 -26.656 1.00 98.00 691 LEU A CA 1
ATOM 5336 C C . LEU A 1 691 ? 15.884 1.066 -26.124 1.00 98.00 691 LEU A C 1
ATOM 5338 O O . LEU A 1 691 ? 16.884 1.686 -26.478 1.00 98.00 691 LEU A O 1
ATOM 5342 N N . VAL A 1 692 ? 15.011 1.555 -25.238 1.00 97.50 692 VAL A N 1
ATOM 5343 C CA . VAL A 1 692 ? 15.146 2.870 -24.591 1.00 97.50 692 VAL A CA 1
ATOM 5344 C C . VAL A 1 692 ? 16.490 2.983 -23.869 1.00 97.50 692 VAL A C 1
ATOM 5346 O O . VAL A 1 692 ? 17.244 3.920 -24.135 1.00 97.50 692 VAL A O 1
ATOM 5349 N N . HIS A 1 693 ? 16.838 1.998 -23.033 1.00 96.81 693 HIS A N 1
ATOM 5350 C CA . HIS A 1 693 ? 18.125 1.965 -22.326 1.00 96.81 693 HIS A CA 1
ATOM 5351 C C . HIS A 1 693 ? 19.315 1.948 -23.285 1.00 96.81 693 HIS A C 1
ATOM 5353 O O . HIS A 1 693 ? 20.261 2.723 -23.122 1.00 96.81 693 HIS A O 1
ATOM 5359 N N . ARG A 1 694 ? 19.267 1.089 -24.310 1.00 96.44 694 ARG A N 1
ATOM 5360 C CA . ARG A 1 694 ? 20.380 0.924 -25.250 1.00 96.44 694 ARG A CA 1
ATOM 5361 C C . ARG A 1 694 ? 20.601 2.157 -26.118 1.00 96.44 694 ARG A C 1
ATOM 5363 O O . ARG A 1 694 ? 21.747 2.550 -26.331 1.00 96.44 694 ARG A O 1
ATOM 5370 N N . ILE A 1 695 ? 19.522 2.743 -26.632 1.00 96.25 695 ILE A N 1
ATOM 5371 C CA . ILE A 1 695 ? 19.568 3.924 -27.497 1.00 96.25 695 ILE A CA 1
ATOM 5372 C C . ILE A 1 695 ? 20.069 5.119 -26.692 1.00 96.25 695 ILE A C 1
ATOM 5374 O O . ILE A 1 695 ? 21.020 5.770 -27.118 1.00 96.25 695 ILE A O 1
ATOM 5378 N N . ALA A 1 696 ? 19.505 5.368 -25.509 1.00 94.06 696 ALA A N 1
ATOM 5379 C CA . ALA A 1 696 ? 19.925 6.483 -24.667 1.00 94.06 696 ALA A CA 1
ATOM 5380 C C . ALA A 1 696 ? 21.393 6.390 -24.246 1.00 94.06 696 ALA A C 1
ATOM 5382 O O . ALA A 1 696 ? 22.113 7.381 -24.315 1.00 94.06 696 ALA A O 1
ATOM 5383 N N . ALA A 1 697 ? 21.873 5.189 -23.913 1.00 93.69 697 ALA A N 1
ATOM 5384 C CA . ALA A 1 697 ? 23.279 4.960 -23.595 1.00 93.69 697 ALA A CA 1
ATOM 5385 C C . ALA A 1 697 ? 24.242 5.202 -24.778 1.00 93.69 697 ALA A C 1
ATOM 5387 O O . ALA A 1 697 ? 25.434 5.409 -24.563 1.00 93.69 697 ALA A O 1
ATOM 5388 N N . ALA A 1 698 ? 23.763 5.147 -26.025 1.00 91.19 698 ALA A N 1
ATOM 5389 C CA . ALA A 1 698 ? 24.583 5.314 -27.231 1.00 91.19 698 ALA A CA 1
ATOM 5390 C C . ALA A 1 698 ? 24.586 6.748 -27.796 1.00 91.19 698 ALA A C 1
ATOM 5392 O O . ALA A 1 698 ? 25.344 7.054 -28.731 1.00 91.19 698 ALA A O 1
ATOM 5393 N N . VAL A 1 699 ? 23.720 7.607 -27.257 1.00 88.12 699 VAL A N 1
ATOM 5394 C CA . VAL A 1 699 ? 23.552 9.002 -27.656 1.00 88.12 699 VAL A CA 1
ATOM 5395 C C . VAL A 1 699 ? 24.561 9.868 -26.889 1.00 88.12 699 VAL A C 1
ATOM 5397 O O . VAL A 1 699 ? 24.495 10.002 -25.672 1.00 88.12 699 VAL A O 1
ATOM 5400 N N . ALA A 1 700 ? 25.519 10.444 -27.619 1.00 72.50 700 ALA A N 1
ATOM 5401 C CA . ALA A 1 700 ? 26.531 11.371 -27.098 1.00 72.50 700 ALA A CA 1
ATOM 5402 C C . ALA A 1 700 ? 26.224 12.813 -27.564 1.00 72.50 700 ALA A C 1
ATOM 5404 O O . ALA A 1 700 ? 25.094 13.110 -27.952 1.00 72.50 700 ALA A O 1
ATOM 5405 N N . ASP A 1 701 ? 27.227 13.699 -27.601 1.00 66.06 701 ASP A N 1
ATOM 5406 C CA . ASP A 1 701 ? 27.085 15.077 -28.119 1.00 66.06 701 ASP A CA 1
ATOM 5407 C C . ASP A 1 701 ? 26.727 15.140 -29.618 1.00 66.06 701 ASP A C 1
ATOM 5409 O O . ASP A 1 701 ? 26.284 16.170 -30.122 1.00 66.06 701 ASP A O 1
ATOM 5413 N N . SER A 1 702 ? 26.917 14.038 -30.352 1.00 72.56 702 SER A N 1
ATOM 5414 C CA . SER A 1 702 ? 26.566 13.919 -31.770 1.00 72.56 702 SER A CA 1
ATOM 5415 C C . SER A 1 702 ? 25.435 12.918 -31.982 1.00 72.56 702 SER A C 1
ATOM 5417 O O . SER A 1 702 ? 25.285 11.948 -31.236 1.00 72.56 702 SER A O 1
ATOM 5419 N N . ALA A 1 703 ? 24.635 13.165 -33.021 1.00 85.38 703 ALA A N 1
ATOM 5420 C CA . ALA A 1 703 ? 23.544 12.281 -33.394 1.00 85.38 703 ALA A CA 1
ATOM 5421 C C . ALA A 1 703 ? 24.061 10.878 -33.751 1.00 85.38 703 ALA A C 1
ATOM 5423 O O . ALA A 1 703 ? 25.074 10.725 -34.435 1.00 85.38 703 ALA A O 1
ATOM 5424 N N . ARG A 1 704 ? 23.329 9.860 -33.307 1.00 91.94 704 ARG A N 1
ATOM 5425 C CA . ARG A 1 704 ? 23.583 8.449 -33.568 1.00 91.94 704 ARG A CA 1
ATOM 5426 C C . ARG A 1 704 ? 22.569 7.939 -34.582 1.00 91.94 704 ARG A C 1
ATOM 5428 O O . ARG A 1 704 ? 21.365 8.048 -34.360 1.00 91.94 704 ARG A O 1
ATOM 5435 N N . ASP A 1 705 ? 23.050 7.350 -35.668 1.00 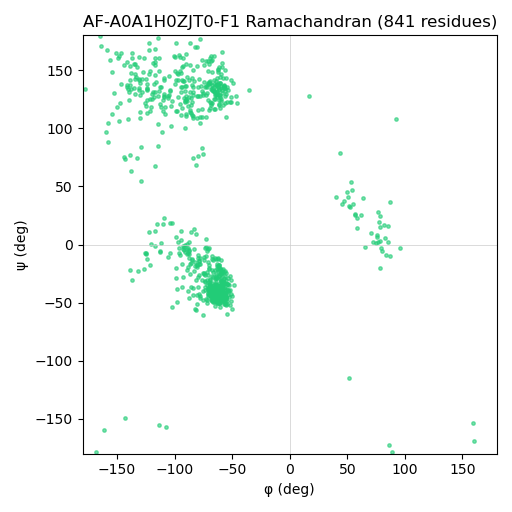93.69 705 ASP A N 1
ATOM 5436 C CA . ASP A 1 705 ? 22.190 6.563 -36.548 1.00 93.69 705 ASP A CA 1
ATOM 5437 C C . ASP A 1 705 ? 21.908 5.205 -35.877 1.00 93.69 705 ASP A C 1
ATOM 5439 O O . ASP A 1 705 ? 22.826 4.546 -35.379 1.00 93.69 705 ASP A O 1
ATOM 5443 N N . VAL A 1 706 ? 20.639 4.803 -35.843 1.00 95.94 706 VAL A N 1
ATOM 5444 C CA . VAL A 1 706 ? 20.149 3.568 -35.215 1.00 95.94 706 VAL A CA 1
ATOM 5445 C C . VAL A 1 706 ? 19.388 2.752 -36.255 1.00 95.94 706 VAL A C 1
ATOM 5447 O O . VAL A 1 706 ? 18.554 3.296 -36.978 1.00 95.94 706 VAL A O 1
ATOM 5450 N N . ARG A 1 707 ? 19.653 1.447 -36.333 1.00 95.81 707 ARG A N 1
ATOM 5451 C CA . ARG A 1 707 ? 18.936 0.507 -37.199 1.00 95.81 707 ARG A CA 1
ATOM 5452 C C . ARG A 1 707 ? 18.313 -0.600 -36.358 1.00 95.81 707 ARG A C 1
ATOM 5454 O O . ARG A 1 707 ? 19.041 -1.394 -35.770 1.00 95.81 707 ARG A O 1
ATOM 5461 N N . LEU A 1 708 ? 16.987 -0.655 -36.331 1.00 96.38 708 LEU A N 1
ATOM 5462 C CA . LEU A 1 708 ? 16.227 -1.721 -35.681 1.00 96.38 708 LEU A CA 1
ATOM 5463 C C . LEU A 1 708 ? 15.958 -2.826 -36.710 1.00 96.38 708 LEU A C 1
ATOM 5465 O O . LEU A 1 708 ? 15.422 -2.556 -37.784 1.00 96.38 708 LEU A O 1
ATOM 5469 N N . VAL A 1 709 ? 16.374 -4.051 -36.402 1.00 96.06 709 VAL A N 1
ATOM 5470 C CA . VAL A 1 709 ? 16.278 -5.226 -37.280 1.00 96.06 709 VAL A CA 1
ATOM 5471 C C . VAL A 1 709 ? 15.359 -6.258 -36.633 1.00 96.06 709 VAL A C 1
ATOM 5473 O O . VAL A 1 709 ? 15.403 -6.438 -35.420 1.00 96.06 709 VAL A O 1
ATOM 5476 N N . ASP A 1 710 ? 14.526 -6.912 -37.449 1.00 95.31 710 ASP A N 1
ATOM 5477 C CA . ASP A 1 710 ? 13.586 -7.961 -37.019 1.00 95.31 710 ASP A CA 1
ATOM 5478 C C . ASP A 1 710 ? 12.722 -7.545 -35.812 1.00 95.31 710 ASP A C 1
ATOM 5480 O O . ASP A 1 710 ? 12.507 -8.297 -34.869 1.00 95.31 710 ASP A O 1
ATOM 5484 N N . LEU A 1 711 ? 12.260 -6.294 -35.804 1.00 96.44 711 LEU A N 1
ATOM 5485 C CA . LEU A 1 711 ? 11.346 -5.775 -34.792 1.00 96.44 711 LEU A CA 1
ATOM 5486 C C . LEU A 1 711 ? 9.910 -5.898 -35.293 1.00 96.44 711 LEU A C 1
ATOM 5488 O O . LEU A 1 711 ? 9.612 -5.498 -36.419 1.00 96.44 711 LEU A O 1
ATOM 5492 N N . ARG A 1 712 ? 8.998 -6.365 -34.437 1.00 96.44 712 ARG A N 1
ATOM 5493 C CA . ARG A 1 712 ? 7.556 -6.240 -34.678 1.00 96.44 712 ARG A CA 1
ATOM 5494 C C . ARG A 1 712 ? 7.037 -4.992 -33.970 1.00 96.44 712 ARG A C 1
ATOM 5496 O O . ARG A 1 712 ? 7.012 -4.978 -32.740 1.00 96.44 712 ARG A O 1
ATOM 5503 N N . PRO A 1 713 ? 6.621 -3.945 -34.699 1.00 95.69 713 PRO A N 1
ATOM 5504 C CA . PRO A 1 713 ? 6.284 -2.682 -34.055 1.00 95.69 713 PRO A CA 1
ATOM 5505 C C . PRO A 1 713 ? 5.009 -2.746 -33.205 1.00 95.69 713 PRO A C 1
ATOM 5507 O O . PRO A 1 713 ? 4.943 -2.123 -32.150 1.00 95.69 713 PRO A O 1
ATOM 5510 N N . ASP A 1 714 ? 4.014 -3.529 -33.645 1.00 96.88 714 ASP A N 1
ATOM 5511 C CA . ASP A 1 714 ? 2.746 -3.773 -32.937 1.00 96.88 714 ASP A CA 1
ATOM 5512 C C . ASP A 1 714 ? 2.071 -2.492 -32.399 1.00 96.88 714 ASP A C 1
ATOM 5514 O O . ASP A 1 714 ? 1.485 -2.480 -31.313 1.00 96.88 714 ASP A O 1
ATOM 5518 N N . GLY A 1 715 ? 2.160 -1.397 -33.162 1.00 96.19 715 GLY A N 1
ATOM 5519 C CA . GLY A 1 715 ? 1.548 -0.108 -32.838 1.00 96.19 715 GLY A CA 1
ATOM 5520 C C . GLY A 1 715 ? 2.190 0.63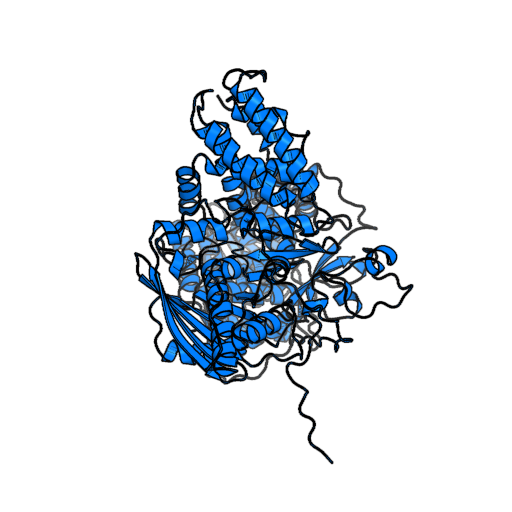3 -31.660 1.00 96.19 715 GLY A C 1
ATOM 5521 O O . GLY A 1 715 ? 1.613 1.607 -31.185 1.00 96.19 715 GLY A O 1
ATOM 5522 N N . ALA A 1 716 ? 3.343 0.185 -31.152 1.00 97.81 716 ALA A N 1
ATOM 5523 C CA . ALA A 1 716 ? 4.024 0.792 -30.007 1.00 97.81 716 ALA A CA 1
ATOM 5524 C C . ALA A 1 716 ? 5.108 1.818 -30.389 1.00 97.81 716 ALA A C 1
ATOM 5526 O O . ALA A 1 716 ? 5.795 2.344 -29.511 1.00 97.81 716 ALA A O 1
ATOM 5527 N N . GLU A 1 717 ? 5.287 2.129 -31.675 1.00 96.56 717 GLU A N 1
ATOM 5528 C CA . GLU A 1 717 ? 6.293 3.086 -32.154 1.00 96.56 717 GLU A CA 1
ATOM 5529 C C . GLU A 1 717 ? 6.137 4.491 -31.547 1.00 96.56 717 GLU A C 1
ATOM 5531 O O . GLU A 1 717 ? 7.155 5.059 -31.133 1.00 96.56 717 GLU A O 1
ATOM 5536 N N . PRO A 1 718 ? 4.913 5.054 -31.412 1.00 97.00 718 PRO A N 1
ATOM 5537 C CA . PRO A 1 718 ? 4.717 6.311 -30.689 1.00 97.00 718 PRO A CA 1
ATOM 5538 C C . PRO A 1 718 ? 5.184 6.219 -29.230 1.00 97.00 718 PRO A C 1
ATOM 5540 O O . PRO A 1 718 ? 5.759 7.170 -28.699 1.00 97.00 718 PRO A O 1
ATOM 5543 N N . GLY A 1 719 ? 5.007 5.050 -28.606 1.00 97.50 719 GLY A N 1
ATOM 5544 C CA . GLY A 1 719 ? 5.485 4.747 -27.258 1.00 97.50 719 GLY A CA 1
ATOM 5545 C C . GLY A 1 719 ? 7.003 4.792 -27.132 1.00 97.50 719 GLY A C 1
ATOM 5546 O O . GLY A 1 719 ? 7.512 5.371 -26.177 1.00 97.50 719 GLY A O 1
ATOM 5547 N N . LEU A 1 720 ? 7.736 4.249 -28.111 1.00 97.75 720 LEU A N 1
ATOM 5548 C CA . LEU A 1 720 ? 9.202 4.333 -28.144 1.00 97.75 720 LEU A CA 1
ATOM 5549 C C . LEU A 1 720 ? 9.686 5.781 -28.246 1.00 97.75 720 LEU A C 1
ATOM 5551 O O . LEU A 1 720 ? 10.589 6.173 -27.508 1.00 97.75 720 LEU A O 1
ATOM 5555 N N . ALA A 1 721 ? 9.053 6.589 -29.099 1.00 96.50 721 ALA A N 1
ATOM 5556 C CA . ALA A 1 721 ? 9.369 8.010 -29.206 1.00 96.50 721 ALA A CA 1
ATOM 5557 C C . ALA A 1 721 ? 9.091 8.758 -27.889 1.00 96.50 721 ALA A C 1
ATOM 5559 O O . ALA A 1 721 ? 9.935 9.529 -27.435 1.00 96.50 721 ALA A O 1
ATOM 5560 N N . LEU A 1 722 ? 7.943 8.504 -27.248 1.00 97.00 722 LEU A N 1
ATOM 5561 C CA . LEU A 1 722 ? 7.581 9.134 -25.975 1.00 97.00 722 LEU A CA 1
ATOM 5562 C C . LEU A 1 722 ? 8.507 8.698 -24.826 1.00 97.00 722 LEU A C 1
ATOM 5564 O O . LEU A 1 722 ? 8.920 9.529 -24.019 1.00 97.00 722 LEU A O 1
ATOM 5568 N N . ALA A 1 723 ? 8.876 7.416 -24.767 1.00 96.88 723 ALA A N 1
ATOM 5569 C CA . ALA A 1 723 ? 9.778 6.883 -23.749 1.00 96.88 723 ALA A CA 1
ATOM 5570 C C . ALA A 1 723 ? 11.206 7.441 -23.878 1.00 96.88 723 ALA A C 1
ATOM 5572 O O . ALA A 1 723 ? 11.832 7.747 -22.866 1.00 96.88 723 ALA A O 1
ATOM 5573 N N . LEU A 1 724 ? 11.710 7.620 -25.105 1.00 96.12 724 LEU A N 1
ATOM 5574 C CA . LEU A 1 724 ? 12.994 8.284 -25.363 1.00 96.12 724 LEU A CA 1
ATOM 5575 C C . LEU A 1 724 ? 12.932 9.785 -25.037 1.00 96.12 724 LEU A C 1
ATOM 5577 O O . LEU A 1 724 ? 13.838 10.310 -24.391 1.00 96.12 724 LEU A O 1
ATOM 5581 N N . ALA A 1 725 ? 11.836 10.461 -25.394 1.00 94.50 725 ALA A N 1
ATOM 5582 C CA . ALA A 1 725 ? 11.624 11.868 -25.058 1.00 94.50 725 ALA A CA 1
ATOM 5583 C C . ALA A 1 725 ? 11.608 12.105 -23.538 1.00 94.50 725 ALA A C 1
ATOM 5585 O O . ALA A 1 725 ? 12.213 13.067 -23.065 1.00 94.50 725 ALA A O 1
ATOM 5586 N N . ARG A 1 726 ? 10.995 11.193 -22.765 1.00 94.44 726 ARG A N 1
ATOM 5587 C CA . ARG A 1 726 ? 10.966 11.229 -21.291 1.00 94.44 726 ARG A CA 1
ATOM 5588 C C . ARG A 1 726 ? 12.363 11.315 -20.666 1.00 94.44 726 ARG A C 1
ATOM 5590 O O . ARG A 1 726 ? 12.524 11.957 -19.633 1.00 94.44 726 ARG A O 1
ATOM 5597 N N . ILE A 1 727 ? 13.357 10.686 -21.288 1.00 93.12 727 ILE A N 1
ATOM 5598 C CA . ILE A 1 727 ? 14.757 10.675 -20.831 1.00 93.12 727 ILE A CA 1
ATOM 5599 C C . ILE A 1 727 ? 15.652 11.636 -21.632 1.00 93.12 727 ILE A C 1
ATOM 5601 O O . ILE A 1 727 ? 16.875 11.507 -21.627 1.00 93.12 727 ILE A O 1
ATOM 5605 N N . GLY A 1 728 ? 15.053 12.603 -22.335 1.00 92.56 728 GLY A N 1
ATOM 5606 C CA . GLY A 1 728 ? 15.777 13.669 -23.025 1.00 92.56 728 GLY A CA 1
ATOM 5607 C C . GLY A 1 728 ? 16.451 13.250 -24.333 1.00 92.56 728 GLY A C 1
ATOM 5608 O O . GLY A 1 728 ? 17.461 13.846 -24.710 1.00 92.56 728 GLY A O 1
ATOM 5609 N N . VAL A 1 729 ? 15.923 12.245 -25.036 1.00 93.81 729 VAL A N 1
ATOM 5610 C CA . VAL A 1 729 ? 16.437 11.787 -26.335 1.00 93.81 729 VAL A CA 1
ATOM 5611 C C . VAL A 1 729 ? 15.432 12.096 -27.446 1.00 93.81 729 VAL A C 1
ATOM 5613 O O . VAL A 1 729 ? 14.303 11.608 -27.433 1.00 93.81 729 VAL A O 1
ATOM 5616 N N . ASP A 1 730 ? 15.862 12.874 -28.441 1.00 92.62 730 ASP A N 1
ATOM 5617 C CA . ASP A 1 730 ? 15.124 13.068 -29.690 1.00 92.62 730 ASP A CA 1
ATOM 5618 C C . ASP A 1 730 ? 15.212 11.797 -30.540 1.00 92.62 730 ASP A C 1
ATOM 5620 O O . ASP A 1 730 ? 16.297 11.235 -30.716 1.00 92.62 730 ASP A O 1
ATOM 5624 N N . TRP A 1 731 ? 14.086 11.390 -31.125 1.00 94.12 731 TRP A N 1
ATOM 5625 C CA . TRP A 1 731 ? 13.965 10.200 -31.963 1.00 94.12 731 TRP A CA 1
ATOM 5626 C C . TRP A 1 731 ? 13.268 10.539 -33.283 1.00 94.12 731 TRP A C 1
ATOM 5628 O O . TRP A 1 731 ? 12.087 10.888 -33.298 1.00 94.12 731 TRP A O 1
ATOM 5638 N N . GLU A 1 732 ? 13.994 10.441 -34.399 1.00 91.81 732 GLU A N 1
ATOM 5639 C CA . GLU A 1 732 ? 13.492 10.814 -35.727 1.00 91.81 732 GLU A CA 1
ATOM 5640 C C . GLU A 1 732 ? 13.704 9.677 -36.746 1.00 91.81 732 GLU A C 1
ATOM 5642 O O . GLU A 1 732 ? 14.818 9.160 -36.857 1.00 91.81 732 GLU A O 1
ATOM 5647 N N . PRO A 1 733 ? 12.688 9.281 -37.538 1.00 90.38 733 PRO A N 1
ATOM 5648 C CA . PRO A 1 733 ? 12.885 8.330 -38.630 1.00 90.38 733 PRO A CA 1
ATOM 5649 C C . PRO A 1 733 ? 13.713 8.952 -39.762 1.00 90.38 733 PRO A C 1
ATOM 5651 O O . PRO A 1 733 ? 13.496 10.101 -40.162 1.00 90.38 733 PRO A O 1
ATOM 5654 N N . VAL A 1 734 ? 14.633 8.177 -40.339 1.00 88.19 734 VAL A N 1
ATOM 5655 C CA . VAL A 1 734 ? 15.360 8.587 -41.546 1.00 88.19 734 VAL A CA 1
ATOM 5656 C C . VAL A 1 734 ? 14.455 8.348 -42.751 1.00 88.19 734 VAL A C 1
ATOM 5658 O O . VAL A 1 734 ? 14.065 7.221 -43.051 1.00 88.19 734 VAL A O 1
ATOM 5661 N N . ARG A 1 735 ? 14.077 9.427 -43.447 1.00 77.94 735 ARG A N 1
ATOM 5662 C CA . ARG A 1 735 ? 13.166 9.345 -44.601 1.00 77.94 735 ARG A CA 1
ATOM 5663 C C . ARG A 1 735 ? 13.695 8.355 -45.648 1.00 77.94 735 ARG A C 1
ATOM 5665 O O . ARG A 1 735 ? 14.853 8.448 -46.036 1.00 77.94 735 ARG A O 1
ATOM 5672 N N . ALA A 1 736 ? 12.790 7.512 -46.155 1.00 76.06 736 ALA A N 1
ATOM 5673 C CA . ALA A 1 736 ? 13.001 6.521 -47.219 1.00 76.06 736 ALA A CA 1
ATOM 5674 C C . ALA A 1 736 ? 13.753 5.223 -46.845 1.00 76.06 736 ALA A C 1
ATOM 5676 O O . ALA A 1 736 ? 13.971 4.403 -47.734 1.00 76.06 736 ALA A O 1
ATOM 5677 N N . GLU A 1 737 ? 14.076 4.983 -45.567 1.00 80.44 737 GLU A N 1
ATOM 5678 C CA . GLU A 1 737 ? 14.699 3.728 -45.110 1.00 80.44 737 GLU A CA 1
ATOM 5679 C C . GLU A 1 737 ? 13.947 3.146 -43.898 1.00 80.44 737 GLU A C 1
ATOM 5681 O O . GLU A 1 737 ? 13.998 3.687 -42.795 1.00 80.44 737 GLU A O 1
ATOM 5686 N N . GLU A 1 738 ? 13.228 2.038 -44.103 1.00 82.50 738 GLU A N 1
ATOM 5687 C CA . GLU A 1 738 ? 12.481 1.354 -43.040 1.00 82.50 738 GLU A CA 1
ATOM 5688 C C . GLU A 1 738 ? 13.427 0.810 -41.955 1.00 82.50 738 GLU A C 1
ATOM 5690 O O . GLU A 1 738 ? 14.498 0.279 -42.250 1.00 82.50 738 GLU A O 1
ATOM 5695 N N . GLY A 1 739 ? 13.050 0.980 -40.684 1.00 84.62 739 GLY A N 1
ATOM 5696 C CA . GLY A 1 739 ? 13.853 0.542 -39.538 1.00 84.62 739 GLY A CA 1
ATOM 5697 C C . GLY A 1 739 ? 15.081 1.411 -39.231 1.00 84.62 739 GLY A C 1
ATOM 5698 O O . GLY A 1 739 ? 15.803 1.101 -38.281 1.00 84.62 739 GLY A O 1
ATOM 5699 N N . ARG A 1 740 ? 15.332 2.497 -39.982 1.00 92.38 740 ARG A N 1
ATOM 5700 C CA . ARG A 1 740 ? 16.442 3.426 -39.723 1.00 92.38 740 ARG A CA 1
ATOM 5701 C C . ARG A 1 740 ? 15.971 4.726 -39.080 1.00 92.38 740 ARG A C 1
ATOM 5703 O O . ARG A 1 740 ? 15.067 5.408 -39.560 1.00 92.38 740 ARG A O 1
ATOM 5710 N N . TYR A 1 741 ? 16.666 5.109 -38.020 1.00 94.50 741 TYR A N 1
ATOM 5711 C CA . TYR A 1 741 ? 16.348 6.257 -37.187 1.00 94.50 741 TYR A CA 1
ATOM 5712 C C . TYR A 1 741 ? 17.605 7.043 -36.841 1.00 94.50 741 TYR A C 1
ATOM 5714 O O . TYR A 1 741 ? 18.733 6.564 -36.978 1.00 94.50 741 TYR A O 1
ATOM 5722 N N . ARG A 1 742 ? 17.397 8.262 -36.363 1.00 93.62 742 ARG A N 1
ATOM 5723 C CA . ARG A 1 742 ? 18.420 9.113 -35.782 1.00 93.62 742 ARG A CA 1
ATOM 5724 C C . ARG A 1 742 ? 18.018 9.463 -34.358 1.00 93.62 742 ARG A C 1
ATOM 5726 O O . ARG A 1 742 ? 16.932 9.991 -34.136 1.00 93.62 742 ARG A O 1
ATOM 5733 N N . ALA A 1 743 ? 18.915 9.177 -33.422 1.00 94.69 743 ALA A N 1
ATOM 5734 C CA . ALA A 1 743 ? 18.770 9.505 -32.014 1.00 94.69 743 ALA A CA 1
ATOM 5735 C C . ALA A 1 743 ? 19.800 10.567 -31.616 1.00 94.69 743 ALA A C 1
ATOM 5737 O O . ALA A 1 743 ? 20.970 10.467 -31.991 1.00 94.69 743 ALA A O 1
ATOM 5738 N N . ARG A 1 744 ? 19.404 11.590 -30.862 1.00 93.06 744 ARG A N 1
ATOM 5739 C CA . ARG A 1 744 ? 20.334 12.601 -30.323 1.00 93.06 744 ARG A CA 1
ATOM 5740 C C . ARG A 1 744 ? 19.840 13.119 -28.979 1.00 93.06 744 ARG A C 1
ATOM 5742 O O . ARG A 1 744 ? 18.662 12.975 -28.673 1.00 93.06 744 ARG A O 1
ATOM 5749 N N . ARG A 1 745 ? 20.715 13.748 -28.190 1.00 91.38 745 ARG A N 1
ATOM 5750 C CA . ARG A 1 745 ? 20.270 14.467 -26.991 1.00 91.38 745 ARG A CA 1
ATOM 5751 C C . ARG A 1 745 ? 19.322 15.581 -27.417 1.00 91.38 745 ARG A C 1
ATOM 5753 O O . ARG A 1 745 ? 19.620 16.299 -28.374 1.00 91.38 745 ARG A O 1
ATOM 5760 N N . SER A 1 746 ? 18.194 15.691 -26.728 1.00 90.62 746 SER A N 1
ATOM 5761 C CA . SER A 1 746 ? 17.247 16.772 -26.960 1.00 90.62 746 SER A CA 1
ATOM 5762 C C . SER A 1 746 ? 17.915 18.110 -26.653 1.00 90.62 746 SER A C 1
ATOM 5764 O O . SER A 1 746 ? 18.641 18.246 -25.666 1.00 90.62 746 SER A O 1
ATOM 5766 N N . ALA A 1 747 ? 17.657 19.105 -27.502 1.00 89.12 747 ALA A N 1
ATOM 5767 C CA . ALA A 1 747 ? 18.044 20.487 -27.230 1.00 89.12 747 ALA A CA 1
ATOM 5768 C C . ALA A 1 747 ? 17.215 21.108 -26.088 1.00 89.12 747 ALA A C 1
ATOM 5770 O O . ALA A 1 747 ? 17.648 22.085 -25.484 1.00 89.12 747 ALA A O 1
ATOM 5771 N N . ASP A 1 748 ? 16.043 20.533 -25.805 1.00 90.75 748 ASP A N 1
ATOM 5772 C CA . ASP A 1 748 ? 15.129 20.922 -24.732 1.00 90.75 748 ASP A CA 1
ATOM 5773 C C . ASP A 1 748 ? 14.568 19.653 -24.050 1.00 90.75 748 ASP A C 1
ATOM 5775 O O . ASP A 1 748 ? 13.467 19.180 -24.369 1.00 90.75 748 ASP A O 1
ATOM 5779 N N . PRO A 1 749 ? 15.366 18.999 -23.182 1.00 87.88 749 PRO A N 1
ATOM 5780 C CA . PRO A 1 749 ? 14.970 17.750 -22.533 1.00 87.88 749 PRO A CA 1
ATOM 5781 C C . PRO A 1 749 ? 13.806 17.942 -21.552 1.00 87.88 749 PRO A C 1
ATOM 5783 O O . PRO A 1 749 ? 13.018 17.018 -21.365 1.00 87.88 749 PRO A O 1
ATOM 5786 N N . GLU A 1 750 ? 13.655 19.134 -20.969 1.00 91.38 750 GLU A N 1
ATOM 5787 C CA . GLU A 1 750 ? 12.547 19.452 -20.064 1.00 91.38 750 GLU A CA 1
ATOM 5788 C C . GLU A 1 750 ? 11.216 19.491 -20.819 1.00 91.38 750 GLU A C 1
ATOM 5790 O O . GLU A 1 750 ? 10.267 18.820 -20.413 1.00 91.38 750 GLU A O 1
ATOM 5795 N N . ALA A 1 751 ? 11.149 20.182 -21.963 1.00 90.06 751 ALA A N 1
ATOM 5796 C CA . ALA A 1 751 ? 9.938 20.191 -22.783 1.00 90.06 751 ALA A CA 1
ATOM 5797 C C . ALA A 1 751 ? 9.609 18.807 -23.367 1.00 90.06 751 ALA A C 1
ATOM 5799 O O . ALA A 1 751 ? 8.436 18.459 -23.523 1.00 90.06 751 ALA A O 1
ATOM 5800 N N . ALA A 1 752 ? 10.628 18.004 -23.693 1.00 85.38 752 ALA A N 1
ATOM 5801 C CA . ALA A 1 752 ? 10.436 16.627 -24.147 1.00 85.38 752 ALA A CA 1
ATOM 5802 C C . ALA A 1 752 ? 9.827 15.749 -23.041 1.00 85.38 752 ALA A C 1
ATOM 5804 O O . ALA A 1 752 ? 8.865 15.019 -23.299 1.00 85.38 752 ALA A O 1
ATOM 5805 N N . ARG A 1 753 ? 10.331 15.877 -21.807 1.00 91.50 753 ARG A N 1
ATOM 5806 C CA . ARG A 1 753 ? 9.818 15.168 -20.632 1.00 91.50 753 ARG A CA 1
ATOM 5807 C C . ARG A 1 753 ? 8.407 15.608 -20.247 1.00 91.50 753 ARG A C 1
ATOM 5809 O O . ARG A 1 753 ? 7.572 14.746 -19.981 1.00 91.50 753 ARG A O 1
ATOM 5816 N N . ALA A 1 754 ? 8.110 16.906 -20.321 1.00 93.25 754 ALA A N 1
ATOM 5817 C CA . ALA A 1 754 ? 6.793 17.455 -19.999 1.00 93.25 754 ALA A CA 1
ATOM 5818 C C . ALA A 1 754 ? 5.657 16.782 -20.789 1.00 93.25 754 ALA A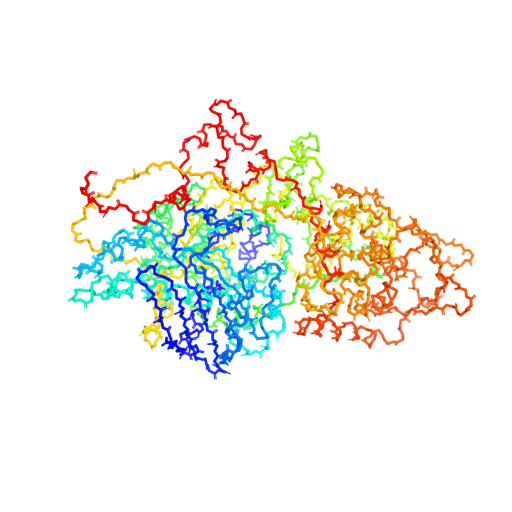 C 1
ATOM 5820 O O . ALA A 1 754 ? 4.585 16.551 -20.248 1.00 93.25 754 ALA A O 1
ATOM 5821 N N . ARG A 1 755 ? 5.904 16.363 -22.040 1.00 91.38 755 ARG A N 1
ATOM 5822 C CA . ARG A 1 755 ? 4.911 15.618 -22.838 1.00 91.38 755 ARG A CA 1
ATOM 5823 C C . ARG A 1 755 ? 4.519 14.284 -22.203 1.00 91.38 755 ARG A C 1
ATOM 5825 O O . ARG A 1 755 ? 3.349 13.912 -22.244 1.00 91.38 755 ARG A O 1
ATOM 5832 N N . PHE A 1 756 ? 5.492 13.553 -21.656 1.00 94.25 756 PHE A N 1
ATOM 5833 C CA . PHE A 1 756 ? 5.217 12.317 -20.927 1.00 94.25 756 PHE A CA 1
ATOM 5834 C C . PHE A 1 756 ? 4.488 12.625 -19.621 1.00 94.25 756 PHE A C 1
ATOM 5836 O O . PHE A 1 756 ? 3.483 11.980 -19.335 1.00 94.25 756 PHE A O 1
ATOM 5843 N N . ASP A 1 757 ? 4.961 13.617 -18.867 1.00 94.12 757 ASP A N 1
ATOM 5844 C CA . ASP A 1 757 ? 4.382 13.979 -17.572 1.00 94.12 757 ASP A CA 1
ATOM 5845 C C . ASP A 1 757 ? 2.914 14.429 -17.717 1.00 94.12 757 ASP A C 1
ATOM 5847 O O . ASP A 1 757 ? 2.055 13.976 -16.960 1.00 94.12 757 ASP A O 1
ATOM 5851 N N . ASP A 1 758 ? 2.593 15.223 -18.744 1.00 95.38 758 ASP A N 1
ATOM 5852 C CA . ASP A 1 758 ? 1.230 15.661 -19.064 1.00 95.38 758 ASP A CA 1
ATOM 5853 C C . ASP A 1 758 ? 0.322 14.479 -19.430 1.00 95.38 758 ASP A C 1
ATOM 5855 O O . ASP A 1 758 ? -0.787 14.350 -18.901 1.00 95.38 758 ASP A O 1
ATOM 5859 N N . GLY A 1 759 ? 0.796 13.587 -20.307 1.00 96.00 759 GLY A N 1
ATOM 5860 C CA . GLY A 1 759 ? 0.058 12.386 -20.701 1.00 96.00 759 GLY A CA 1
ATOM 5861 C C . GLY A 1 759 ? -0.145 11.416 -19.534 1.00 96.00 759 GLY A C 1
ATOM 5862 O O . GLY A 1 759 ? -1.222 10.840 -19.369 1.00 96.00 759 GLY A O 1
ATOM 5863 N N . PHE A 1 760 ? 0.861 11.273 -18.672 1.00 95.56 760 PHE A N 1
ATOM 5864 C CA . PHE A 1 760 ? 0.778 10.450 -17.474 1.00 95.56 760 PHE A CA 1
ATOM 5865 C C . PHE A 1 760 ? -0.194 11.039 -16.444 1.00 95.56 760 PHE A C 1
ATOM 5867 O O . PHE A 1 760 ? -1.029 10.317 -15.894 1.00 95.56 760 PHE A O 1
ATOM 5874 N N . ALA A 1 761 ? -0.162 12.356 -16.236 1.00 94.88 761 ALA A N 1
ATOM 5875 C CA . ALA A 1 761 ? -1.114 13.052 -15.380 1.00 94.88 761 ALA A CA 1
ATOM 5876 C C . ALA A 1 761 ? -2.556 12.928 -15.906 1.00 94.88 761 ALA A C 1
ATOM 5878 O O . ALA A 1 761 ? -3.480 12.722 -15.114 1.00 94.88 761 ALA A O 1
ATOM 5879 N N . ALA A 1 762 ? -2.757 12.995 -17.227 1.00 96.12 762 ALA A N 1
ATOM 5880 C CA . ALA A 1 762 ? -4.053 12.733 -17.854 1.00 96.12 762 ALA A CA 1
ATOM 5881 C C . ALA A 1 762 ? -4.518 11.286 -17.612 1.00 96.12 762 ALA A C 1
ATOM 5883 O O . ALA A 1 762 ? -5.641 11.081 -17.156 1.00 96.12 762 ALA A O 1
ATOM 5884 N N . LEU A 1 763 ? -3.646 10.283 -17.785 1.00 96.31 763 LEU A N 1
ATOM 5885 C CA . LEU A 1 763 ? -3.959 8.883 -17.463 1.00 96.31 763 LEU A CA 1
ATOM 5886 C C . LEU A 1 763 ? -4.382 8.702 -15.993 1.00 96.31 763 LEU A C 1
ATOM 5888 O O . LEU A 1 763 ? -5.312 7.948 -15.704 1.00 96.31 763 LEU A O 1
ATOM 5892 N N . LEU A 1 764 ? -3.712 9.369 -15.050 1.00 94.25 764 LEU A N 1
ATOM 5893 C CA . LEU A 1 764 ? -4.054 9.265 -13.629 1.00 94.25 764 LEU A CA 1
ATOM 5894 C C . LEU A 1 764 ? -5.436 9.858 -13.324 1.00 94.25 764 LEU A C 1
ATOM 5896 O O . LEU A 1 764 ? -6.197 9.244 -12.566 1.00 94.25 764 LEU A O 1
ATOM 5900 N N . ARG A 1 765 ? -5.767 11.013 -13.916 1.00 92.38 765 ARG A N 1
ATOM 5901 C CA . ARG A 1 765 ? -7.053 11.705 -13.724 1.00 92.38 765 ARG A CA 1
ATOM 5902 C C . ARG A 1 765 ? -8.188 11.029 -14.488 1.00 92.38 765 ARG A C 1
ATOM 5904 O O . ARG A 1 765 ? -9.146 10.538 -13.893 1.00 92.38 765 ARG A O 1
ATOM 5911 N N . GLU A 1 766 ? -8.059 10.956 -15.803 1.00 93.69 766 GLU A N 1
ATOM 5912 C CA . GLU A 1 766 ? -9.130 10.607 -16.740 1.00 93.69 766 GLU A CA 1
ATOM 5913 C C . GLU A 1 766 ? -9.129 9.106 -17.047 1.00 93.69 766 GLU A C 1
ATOM 5915 O O . GLU A 1 766 ? -10.179 8.464 -17.027 1.00 93.69 766 GLU A O 1
ATOM 5920 N N . GLY A 1 767 ? -7.952 8.486 -17.139 1.00 95.69 767 GLY A N 1
ATOM 5921 C CA . GLY A 1 767 ? -7.798 7.125 -17.659 1.00 95.69 767 GLY A CA 1
ATOM 5922 C C . GLY A 1 767 ? -7.592 7.125 -19.175 1.00 95.69 767 GLY A C 1
ATOM 5923 O O . GLY A 1 767 ? -7.531 8.178 -19.800 1.00 95.69 767 GLY A O 1
ATOM 5924 N N . ILE A 1 768 ? -7.474 5.939 -19.770 1.00 96.44 768 ILE A N 1
ATOM 5925 C CA . ILE A 1 768 ? -7.360 5.765 -21.225 1.00 96.44 768 ILE A CA 1
ATOM 5926 C C . ILE A 1 768 ? -8.525 4.915 -21.716 1.00 96.44 768 ILE A C 1
ATOM 5928 O O . ILE A 1 768 ? -8.730 3.801 -21.234 1.00 96.44 768 ILE A O 1
ATOM 5932 N N . GLU A 1 769 ? -9.272 5.432 -22.689 1.00 96.50 769 GLU A N 1
ATOM 5933 C CA . GLU A 1 769 ? -10.357 4.696 -23.329 1.00 96.50 769 GLU A CA 1
ATOM 5934 C C . GLU A 1 769 ? -9.828 3.805 -24.465 1.00 96.50 769 GLU A C 1
ATOM 5936 O O . GLU A 1 769 ? -9.231 4.272 -25.440 1.00 96.50 769 GLU A O 1
ATOM 5941 N N . VAL A 1 770 ? -10.097 2.507 -24.367 1.00 96.88 770 VAL A N 1
ATOM 5942 C CA . VAL A 1 770 ? -9.709 1.480 -25.343 1.00 96.88 770 VAL A CA 1
ATOM 5943 C C . VAL A 1 770 ? -10.932 0.667 -25.772 1.00 96.88 770 VAL A C 1
ATOM 5945 O O . VAL A 1 770 ? -11.948 0.685 -25.075 1.00 96.88 770 VAL A O 1
ATOM 5948 N N . PRO A 1 771 ? -10.903 -0.041 -26.916 1.00 97.06 771 PRO A N 1
ATOM 5949 C CA . PRO A 1 771 ? -12.026 -0.885 -27.273 1.00 97.06 771 PRO A CA 1
ATOM 5950 C C . PRO A 1 771 ? -12.033 -2.132 -26.380 1.00 97.06 771 PRO A C 1
ATOM 5952 O O . PRO A 1 771 ? -10.984 -2.708 -26.076 1.00 97.06 771 PRO A O 1
ATOM 5955 N N . ALA A 1 772 ? -13.219 -2.487 -25.882 1.00 95.94 772 ALA A N 1
ATOM 5956 C CA . ALA A 1 772 ? -13.370 -3.425 -24.774 1.00 95.94 772 ALA A CA 1
ATOM 5957 C C . ALA A 1 772 ? -12.814 -4.806 -25.124 1.00 95.94 772 ALA A C 1
ATOM 5959 O O . ALA A 1 772 ? -12.075 -5.382 -24.328 1.00 95.94 772 ALA A O 1
ATOM 5960 N N . GLN A 1 773 ? -13.085 -5.299 -26.339 1.00 96.75 773 GLN A N 1
ATOM 5961 C CA . GLN A 1 773 ? -12.557 -6.584 -26.796 1.00 96.75 773 GLN A CA 1
ATOM 5962 C C . GLN A 1 773 ? -11.025 -6.631 -26.707 1.00 96.75 773 GLN A C 1
ATOM 5964 O O . GLN A 1 773 ? -10.483 -7.584 -26.165 1.00 96.75 773 GLN A O 1
ATOM 5969 N N . GLN A 1 774 ? -10.322 -5.587 -27.154 1.00 96.88 774 GLN A N 1
ATOM 5970 C CA . GLN A 1 774 ? -8.857 -5.545 -27.154 1.00 96.88 774 GLN A CA 1
ATOM 5971 C C . GLN A 1 774 ? -8.285 -5.461 -25.739 1.00 96.88 774 GLN A C 1
ATOM 5973 O O . GLN A 1 774 ? -7.244 -6.054 -25.470 1.00 96.88 774 GLN A O 1
ATOM 5978 N N . TRP A 1 775 ? -8.959 -4.766 -24.817 1.00 96.50 775 TRP A N 1
ATOM 5979 C CA . TRP A 1 775 ? -8.585 -4.818 -23.404 1.00 96.50 775 TRP A CA 1
ATOM 5980 C C . TRP A 1 775 ? -8.703 -6.240 -22.848 1.00 96.50 775 TRP A C 1
ATOM 5982 O O . TRP A 1 775 ? -7.781 -6.734 -22.198 1.00 96.50 775 TRP A O 1
ATOM 5992 N N . TRP A 1 776 ? -9.816 -6.920 -23.119 1.00 96.12 776 TRP A N 1
ATOM 5993 C CA . TRP A 1 776 ? -10.047 -8.273 -22.621 1.00 96.12 776 TRP A CA 1
ATOM 5994 C C . TRP A 1 776 ? -9.127 -9.311 -23.269 1.00 96.12 776 TRP A C 1
ATOM 5996 O O . TRP A 1 776 ? -8.651 -10.212 -22.575 1.00 96.12 776 TRP A O 1
ATOM 6006 N N . ASP A 1 777 ? -8.764 -9.116 -24.535 1.00 96.56 777 ASP A N 1
ATOM 6007 C CA . ASP A 1 777 ? -7.744 -9.893 -25.247 1.00 96.56 777 ASP A CA 1
ATOM 6008 C C . ASP A 1 777 ? -6.320 -9.665 -24.699 1.00 96.56 777 ASP A C 1
ATOM 6010 O O . ASP A 1 777 ? -5.404 -10.413 -25.031 1.00 96.56 777 ASP A O 1
ATOM 6014 N N . VAL A 1 778 ? -6.118 -8.678 -23.820 1.00 97.19 778 VAL A N 1
ATOM 6015 C CA . VAL A 1 778 ? -4.895 -8.531 -23.015 1.00 97.19 778 VAL A CA 1
ATOM 6016 C C . VAL A 1 778 ? -5.089 -9.107 -21.612 1.00 97.19 778 VAL A C 1
ATOM 6018 O O . VAL A 1 778 ? -4.272 -9.901 -21.144 1.00 97.19 778 VAL A O 1
ATOM 6021 N N . TYR A 1 779 ? -6.174 -8.732 -20.932 1.00 95.62 779 TYR A N 1
ATOM 6022 C CA . TYR A 1 779 ? -6.421 -9.093 -19.536 1.00 95.62 779 TYR A CA 1
ATOM 6023 C C . TYR A 1 779 ? -6.530 -10.609 -19.324 1.00 95.62 779 TYR A C 1
ATOM 6025 O O . TYR A 1 779 ? -5.865 -11.141 -18.432 1.00 95.62 779 TYR A O 1
ATOM 6033 N N . TYR A 1 780 ? -7.355 -11.312 -20.114 1.00 94.88 780 TYR A N 1
ATOM 6034 C CA . TYR A 1 780 ? -7.566 -12.748 -19.907 1.00 94.88 780 TYR A CA 1
ATOM 6035 C C . TYR A 1 780 ? -6.337 -13.563 -20.315 1.00 94.88 780 TYR A C 1
ATOM 6037 O O . TYR A 1 780 ? -5.860 -14.308 -19.462 1.00 94.88 780 TYR A O 1
ATOM 6045 N N . PRO A 1 781 ? -5.740 -13.404 -21.514 1.00 95.62 781 PRO A N 1
ATOM 6046 C CA . PRO A 1 781 ? -4.509 -14.125 -21.845 1.00 95.62 781 PRO A CA 1
ATOM 6047 C C . PRO A 1 781 ? -3.366 -13.835 -20.868 1.00 95.62 781 PRO A C 1
ATOM 6049 O O . PRO A 1 781 ? -2.612 -14.742 -20.524 1.00 95.62 781 PRO A O 1
ATOM 6052 N N . GLY A 1 782 ? -3.298 -12.618 -20.313 1.00 95.31 782 GLY A N 1
ATOM 6053 C CA . GLY A 1 782 ? -2.357 -12.281 -19.245 1.00 95.31 782 GLY A CA 1
ATOM 6054 C C . GLY A 1 782 ? -2.484 -13.162 -17.995 1.00 95.31 782 GLY A C 1
ATOM 6055 O O . GLY A 1 782 ? -1.480 -13.435 -17.342 1.00 95.31 782 GLY A O 1
ATOM 6056 N N . ASN A 1 783 ? -3.667 -13.708 -17.683 1.00 94.69 783 ASN A N 1
ATOM 6057 C CA . ASN A 1 783 ? -3.839 -14.661 -16.574 1.00 94.69 783 ASN A CA 1
ATOM 6058 C C . ASN A 1 783 ? -3.042 -15.961 -16.754 1.00 94.69 783 ASN A C 1
ATOM 6060 O O . ASN A 1 783 ? -2.913 -16.725 -15.794 1.00 94.69 783 ASN A O 1
ATOM 6064 N N . ALA A 1 784 ? -2.483 -16.221 -17.940 1.00 93.50 784 ALA A N 1
ATOM 6065 C CA . ALA A 1 784 ? -1.538 -17.309 -18.134 1.00 93.50 784 ALA A CA 1
ATOM 6066 C C . ALA A 1 784 ? -0.287 -17.169 -17.245 1.00 93.50 784 ALA A C 1
ATOM 6068 O O . ALA A 1 784 ? 0.191 -18.191 -16.755 1.00 93.50 784 ALA A O 1
ATOM 6069 N N . GLY A 1 785 ? 0.139 -15.935 -16.935 1.00 93.06 785 GLY A N 1
ATOM 6070 C CA . GLY A 1 785 ? 1.233 -15.632 -16.003 1.00 93.06 785 GLY A CA 1
ATOM 6071 C C . GLY A 1 785 ? 0.900 -15.884 -14.524 1.00 93.06 785 GLY A C 1
ATOM 6072 O O . GLY A 1 785 ? 1.773 -15.789 -13.667 1.00 93.06 785 GLY A O 1
ATOM 6073 N N . LEU A 1 786 ? -0.352 -16.228 -14.195 1.00 94.38 786 LEU A N 1
ATOM 6074 C CA . LEU A 1 786 ? -0.731 -16.704 -12.863 1.00 94.38 786 LEU A CA 1
ATOM 6075 C C . LEU A 1 786 ? -0.541 -18.221 -12.771 1.00 94.38 786 LEU A C 1
ATOM 6077 O O . LEU A 1 786 ? -0.912 -18.968 -13.685 1.00 94.38 786 LEU A O 1
ATOM 6081 N N . TYR A 1 787 ? -0.065 -18.699 -11.622 1.00 93.50 787 TYR A N 1
ATOM 6082 C CA . TYR A 1 787 ? 0.172 -20.124 -11.413 1.00 93.50 787 TYR A CA 1
ATOM 6083 C C . TYR A 1 787 ? -1.151 -20.911 -11.301 1.00 93.50 787 TYR A C 1
ATOM 6085 O O . TYR A 1 787 ? -2.087 -20.453 -10.628 1.00 93.50 787 TYR A O 1
ATOM 6093 N N . PRO A 1 788 ? -1.271 -22.103 -11.917 1.00 90.81 788 PRO A N 1
ATOM 6094 C CA . PRO A 1 788 ? -2.472 -22.928 -11.820 1.00 90.81 788 PRO A CA 1
ATOM 6095 C C . PRO A 1 788 ? -2.881 -23.249 -10.376 1.00 90.81 788 PRO A C 1
ATOM 6097 O O . PRO A 1 788 ? -2.047 -23.486 -9.503 1.00 90.81 788 PRO A O 1
ATOM 6100 N N . ASP A 1 789 ? -4.188 -23.296 -10.117 1.00 88.06 789 ASP A N 1
ATOM 6101 C CA . ASP A 1 789 ? -4.700 -23.726 -8.818 1.00 88.06 789 ASP A CA 1
ATOM 6102 C C . ASP A 1 789 ? -4.647 -25.258 -8.693 1.00 88.06 789 ASP A C 1
ATOM 6104 O O . ASP A 1 789 ? -5.446 -25.980 -9.284 1.00 88.06 789 ASP A O 1
ATOM 6108 N N . THR A 1 790 ? -3.679 -25.751 -7.925 1.00 85.38 790 THR A N 1
ATOM 6109 C CA . THR A 1 790 ? -3.460 -27.175 -7.622 1.00 85.38 790 THR A CA 1
ATOM 6110 C C . THR A 1 790 ? -3.588 -27.441 -6.117 1.00 85.38 790 THR A C 1
ATOM 6112 O O . THR A 1 790 ? -3.331 -26.525 -5.330 1.00 85.38 790 THR A O 1
ATOM 6115 N N . PRO A 1 791 ? -3.895 -28.678 -5.675 1.00 80.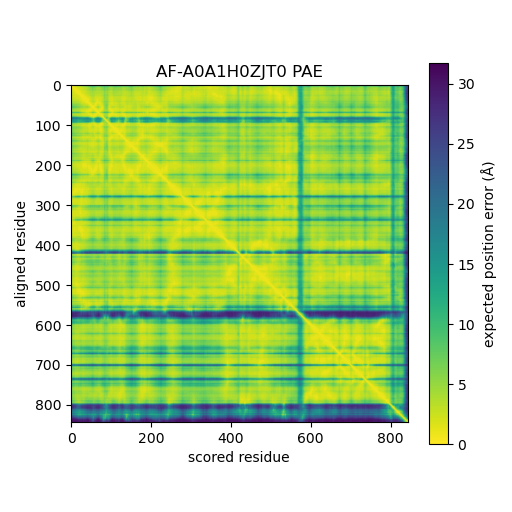75 791 PRO A N 1
ATOM 6116 C CA . PRO A 1 791 ? -3.948 -29.013 -4.248 1.00 80.75 791 PRO A CA 1
ATOM 6117 C C . PRO A 1 791 ? -2.694 -28.593 -3.464 1.00 80.75 791 PRO A C 1
ATOM 6119 O O . PRO A 1 791 ? -2.821 -28.001 -2.396 1.00 80.75 791 PRO A O 1
ATOM 6122 N N . LEU A 1 792 ? -1.501 -28.811 -4.031 1.00 81.69 792 LEU A N 1
ATOM 6123 C CA . LEU A 1 792 ? -0.226 -28.398 -3.433 1.00 81.69 792 LEU A CA 1
ATOM 6124 C C . LEU A 1 792 ? -0.130 -26.873 -3.309 1.00 81.69 792 LEU A C 1
ATOM 6126 O O . LEU A 1 792 ? 0.081 -26.337 -2.227 1.00 81.69 792 LEU A O 1
ATOM 6130 N N . SER A 1 793 ? -0.410 -26.137 -4.387 1.00 84.19 793 SER A N 1
ATOM 6131 C CA . SER A 1 793 ? -0.360 -24.671 -4.336 1.00 84.19 793 SER A CA 1
ATOM 6132 C C . SER A 1 793 ? -1.361 -24.059 -3.336 1.00 84.19 793 SER A C 1
ATOM 6134 O O . SER A 1 793 ? -1.089 -23.007 -2.764 1.00 84.19 793 SER A O 1
ATOM 6136 N N . ARG A 1 794 ? -2.486 -24.716 -3.022 1.00 81.50 794 ARG A N 1
ATOM 6137 C CA . ARG A 1 794 ? -3.404 -24.256 -1.957 1.00 81.50 794 ARG A CA 1
ATOM 6138 C C . ARG A 1 794 ? -2.797 -24.365 -0.552 1.00 81.50 794 ARG A C 1
ATOM 6140 O O . ARG A 1 794 ? -3.195 -23.620 0.347 1.00 81.50 794 ARG A O 1
ATOM 6147 N N . GLN A 1 795 ? -1.791 -25.219 -0.364 1.00 77.06 795 GLN A N 1
ATOM 6148 C CA . GLN A 1 795 ? -1.009 -25.328 0.875 1.00 77.06 795 GLN A CA 1
ATOM 6149 C C . GLN A 1 795 ? 0.040 -24.206 1.001 1.00 77.06 795 GLN A C 1
ATOM 6151 O O . GLN A 1 795 ? 0.490 -23.885 2.102 1.00 77.06 795 GLN A O 1
ATOM 6156 N N . HIS A 1 796 ? 0.368 -23.519 -0.098 1.00 84.38 796 HIS A N 1
ATOM 6157 C CA . HIS A 1 796 ? 1.294 -22.374 -0.120 1.00 84.38 796 HIS A CA 1
ATOM 6158 C C . HIS A 1 796 ? 0.610 -21.067 0.312 1.00 84.38 796 HIS A C 1
ATOM 6160 O O . HIS A 1 796 ? 1.162 -19.977 0.184 1.00 84.38 796 HIS A O 1
ATOM 6166 N N . THR A 1 797 ? -0.621 -21.148 0.809 1.00 75.94 797 THR A N 1
ATOM 6167 C CA . THR A 1 797 ? -1.402 -19.984 1.218 1.00 75.94 797 THR A CA 1
ATOM 6168 C C . THR A 1 797 ? -1.100 -19.599 2.667 1.00 75.94 797 THR A C 1
ATOM 6170 O O . THR A 1 797 ? -0.383 -20.292 3.394 1.00 75.94 797 THR A O 1
ATOM 6173 N N . GLY A 1 798 ? -1.641 -18.466 3.117 1.00 58.78 798 GLY A N 1
ATOM 6174 C CA . GLY A 1 798 ? -1.498 -18.025 4.506 1.00 58.78 798 GLY A CA 1
ATOM 6175 C C . GLY A 1 798 ? -2.324 -18.810 5.533 1.00 58.78 798 GLY A C 1
ATOM 6176 O O . GLY A 1 798 ? -2.224 -18.512 6.719 1.00 58.78 798 GLY A O 1
ATOM 6177 N N . THR A 1 799 ? -3.139 -19.780 5.096 1.00 57.91 799 THR A N 1
ATOM 6178 C CA . THR A 1 799 ? -4.063 -20.559 5.940 1.00 57.91 799 THR A CA 1
ATOM 6179 C C . THR A 1 799 ? -4.206 -21.985 5.391 1.00 57.91 799 THR A C 1
ATOM 6181 O O . THR A 1 799 ? -4.635 -22.154 4.251 1.00 57.91 799 THR A O 1
ATOM 6184 N N . VAL A 1 800 ? -3.899 -23.020 6.174 1.00 51.94 800 VAL A N 1
ATOM 6185 C CA . VAL A 1 800 ? -4.010 -24.424 5.730 1.00 51.94 800 VAL A CA 1
ATOM 6186 C C . VAL A 1 800 ? -5.439 -24.927 5.967 1.00 51.94 800 VAL A C 1
ATOM 6188 O O . VAL A 1 800 ? -5.861 -24.995 7.119 1.00 51.94 800 VAL A O 1
ATOM 6191 N N . LYS A 1 801 ? -6.198 -25.266 4.911 1.00 51.69 801 LYS A N 1
ATOM 6192 C CA . LYS A 1 801 ? -7.561 -25.838 5.056 1.00 51.69 801 LYS A CA 1
ATOM 6193 C C . LYS A 1 801 ? -7.936 -26.983 4.111 1.00 51.69 801 LYS A C 1
ATOM 6195 O O . LYS A 1 801 ? -8.814 -27.763 4.472 1.00 51.69 801 LYS A O 1
ATOM 6200 N N . ASP A 1 802 ? -7.281 -27.151 2.964 1.00 42.59 802 ASP A N 1
ATOM 6201 C CA . ASP A 1 802 ? -7.655 -28.227 2.038 1.00 42.59 802 ASP A CA 1
ATOM 6202 C C . ASP A 1 802 ? -6.988 -29.557 2.434 1.00 42.59 802 ASP A C 1
ATOM 6204 O O . ASP A 1 802 ? -5.774 -29.713 2.337 1.00 42.59 802 ASP A O 1
ATOM 6208 N N . VAL A 1 803 ? -7.827 -30.493 2.903 1.00 43.09 803 VAL A N 1
ATOM 6209 C CA . VAL A 1 803 ? -7.585 -31.934 3.123 1.00 43.09 803 VAL A CA 1
ATOM 6210 C C . VAL A 1 803 ? -6.240 -32.261 3.787 1.00 43.09 803 VAL A C 1
ATOM 6212 O O . VAL A 1 803 ? -5.297 -32.734 3.158 1.00 43.09 803 VAL A O 1
ATOM 6215 N N . TYR A 1 804 ? -6.182 -32.086 5.108 1.00 40.50 804 TYR A N 1
ATOM 6216 C CA . TYR A 1 804 ? -5.194 -32.787 5.927 1.00 40.50 804 TYR A CA 1
ATOM 6217 C C . TYR A 1 804 ? -5.493 -34.290 5.894 1.00 40.50 804 TYR A C 1
ATOM 6219 O O . TYR A 1 804 ? -6.540 -34.727 6.378 1.00 40.50 804 TYR A O 1
ATOM 6227 N N . VAL A 1 805 ? -4.572 -35.083 5.350 1.00 43.56 805 VAL A N 1
ATOM 6228 C CA . VAL A 1 805 ? -4.525 -36.525 5.607 1.00 43.56 805 VAL A CA 1
ATOM 6229 C C . VAL A 1 805 ? -3.561 -36.739 6.780 1.00 43.56 805 VAL A C 1
ATOM 6231 O O . VAL A 1 805 ? -2.382 -36.399 6.652 1.00 43.56 805 VAL A O 1
ATOM 6234 N N . PRO A 1 806 ? -4.017 -37.275 7.929 1.00 39.25 806 PRO A N 1
ATOM 6235 C CA . PRO A 1 806 ? -3.134 -37.580 9.051 1.00 39.25 806 PRO A CA 1
ATOM 6236 C C . PRO A 1 806 ? -1.926 -38.424 8.617 1.00 39.25 806 PRO A C 1
ATOM 6238 O O . PRO A 1 806 ? -2.095 -39.499 8.047 1.00 39.25 806 PRO A O 1
ATOM 6241 N N . GLY A 1 807 ? -0.711 -37.926 8.877 1.00 40.91 807 GLY A N 1
ATOM 6242 C CA . GLY A 1 807 ? 0.553 -38.573 8.493 1.00 40.91 807 GLY A CA 1
ATOM 6243 C C . GLY A 1 807 ? 1.179 -38.097 7.172 1.00 40.91 807 GLY A C 1
ATOM 6244 O O . GLY A 1 807 ? 2.282 -38.531 6.849 1.00 40.91 807 GLY A O 1
ATOM 6245 N N . GLN A 1 808 ? 0.531 -37.197 6.425 1.00 42.47 808 GLN A N 1
ATOM 6246 C CA . GLN A 1 808 ? 1.108 -36.586 5.223 1.00 42.47 808 GLN A CA 1
ATOM 6247 C C . GLN A 1 808 ? 1.949 -35.349 5.585 1.00 42.47 808 GLN A C 1
ATOM 6249 O O . GLN A 1 808 ? 1.492 -34.472 6.321 1.00 42.47 808 GLN A O 1
ATOM 6254 N N . GLN A 1 809 ? 3.172 -35.258 5.052 1.00 42.38 809 GLN A N 1
ATOM 6255 C CA . GLN A 1 809 ? 3.961 -34.024 5.101 1.00 42.38 809 GLN A CA 1
ATOM 6256 C C . GLN A 1 809 ? 3.232 -32.958 4.266 1.00 42.38 809 GLN A C 1
ATOM 6258 O O . GLN A 1 809 ? 3.010 -33.155 3.074 1.00 42.38 809 GLN A O 1
ATOM 6263 N N . LEU A 1 810 ? 2.785 -31.878 4.917 1.00 51.16 810 LEU A N 1
ATOM 6264 C CA . LEU A 1 810 ? 1.897 -30.869 4.321 1.00 51.16 810 LEU A CA 1
ATOM 6265 C C . LEU A 1 810 ? 2.617 -29.972 3.312 1.00 51.16 810 LEU A C 1
ATOM 6267 O O . LEU A 1 810 ? 2.040 -29.622 2.303 1.00 51.16 810 LEU A O 1
ATOM 6271 N N . THR A 1 811 ? 3.854 -29.598 3.616 1.00 55.53 811 THR A N 1
ATOM 6272 C CA . THR A 1 811 ? 4.885 -28.978 2.761 1.00 55.53 811 THR A CA 1
ATOM 6273 C C . THR A 1 811 ? 6.206 -29.158 3.524 1.00 55.53 811 THR A C 1
ATOM 6275 O O . THR A 1 811 ? 6.179 -29.507 4.712 1.00 55.53 811 THR A O 1
ATOM 6278 N N . ARG A 1 812 ? 7.369 -28.864 2.929 1.00 56.00 812 ARG A N 1
ATOM 6279 C CA . ARG A 1 812 ? 8.625 -28.758 3.712 1.00 56.00 812 ARG A CA 1
ATOM 6280 C C . ARG A 1 812 ? 8.590 -27.674 4.806 1.00 56.00 812 ARG A C 1
ATOM 6282 O O . ARG A 1 812 ? 9.447 -27.679 5.681 1.00 56.00 812 ARG A O 1
ATOM 6289 N N . LEU A 1 813 ? 7.602 -26.775 4.774 1.00 56.12 813 LEU A N 1
ATOM 6290 C CA . LEU A 1 813 ? 7.494 -25.606 5.651 1.00 56.12 813 LEU A CA 1
ATOM 6291 C C . LEU A 1 813 ? 6.815 -25.857 7.005 1.00 56.12 813 LEU A C 1
ATOM 6293 O O . LEU A 1 813 ? 6.936 -25.001 7.876 1.00 56.12 813 LEU A O 1
ATOM 6297 N N . PHE A 1 814 ? 6.091 -26.965 7.199 1.00 59.22 814 PHE A N 1
ATOM 6298 C CA . PHE A 1 814 ? 5.330 -27.192 8.434 1.00 59.22 814 PHE A CA 1
ATOM 6299 C C . PHE A 1 814 ? 5.490 -28.603 8.987 1.00 59.22 814 PHE A C 1
ATOM 6301 O O . PHE A 1 814 ? 5.332 -29.589 8.263 1.00 59.22 814 PHE A O 1
ATOM 6308 N N . ASP A 1 815 ? 5.699 -28.683 10.301 1.00 58.91 815 ASP A N 1
ATOM 6309 C CA . ASP A 1 815 ? 5.576 -29.929 11.049 1.00 58.91 815 ASP A CA 1
ATOM 6310 C C . ASP A 1 815 ? 4.083 -30.324 11.146 1.00 58.91 815 ASP A C 1
ATOM 6312 O O . ASP A 1 815 ? 3.264 -29.541 11.647 1.00 58.91 815 ASP A O 1
ATOM 6316 N N . PRO A 1 816 ? 3.690 -31.534 10.702 1.00 56.16 816 PRO A N 1
ATOM 6317 C CA . PRO A 1 816 ? 2.328 -32.041 10.859 1.00 56.16 816 PRO A CA 1
ATOM 6318 C C . PRO A 1 816 ? 1.770 -31.966 12.292 1.00 56.16 816 PRO A C 1
ATOM 6320 O O . PRO A 1 816 ? 0.557 -31.810 12.457 1.00 56.16 816 PRO A O 1
ATOM 6323 N N . ALA A 1 817 ? 2.614 -32.065 13.326 1.00 59.28 817 ALA A N 1
ATOM 6324 C CA . ALA A 1 817 ? 2.197 -31.970 14.725 1.00 59.28 817 ALA A CA 1
ATOM 6325 C C . ALA A 1 817 ? 1.853 -30.531 15.154 1.00 59.28 817 ALA A C 1
ATOM 6327 O O . ALA A 1 817 ? 0.960 -30.332 15.980 1.00 59.28 817 ALA A O 1
ATOM 6328 N N . GLU A 1 818 ? 2.520 -29.524 14.588 1.00 59.06 818 GLU A N 1
ATOM 6329 C CA . GLU A 1 818 ? 2.241 -28.108 14.858 1.00 59.06 818 GLU A CA 1
ATOM 6330 C C . GLU A 1 818 ? 0.879 -27.706 14.280 1.00 59.06 818 GLU A C 1
ATOM 6332 O O . GLU A 1 818 ? 0.056 -27.094 14.963 1.00 59.06 818 GLU A O 1
ATOM 6337 N N . VAL A 1 819 ? 0.593 -28.136 13.046 1.00 59.88 819 VAL A N 1
ATOM 6338 C CA . VAL A 1 819 ? -0.682 -27.852 12.372 1.00 59.88 819 VAL A CA 1
ATOM 6339 C C . VAL A 1 819 ? -1.855 -28.525 13.089 1.00 59.88 819 VAL A C 1
ATOM 6341 O O . VAL A 1 819 ? -2.892 -27.893 13.281 1.00 59.88 819 VAL A O 1
ATOM 6344 N N . ALA A 1 820 ? -1.696 -29.775 13.540 1.00 58.09 820 ALA A N 1
ATOM 6345 C CA . ALA A 1 820 ? -2.756 -30.518 14.227 1.00 58.09 820 ALA A CA 1
ATOM 6346 C C . ALA A 1 820 ? -3.163 -29.908 15.584 1.00 58.09 820 ALA A C 1
ATOM 6348 O O . ALA A 1 820 ? -4.319 -30.029 15.990 1.00 58.09 820 ALA A O 1
ATOM 6349 N N . ASN A 1 821 ? -2.232 -29.241 16.273 1.00 57.00 821 ASN A N 1
ATOM 6350 C CA . ASN A 1 821 ? -2.470 -28.611 17.575 1.00 57.00 821 ASN A CA 1
ATOM 6351 C C . ASN A 1 821 ? -2.885 -27.132 17.472 1.00 57.00 821 ASN A C 1
ATOM 6353 O O . ASN A 1 821 ? -3.173 -26.502 18.490 1.00 57.00 821 ASN A O 1
ATOM 6357 N N . SER A 1 822 ? -2.913 -26.566 16.263 1.00 55.69 822 SER A N 1
ATOM 6358 C CA . SER A 1 822 ? -3.193 -25.151 16.040 1.00 55.69 822 SER A CA 1
ATOM 6359 C C . SER A 1 822 ? -4.692 -24.887 15.855 1.00 55.69 822 SER A C 1
ATOM 6361 O O . SER A 1 822 ? -5.354 -25.494 15.012 1.00 55.69 822 SER A O 1
ATOM 6363 N N . SER A 1 823 ? -5.250 -23.949 16.625 1.00 59.44 823 SER A N 1
ATOM 6364 C CA . SER A 1 823 ? -6.605 -23.426 16.416 1.00 59.44 823 SER A CA 1
ATOM 6365 C C . SER A 1 823 ? -6.572 -22.216 15.479 1.00 59.44 823 SER A C 1
ATOM 6367 O O . SER A 1 823 ? -6.062 -21.161 15.853 1.00 59.44 823 SER A O 1
ATOM 6369 N N . ASP A 1 824 ? -7.125 -22.356 14.269 1.00 62.31 824 ASP A N 1
ATOM 6370 C CA . ASP A 1 824 ? -7.280 -21.235 13.328 1.00 62.31 824 ASP A CA 1
ATOM 6371 C C . ASP A 1 824 ? -8.292 -20.210 13.859 1.00 62.31 824 ASP A C 1
ATOM 6373 O O . ASP A 1 824 ? -9.461 -20.563 14.047 1.00 62.31 824 ASP A O 1
ATOM 6377 N N . PRO A 1 825 ? -7.907 -18.935 14.045 1.00 59.25 825 PRO A N 1
ATOM 6378 C CA . PRO A 1 825 ? -8.835 -17.903 14.497 1.00 59.25 825 PRO A CA 1
ATOM 6379 C C . PRO A 1 825 ? -9.938 -17.576 13.467 1.00 59.25 825 PRO A C 1
ATOM 6381 O O . PRO A 1 825 ? -10.945 -16.958 13.816 1.00 59.25 825 PRO A O 1
ATOM 6384 N N . ASN A 1 826 ? -9.803 -18.026 12.209 1.00 58.75 826 ASN A N 1
ATOM 6385 C CA . ASN A 1 826 ? -10.848 -17.964 11.176 1.00 58.75 826 ASN A CA 1
ATOM 6386 C C . ASN A 1 826 ? -11.741 -19.209 11.110 1.00 58.75 826 ASN A C 1
ATOM 6388 O O . ASN A 1 826 ? -12.648 -19.245 10.272 1.00 58.75 826 ASN A O 1
ATOM 6392 N N . ARG A 1 827 ? -11.492 -20.245 11.924 1.00 53.97 827 ARG A N 1
ATOM 6393 C CA . ARG A 1 827 ? -12.209 -21.527 11.839 1.00 53.97 827 ARG A CA 1
ATOM 6394 C C . ARG A 1 827 ? -13.724 -21.320 11.842 1.00 53.97 827 ARG A C 1
ATOM 6396 O O . ARG A 1 827 ? -14.394 -21.767 10.921 1.00 53.97 827 ARG A O 1
ATOM 6403 N N . ASP A 1 828 ? -14.229 -20.521 12.776 1.00 49.69 828 ASP A N 1
ATOM 6404 C CA . ASP A 1 828 ? -15.669 -20.290 12.946 1.00 49.69 828 ASP A CA 1
ATOM 6405 C C . ASP A 1 828 ? -16.267 -19.296 11.932 1.00 49.69 828 ASP A C 1
ATOM 6407 O O . ASP A 1 828 ? -17.482 -19.212 11.796 1.00 49.69 828 ASP A O 1
ATOM 6411 N N . THR A 1 829 ? -15.443 -18.523 11.211 1.00 49.94 829 THR A N 1
ATOM 6412 C CA . THR A 1 829 ? -15.928 -17.557 10.204 1.00 49.94 829 THR A CA 1
ATOM 6413 C C . THR A 1 829 ? -16.097 -18.156 8.811 1.00 49.94 829 THR A C 1
ATOM 6415 O O . THR A 1 829 ? -16.818 -17.584 7.998 1.00 49.94 829 THR A O 1
ATOM 6418 N N . ASP A 1 830 ? -15.444 -19.290 8.541 1.00 45.78 830 ASP A N 1
ATOM 6419 C CA . ASP A 1 830 ? -15.603 -20.048 7.291 1.00 45.78 830 ASP A CA 1
ATOM 6420 C C . ASP A 1 830 ? -16.626 -21.201 7.441 1.00 45.78 830 ASP A C 1
ATOM 6422 O O . ASP A 1 830 ? -16.992 -21.850 6.462 1.00 45.78 830 ASP A O 1
ATOM 6426 N N . HIS A 1 831 ? -17.114 -21.464 8.659 1.00 47.00 831 HIS A N 1
ATOM 6427 C CA . HIS A 1 831 ? -18.199 -22.409 8.923 1.00 47.00 831 HIS A CA 1
ATOM 6428 C C . HIS A 1 831 ? -19.546 -21.679 8.894 1.00 47.00 831 HIS A C 1
ATOM 6430 O O . HIS A 1 831 ? -19.929 -21.016 9.853 1.00 47.00 831 HIS A O 1
ATOM 6436 N N . TYR A 1 832 ? -20.276 -21.783 7.781 1.00 40.22 832 TYR A N 1
ATOM 6437 C CA . TYR A 1 832 ? -21.626 -21.227 7.697 1.00 40.22 832 TYR A CA 1
ATOM 6438 C C . TYR A 1 832 ? -22.603 -22.013 8.577 1.00 40.22 832 TYR A C 1
ATOM 6440 O O . TYR A 1 832 ? -22.804 -23.210 8.374 1.00 40.22 832 TYR A O 1
ATOM 6448 N N . ILE A 1 833 ? -23.250 -21.316 9.512 1.00 39.97 833 ILE A N 1
ATOM 6449 C CA . ILE A 1 833 ? -24.422 -21.813 10.234 1.00 39.97 833 ILE A CA 1
ATOM 6450 C C . ILE A 1 833 ? -25.657 -21.275 9.494 1.00 39.97 833 ILE A C 1
ATOM 6452 O O . ILE A 1 833 ? -25.782 -20.054 9.378 1.00 39.97 833 ILE A O 1
ATOM 6456 N N . PRO A 1 834 ? -26.567 -22.129 8.987 1.00 37.62 834 PRO A N 1
ATOM 6457 C CA . PRO A 1 834 ? -27.797 -21.669 8.354 1.00 37.62 834 PRO A CA 1
ATOM 6458 C C . PRO A 1 834 ? -28.601 -20.769 9.294 1.00 37.62 834 PRO A C 1
ATOM 6460 O O . PRO A 1 834 ? -28.999 -21.184 10.384 1.00 37.62 834 PRO A O 1
ATOM 6463 N N . LEU A 1 835 ? -28.875 -19.539 8.859 1.00 36.84 835 LEU A N 1
ATOM 6464 C CA . LEU A 1 835 ? -29.922 -18.721 9.457 1.00 36.84 835 LEU A CA 1
ATOM 6465 C C . LEU A 1 835 ? -31.248 -19.278 8.927 1.00 36.84 835 LEU A C 1
ATOM 6467 O O . LEU A 1 835 ? -31.542 -19.137 7.748 1.00 36.84 835 LEU A O 1
ATOM 6471 N N . THR A 1 836 ? -32.020 -19.918 9.808 1.00 33.84 836 THR A N 1
ATOM 6472 C CA . THR A 1 836 ? -33.334 -20.565 9.601 1.00 33.84 836 THR A CA 1
ATOM 6473 C C . THR A 1 836 ? -33.326 -22.061 9.244 1.00 33.84 836 THR A C 1
ATOM 6475 O O . THR A 1 836 ? -33.022 -22.482 8.137 1.00 33.84 836 THR A O 1
ATOM 6478 N N . THR A 1 837 ? -33.749 -22.881 10.211 1.00 31.98 837 THR A N 1
ATOM 6479 C CA . THR A 1 837 ? -34.656 -24.030 10.015 1.00 31.98 837 THR A CA 1
ATOM 6480 C C . THR A 1 837 ? -35.313 -24.357 11.357 1.00 31.98 837 THR A C 1
ATOM 6482 O O . THR A 1 837 ? -34.818 -25.168 12.128 1.00 31.98 837 THR A O 1
ATOM 6485 N N . ALA A 1 838 ? -36.443 -23.717 11.654 1.00 35.16 838 ALA A N 1
ATOM 6486 C CA . ALA A 1 838 ? -37.422 -24.280 12.577 1.00 35.16 838 ALA A CA 1
ATOM 6487 C C . ALA A 1 838 ? -38.785 -23.623 12.356 1.00 35.16 838 ALA A C 1
ATOM 6489 O O . ALA A 1 838 ? -39.082 -22.586 12.929 1.00 35.16 838 ALA A O 1
ATOM 6490 N N . HIS A 1 839 ? -39.639 -24.273 11.573 1.00 28.53 839 HIS A N 1
ATOM 6491 C CA . HIS A 1 839 ? -41.014 -24.454 12.014 1.00 28.53 839 HIS A CA 1
ATOM 6492 C C . HIS A 1 839 ? -41.465 -25.852 11.609 1.00 28.53 839 HIS A C 1
ATOM 6494 O O . HIS A 1 839 ? -41.666 -26.158 10.437 1.00 28.53 839 HIS A O 1
ATOM 6500 N N . HIS A 1 840 ? -41.591 -26.709 12.622 1.00 31.73 840 HIS A N 1
ATOM 6501 C CA . HIS A 1 840 ? -42.438 -27.884 12.558 1.00 31.73 840 HIS A CA 1
ATOM 6502 C C . HIS A 1 840 ? -43.835 -27.463 12.090 1.00 31.73 840 HIS A C 1
ATOM 6504 O O . HIS A 1 840 ? -44.492 -26.657 12.747 1.00 31.73 840 HIS A O 1
ATOM 6510 N N . ALA A 1 841 ? -44.300 -28.060 11.000 1.00 28.23 841 ALA A N 1
ATOM 6511 C CA . ALA A 1 841 ? -45.715 -28.248 10.745 1.00 28.23 841 ALA A CA 1
ATOM 6512 C C . ALA A 1 841 ? -45.925 -29.743 10.475 1.00 28.23 841 ALA A C 1
ATOM 6514 O O . ALA A 1 841 ? -45.289 -30.308 9.590 1.00 28.23 841 ALA A O 1
ATOM 6515 N N . SER A 1 842 ? -46.776 -30.368 11.292 1.00 28.75 842 SER A N 1
ATOM 6516 C CA . SER A 1 842 ? -47.461 -31.643 11.021 1.00 28.75 842 SER A CA 1
ATOM 6517 C C . SER A 1 842 ? -47.825 -31.763 9.534 1.00 28.75 842 SER A C 1
ATOM 6519 O O . SER A 1 842 ? -48.349 -30.796 8.981 1.00 28.75 842 SER A O 1
ATOM 6521 N N . VAL A 1 843 ? -47.582 -32.873 8.835 1.00 28.47 843 VAL A N 1
ATOM 6522 C CA . VAL A 1 843 ? -48.004 -34.270 9.072 1.00 28.47 843 VAL A CA 1
ATOM 6523 C C . VAL A 1 843 ? -46.964 -35.231 8.507 1.00 28.47 843 VAL A C 1
ATOM 6525 O O . VAL A 1 843 ? -46.412 -34.909 7.431 1.00 28.47 843 VAL A O 1
#